Protein AF-0000000084599282 (afdb_homodimer)

Secondary structure (DSSP, 8-state):
-------HHHHHHHHHHHHHHHHHHHHHSGGGBPTT----HHHHHHHHHHHHTT----SS-HHHHB-HHHHHHHHHHHHIIIIIHHHHHHHHHHHTT---HHHHHHHHHH-SS----HHHHHHHHHHHHHHHHHHHHHHHHHHHHHHHTTT-SSHHHHHHHHHHHHHHHHHT----SSSSTTGGGTT-HHHHHHHHHHHHHHHS-HHHHHHHHHHHHH--TT----HHHHHHHHHHHHHHHHHHHHHHHHHTTTTTTTS-HHHHHHHHHHHHHHTTTT---SS-GGGS-HHHHHHHHHHHHB---TTSS--SB-HHHHHHHHHHHHHHHTT-SS-EETTEEEPHHHHHHHHHHHHHHHHHHHHHHHHHHHHTTTS---HHHHHHHHHHHHTT-----S-GGGS-HHHHHHHHHHHHHHHH-HHHHHHHS--S---------EE-----/-------HHHHHHHHHHHHHHHHHHHHHSGGGBPTT----HHHHHHHHHHHHTT----SS-HHHHB-HHHHHHHHHHHHIIIIIHHHHHHHHHHHTT---HHHHHHHHHH-SS----HHHHHHHHHHHHHHHHHHHHHHHHHHHHHHHTTT-SSHHHHHHHHHHHHHHHHHT----SSSSTTGGGTT-HHHHHHHHHHHHHHHS-HHHHHHHHHHHHH--TT----HHHHHHHHHHHHHHHHHHHHHHHHHTTTTTTTS-HHHHHHHHHHHHHHTTTT---SS-GGGS-HHHHHHHHHHHHB---TTSS--SB-HHHHHHHHHHHHHHHTT-SS-EETTEEEPHHHHHHHHHHHHHHHHHHHHHHHHHHHHTTTS---HHHHHHHHHHHHTT-----S-GGGS-HHHHHHHHHHHHHHHH-HHHHHHHS--S---------EEPP---

Sequence (896 aa):
MNRKKSNPFRVILFAYLLSMFVFSVLFYLPMFHEPGVSLTYRDALFTSVSAVSVTGLVTINVVETFNWGGILILSLAIQLGGIGIMTLATFAWMMLGRRINLSQRLLIIVDQNRVQNQFSGLVRLMSSLIVIALCIEGAGALILGTYYLRFFDEPFEAYLQGAFASLSAFTNAGFDVTGQSLAPFVDDYFVQCITILLVFAGSIGFPVILECIEYIKSRKRTFKFSLFTKLTTTTYFLVFVIGAFGIWFLERDLAFATLSWHEQLAQAVFFSATTRSAGLSTVDLAAFHIPVLLFMSLLMMIGASPSSVGGGIRTTTLAVMALTLRSFAMGKKHVHVFGRRIHEEDQQKSFVVLSIFTGLLFLAILLIMTFEQDTPVTLLQVLVETASAFGTCGLSLGITSDLSLPSQVVLMVLMVIGRVGIIAVLFSFKGDRKGEQYQYSTERILIGMNRKKSNPFRVILFAYLLSMFVFSVLFYLPMFHEPGVSLTYRDALFTSVSAVSVTGLVTINVVETFNWGGILILSLAIQLGGIGIMTLATFAWMMLGRRINLSQRLLIIVDQNRVQNQFSGLVRLMSSLIVIALCIEGAGALILGTYYLRFFDEPFEAYLQGAFASLSAFTNAGFDVTGQSLAPFVDDYFVQCITILLVFAGSIGFPVILECIEYIKSRKRTFKFSLFTKLTTTTYFLVFVIGAFGIWFLERDLAFATLSWHEQLAQAVFFSATTRSAGLSTVDLAAFHIPVLLFMSLLMMIGASPSSVGGGIRTTTLAVMALTLRSFAMGKKHVHVFGRRIHEEDQQKSFVVLSIFTGLLFLAILLIMTFEQDTPVTLLQVLVETASAFGTCGLSLGITSDLSLPSQVVLMVLMVIGRVGIIAVLFSFKGDRKGEQYQYSTERILIG

Foldseek 3Di:
DPPPPADLLLVLLVVLVVQLVVQLVVLQDCVFWDPPDHDDSLQSSLLSLLLLLLQAAHLDQQQRTGDPNNVVSSLVSNLCNQQNSLLVSQLSVVVVVPPPVLLVVLLCLQVPPPPPDSNVSSVSSSVVLSVVLVVQLVVQLVVQLVVQVVVDVDSVVSSVQSSSLSSLLLLLSQHHNVSQFQQVCLVPLVSLVSSLVSNCNQFLASSLVSLVVSCVVVVDPPDDDDPQNVQSVVLLVVQLVVQLVVLLVQPVVPLCVPPDPVSSSSQSNSLSSLLQQNQGHNDQPVSDDLVNLVVSLVSNQAHGAPSGSWFHQHSNLVSLQVQVVVCVVVVHPFRDDPHDTDDPVSSVVSVVQVVVSVVLLVVLLVVQCVQCVVPPDDSSQSSSLLSSLLRSSNHHNSCQNVGDSVNSVSSSVSSSCGSSDVVSVVVSPVDPDDPDPDDDDDDDDDDD/DPPPPADLLLVLLVVLVVQLVVQLVVLQDCVFWDPPAHDDSLQSSLLSLLLLLLQAAHLDQQQNTGDPNNVVSSLVSNLCNQQNSLLVSQLSVVVVVPPPVLLVVLLCLQVVPPPPDSNVSSVSSSVVLSVVLVVQLVVQLVVQLVVCVVVDVDSVVSSVQRSSLSSLLLLLSQHHNVSQFQQVCLVPLVSLVSSLVSNCNQFLASSLVSLVVSCVVVVDPPDDDDPQNVQSVVLLVVQLVVQLVVLLVQPVVPLCVPPDPVSSSSQSNSLSSLLQQNQGHNDQPVSDDLVNLVVSLVSNQAHGAPSGSWFHQHSNLVSLQVQVVVCVVVVHPFRDDPRDTDDPVSSVVSVVQVVVLVVLLVVLLVVQCVQCVVPPDDSSQSSSLLSSLLRSSNHHNSCQNVGDSVNSVSSSVSSSCGSSDVVSVVVSPVDPDDPDPDDDDDDDDDDD

Structure (mmCIF, N/CA/C/O backbone):
data_AF-0000000084599282-model_v1
#
loop_
_entity.id
_entity.type
_entity.pdbx_description
1 polymer 'Cation transporter'
#
loop_
_atom_site.group_PDB
_atom_site.id
_atom_site.type_symbol
_atom_site.label_atom_id
_atom_site.label_alt_id
_atom_site.label_comp_id
_atom_site.label_asym_id
_atom_site.label_entity_id
_atom_site.label_seq_id
_atom_site.pdbx_PDB_ins_code
_atom_site.Cartn_x
_atom_site.Cartn_y
_atom_site.Cartn_z
_atom_site.occupancy
_atom_site.B_iso_or_equiv
_atom_site.auth_seq_id
_atom_site.auth_comp_id
_atom_site.auth_asym_id
_atom_site.auth_atom_id
_atom_site.pdbx_PDB_model_num
ATOM 1 N N . MET A 1 1 ? -21.203 -36.969 22.75 1 26.83 1 MET A N 1
ATOM 2 C CA . MET A 1 1 ? -20.016 -36.219 22.453 1 26.83 1 MET A CA 1
ATOM 3 C C . MET A 1 1 ? -20.281 -35.188 21.344 1 26.83 1 MET A C 1
ATOM 5 O O . MET A 1 1 ? -20.484 -35.562 20.188 1 26.83 1 MET A O 1
ATOM 9 N N . ASN A 1 2 ? -21.062 -34.219 21.531 1 34.16 2 ASN A N 1
ATOM 10 C CA . ASN A 1 2 ? -21.547 -33.094 20.719 1 34.16 2 ASN A CA 1
ATOM 11 C C . ASN A 1 2 ? -20.438 -32.469 19.891 1 34.16 2 ASN A C 1
ATOM 13 O O . ASN A 1 2 ? -19.5 -31.891 20.438 1 34.16 2 ASN A O 1
ATOM 17 N N . ARG A 1 3 ? -19.953 -33.125 18.891 1 35.28 3 ARG A N 1
ATOM 18 C CA . ARG A 1 3 ? -18.891 -32.781 17.953 1 35.28 3 ARG A CA 1
ATOM 19 C C . ARG A 1 3 ? -19 -31.328 17.516 1 35.28 3 ARG A C 1
ATOM 21 O O . ARG A 1 3 ? -20 -30.938 16.891 1 35.28 3 ARG A O 1
ATOM 28 N N . LYS A 1 4 ? -18.625 -30.406 18.266 1 43.97 4 LYS A N 1
ATOM 29 C CA . LYS A 1 4 ? -18.438 -28.984 18 1 43.97 4 LYS A CA 1
ATOM 30 C C . LYS A 1 4 ? -18.047 -28.734 16.547 1 43.97 4 LYS A C 1
ATOM 32 O O . LYS A 1 4 ? -17.031 -29.25 16.078 1 43.97 4 LYS A O 1
ATOM 37 N N . LYS A 1 5 ? -19.016 -28.578 15.719 1 51.88 5 LYS A N 1
ATOM 38 C CA . LYS A 1 5 ? -18.906 -28.297 14.289 1 51.88 5 LYS A CA 1
ATOM 39 C C . LYS A 1 5 ? -17.734 -27.375 14 1 51.88 5 LYS A C 1
ATOM 41 O O . LYS A 1 5 ? -17.703 -26.234 14.477 1 51.88 5 LYS A O 1
ATOM 46 N N . SER A 1 6 ? -16.5 -27.969 13.875 1 61.62 6 SER A N 1
ATOM 47 C CA . SER A 1 6 ? -15.266 -27.234 13.625 1 61.62 6 SER A CA 1
ATOM 48 C C . SER A 1 6 ? -15.43 -26.266 12.461 1 61.62 6 SER A C 1
ATOM 50 O O . SER A 1 6 ? -16.188 -26.531 11.531 1 61.62 6 SER A O 1
ATOM 52 N N . ASN A 1 7 ? -15.172 -25 12.609 1 70.81 7 ASN A N 1
ATOM 53 C CA . ASN A 1 7 ? -15.164 -23.953 11.594 1 70.81 7 ASN A CA 1
ATOM 54 C C . ASN A 1 7 ? -14.406 -24.391 10.344 1 70.81 7 ASN A C 1
ATOM 56 O O . ASN A 1 7 ? -13.25 -24.812 10.422 1 70.81 7 ASN A O 1
ATOM 60 N N . PRO A 1 8 ? -15.078 -24.656 9.234 1 72.94 8 PRO A N 1
ATOM 61 C CA . PRO A 1 8 ? -14.461 -25.125 7.996 1 72.94 8 PRO A CA 1
ATOM 62 C C . PRO A 1 8 ? -13.18 -24.375 7.648 1 72.94 8 PRO A C 1
ATOM 64 O O . PRO A 1 8 ? -12.227 -24.969 7.141 1 72.94 8 PRO A O 1
ATOM 67 N N . PHE A 1 9 ? -13.125 -23.172 7.961 1 76 9 PHE A N 1
ATOM 68 C CA . PHE A 1 9 ? -11.945 -22.375 7.652 1 76 9 PHE A CA 1
ATOM 69 C C . PHE A 1 9 ? -10.766 -22.797 8.523 1 76 9 PHE A C 1
ATOM 71 O O . PHE A 1 9 ? -9.617 -22.766 8.07 1 76 9 PHE A O 1
ATOM 78 N N . ARG A 1 10 ? -11.039 -23.219 9.641 1 82.56 10 ARG A N 1
ATOM 79 C CA . ARG A 1 10 ? -9.984 -23.672 10.539 1 82.56 10 ARG A CA 1
ATOM 80 C C . ARG A 1 10 ? -9.414 -25.016 10.078 1 82.56 10 ARG A C 1
ATOM 82 O O . ARG A 1 10 ? -8.211 -25.266 10.219 1 82.56 10 ARG A O 1
ATOM 89 N N . VAL A 1 11 ? -10.234 -25.766 9.531 1 79.81 11 VAL A N 1
ATOM 90 C CA . VAL A 1 11 ? -9.812 -27.078 9.047 1 79.81 11 VAL A CA 1
ATOM 91 C C . VAL A 1 11 ? -8.883 -26.922 7.848 1 79.81 11 VAL A C 1
ATOM 93 O O . VAL A 1 11 ? -7.875 -27.625 7.738 1 79.81 11 VAL A O 1
ATOM 96 N N . ILE A 1 12 ? -9.219 -25.953 7.008 1 81.25 12 ILE A N 1
ATOM 97 C CA . ILE A 1 12 ? -8.398 -25.703 5.82 1 81.25 12 ILE A CA 1
ATOM 98 C C . ILE A 1 12 ? -7.027 -25.188 6.238 1 81.25 12 ILE A C 1
ATOM 100 O O . ILE A 1 12 ? -6 -25.672 5.746 1 81.25 12 ILE A O 1
ATOM 104 N N . LEU A 1 13 ? -7.027 -24.234 7.125 1 86.06 13 LEU A N 1
ATOM 105 C CA . LEU A 1 13 ? -5.77 -23.672 7.605 1 86.06 13 LEU A CA 1
ATOM 106 C C . LEU A 1 13 ? -4.926 -24.75 8.289 1 86.06 13 LEU A C 1
ATOM 108 O O . LEU A 1 13 ? -3.719 -24.828 8.055 1 86.06 13 LEU A O 1
ATOM 112 N N . PHE A 1 14 ? -5.543 -25.594 9.023 1 87.38 14 PHE A N 1
ATOM 113 C CA . PHE A 1 14 ? -4.828 -26.656 9.734 1 87.38 14 PHE A CA 1
ATOM 114 C C . PHE A 1 14 ? -4.316 -27.703 8.758 1 87.38 14 PHE A C 1
ATOM 116 O O . PHE A 1 14 ? -3.236 -28.266 8.961 1 87.38 14 PHE A O 1
ATOM 123 N N . ALA A 1 15 ? -5.121 -27.969 7.773 1 85.88 15 ALA A N 1
ATOM 124 C CA . ALA A 1 15 ? -4.695 -28.922 6.762 1 85.88 15 ALA A CA 1
ATOM 125 C C . ALA A 1 15 ? -3.432 -28.438 6.051 1 85.88 15 ALA A C 1
ATOM 127 O O . ALA A 1 15 ? -2.514 -29.234 5.809 1 85.88 15 ALA A O 1
ATOM 128 N N . TYR A 1 16 ? -3.385 -27.172 5.777 1 89.75 16 TYR A N 1
ATOM 129 C CA . TYR A 1 16 ? -2.195 -26.609 5.148 1 89.75 16 TYR A CA 1
ATOM 130 C C . TYR A 1 16 ? -0.997 -26.672 6.086 1 89.75 16 TYR A C 1
ATOM 132 O O . TYR A 1 16 ? 0.087 -27.109 5.691 1 89.75 16 TYR A O 1
ATOM 140 N N . LEU A 1 17 ? -1.222 -26.312 7.297 1 93.31 17 LEU A N 1
ATOM 141 C CA . LEU A 1 17 ? -0.125 -26.281 8.258 1 93.31 17 LEU A CA 1
ATOM 142 C C . LEU A 1 17 ? 0.38 -27.703 8.539 1 93.31 17 LEU A C 1
ATOM 144 O O . LEU A 1 17 ? 1.588 -27.922 8.656 1 93.31 17 LEU A O 1
ATOM 148 N N . LEU A 1 18 ? -0.517 -28.594 8.602 1 92.19 18 LEU A N 1
ATOM 149 C CA . LEU A 1 18 ? -0.139 -29.984 8.828 1 92.19 18 LEU A CA 1
ATOM 150 C C . LEU A 1 18 ? 0.64 -30.531 7.641 1 92.19 18 LEU A C 1
ATOM 152 O O . LEU A 1 18 ? 1.646 -31.234 7.82 1 92.19 18 LEU A O 1
ATOM 156 N N . SER A 1 19 ? 0.107 -30.297 6.48 1 92.88 19 SER A N 1
ATOM 157 C CA . SER A 1 19 ? 0.812 -30.75 5.285 1 92.88 19 SER A CA 1
ATOM 158 C C . SER A 1 19 ? 2.217 -30.156 5.215 1 92.88 19 SER A C 1
ATOM 160 O O . SER A 1 19 ? 3.174 -30.859 4.875 1 92.88 19 SER A O 1
ATOM 162 N N . MET A 1 20 ? 2.344 -28.875 5.57 1 95.69 20 MET A N 1
ATOM 163 C CA . MET A 1 20 ? 3.646 -28.219 5.562 1 95.69 20 MET A CA 1
ATOM 164 C C . MET A 1 20 ? 4.586 -28.859 6.578 1 95.69 20 MET A C 1
ATOM 166 O O . MET A 1 20 ? 5.773 -29.047 6.301 1 95.69 20 MET A O 1
ATOM 170 N N . PHE A 1 21 ? 4.027 -29.234 7.613 1 96.19 21 PHE A N 1
ATOM 171 C CA . PHE A 1 21 ? 4.832 -29.859 8.648 1 96.19 21 PHE A CA 1
ATOM 172 C C . PHE A 1 21 ? 5.266 -31.266 8.219 1 96.19 21 PHE A C 1
ATOM 174 O O . PHE A 1 21 ? 6.441 -31.609 8.344 1 96.19 21 PHE A O 1
ATOM 181 N N . VAL A 1 22 ? 4.367 -32.062 7.695 1 95.44 22 VAL A N 1
ATOM 182 C CA . VAL A 1 22 ? 4.648 -33.438 7.289 1 95.44 22 VAL A CA 1
ATOM 183 C C . VAL A 1 22 ? 5.703 -33.438 6.188 1 95.44 22 VAL A C 1
ATOM 185 O O . VAL A 1 22 ? 6.688 -34.188 6.27 1 95.44 22 VAL A O 1
ATOM 188 N N . PHE A 1 23 ? 5.543 -32.594 5.223 1 96 23 PHE A N 1
ATOM 189 C CA . PHE A 1 23 ? 6.496 -32.594 4.117 1 96 23 PHE A CA 1
ATOM 190 C C . PHE A 1 23 ? 7.836 -32 4.566 1 96 23 PHE A C 1
ATOM 192 O O . PHE A 1 23 ? 8.883 -32.375 4.023 1 96 23 PHE A O 1
ATOM 199 N N . SER A 1 24 ? 7.801 -31.078 5.578 1 96.75 24 SER A N 1
ATOM 200 C CA . SER A 1 24 ? 9.062 -30.562 6.102 1 96.75 24 SER A CA 1
ATOM 201 C C . SER A 1 24 ? 9.891 -31.672 6.742 1 96.75 24 SER A C 1
ATOM 203 O O . SER A 1 24 ? 11.109 -31.719 6.586 1 96.75 24 SER A O 1
ATOM 205 N N . VAL A 1 25 ? 9.25 -32.594 7.395 1 96.44 25 VAL A N 1
ATOM 206 C CA . VAL A 1 25 ? 9.945 -33.688 8.023 1 96.44 25 VAL A CA 1
ATOM 207 C C . VAL A 1 25 ? 10.453 -34.656 6.949 1 96.44 25 VAL A C 1
ATOM 209 O O . VAL A 1 25 ? 11.57 -35.156 7.039 1 96.44 25 VAL A O 1
ATOM 212 N N . LEU A 1 26 ? 9.672 -34.875 5.938 1 95.62 26 LEU A N 1
ATOM 213 C CA . LEU A 1 26 ? 10.078 -35.75 4.852 1 95.62 26 LEU A CA 1
ATOM 214 C C . LEU A 1 26 ? 11.289 -35.188 4.113 1 95.62 26 LEU A C 1
ATOM 216 O O . LEU A 1 26 ? 12.219 -35.938 3.779 1 95.62 26 LEU A O 1
ATOM 220 N N . PHE A 1 27 ? 11.281 -33.906 3.908 1 94.81 27 PHE A N 1
ATOM 221 C CA . PHE A 1 27 ? 12.391 -33.25 3.219 1 94.81 27 PHE A CA 1
ATOM 222 C C . PHE A 1 27 ? 13.664 -33.312 4.062 1 94.81 27 PHE A C 1
ATOM 224 O O . PHE A 1 27 ? 14.766 -33.344 3.527 1 94.81 27 PHE A O 1
ATOM 231 N N . TYR A 1 28 ? 13.492 -33.312 5.379 1 94.94 28 TYR A N 1
ATOM 232 C CA . TYR A 1 28 ? 14.633 -33.281 6.289 1 94.94 28 TYR A CA 1
ATOM 233 C C . TYR A 1 28 ? 15.312 -34.625 6.379 1 94.94 28 TYR A C 1
ATOM 235 O O . TYR A 1 28 ? 16.484 -34.719 6.742 1 94.94 28 TYR A O 1
ATOM 243 N N . LEU A 1 29 ? 14.695 -35.688 5.988 1 94.06 29 LEU A N 1
ATOM 244 C CA . LEU A 1 29 ? 15.258 -37.031 6.066 1 94.06 29 LEU A CA 1
ATOM 245 C C . LEU A 1 29 ? 16.406 -37.219 5.07 1 94.06 29 LEU A C 1
ATOM 247 O O . LEU A 1 29 ? 16.25 -36.906 3.885 1 94.06 29 LEU A O 1
ATOM 251 N N . PRO A 1 30 ? 17.547 -37.719 5.484 1 92.19 30 PRO A N 1
ATOM 252 C CA . PRO A 1 30 ? 18.734 -37.875 4.637 1 92.19 30 PRO A CA 1
ATOM 253 C C . PRO A 1 30 ? 18.516 -38.844 3.486 1 92.19 30 PRO A C 1
ATOM 255 O O . PRO A 1 30 ? 19.234 -38.812 2.486 1 92.19 30 PRO A O 1
ATOM 258 N N . MET A 1 31 ? 17.5 -39.688 3.562 1 91.38 31 MET A N 1
ATOM 259 C CA . MET A 1 31 ? 17.25 -40.688 2.514 1 91.38 31 MET A CA 1
ATOM 260 C C . MET A 1 31 ? 16.875 -40 1.207 1 91.38 31 MET A C 1
ATOM 262 O O . MET A 1 31 ? 17.062 -40.562 0.127 1 91.38 31 MET A O 1
ATOM 266 N N . PHE A 1 32 ? 16.438 -38.781 1.275 1 93.06 32 PHE A N 1
ATOM 267 C CA . PHE A 1 32 ? 15.953 -38.094 0.088 1 93.06 32 PHE A CA 1
ATOM 268 C C . PHE A 1 32 ? 16.953 -37.062 -0.378 1 93.06 32 PHE A C 1
ATOM 270 O O . PHE A 1 32 ? 16.641 -36.219 -1.238 1 93.06 32 PHE A O 1
ATOM 277 N N . HIS A 1 33 ? 18.094 -37.031 0.212 1 93.19 33 HIS A N 1
ATOM 278 C CA . HIS A 1 33 ? 19.125 -36.094 -0.156 1 93.19 33 HIS A CA 1
ATOM 279 C C . HIS A 1 33 ? 20.188 -36.719 -1.058 1 93.19 33 HIS A C 1
ATOM 281 O O . HIS A 1 33 ? 20.359 -37.938 -1.039 1 93.19 33 HIS A O 1
ATOM 287 N N . GLU A 1 34 ? 20.75 -35.875 -1.896 1 91.38 34 GLU A N 1
ATOM 288 C CA . GLU A 1 34 ? 21.938 -36.344 -2.615 1 91.38 34 GLU A CA 1
ATOM 289 C C . GLU A 1 34 ? 23.078 -36.656 -1.654 1 91.38 34 GLU A C 1
ATOM 291 O O . GLU A 1 34 ? 23.172 -36.062 -0.573 1 91.38 34 GLU A O 1
ATOM 296 N N . PRO A 1 35 ? 23.922 -37.531 -2.102 1 88.56 35 PRO A N 1
ATOM 297 C CA . PRO A 1 35 ? 25.031 -37.875 -1.218 1 88.56 35 PRO A CA 1
ATOM 298 C C . PRO A 1 35 ? 25.938 -36.688 -0.882 1 88.56 35 PRO A C 1
ATOM 300 O O . PRO A 1 35 ? 26.281 -35.906 -1.767 1 88.56 35 PRO A O 1
ATOM 303 N N . GLY A 1 36 ? 26.156 -36.406 0.36 1 86.5 36 GLY A N 1
ATOM 304 C CA . GLY A 1 36 ? 27.094 -35.375 0.789 1 86.5 36 GLY A CA 1
ATOM 305 C C . GLY A 1 36 ? 26.422 -34.031 1.102 1 86.5 36 GLY A C 1
ATOM 306 O O . GLY A 1 36 ? 27.062 -33.094 1.536 1 86.5 36 GLY A O 1
ATOM 307 N N . VAL A 1 37 ? 25.172 -33.969 0.832 1 87.56 37 VAL A N 1
ATOM 308 C CA . VAL A 1 37 ? 24.469 -32.688 1.061 1 87.56 37 VAL A CA 1
ATOM 309 C C . VAL A 1 37 ? 23.859 -32.688 2.459 1 87.56 37 VAL A C 1
ATOM 311 O O . VAL A 1 37 ? 23.266 -33.688 2.893 1 87.56 37 VAL A O 1
ATOM 314 N N . SER A 1 38 ? 24.156 -31.609 3.283 1 86.75 38 SER A N 1
ATOM 315 C CA . SER A 1 38 ? 23.531 -31.438 4.59 1 86.75 38 SER A CA 1
ATOM 316 C C . SER A 1 38 ? 22.484 -30.328 4.57 1 86.75 38 SER A C 1
ATOM 318 O O . SER A 1 38 ? 22.828 -29.156 4.309 1 86.75 38 SER A O 1
ATOM 320 N N . LEU A 1 39 ? 21.281 -30.766 4.723 1 90.75 39 LEU A N 1
ATOM 321 C CA . LEU A 1 39 ? 20.156 -29.828 4.727 1 90.75 39 LEU A CA 1
ATOM 322 C C . LEU A 1 39 ? 19.75 -29.469 6.152 1 90.75 39 LEU A C 1
ATOM 324 O O . LEU A 1 39 ? 19.594 -30.359 6.996 1 90.75 39 LEU A O 1
ATOM 328 N N . THR A 1 40 ? 19.703 -28.188 6.488 1 93.12 40 THR A N 1
ATOM 329 C CA . THR A 1 40 ? 19.219 -27.734 7.785 1 93.12 40 THR A CA 1
ATOM 330 C C . THR A 1 40 ? 17.688 -27.828 7.844 1 93.12 40 THR A C 1
ATOM 332 O O . THR A 1 40 ? 17.016 -27.734 6.812 1 93.12 40 THR A O 1
ATOM 335 N N . TYR A 1 41 ? 17.172 -27.984 8.969 1 94.69 41 TYR A N 1
ATOM 336 C CA . TYR A 1 41 ? 15.719 -28.078 9.102 1 94.69 41 TYR A CA 1
ATOM 337 C C . TYR A 1 41 ? 15.039 -26.781 8.672 1 94.69 41 TYR A C 1
ATOM 339 O O . TYR A 1 41 ? 13.922 -26.797 8.148 1 94.69 41 TYR A O 1
ATOM 347 N N . ARG A 1 42 ? 15.734 -25.672 8.875 1 93.88 42 ARG A N 1
ATOM 348 C CA . ARG A 1 42 ? 15.188 -24.391 8.438 1 93.88 42 ARG A CA 1
ATOM 349 C C . ARG A 1 42 ? 14.93 -24.391 6.938 1 93.88 42 ARG A C 1
ATOM 351 O O . ARG A 1 42 ? 13.883 -23.938 6.48 1 93.88 42 ARG A O 1
ATOM 358 N N . ASP A 1 43 ? 15.844 -24.969 6.254 1 95.12 43 ASP A N 1
ATOM 359 C CA . ASP A 1 43 ? 15.719 -25.016 4.797 1 95.12 43 ASP A CA 1
ATOM 360 C C . ASP A 1 43 ? 14.641 -26 4.371 1 95.12 43 ASP A C 1
ATOM 362 O O . ASP A 1 43 ? 13.914 -25.75 3.406 1 95.12 43 ASP A O 1
ATOM 366 N N . ALA A 1 44 ? 14.555 -27.062 5.094 1 95.62 44 ALA A N 1
ATOM 367 C CA . ALA A 1 44 ? 13.523 -28.047 4.801 1 95.62 44 ALA A CA 1
ATOM 368 C C . ALA A 1 44 ? 12.133 -27.484 5.047 1 95.62 44 ALA A C 1
ATOM 370 O O . ALA A 1 44 ? 11.219 -27.672 4.238 1 95.62 44 ALA A O 1
ATOM 371 N N . LEU A 1 45 ? 12.008 -26.766 6.133 1 96.5 45 LEU A N 1
ATOM 372 C CA . LEU A 1 45 ? 10.727 -26.156 6.477 1 96.5 45 LEU A CA 1
ATOM 373 C C . LEU A 1 45 ? 10.344 -25.094 5.453 1 96.5 45 LEU A C 1
ATOM 375 O O . LEU A 1 45 ? 9.195 -25.047 5 1 96.5 45 LEU A O 1
ATOM 379 N N . PHE A 1 46 ? 11.289 -24.266 5.105 1 97.12 46 PHE A N 1
ATOM 380 C CA . PHE A 1 46 ? 11.023 -23.219 4.125 1 97.12 46 PHE A CA 1
ATOM 381 C C . PHE A 1 46 ? 10.609 -23.812 2.787 1 97.12 46 PHE A C 1
ATOM 383 O O . PHE A 1 46 ? 9.656 -23.359 2.156 1 97.12 46 PHE A O 1
ATOM 390 N N . THR A 1 47 ? 11.32 -24.859 2.402 1 95.12 47 THR A N 1
ATOM 391 C CA . THR A 1 47 ? 11.023 -25.516 1.136 1 95.12 47 THR A CA 1
ATOM 392 C C . THR A 1 47 ? 9.633 -26.141 1.171 1 95.12 47 THR A C 1
ATOM 394 O O . THR A 1 47 ? 8.898 -26.094 0.187 1 95.12 47 THR A O 1
ATOM 397 N N . SER A 1 48 ? 9.32 -26.719 2.252 1 96.5 48 SER A N 1
ATOM 398 C CA . SER A 1 48 ? 8.008 -27.344 2.396 1 96.5 48 SER A CA 1
ATOM 399 C C . SER A 1 48 ? 6.895 -26.297 2.32 1 96.5 48 SER A C 1
ATOM 401 O O . SER A 1 48 ? 5.898 -26.5 1.617 1 96.5 48 SER A O 1
ATOM 403 N N . VAL A 1 49 ? 7.062 -25.188 3.053 1 96.56 49 VAL A N 1
ATOM 404 C CA . VAL A 1 49 ? 6.062 -24.125 3.041 1 96.56 49 VAL A CA 1
ATOM 405 C C . VAL A 1 49 ? 5.914 -23.578 1.627 1 96.56 49 VAL A C 1
ATOM 407 O O . VAL A 1 49 ? 4.797 -23.344 1.155 1 96.56 49 VAL A O 1
ATOM 410 N N . SER A 1 50 ? 6.988 -23.375 0.964 1 95.62 50 SER A N 1
ATOM 411 C CA . SER A 1 50 ? 6.977 -22.859 -0.397 1 95.62 50 SER A CA 1
ATOM 412 C C . SER A 1 50 ? 6.328 -23.844 -1.364 1 95.62 50 SER A C 1
ATOM 414 O O . SER A 1 50 ? 5.566 -23.438 -2.246 1 95.62 50 SER A O 1
ATOM 416 N N . ALA A 1 51 ? 6.598 -25.109 -1.199 1 94.38 51 ALA A N 1
ATOM 417 C CA . ALA A 1 51 ? 6.062 -26.141 -2.09 1 94.38 51 ALA A CA 1
ATOM 418 C C . ALA A 1 51 ? 4.562 -26.328 -1.883 1 94.38 51 ALA A C 1
ATOM 420 O O . ALA A 1 51 ? 3.795 -26.344 -2.848 1 94.38 51 ALA A O 1
ATOM 421 N N . VAL A 1 52 ? 4.184 -26.406 -0.649 1 93.38 52 VAL A N 1
ATOM 422 C CA . VAL A 1 52 ? 2.777 -26.641 -0.349 1 93.38 52 VAL A CA 1
ATOM 423 C C . VAL A 1 52 ? 1.96 -25.391 -0.673 1 93.38 52 VAL A C 1
ATOM 425 O O . VAL A 1 52 ? 0.805 -25.484 -1.093 1 93.38 52 VAL A O 1
ATOM 428 N N . SER A 1 53 ? 2.549 -24.25 -0.491 1 92 53 SER A N 1
ATOM 429 C CA . SER A 1 53 ? 1.857 -23.031 -0.855 1 92 53 SER A CA 1
ATOM 430 C C . SER A 1 53 ? 1.98 -22.734 -2.348 1 92 53 SER A C 1
ATOM 432 O O . SER A 1 53 ? 1.412 -21.766 -2.852 1 92 53 SER A O 1
ATOM 434 N N . VAL A 1 54 ? 2.699 -23.547 -3.043 1 90.69 54 VAL A N 1
ATOM 435 C CA . VAL A 1 54 ? 2.922 -23.438 -4.48 1 90.69 54 VAL A CA 1
ATOM 436 C C . VAL A 1 54 ? 3.469 -22.047 -4.809 1 90.69 54 VAL A C 1
ATOM 438 O O . VAL A 1 54 ? 2.947 -21.359 -5.688 1 90.69 54 VAL A O 1
ATOM 441 N N . THR A 1 55 ? 4.434 -21.516 -4.082 1 91.38 55 THR A N 1
ATOM 442 C CA . THR A 1 55 ? 5.027 -20.203 -4.289 1 91.38 55 THR A CA 1
ATOM 443 C C . THR A 1 55 ? 6.293 -20.297 -5.133 1 91.38 55 THR A C 1
ATOM 445 O O . THR A 1 55 ? 6.473 -19.547 -6.09 1 91.38 55 THR A O 1
ATOM 448 N N . GLY A 1 56 ? 7.215 -21.203 -4.742 1 90.06 56 GLY A N 1
ATOM 449 C CA . GLY A 1 56 ? 8.398 -21.406 -5.555 1 90.06 56 GLY A CA 1
ATOM 450 C C . GLY A 1 56 ? 9.617 -20.656 -5.043 1 90.06 56 GLY A C 1
ATOM 451 O O . GLY A 1 56 ? 10.68 -20.688 -5.664 1 90.06 56 GLY A O 1
ATOM 452 N N . LEU A 1 57 ? 9.477 -19.953 -3.916 1 91.12 57 LEU A N 1
ATOM 453 C CA . LEU A 1 57 ? 10.664 -19.375 -3.285 1 91.12 57 LEU A CA 1
ATOM 454 C C . LEU A 1 57 ? 11.508 -20.453 -2.623 1 91.12 57 LEU A C 1
ATOM 456 O O . LEU A 1 57 ? 10.977 -21.344 -1.947 1 91.12 57 LEU A O 1
ATOM 460 N N . VAL A 1 58 ? 12.812 -20.391 -2.842 1 88.56 58 VAL A N 1
ATOM 461 C CA . VAL A 1 58 ? 13.656 -21.469 -2.336 1 88.56 58 VAL A CA 1
ATOM 462 C C . VAL A 1 58 ? 14.867 -20.875 -1.621 1 88.56 58 VAL A C 1
ATOM 464 O O . VAL A 1 58 ? 15.336 -19.781 -1.974 1 88.56 58 VAL A O 1
ATOM 467 N N . THR A 1 59 ? 15.266 -21.547 -0.668 1 91.38 59 THR A N 1
ATOM 468 C CA . THR A 1 59 ? 16.5 -21.188 0.032 1 91.38 59 THR A CA 1
ATOM 469 C C . THR A 1 59 ? 17.641 -22.094 -0.393 1 91.38 59 THR A C 1
ATOM 471 O O . THR A 1 59 ? 18.797 -21.859 -0.03 1 91.38 59 THR A O 1
ATOM 474 N N . ILE A 1 60 ? 17.312 -23.156 -1.145 1 87.75 60 ILE A N 1
ATOM 475 C CA . ILE A 1 60 ? 18.297 -24.125 -1.599 1 87.75 60 ILE A CA 1
ATOM 476 C C . ILE A 1 60 ? 18.109 -24.406 -3.088 1 87.75 60 ILE A C 1
ATOM 478 O O . ILE A 1 60 ? 17.078 -24.062 -3.66 1 87.75 60 ILE A O 1
ATOM 482 N N . ASN A 1 61 ? 19.125 -24.953 -3.65 1 86.44 61 ASN A N 1
ATOM 483 C CA . ASN A 1 61 ? 18.984 -25.453 -5.012 1 86.44 61 ASN A CA 1
ATOM 484 C C . ASN A 1 61 ? 18.375 -26.859 -5.023 1 86.44 61 ASN A C 1
ATOM 486 O O . ASN A 1 61 ? 19 -27.812 -4.582 1 86.44 61 ASN A O 1
ATOM 490 N N . VAL A 1 62 ? 17.25 -26.969 -5.543 1 86.62 62 VAL A N 1
ATOM 491 C CA . VAL A 1 62 ? 16.438 -28.172 -5.465 1 86.62 62 VAL A CA 1
ATOM 492 C C . VAL A 1 62 ? 17.156 -29.328 -6.156 1 86.62 62 VAL A C 1
ATOM 494 O O . VAL A 1 62 ? 17.219 -30.438 -5.621 1 86.62 62 VAL A O 1
ATOM 497 N N . VAL A 1 63 ? 17.797 -29.125 -7.266 1 83.75 63 VAL A N 1
ATOM 498 C CA . VAL A 1 63 ? 18.406 -30.172 -8.07 1 83.75 63 VAL A CA 1
ATOM 499 C C . VAL A 1 63 ? 19.688 -30.672 -7.406 1 83.75 63 VAL A C 1
ATOM 501 O O . VAL A 1 63 ? 20.016 -31.844 -7.48 1 83.75 63 VAL A O 1
ATOM 504 N N . GLU A 1 64 ? 20.328 -29.781 -6.738 1 86.62 64 GLU A N 1
ATOM 505 C CA . GLU A 1 64 ? 21.594 -30.141 -6.102 1 86.62 64 GLU A CA 1
ATOM 506 C C . GLU A 1 64 ? 21.359 -30.734 -4.715 1 86.62 64 GLU A C 1
ATOM 508 O O . GLU A 1 64 ? 22.234 -31.406 -4.168 1 86.62 64 GLU A O 1
ATOM 513 N N . THR A 1 65 ? 20.234 -30.578 -4.223 1 90.5 65 THR A N 1
ATOM 514 C CA . THR A 1 65 ? 19.984 -30.984 -2.842 1 90.5 65 THR A CA 1
ATOM 515 C C . THR A 1 65 ? 19.188 -32.281 -2.793 1 90.5 65 THR A C 1
ATOM 517 O O . THR A 1 65 ? 19.516 -33.188 -2.02 1 90.5 65 THR A O 1
ATOM 520 N N . PHE A 1 66 ? 18.266 -32.5 -3.666 1 91.88 66 PHE A N 1
ATOM 521 C CA . PHE A 1 66 ? 17.344 -33.625 -3.572 1 91.88 66 PHE A CA 1
ATOM 522 C C . PHE A 1 66 ? 17.656 -34.656 -4.652 1 91.88 66 PHE A C 1
ATOM 524 O O . PHE A 1 66 ? 18 -34.281 -5.781 1 91.88 66 PHE A O 1
ATOM 531 N N . ASN A 1 67 ? 17.547 -35.906 -4.258 1 91.75 67 ASN A N 1
ATOM 532 C CA . ASN A 1 67 ? 17.625 -37 -5.227 1 91.75 67 ASN A CA 1
ATOM 533 C C . ASN A 1 67 ? 16.266 -37.281 -5.867 1 91.75 67 ASN A C 1
ATOM 535 O O . ASN A 1 67 ? 15.328 -36.5 -5.695 1 91.75 67 ASN A O 1
ATOM 539 N N . TRP A 1 68 ? 16.156 -38.344 -6.637 1 87.88 68 TRP A N 1
ATOM 540 C CA . TRP A 1 68 ? 14.93 -38.625 -7.352 1 87.88 68 TRP A CA 1
ATOM 541 C C . TRP A 1 68 ? 13.766 -38.844 -6.379 1 87.88 68 TRP A C 1
ATOM 543 O O . TRP A 1 68 ? 12.641 -38.406 -6.648 1 87.88 68 TRP A O 1
ATOM 553 N N . GLY A 1 69 ? 14.047 -39.438 -5.289 1 90.25 69 GLY A N 1
ATOM 554 C CA . GLY A 1 69 ? 13.023 -39.594 -4.266 1 90.25 69 GLY A CA 1
ATOM 555 C C . GLY A 1 69 ? 12.562 -38.25 -3.695 1 90.25 69 GLY A C 1
ATOM 556 O O . GLY A 1 69 ? 11.375 -38.062 -3.447 1 90.25 69 GLY A O 1
ATOM 557 N N . GLY A 1 70 ? 13.539 -37.438 -3.496 1 91.81 70 GLY A N 1
ATOM 558 C CA . GLY A 1 70 ? 13.219 -36.094 -3.008 1 91.81 70 GLY A CA 1
ATOM 559 C C . GLY A 1 70 ? 12.383 -35.281 -3.984 1 91.81 70 GLY A C 1
ATOM 560 O O . GLY A 1 70 ? 11.477 -34.562 -3.578 1 91.81 70 GLY A O 1
ATOM 561 N N . ILE A 1 71 ? 12.688 -35.406 -5.262 1 91.56 71 ILE A N 1
ATOM 562 C CA . ILE A 1 71 ? 11.945 -34.688 -6.293 1 91.56 71 ILE A CA 1
ATOM 563 C C . ILE A 1 71 ? 10.516 -35.219 -6.363 1 91.56 71 ILE A C 1
ATOM 565 O O . ILE A 1 71 ? 9.578 -34.438 -6.598 1 91.56 71 ILE A O 1
ATOM 569 N N . LEU A 1 72 ? 10.359 -36.438 -6.148 1 91.62 72 LEU A N 1
ATOM 570 C CA . LEU A 1 72 ? 9.023 -37.031 -6.117 1 91.62 72 LEU A CA 1
ATOM 571 C C . LEU A 1 72 ? 8.211 -36.469 -4.949 1 91.62 72 LEU A C 1
ATOM 573 O O . LEU A 1 72 ? 7.031 -36.156 -5.102 1 91.62 72 LEU A O 1
ATOM 577 N N . ILE A 1 73 ? 8.883 -36.375 -3.822 1 93.75 73 ILE A N 1
ATOM 578 C CA . ILE A 1 73 ? 8.219 -35.844 -2.648 1 93.75 73 ILE A CA 1
ATOM 579 C C . ILE A 1 73 ? 7.855 -34.375 -2.902 1 93.75 73 ILE A C 1
ATOM 581 O O . ILE A 1 73 ? 6.773 -33.938 -2.52 1 93.75 73 ILE A O 1
ATOM 585 N N . LEU A 1 74 ? 8.766 -33.688 -3.516 1 93.88 74 LEU A N 1
ATOM 586 C CA . LEU A 1 74 ? 8.508 -32.281 -3.865 1 93.88 74 LEU A CA 1
ATOM 587 C C . LEU A 1 74 ? 7.316 -32.188 -4.805 1 93.88 74 LEU A C 1
ATOM 589 O O . LEU A 1 74 ? 6.457 -31.312 -4.621 1 93.88 74 LEU A O 1
ATOM 593 N N . SER A 1 75 ? 7.273 -33.062 -5.773 1 92.94 75 SER A N 1
ATOM 594 C CA . SER A 1 75 ? 6.156 -33.062 -6.715 1 92.94 75 SER A CA 1
ATOM 595 C C . SER A 1 75 ? 4.836 -33.344 -6.004 1 92.94 75 SER A C 1
ATOM 597 O O . SER A 1 75 ? 3.816 -32.719 -6.32 1 92.94 75 SER A O 1
ATOM 599 N N . LEU A 1 76 ? 4.891 -34.188 -5.062 1 92.19 76 LEU A N 1
ATOM 600 C CA . LEU A 1 76 ? 3.691 -34.531 -4.305 1 92.19 76 LEU A CA 1
ATOM 601 C C . LEU A 1 76 ? 3.25 -33.344 -3.438 1 92.19 76 LEU A C 1
ATOM 603 O O . LEU A 1 76 ? 2.051 -33.094 -3.285 1 92.19 76 LEU A O 1
ATOM 607 N N . ALA A 1 77 ? 4.203 -32.719 -2.85 1 93.5 77 ALA A N 1
ATOM 608 C CA . ALA A 1 77 ? 3.898 -31.562 -2.031 1 93.5 77 ALA A CA 1
ATOM 609 C C . ALA A 1 77 ? 3.227 -30.469 -2.863 1 93.5 77 ALA A C 1
ATOM 611 O O . ALA A 1 77 ? 2.227 -29.891 -2.439 1 93.5 77 ALA A O 1
ATOM 612 N N . ILE A 1 78 ? 3.74 -30.203 -4.027 1 92.06 78 ILE A N 1
ATOM 613 C CA . ILE A 1 78 ? 3.211 -29.188 -4.934 1 92.06 78 ILE A CA 1
ATOM 614 C C . ILE A 1 78 ? 1.801 -29.578 -5.375 1 92.06 78 ILE A C 1
ATOM 616 O O . ILE A 1 78 ? 0.897 -28.734 -5.391 1 92.06 78 ILE A O 1
ATOM 620 N N . GLN A 1 79 ? 1.633 -30.828 -5.664 1 89.94 79 GLN A N 1
ATOM 621 C CA . GLN A 1 79 ? 0.337 -31.328 -6.117 1 89.94 79 GLN A CA 1
ATOM 622 C C . GLN A 1 79 ? -0.714 -31.203 -5.02 1 89.94 79 GLN A C 1
ATOM 624 O O . GLN A 1 79 ? -1.842 -30.781 -5.273 1 89.94 79 GLN A O 1
ATOM 629 N N . LEU A 1 80 ? -0.317 -31.562 -3.896 1 87.38 80 LEU A N 1
ATOM 630 C CA . LEU A 1 80 ? -1.235 -31.484 -2.766 1 87.38 80 LEU A CA 1
ATOM 631 C C . LEU A 1 80 ? -1.6 -30.031 -2.457 1 87.38 80 LEU A C 1
ATOM 633 O O . LEU A 1 80 ? -2.76 -29.734 -2.168 1 87.38 80 LEU A O 1
ATOM 637 N N . GLY A 1 81 ? -0.672 -29.203 -2.465 1 85.69 81 GLY A N 1
ATOM 638 C CA . GLY A 1 81 ? -0.915 -27.797 -2.207 1 85.69 81 GLY A CA 1
ATOM 639 C C . GLY A 1 81 ? -1.731 -27.125 -3.295 1 85.69 81 GLY A C 1
ATOM 640 O O . GLY A 1 81 ? -2.559 -26.25 -3.008 1 85.69 81 GLY A O 1
ATOM 641 N N . GLY A 1 82 ? -1.41 -27.406 -4.488 1 80.94 82 GLY A N 1
ATOM 642 C CA . GLY A 1 82 ? -2.07 -26.766 -5.621 1 80.94 82 GLY A CA 1
ATOM 643 C C . GLY A 1 82 ? -3.498 -27.25 -5.816 1 80.94 82 GLY A C 1
ATOM 644 O O . GLY A 1 82 ? -4.43 -26.438 -5.805 1 80.94 82 GLY A O 1
ATOM 645 N N . ILE A 1 83 ? -3.742 -28.484 -5.922 1 75.38 83 ILE A N 1
ATOM 646 C CA . ILE A 1 83 ? -5.047 -29.031 -6.273 1 75.38 83 ILE A CA 1
ATOM 647 C C . ILE A 1 83 ? -5.742 -29.562 -5.02 1 75.38 83 ILE A C 1
ATOM 649 O O . ILE A 1 83 ? -6.945 -29.359 -4.84 1 75.38 83 ILE A O 1
ATOM 653 N N . GLY A 1 84 ? -5.055 -30.141 -4.168 1 62.69 84 GLY A N 1
ATOM 654 C CA . GLY A 1 84 ? -5.625 -30.938 -3.086 1 62.69 84 GLY A CA 1
ATOM 655 C C . GLY A 1 84 ? -6.387 -30.094 -2.08 1 62.69 84 GLY A C 1
ATOM 656 O O . GLY A 1 84 ? -7.586 -30.297 -1.877 1 62.69 84 GLY A O 1
ATOM 657 N N . ILE A 1 85 ? -5.723 -29.156 -1.613 1 61.69 85 ILE A N 1
ATOM 658 C CA . ILE A 1 85 ? -6.363 -28.438 -0.523 1 61.69 85 ILE A CA 1
ATOM 659 C C . ILE A 1 85 ? -7.391 -27.453 -1.088 1 61.69 85 ILE A C 1
ATOM 661 O O . ILE A 1 85 ? -8.438 -27.219 -0.48 1 61.69 85 ILE A O 1
ATOM 665 N N . MET A 1 86 ? -7.117 -27.062 -2.299 1 62.12 86 MET A N 1
ATOM 666 C CA . MET A 1 86 ? -8.094 -26.203 -2.951 1 62.12 86 MET A CA 1
ATOM 667 C C . MET A 1 86 ? -9.422 -26.938 -3.156 1 62.12 86 MET A C 1
ATOM 669 O O . MET A 1 86 ? -10.492 -26.344 -2.973 1 62.12 86 MET A O 1
ATOM 673 N N . THR A 1 87 ? -9.242 -28.172 -3.582 1 60.88 87 THR A N 1
ATOM 674 C CA . THR A 1 87 ? -10.438 -28.984 -3.76 1 60.88 87 THR A CA 1
ATOM 675 C C . THR A 1 87 ? -11.125 -29.234 -2.422 1 60.88 87 THR A C 1
ATOM 677 O O . THR A 1 87 ? -12.359 -29.219 -2.342 1 60.88 87 THR A O 1
ATOM 680 N N . LEU A 1 88 ? -10.25 -29.297 -1.458 1 58.69 88 LEU A N 1
ATOM 681 C CA . LEU A 1 88 ? -10.805 -29.453 -0.118 1 58.69 88 LEU A CA 1
ATOM 682 C C . LEU A 1 88 ? -11.508 -28.172 0.33 1 58.69 88 LEU A C 1
ATOM 684 O O . LEU A 1 88 ? -12.555 -28.219 0.967 1 58.69 88 LEU A O 1
ATOM 688 N N . ALA A 1 89 ? -10.852 -27.094 0.011 1 57.75 89 ALA A N 1
ATOM 689 C CA . ALA A 1 89 ? -11.445 -25.812 0.37 1 57.75 89 ALA A CA 1
ATOM 690 C C . ALA A 1 89 ? -12.781 -25.609 -0.335 1 57.75 89 ALA A C 1
ATOM 692 O O . ALA A 1 89 ? -13.742 -25.125 0.274 1 57.75 89 ALA A O 1
ATOM 693 N N . THR A 1 90 ? -12.766 -25.953 -1.587 1 57.47 90 THR A N 1
ATOM 694 C CA . THR A 1 90 ? -14.016 -25.828 -2.332 1 57.47 90 THR A CA 1
ATOM 695 C C . THR A 1 90 ? -15.086 -26.734 -1.747 1 57.47 90 THR A C 1
ATOM 697 O O . THR A 1 90 ? -16.25 -26.359 -1.642 1 57.47 90 THR A O 1
ATOM 700 N N . PHE A 1 91 ? -14.57 -27.875 -1.311 1 56.94 91 PHE A N 1
ATOM 701 C CA . PHE A 1 91 ? -15.477 -28.828 -0.68 1 56.94 91 PHE A CA 1
ATOM 702 C C . PHE A 1 91 ? -16.031 -28.266 0.623 1 56.94 91 PHE A C 1
ATOM 704 O O . PHE A 1 91 ? -17.234 -28.359 0.887 1 56.94 91 PHE A O 1
ATOM 711 N N . ALA A 1 92 ? -15.164 -27.703 1.367 1 53.81 92 ALA A N 1
ATOM 712 C CA . ALA A 1 92 ? -15.578 -27.156 2.652 1 53.81 92 ALA A CA 1
ATOM 713 C C . ALA A 1 92 ? -16.562 -26 2.461 1 53.81 92 ALA A C 1
ATOM 715 O O . ALA A 1 92 ? -17.531 -25.875 3.197 1 53.81 92 ALA A O 1
ATOM 716 N N . TRP A 1 93 ? -16.25 -25.188 1.539 1 54.84 93 TRP A N 1
ATOM 717 C CA . TRP A 1 93 ? -17.141 -24.062 1.239 1 54.84 93 TRP A CA 1
ATOM 718 C C . TRP A 1 93 ? -18.516 -24.547 0.812 1 54.84 93 TRP A C 1
ATOM 720 O O . TRP A 1 93 ? -19.531 -23.984 1.227 1 54.84 93 TRP A O 1
ATOM 730 N N . MET A 1 94 ? -18.578 -25.516 0.096 1 49.94 94 MET A N 1
ATOM 731 C CA . MET A 1 94 ? -19.844 -26.062 -0.403 1 49.94 94 MET A CA 1
ATOM 732 C C . MET A 1 94 ? -20.625 -26.734 0.716 1 49.94 94 MET A C 1
ATOM 734 O O . MET A 1 94 ? -21.844 -26.656 0.753 1 49.94 94 MET A O 1
ATOM 738 N N . MET A 1 95 ? -19.922 -27.375 1.597 1 48.69 95 MET A N 1
ATOM 739 C CA . MET A 1 95 ? -20.547 -28.047 2.729 1 48.69 95 MET A CA 1
ATOM 740 C C . MET A 1 95 ? -21.188 -27.031 3.678 1 48.69 95 MET A C 1
ATOM 742 O O . MET A 1 95 ? -22.141 -27.359 4.379 1 48.69 95 MET A O 1
ATOM 746 N N . LEU A 1 96 ? -20.438 -26.016 3.863 1 45.22 96 LEU A N 1
ATOM 747 C CA . LEU A 1 96 ? -20.984 -25.016 4.781 1 45.22 96 LEU A CA 1
ATOM 748 C C . LEU A 1 96 ? -22.266 -24.406 4.223 1 45.22 96 LEU A C 1
ATOM 750 O O . LEU A 1 96 ? -22.938 -23.656 4.914 1 45.22 96 LEU A O 1
ATOM 754 N N . GLY A 1 97 ? -22.922 -25.109 3.297 1 42.34 97 GLY A N 1
ATOM 755 C CA . GLY A 1 97 ? -24.266 -24.828 2.846 1 42.34 97 GLY A CA 1
ATOM 756 C C . GLY A 1 97 ? -24.422 -23.453 2.219 1 42.34 97 GLY A C 1
ATOM 757 O O . GLY A 1 97 ? -25.547 -22.953 2.072 1 42.34 97 GLY A O 1
ATOM 758 N N . ARG A 1 98 ? -23.391 -22.594 2.336 1 41.69 98 ARG A N 1
ATOM 759 C CA . ARG A 1 98 ? -23.781 -21.281 1.815 1 41.69 98 ARG A CA 1
ATOM 760 C C . ARG A 1 98 ? -23.969 -21.328 0.302 1 41.69 98 ARG A C 1
ATOM 762 O O . ARG A 1 98 ? -23.125 -21.875 -0.416 1 41.69 98 ARG A O 1
ATOM 769 N N . ARG A 1 99 ? -25.172 -21.375 -0.162 1 39.06 99 ARG A N 1
ATOM 770 C CA . ARG A 1 99 ? -25.812 -21.5 -1.47 1 39.06 99 ARG A CA 1
ATOM 771 C C . ARG A 1 99 ? -25.078 -20.656 -2.512 1 39.06 99 ARG A C 1
ATOM 773 O O . ARG A 1 99 ? -25.328 -19.453 -2.623 1 39.06 99 ARG A O 1
ATOM 780 N N . ILE A 1 100 ? -23.781 -20.812 -2.6 1 44.31 100 ILE A N 1
ATOM 781 C CA . ILE A 1 100 ? -23.328 -20.016 -3.732 1 44.31 100 ILE A CA 1
ATOM 782 C C . ILE A 1 100 ? -23.891 -20.594 -5.027 1 44.31 100 ILE A C 1
ATOM 784 O O . ILE A 1 100 ? -23.812 -21.797 -5.27 1 44.31 100 ILE A O 1
ATOM 788 N N . ASN A 1 101 ? -24.797 -19.938 -5.633 1 45.47 101 ASN A N 1
ATOM 789 C CA . ASN A 1 101 ? -25.406 -20.25 -6.926 1 45.47 101 ASN A CA 1
ATOM 790 C C . ASN A 1 101 ? -24.406 -20.875 -7.879 1 45.47 101 ASN A C 1
ATOM 792 O O . ASN A 1 101 ? -24.75 -21.766 -8.656 1 45.47 101 ASN A O 1
ATOM 796 N N . LEU A 1 102 ? -23.234 -20.531 -7.691 1 44.53 102 LEU A N 1
ATOM 797 C CA . LEU A 1 102 ? -22.266 -21.109 -8.617 1 44.53 102 LEU A CA 1
ATOM 798 C C . LEU A 1 102 ? -22.078 -22.594 -8.352 1 44.53 102 LEU A C 1
ATOM 800 O O . LEU A 1 102 ? -21.953 -23.391 -9.281 1 44.53 102 LEU A O 1
ATOM 804 N N . SER A 1 103 ? -22.156 -22.953 -7 1 48.16 103 SER A N 1
ATOM 805 C CA . SER A 1 103 ? -22.016 -24.359 -6.648 1 48.16 103 SER A CA 1
ATOM 806 C C . SER A 1 103 ? -23.156 -25.188 -7.223 1 48.16 103 SER A C 1
ATOM 808 O O . SER A 1 103 ? -22.953 -26.312 -7.684 1 48.16 103 SER A O 1
ATOM 810 N N . GLN A 1 104 ? -24.266 -24.516 -7.113 1 47.09 104 GLN A N 1
ATOM 811 C CA . GLN A 1 104 ? -25.422 -25.219 -7.668 1 47.09 104 GLN A CA 1
ATOM 812 C C . GLN A 1 104 ? -25.266 -25.422 -9.18 1 47.09 104 GLN A C 1
ATOM 814 O O . GLN A 1 104 ? -25.578 -26.484 -9.703 1 47.09 104 GLN A O 1
ATOM 819 N N . ARG A 1 105 ? -24.781 -24.359 -9.773 1 47.25 105 ARG A N 1
ATOM 820 C CA . ARG A 1 105 ? -24.625 -24.484 -11.219 1 47.25 105 ARG A CA 1
ATOM 821 C C . ARG A 1 105 ? -23.5 -25.453 -11.57 1 47.25 105 ARG A C 1
ATOM 823 O O . ARG A 1 105 ? -23.625 -26.219 -12.531 1 47.25 105 ARG A O 1
ATOM 830 N N . LEU A 1 106 ? -22.469 -25.344 -10.82 1 50.69 106 LEU A N 1
ATOM 831 C CA . LEU A 1 106 ? -21.375 -26.281 -11.094 1 50.69 106 LEU A CA 1
ATOM 832 C C . LEU A 1 106 ? -21.812 -27.719 -10.828 1 50.69 106 LEU A C 1
ATOM 834 O O . LEU A 1 106 ? -21.406 -28.641 -11.539 1 50.69 106 LEU A O 1
ATOM 838 N N . LEU A 1 107 ? -22.719 -27.734 -9.773 1 47.06 107 LEU A N 1
ATOM 839 C CA . LEU A 1 107 ? -23.297 -29.047 -9.477 1 47.06 107 LEU A CA 1
ATOM 840 C C . LEU A 1 107 ? -24.188 -29.516 -10.609 1 47.06 107 LEU A C 1
ATOM 842 O O . LEU A 1 107 ? -24.234 -30.719 -10.922 1 47.06 107 LEU A O 1
ATOM 846 N N . ILE A 1 108 ? -24.891 -28.531 -11.133 1 47.97 108 ILE A N 1
ATOM 847 C CA . ILE A 1 108 ? -25.781 -28.859 -12.234 1 47.97 108 ILE A CA 1
ATOM 848 C C . ILE A 1 108 ? -24.969 -29.297 -13.453 1 47.97 108 ILE A C 1
ATOM 850 O O . ILE A 1 108 ? -25.375 -30.203 -14.188 1 47.97 108 ILE A O 1
ATOM 854 N N . ILE A 1 109 ? -23.938 -28.578 -13.672 1 47.59 109 ILE A N 1
ATOM 855 C CA . ILE A 1 109 ? -23.141 -28.891 -14.844 1 47.59 109 ILE A CA 1
ATOM 856 C C . ILE A 1 109 ? -22.547 -30.297 -14.703 1 47.59 109 ILE A C 1
ATOM 858 O O . ILE A 1 109 ? -22.469 -31.047 -15.68 1 47.59 109 ILE A O 1
ATOM 862 N N . VAL A 1 110 ? -22.156 -30.516 -13.492 1 47.5 110 VAL A N 1
ATOM 863 C CA . VAL A 1 110 ? -21.562 -31.828 -13.281 1 47.5 110 VAL A CA 1
ATOM 864 C C . VAL A 1 110 ? -22.656 -32.875 -13.211 1 47.5 110 VAL A C 1
ATOM 866 O O . VAL A 1 110 ? -22.484 -34 -13.672 1 47.5 110 VAL A O 1
ATOM 869 N N . ASP A 1 111 ? -23.797 -32.531 -12.461 1 47.81 111 ASP A N 1
ATOM 870 C CA . ASP A 1 111 ? -24.828 -33.562 -12.305 1 47.81 111 ASP A CA 1
ATOM 871 C C . ASP A 1 111 ? -25.984 -33.344 -13.266 1 47.81 111 ASP A C 1
ATOM 873 O O . ASP A 1 111 ? -26.812 -32.438 -13.047 1 47.81 111 ASP A O 1
ATOM 877 N N . GLN A 1 112 ? -25.875 -33.406 -14.461 1 42.06 112 GLN A N 1
ATOM 878 C CA . GLN A 1 112 ? -27.062 -33.375 -15.305 1 42.06 112 GLN A CA 1
ATOM 879 C C . GLN A 1 112 ? -28.312 -33.719 -14.5 1 42.06 112 GLN A C 1
ATOM 881 O O . GLN A 1 112 ? -29.25 -32.906 -14.398 1 42.06 112 GLN A O 1
ATOM 886 N N . ASN A 1 113 ? -28.875 -35.062 -14.742 1 39.19 113 ASN A N 1
ATOM 887 C CA . ASN A 1 113 ? -30.156 -35.719 -14.469 1 39.19 113 ASN A CA 1
ATOM 888 C C . ASN A 1 113 ? -30.406 -35.875 -12.969 1 39.19 113 ASN A C 1
ATOM 890 O O . ASN A 1 113 ? -31.531 -36.156 -12.547 1 39.19 113 ASN A O 1
ATOM 894 N N . ARG A 1 114 ? -29.547 -36.625 -12.094 1 40.41 114 ARG A N 1
ATOM 895 C CA . ARG A 1 114 ? -29.953 -37.375 -10.914 1 40.41 114 ARG A CA 1
ATOM 896 C C . ARG A 1 114 ? -29.5 -36.688 -9.633 1 40.41 114 ARG A C 1
ATOM 898 O O . ARG A 1 114 ? -28.641 -37.188 -8.906 1 40.41 114 ARG A O 1
ATOM 905 N N . VAL A 1 115 ? -29.422 -35.5 -9.477 1 44.75 115 VAL A N 1
ATOM 906 C CA . VAL A 1 115 ? -28.891 -34.938 -8.242 1 44.75 115 VAL A CA 1
ATOM 907 C C . VAL A 1 115 ? -29.812 -35.281 -7.078 1 44.75 115 VAL A C 1
ATOM 909 O O . VAL A 1 115 ? -30.797 -34.562 -6.84 1 44.75 115 VAL A O 1
ATOM 912 N N . GLN A 1 116 ? -30.062 -36.219 -6.832 1 42.88 116 GLN A N 1
ATOM 913 C CA . GLN A 1 116 ? -30.922 -36.5 -5.688 1 42.88 116 GLN A CA 1
ATOM 914 C C . GLN A 1 116 ? -30.281 -36.062 -4.383 1 42.88 116 GLN A C 1
ATOM 916 O O . GLN A 1 116 ? -30.969 -35.594 -3.469 1 42.88 116 GLN A O 1
ATOM 921 N N . ASN A 1 117 ? -28.766 -36.312 -4.094 1 47.41 117 ASN A N 1
ATOM 922 C CA . ASN A 1 117 ? -28.141 -36 -2.814 1 47.41 117 ASN A CA 1
ATOM 923 C C . ASN A 1 117 ? -27.016 -34.969 -2.975 1 47.41 117 ASN A C 1
ATOM 925 O O . ASN A 1 117 ? -26.094 -35.156 -3.77 1 47.41 117 ASN A O 1
ATOM 929 N N . GLN A 1 118 ? -27.047 -33.688 -2.514 1 52.81 118 GLN A N 1
ATOM 930 C CA . GLN A 1 118 ? -26.156 -32.5 -2.502 1 52.81 118 GLN A CA 1
ATOM 931 C C . GLN A 1 118 ? -24.719 -32.938 -2.242 1 52.81 118 GLN A C 1
ATOM 933 O O . GLN A 1 118 ? -23.797 -32.406 -2.861 1 52.81 118 GLN A O 1
ATOM 938 N N . PHE A 1 119 ? -24.625 -33.969 -1.44 1 54.56 119 PHE A N 1
ATOM 939 C CA . PHE A 1 119 ? -23.297 -34.438 -1.068 1 54.56 119 PHE A CA 1
ATOM 940 C C . PHE A 1 119 ? -22.625 -35.156 -2.227 1 54.56 119 PHE A C 1
ATOM 942 O O . PHE A 1 119 ? -21.422 -35 -2.469 1 54.56 119 PHE A O 1
ATOM 949 N N . SER A 1 120 ? -23.406 -36 -2.85 1 56.97 120 SER A N 1
ATOM 950 C CA . SER A 1 120 ? -22.859 -36.75 -3.971 1 56.97 120 SER A CA 1
ATOM 951 C C . SER A 1 120 ? -22.438 -35.812 -5.113 1 56.97 120 SER A C 1
ATOM 953 O O . SER A 1 120 ? -21.438 -36.062 -5.781 1 56.97 120 SER A O 1
ATOM 955 N N . GLY A 1 121 ? -23.062 -34.75 -5.234 1 57.88 121 GLY A N 1
ATOM 956 C CA . GLY A 1 121 ? -22.75 -33.781 -6.27 1 57.88 121 GLY A CA 1
ATOM 957 C C . GLY A 1 121 ? -21.453 -33.031 -6.012 1 57.88 121 GLY A C 1
ATOM 958 O O . GLY A 1 121 ? -20.672 -32.781 -6.941 1 57.88 121 GLY A O 1
ATOM 959 N N . LEU A 1 122 ? -21.219 -32.87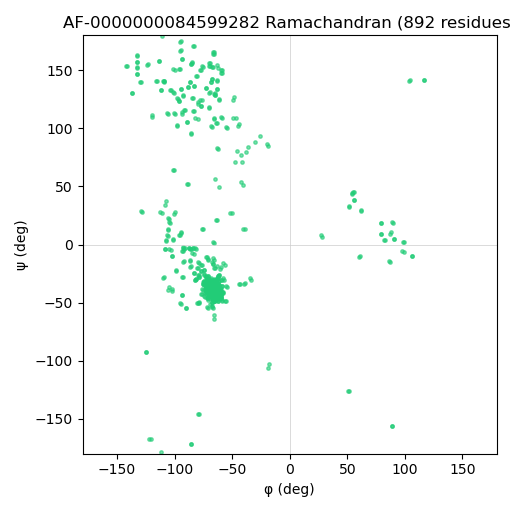5 -4.781 1 61.97 122 LEU A N 1
ATOM 960 C CA . LEU A 1 122 ? -20.016 -32.156 -4.391 1 61.97 122 LEU A CA 1
ATOM 961 C C . LEU A 1 122 ? -18.781 -33 -4.609 1 61.97 122 LEU A C 1
ATOM 963 O O . LEU A 1 122 ? -17.75 -32.5 -5.066 1 61.97 122 LEU A O 1
ATOM 967 N N . VAL A 1 123 ? -18.953 -34.281 -4.293 1 64.69 123 VAL A N 1
ATOM 968 C CA . VAL A 1 123 ? -17.828 -35.188 -4.449 1 64.69 123 VAL A CA 1
ATOM 969 C C . VAL A 1 123 ? -17.516 -35.375 -5.93 1 64.69 123 VAL A C 1
ATOM 971 O O . VAL A 1 123 ? -16.344 -35.438 -6.312 1 64.69 123 VAL A O 1
ATOM 974 N N . ARG A 1 124 ? -18.438 -35.344 -6.668 1 65.88 124 ARG A N 1
ATOM 975 C CA . ARG A 1 124 ? -18.234 -35.531 -8.102 1 65.88 124 ARG A CA 1
ATOM 976 C C . ARG A 1 124 ? -17.562 -34.281 -8.703 1 65.88 124 ARG A C 1
ATOM 978 O O . ARG A 1 124 ? -16.703 -34.406 -9.594 1 65.88 124 ARG A O 1
ATOM 985 N N . LEU A 1 125 ? -17.953 -33.156 -8.188 1 66.75 125 LEU A N 1
ATOM 986 C CA . LEU A 1 125 ? -17.312 -31.938 -8.656 1 66.75 125 LEU A CA 1
ATOM 987 C C . LEU A 1 125 ? -15.82 -31.938 -8.32 1 66.75 125 LEU A C 1
ATOM 989 O O . LEU A 1 125 ? -14.984 -31.594 -9.156 1 66.75 125 LEU A O 1
ATOM 993 N N . MET A 1 126 ? -15.547 -32.406 -7.18 1 70.62 126 MET A N 1
ATOM 994 C CA . MET A 1 126 ? -14.148 -32.438 -6.742 1 70.62 126 MET A CA 1
ATOM 995 C C . MET A 1 126 ? -13.352 -33.438 -7.578 1 70.62 126 MET A C 1
ATOM 997 O O . MET A 1 126 ? -12.227 -33.156 -7.988 1 70.62 126 MET A O 1
ATOM 1001 N N . SER A 1 127 ? -13.977 -34.531 -7.719 1 73.62 127 SER A N 1
ATOM 1002 C CA . SER A 1 127 ? -13.289 -35.562 -8.492 1 73.62 127 SER A CA 1
ATOM 1003 C C . SER A 1 127 ? -13.055 -35.094 -9.93 1 73.62 127 SER A C 1
ATOM 1005 O O . SER A 1 127 ? -12.008 -35.375 -10.516 1 73.62 127 SER A O 1
ATOM 1007 N N . SER A 1 128 ? -14 -34.406 -10.414 1 74.06 128 SER A N 1
ATOM 1008 C CA . SER A 1 128 ? -13.867 -33.906 -11.781 1 74.06 128 SER A CA 1
ATOM 1009 C C . SER A 1 128 ? -12.727 -32.906 -11.891 1 74.06 128 SER A C 1
ATOM 1011 O O . SER A 1 128 ? -12.008 -32.875 -12.883 1 74.06 128 SER A O 1
ATOM 1013 N N . LEU A 1 129 ? -12.586 -32.125 -10.859 1 76.5 129 LEU A N 1
ATOM 1014 C CA . LEU A 1 129 ? -11.523 -31.109 -10.859 1 76.5 129 LEU A CA 1
ATOM 1015 C C . LEU A 1 129 ? -10.156 -31.766 -10.836 1 76.5 129 LEU A C 1
ATOM 1017 O O . LEU A 1 129 ? -9.242 -31.344 -11.547 1 76.5 129 LEU A O 1
ATOM 1021 N N . ILE A 1 130 ? -10.07 -32.781 -10.078 1 80.19 130 ILE A N 1
ATOM 1022 C CA . ILE A 1 130 ? -8.797 -33.469 -9.961 1 80.19 130 ILE A CA 1
ATOM 1023 C C . ILE A 1 130 ? -8.461 -34.156 -11.289 1 80.19 130 ILE A C 1
ATOM 1025 O O . ILE A 1 130 ? -7.316 -34.094 -11.75 1 80.19 130 ILE A O 1
ATOM 1029 N N . VAL A 1 131 ? -9.453 -34.719 -11.883 1 82.94 131 VAL A N 1
ATOM 1030 C CA . VAL A 1 131 ? -9.234 -35.438 -13.141 1 82.94 131 VAL A CA 1
ATOM 1031 C C . VAL A 1 131 ? -8.844 -34.438 -14.234 1 82.94 131 VAL A C 1
ATOM 1033 O O . VAL A 1 131 ? -7.926 -34.719 -15.016 1 82.94 131 VAL A O 1
ATOM 1036 N N . ILE A 1 132 ? -9.492 -33.344 -14.25 1 83.25 132 ILE A N 1
ATOM 1037 C CA . ILE A 1 132 ? -9.188 -32.344 -15.266 1 83.25 132 ILE A CA 1
ATOM 1038 C C . ILE A 1 132 ? -7.766 -31.828 -15.055 1 83.25 132 ILE A C 1
ATOM 1040 O O . ILE A 1 132 ? -7.012 -31.656 -16.016 1 83.25 132 ILE A O 1
ATOM 1044 N N . ALA A 1 133 ? -7.418 -31.547 -13.82 1 86 133 ALA A N 1
ATOM 1045 C CA . ALA A 1 133 ? -6.078 -31.062 -13.508 1 86 133 ALA A CA 1
ATOM 1046 C C . ALA A 1 133 ? -5.016 -32.062 -13.938 1 86 133 ALA A C 1
ATOM 1048 O O . ALA A 1 133 ? -4.02 -31.703 -14.562 1 86 133 ALA A O 1
ATOM 1049 N N . LEU A 1 134 ? -5.297 -33.344 -13.688 1 87.94 134 LEU A N 1
ATOM 1050 C CA . LEU A 1 134 ? -4.34 -34.375 -14.023 1 87.94 134 LEU A CA 1
ATOM 1051 C C . LEU A 1 134 ? -4.254 -34.562 -15.539 1 87.94 134 LEU A C 1
ATOM 1053 O O . LEU A 1 134 ? -3.184 -34.875 -16.062 1 87.94 134 LEU A O 1
ATOM 1057 N N . CYS A 1 135 ? -5.324 -34.375 -16.203 1 91 135 CYS A N 1
ATOM 1058 C CA . CYS A 1 135 ? -5.328 -34.5 -17.656 1 91 135 CYS A CA 1
ATOM 1059 C C . CYS A 1 135 ? -4.52 -33.375 -18.297 1 91 135 CYS A C 1
ATOM 1061 O O . CYS A 1 135 ? -3.748 -33.625 -19.219 1 91 135 CYS A O 1
ATOM 1063 N N . ILE A 1 136 ? -4.703 -32.25 -17.797 1 91.06 136 ILE A N 1
ATOM 1064 C CA . ILE A 1 136 ? -3.969 -31.109 -18.344 1 91.06 136 ILE A CA 1
ATOM 1065 C C . ILE A 1 136 ? -2.479 -31.266 -18.047 1 91.06 136 ILE A C 1
ATOM 1067 O O . ILE A 1 136 ? -1.641 -31.047 -18.922 1 91.06 136 ILE A O 1
ATOM 1071 N N . GLU A 1 137 ? -2.18 -31.656 -16.812 1 92.5 137 GLU A N 1
ATOM 1072 C CA . GLU A 1 137 ? -0.788 -31.891 -16.438 1 92.5 137 GLU A CA 1
ATOM 1073 C C . GLU A 1 137 ? -0.179 -33.031 -17.281 1 92.5 137 GLU A C 1
ATOM 1075 O O . GLU A 1 137 ? 0.977 -32.938 -17.688 1 92.5 137 GLU A O 1
ATOM 1080 N N . GLY A 1 138 ? -1.003 -34.031 -17.484 1 94.25 138 GLY A N 1
ATOM 1081 C CA . GLY A 1 138 ? -0.536 -35.125 -18.297 1 94.25 138 GLY A CA 1
ATOM 1082 C C . GLY A 1 138 ? -0.278 -34.75 -19.75 1 94.25 138 GLY A C 1
ATOM 1083 O O . GLY A 1 138 ? 0.732 -35.125 -20.328 1 94.25 138 GLY A O 1
ATOM 1084 N N . ALA A 1 139 ? -1.188 -34 -20.297 1 94.69 139 ALA A N 1
ATOM 1085 C CA . ALA A 1 139 ? -1.011 -33.5 -21.656 1 94.69 139 ALA A CA 1
ATOM 1086 C C . ALA A 1 139 ? 0.231 -32.625 -21.766 1 94.69 139 ALA A C 1
ATOM 1088 O O . ALA A 1 139 ? 1.003 -32.75 -22.719 1 94.69 139 ALA A O 1
ATOM 1089 N N . GLY A 1 140 ? 0.41 -31.766 -20.812 1 94.69 140 GLY A N 1
ATOM 1090 C CA . GLY A 1 140 ? 1.596 -30.922 -20.812 1 94.69 140 GLY A CA 1
ATOM 1091 C C . GLY A 1 140 ? 2.885 -31.703 -20.656 1 94.69 140 GLY A C 1
ATOM 1092 O O . GLY A 1 140 ? 3.889 -31.406 -21.297 1 94.69 140 GLY A O 1
ATOM 1093 N N . ALA A 1 141 ? 2.816 -32.688 -19.812 1 94.5 141 ALA A N 1
ATOM 1094 C CA . ALA A 1 141 ? 3.982 -33.531 -19.594 1 94.5 141 ALA A CA 1
ATOM 1095 C C . ALA A 1 141 ? 4.383 -34.281 -20.875 1 94.5 141 ALA A C 1
ATOM 1097 O O . ALA A 1 141 ? 5.57 -34.375 -21.188 1 94.5 141 ALA A O 1
ATOM 1098 N N . LEU A 1 142 ? 3.395 -34.688 -21.594 1 94.38 142 LEU A N 1
ATOM 1099 C CA . LEU A 1 142 ? 3.664 -35.406 -22.828 1 94.38 142 LEU A CA 1
ATOM 1100 C C . LEU A 1 142 ? 4.227 -34.469 -23.891 1 94.38 142 LEU A C 1
ATOM 1102 O O . LEU A 1 142 ? 5.168 -34.812 -24.609 1 94.38 142 LEU A O 1
ATOM 1106 N N . ILE A 1 143 ? 3.699 -33.344 -23.984 1 94.75 143 ILE A N 1
ATOM 1107 C CA . ILE A 1 143 ? 4.137 -32.375 -24.984 1 94.75 143 ILE A CA 1
ATOM 1108 C C . ILE A 1 143 ? 5.551 -31.906 -24.672 1 94.75 143 ILE A C 1
ATOM 1110 O O . ILE A 1 143 ? 6.438 -31.953 -25.516 1 94.75 143 ILE A O 1
ATOM 1114 N N . LEU A 1 144 ? 5.785 -31.453 -23.469 1 92.25 144 LEU A N 1
ATOM 1115 C CA . LEU A 1 144 ? 7.102 -30.953 -23.094 1 92.25 144 LEU A CA 1
ATOM 1116 C C . LEU A 1 144 ? 8.117 -32.094 -23.031 1 92.25 144 LEU A C 1
ATOM 1118 O O . LEU A 1 144 ? 9.273 -31.922 -23.422 1 92.25 144 LEU A O 1
ATOM 1122 N N . GLY A 1 145 ? 7.688 -33.219 -22.531 1 91.25 145 GLY A N 1
ATOM 1123 C CA . GLY A 1 145 ? 8.578 -34.375 -22.484 1 91.25 145 GLY A CA 1
ATOM 1124 C C . GLY A 1 145 ? 9.078 -34.812 -23.844 1 91.25 145 GLY A C 1
ATOM 1125 O O . GLY A 1 145 ? 10.266 -35.094 -24.016 1 91.25 145 GLY A O 1
ATOM 1126 N N . THR A 1 146 ? 8.203 -34.812 -24.797 1 91.88 146 THR A N 1
ATOM 1127 C CA . THR A 1 146 ? 8.586 -35.188 -26.156 1 91.88 146 THR A CA 1
ATOM 1128 C C . THR A 1 146 ? 9.5 -34.125 -26.766 1 91.88 146 THR A C 1
ATOM 1130 O O . THR A 1 146 ? 10.453 -34.469 -27.469 1 91.88 146 THR A O 1
ATOM 1133 N N . TYR A 1 147 ? 9.18 -32.938 -26.438 1 90.31 147 TYR A N 1
ATOM 1134 C CA . TYR A 1 147 ? 10.008 -31.875 -26.969 1 90.31 147 TYR A CA 1
ATOM 1135 C C . TYR A 1 147 ? 11.398 -31.906 -26.344 1 90.31 147 TYR A C 1
ATOM 1137 O O . TYR A 1 147 ? 12.391 -31.609 -27.016 1 90.31 147 TYR A O 1
ATOM 1145 N N . TYR A 1 148 ? 11.477 -32.25 -25.094 1 89.62 148 TYR A N 1
ATOM 1146 C CA . TYR A 1 148 ? 12.742 -32.281 -24.359 1 89.62 148 TYR A CA 1
ATOM 1147 C C . TYR A 1 148 ? 13.617 -33.438 -24.797 1 89.62 148 TYR A C 1
ATOM 1149 O O . TYR A 1 148 ? 14.805 -33.5 -24.469 1 89.62 148 TYR A O 1
ATOM 1157 N N . LEU A 1 149 ? 13.086 -34.344 -25.562 1 88.19 149 LEU A N 1
ATOM 1158 C CA . LEU A 1 149 ? 13.875 -35.469 -26.109 1 88.19 149 LEU A CA 1
ATOM 1159 C C . LEU A 1 149 ? 15 -34.938 -26.984 1 88.19 149 LEU A C 1
ATOM 1161 O O . LEU A 1 149 ? 16.016 -35.594 -27.156 1 88.19 149 LEU A O 1
ATOM 1165 N N . ARG A 1 150 ? 14.828 -33.75 -27.422 1 84.44 150 ARG A N 1
ATOM 1166 C CA . ARG A 1 150 ? 15.828 -33.125 -28.281 1 84.44 150 ARG A CA 1
ATOM 1167 C C . ARG A 1 150 ? 17 -32.594 -27.469 1 84.44 150 ARG A C 1
ATOM 1169 O O . ARG A 1 150 ? 18.094 -32.406 -28 1 84.44 150 ARG A O 1
ATOM 1176 N N . PHE A 1 151 ? 16.812 -32.375 -26.203 1 80.75 151 PHE A N 1
ATOM 1177 C CA . PHE A 1 151 ? 17.812 -31.703 -25.391 1 80.75 151 PHE A CA 1
ATOM 1178 C C . PHE A 1 151 ? 18.469 -32.656 -24.422 1 80.75 151 PHE A C 1
ATOM 1180 O O . PHE A 1 151 ? 19.594 -32.438 -23.969 1 80.75 151 PHE A O 1
ATOM 1187 N N . PHE A 1 152 ? 17.75 -33.688 -24.031 1 80.19 152 PHE A N 1
ATOM 1188 C CA . PHE A 1 152 ? 18.25 -34.656 -23.047 1 80.19 152 PHE A CA 1
ATOM 1189 C C . PHE A 1 152 ? 18.562 -36 -23.703 1 80.19 152 PHE A C 1
ATOM 1191 O O . PHE A 1 152 ? 17.859 -36.406 -24.625 1 80.19 152 PHE A O 1
ATOM 1198 N N . ASP A 1 153 ? 19.625 -36.656 -23.328 1 81.31 153 ASP A N 1
ATOM 1199 C CA . ASP A 1 153 ? 20.094 -37.875 -23.938 1 81.31 153 ASP A CA 1
ATOM 1200 C C . ASP A 1 153 ? 19.234 -39.062 -23.516 1 81.31 153 ASP A C 1
ATOM 1202 O O . ASP A 1 153 ? 18.953 -39.969 -24.328 1 81.31 153 ASP A O 1
ATOM 1206 N N . GLU A 1 154 ? 18.828 -39.094 -22.25 1 88.12 154 GLU A N 1
ATOM 1207 C CA . GLU A 1 154 ? 18.016 -40.188 -21.75 1 88.12 154 GLU A CA 1
ATOM 1208 C C . GLU A 1 154 ? 16.531 -39.844 -21.781 1 88.12 154 GLU A C 1
ATOM 1210 O O . GLU A 1 154 ? 16.109 -38.844 -21.219 1 88.12 154 GLU A O 1
ATOM 1215 N N . PRO A 1 155 ? 15.789 -40.719 -22.484 1 88.56 155 PRO A N 1
ATOM 1216 C CA . PRO A 1 155 ? 14.359 -40.469 -22.594 1 88.56 155 PRO A CA 1
ATOM 1217 C C . PRO A 1 155 ? 13.656 -40.406 -21.25 1 88.56 155 PRO A C 1
ATOM 1219 O O . PRO A 1 155 ? 12.742 -39.594 -21.062 1 88.56 155 PRO A O 1
ATOM 1222 N N . PHE A 1 156 ? 14.07 -41.188 -20.328 1 87.25 156 PHE A N 1
ATOM 1223 C CA . PHE A 1 156 ? 13.445 -41.188 -19.016 1 87.25 156 PHE A CA 1
ATOM 1224 C C . PHE A 1 156 ? 13.648 -39.844 -18.312 1 87.25 156 PHE A C 1
ATOM 1226 O O . PHE A 1 156 ? 12.727 -39.312 -17.703 1 87.25 156 PHE A O 1
ATOM 1233 N N . GLU A 1 157 ? 14.805 -39.375 -18.484 1 85.56 157 GLU A N 1
ATOM 1234 C CA . GLU A 1 157 ? 15.117 -38.062 -17.891 1 85.56 157 GLU A CA 1
ATOM 1235 C C . GLU A 1 157 ? 14.328 -36.938 -18.562 1 85.56 157 GLU A C 1
ATOM 1237 O O . GLU A 1 157 ? 13.867 -36.031 -17.891 1 85.56 157 GLU A O 1
ATOM 1242 N N . ALA A 1 158 ? 14.133 -37.031 -19.812 1 88.81 158 ALA A N 1
ATOM 1243 C CA . ALA A 1 158 ? 13.398 -36.031 -20.562 1 88.81 158 ALA A CA 1
ATOM 1244 C C . ALA A 1 158 ? 11.938 -35.969 -20.125 1 88.81 158 ALA A C 1
ATOM 1246 O O . ALA A 1 158 ? 11.383 -34.906 -19.891 1 88.81 158 ALA A O 1
ATOM 1247 N N . TYR A 1 159 ? 11.359 -37.125 -19.969 1 90.38 159 TYR A N 1
ATOM 1248 C CA . TYR A 1 159 ? 9.945 -37.156 -19.594 1 90.38 159 TYR A CA 1
ATOM 1249 C C . TYR A 1 159 ? 9.75 -36.781 -18.141 1 90.38 159 TYR A C 1
ATOM 1251 O O . TYR A 1 159 ? 8.734 -36.188 -17.781 1 90.38 159 TYR A O 1
ATOM 1259 N N . LEU A 1 160 ? 10.695 -37.094 -17.328 1 87.69 160 LEU A N 1
ATOM 1260 C CA . LEU A 1 160 ? 10.617 -36.656 -15.938 1 87.69 160 LEU A CA 1
ATOM 1261 C C . LEU A 1 160 ? 10.719 -35.125 -15.82 1 87.69 160 LEU A C 1
ATOM 1263 O O . LEU A 1 160 ? 9.992 -34.531 -15.039 1 87.69 160 LEU A O 1
ATOM 1267 N N . GLN A 1 161 ? 11.586 -34.594 -16.594 1 87.69 161 GLN A N 1
ATOM 1268 C CA . GLN A 1 161 ? 11.742 -33.156 -16.609 1 87.69 161 GLN A CA 1
ATOM 1269 C C . GLN A 1 161 ? 10.5 -32.469 -17.203 1 87.69 161 GLN A C 1
ATOM 1271 O O . GLN A 1 161 ? 10.086 -31.406 -16.719 1 87.69 161 GLN A O 1
ATOM 1276 N N . GLY A 1 162 ? 10.023 -33.094 -18.188 1 89.88 162 GLY A N 1
ATOM 1277 C CA . GLY A 1 162 ? 8.805 -32.562 -18.781 1 89.88 162 GLY A CA 1
ATOM 1278 C C . GLY A 1 162 ? 7.602 -32.625 -17.844 1 89.88 162 GLY A C 1
ATOM 1279 O O . GLY A 1 162 ? 6.793 -31.719 -17.781 1 89.88 162 GLY A O 1
ATOM 1280 N N . ALA A 1 163 ? 7.5 -33.75 -17.125 1 91.81 163 ALA A N 1
ATOM 1281 C CA . ALA A 1 163 ? 6.406 -33.938 -16.172 1 91.81 163 ALA A CA 1
ATOM 1282 C C . ALA A 1 163 ? 6.492 -32.906 -15.039 1 91.81 163 ALA A C 1
ATOM 1284 O O . ALA A 1 163 ? 5.477 -32.344 -14.633 1 91.81 163 ALA A O 1
ATOM 1285 N N . PHE A 1 164 ? 7.668 -32.688 -14.594 1 91.5 164 PHE A N 1
ATOM 1286 C CA . PHE A 1 164 ? 7.844 -31.734 -13.516 1 91.5 164 PHE A CA 1
ATOM 1287 C C . PHE A 1 164 ? 7.57 -30.312 -14 1 91.5 164 PHE A C 1
ATOM 1289 O O . PHE A 1 164 ? 6.957 -29.516 -13.289 1 91.5 164 PHE A O 1
ATOM 1296 N N . ALA A 1 165 ? 8.023 -30.047 -15.172 1 90.56 165 ALA A N 1
ATOM 1297 C CA . ALA A 1 165 ? 7.793 -28.734 -15.742 1 90.56 165 ALA A CA 1
ATOM 1298 C C . ALA A 1 165 ? 6.301 -28.469 -15.922 1 90.56 165 ALA A C 1
ATOM 1300 O O . ALA A 1 165 ? 5.824 -27.359 -15.641 1 90.56 165 ALA A O 1
ATOM 1301 N N . SER A 1 166 ? 5.645 -29.438 -16.391 1 93.5 166 SER A N 1
ATOM 1302 C CA . SER A 1 166 ? 4.203 -29.312 -16.562 1 93.5 166 SER A CA 1
ATOM 1303 C C . SER A 1 166 ? 3.49 -29.141 -15.227 1 93.5 166 SER A C 1
ATOM 1305 O O . SER A 1 166 ? 2.609 -28.281 -15.094 1 93.5 166 SER A O 1
ATOM 1307 N N . LEU A 1 167 ? 3.885 -29.938 -14.305 1 91.69 167 LEU A N 1
ATOM 1308 C CA . LEU A 1 167 ? 3.314 -29.844 -12.961 1 91.69 167 LEU A CA 1
ATOM 1309 C C . LEU A 1 167 ? 3.547 -28.469 -12.367 1 91.69 167 LEU A C 1
ATOM 1311 O O . LEU A 1 167 ? 2.611 -27.828 -11.867 1 91.69 167 LEU A O 1
ATOM 1315 N N . SER A 1 168 ? 4.746 -28.016 -12.461 1 90.81 168 SER A N 1
ATOM 1316 C CA . SER A 1 168 ? 5.121 -26.719 -11.883 1 90.81 168 SER A CA 1
ATOM 1317 C C . SER A 1 168 ? 4.395 -25.578 -12.586 1 90.81 168 SER A C 1
ATOM 1319 O O . SER A 1 168 ? 3.943 -24.625 -11.93 1 90.81 168 SER A O 1
ATOM 1321 N N . ALA A 1 169 ? 4.285 -25.656 -13.867 1 91.25 169 ALA A N 1
ATOM 1322 C CA . ALA A 1 169 ? 3.635 -24.609 -14.633 1 91.25 169 ALA A CA 1
ATOM 1323 C C . ALA A 1 169 ? 2.131 -24.594 -14.383 1 91.25 169 ALA A C 1
ATOM 1325 O O . ALA A 1 169 ? 1.541 -23.531 -14.164 1 91.25 169 ALA A O 1
ATOM 1326 N N . PHE A 1 170 ? 1.548 -25.734 -14.383 1 90.94 170 PHE A N 1
ATOM 1327 C CA . PHE A 1 170 ? 0.103 -25.812 -14.203 1 90.94 170 PHE A CA 1
ATOM 1328 C C . PHE A 1 170 ? -0.289 -25.438 -12.781 1 90.94 170 PHE A C 1
ATOM 1330 O O . PHE A 1 170 ? -1.258 -24.703 -12.57 1 90.94 170 PHE A O 1
ATOM 1337 N N . THR A 1 171 ? 0.47 -25.891 -11.82 1 88.5 171 THR A N 1
ATOM 1338 C CA . THR A 1 171 ? 0.156 -25.594 -10.43 1 88.5 171 THR A CA 1
ATOM 1339 C C . THR A 1 171 ? 0.714 -24.219 -10.031 1 88.5 171 THR A C 1
ATOM 1341 O O . THR A 1 171 ? 0.482 -23.75 -8.914 1 88.5 171 THR A O 1
ATOM 1344 N N . ASN A 1 172 ? 1.398 -23.594 -10.922 1 88.44 172 ASN A N 1
ATOM 1345 C CA . ASN A 1 172 ? 1.994 -22.297 -10.664 1 88.44 172 ASN A CA 1
ATOM 1346 C C . ASN A 1 172 ? 2.912 -22.328 -9.445 1 88.44 172 ASN A C 1
ATOM 1348 O O . ASN A 1 172 ? 2.916 -21.391 -8.648 1 88.44 172 ASN A O 1
ATOM 1352 N N . ALA A 1 173 ? 3.621 -23.391 -9.289 1 88.06 173 ALA A N 1
ATOM 1353 C CA . ALA A 1 173 ? 4.488 -23.547 -8.125 1 88.06 173 ALA A CA 1
ATOM 1354 C C . ALA A 1 173 ? 5.816 -22.828 -8.328 1 88.06 173 ALA A C 1
ATOM 1356 O O . ALA A 1 173 ? 6.453 -22.406 -7.359 1 88.06 173 ALA A O 1
ATOM 1357 N N . GLY A 1 174 ? 6.277 -22.719 -9.508 1 84.75 174 GLY A N 1
ATOM 1358 C CA . GLY A 1 174 ? 7.484 -21.969 -9.789 1 84.75 174 GLY A CA 1
ATOM 1359 C C . GLY A 1 174 ? 8.758 -22.75 -9.539 1 84.75 174 GLY A C 1
ATOM 1360 O O . GLY A 1 174 ? 9.859 -22.219 -9.656 1 84.75 174 GLY A O 1
ATOM 1361 N N . PHE A 1 175 ? 8.672 -23.984 -9.188 1 85 175 PHE A N 1
ATOM 1362 C CA . PHE A 1 175 ? 9.836 -24.844 -8.984 1 85 175 PHE A CA 1
ATOM 1363 C C . PHE A 1 175 ? 10.359 -25.375 -10.312 1 85 175 PHE A C 1
ATOM 1365 O O . PHE A 1 175 ? 9.594 -25.531 -11.266 1 85 175 PHE A O 1
ATOM 1372 N N . ASP A 1 176 ? 11.617 -25.484 -10.344 1 79.06 176 ASP A N 1
ATOM 1373 C CA . ASP A 1 176 ? 12.234 -26.078 -11.523 1 79.06 176 ASP A CA 1
ATOM 1374 C C . ASP A 1 176 ? 13.273 -27.125 -11.133 1 79.06 176 ASP A C 1
ATOM 1376 O O . ASP A 1 176 ? 13.797 -27.109 -10.016 1 79.06 176 ASP A O 1
ATOM 1380 N N . VAL A 1 177 ? 13.453 -28.062 -12.039 1 73.38 177 VAL A N 1
ATOM 1381 C CA . VAL A 1 177 ? 14.406 -29.141 -11.773 1 73.38 177 VAL A CA 1
ATOM 1382 C C . VAL A 1 177 ? 15.648 -28.953 -12.633 1 73.38 177 VAL A C 1
ATOM 1384 O O . VAL A 1 177 ? 16.578 -29.766 -12.578 1 73.38 177 VAL A O 1
ATOM 1387 N N . THR A 1 178 ? 15.711 -27.906 -13.375 1 75.12 178 THR A N 1
ATOM 1388 C CA . THR A 1 178 ? 16.906 -27.625 -14.164 1 75.12 178 THR A CA 1
ATOM 1389 C C . THR A 1 178 ? 17.938 -26.859 -13.328 1 75.12 178 THR A C 1
ATOM 1391 O O . THR A 1 178 ? 19.125 -26.875 -13.641 1 75.12 178 THR A O 1
ATOM 1394 N N . GLY A 1 179 ? 17.469 -26.25 -12.227 1 73.69 179 GLY A N 1
ATOM 1395 C CA . GLY A 1 179 ? 18.312 -25.406 -11.398 1 73.69 179 GLY A CA 1
ATOM 1396 C C . GLY A 1 179 ? 18.359 -23.969 -11.875 1 73.69 179 GLY A C 1
ATOM 1397 O O . GLY A 1 179 ? 18.812 -23.078 -11.148 1 73.69 179 GLY A O 1
ATOM 1398 N N . GLN A 1 180 ? 17.906 -23.75 -13.125 1 74.62 180 GLN A N 1
ATOM 1399 C CA . GLN A 1 180 ? 17.938 -22.406 -13.68 1 74.62 180 GLN A CA 1
ATOM 1400 C C . GLN A 1 180 ? 16.562 -22.016 -14.242 1 74.62 180 GLN A C 1
ATOM 1402 O O . GLN A 1 180 ? 16.484 -21.281 -15.227 1 74.62 180 GLN A O 1
ATOM 1407 N N . SER A 1 181 ? 15.609 -22.578 -13.695 1 77.31 181 SER A N 1
ATOM 1408 C CA . SER A 1 181 ? 14.258 -22.312 -14.18 1 77.31 181 SER A CA 1
ATOM 1409 C C . SER A 1 181 ? 14.164 -22.516 -15.688 1 77.31 181 SER A C 1
ATOM 1411 O O . SER A 1 181 ? 14.5 -23.578 -16.203 1 77.31 181 SER A O 1
ATOM 1413 N N . LEU A 1 182 ? 13.703 -21.547 -16.406 1 81.75 182 LEU A N 1
ATOM 1414 C CA . LEU A 1 182 ? 13.531 -21.688 -17.859 1 81.75 182 LEU A CA 1
ATOM 1415 C C . LEU A 1 182 ? 14.609 -20.922 -18.609 1 81.75 182 LEU A C 1
ATOM 1417 O O . LEU A 1 182 ? 14.453 -20.641 -19.797 1 81.75 182 LEU A O 1
ATOM 1421 N N . ALA A 1 183 ? 15.742 -20.672 -17.953 1 82.62 183 ALA A N 1
ATOM 1422 C CA . ALA A 1 183 ? 16.828 -19.906 -18.562 1 82.62 183 ALA A CA 1
ATOM 1423 C C . ALA A 1 183 ? 17.391 -20.625 -19.797 1 82.62 183 ALA A C 1
ATOM 1425 O O . ALA A 1 183 ? 17.688 -20 -20.812 1 82.62 183 ALA A O 1
ATOM 1426 N N . PRO A 1 184 ? 17.484 -21.969 -19.734 1 78.69 184 PRO A N 1
ATOM 1427 C CA . PRO A 1 184 ? 18 -22.672 -20.922 1 78.69 184 PRO A CA 1
ATOM 1428 C C . PRO A 1 184 ? 17.047 -22.578 -22.109 1 78.69 184 PRO A C 1
ATOM 1430 O O . PRO A 1 184 ? 17.469 -22.812 -23.25 1 78.69 184 PRO A O 1
ATOM 1433 N N . PHE A 1 185 ? 15.852 -22.203 -21.891 1 82.19 185 PHE A N 1
ATOM 1434 C CA . PHE A 1 185 ? 14.844 -22.172 -22.953 1 82.19 185 PHE A CA 1
ATOM 1435 C C . PHE A 1 185 ? 14.445 -20.734 -23.266 1 82.19 185 PHE A C 1
ATOM 1437 O O . PHE A 1 185 ? 13.32 -20.469 -23.703 1 82.19 185 PHE A O 1
ATOM 1444 N N . VAL A 1 186 ? 15.336 -19.781 -23.047 1 83.5 186 VAL A N 1
ATOM 1445 C CA . VAL A 1 186 ? 15.07 -18.359 -23.219 1 83.5 186 VAL A CA 1
ATOM 1446 C C . VAL A 1 186 ? 14.727 -18.078 -24.672 1 83.5 186 VAL A C 1
ATOM 1448 O O . VAL A 1 186 ? 13.867 -17.234 -24.953 1 83.5 186 VAL A O 1
ATOM 1451 N N . ASP A 1 187 ? 15.328 -18.797 -25.578 1 82.81 187 ASP A N 1
ATOM 1452 C CA . ASP A 1 187 ? 15.117 -18.531 -27 1 82.81 187 ASP A CA 1
ATOM 1453 C C . ASP A 1 187 ? 14.133 -19.531 -27.594 1 82.81 187 ASP A C 1
ATOM 1455 O O . ASP A 1 187 ? 13.906 -19.531 -28.812 1 82.81 187 ASP A O 1
ATOM 1459 N N . ASP A 1 188 ? 13.555 -20.391 -26.828 1 89.25 188 ASP A N 1
ATOM 1460 C CA . ASP A 1 188 ? 12.625 -21.391 -27.312 1 89.25 188 ASP A CA 1
ATOM 1461 C C . ASP A 1 188 ? 11.172 -20.953 -27.109 1 89.25 188 ASP A C 1
ATOM 1463 O O . ASP A 1 188 ? 10.617 -21.109 -26.031 1 89.25 188 ASP A O 1
ATOM 1467 N N . TYR A 1 189 ? 10.586 -20.531 -28.188 1 90.75 189 TYR A N 1
ATOM 1468 C CA . TYR A 1 189 ? 9.234 -19.984 -28.125 1 90.75 189 TYR A CA 1
ATOM 1469 C C . TYR A 1 189 ? 8.211 -21.078 -27.859 1 90.75 189 TYR A C 1
ATOM 1471 O O . TYR A 1 189 ? 7.156 -20.828 -27.266 1 90.75 189 TYR A O 1
ATOM 1479 N N . PHE A 1 190 ? 8.562 -22.266 -28.266 1 91.25 190 PHE A N 1
ATOM 1480 C CA . PHE A 1 190 ? 7.625 -23.375 -28.094 1 91.25 190 PHE A CA 1
ATOM 1481 C C . PHE A 1 190 ? 7.445 -23.703 -26.609 1 91.25 190 PHE A C 1
ATOM 1483 O O . PHE A 1 190 ? 6.316 -23.766 -26.125 1 91.25 190 PHE A O 1
ATOM 1490 N N . VAL A 1 191 ? 8.562 -23.859 -25.938 1 90.19 191 VAL A N 1
ATOM 1491 C CA . VAL A 1 191 ? 8.516 -24.188 -24.516 1 90.19 191 VAL A CA 1
ATOM 1492 C C . VAL A 1 191 ? 7.844 -23.047 -23.7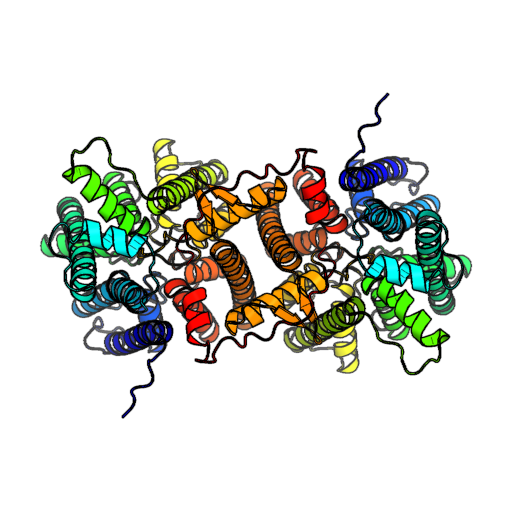5 1 90.19 191 VAL A C 1
ATOM 1494 O O . VAL A 1 191 ? 7.031 -23.297 -22.859 1 90.19 191 VAL A O 1
ATOM 1497 N N . GLN A 1 192 ? 8.117 -21.844 -24.109 1 92.25 192 GLN A N 1
ATOM 1498 C CA . GLN A 1 192 ? 7.555 -20.688 -23.422 1 92.25 192 GLN A CA 1
ATOM 1499 C C . GLN A 1 192 ? 6.043 -20.609 -23.625 1 92.25 192 GLN A C 1
ATOM 1501 O O . GLN A 1 192 ? 5.297 -20.344 -22.688 1 92.25 192 GLN A O 1
ATOM 1506 N N . CYS A 1 193 ? 5.648 -20.859 -24.797 1 93.44 193 CYS A N 1
ATOM 1507 C CA . CYS A 1 193 ? 4.227 -20.781 -25.109 1 93.44 193 CYS A CA 1
ATOM 1508 C C . CYS A 1 193 ? 3.441 -21.859 -24.375 1 93.44 193 CYS A C 1
ATOM 1510 O O . CYS A 1 193 ? 2.369 -21.578 -23.828 1 93.44 193 CYS A O 1
ATOM 1512 N N . ILE A 1 194 ? 3.953 -23.031 -24.375 1 93.12 194 ILE A N 1
ATOM 1513 C CA . ILE A 1 194 ? 3.275 -24.125 -23.688 1 93.12 194 ILE A CA 1
ATOM 1514 C C . ILE A 1 194 ? 3.217 -23.844 -22.188 1 93.12 194 ILE A C 1
ATOM 1516 O O . ILE A 1 194 ? 2.195 -24.078 -21.531 1 93.12 194 ILE A O 1
ATOM 1520 N N . THR A 1 195 ? 4.297 -23.328 -21.672 1 92.31 195 THR A N 1
ATOM 1521 C CA . THR A 1 195 ? 4.344 -22.984 -20.25 1 92.31 195 THR A CA 1
ATOM 1522 C C . THR A 1 195 ? 3.318 -21.906 -19.922 1 92.31 195 THR A C 1
ATOM 1524 O O . THR A 1 195 ? 2.625 -22 -18.906 1 92.31 195 THR A O 1
ATOM 1527 N N . ILE A 1 196 ? 3.203 -20.922 -20.781 1 93.94 196 ILE A N 1
ATOM 1528 C CA . ILE A 1 196 ? 2.244 -19.844 -20.578 1 93.94 196 ILE A CA 1
ATOM 1529 C C . ILE A 1 196 ? 0.824 -20.406 -20.578 1 93.94 196 ILE A C 1
ATOM 1531 O O . ILE A 1 196 ? -0.002 -20.031 -19.734 1 93.94 196 ILE A O 1
ATOM 1535 N N . LEU A 1 197 ? 0.566 -21.281 -21.453 1 93.69 197 LEU A N 1
ATOM 1536 C CA . LEU A 1 197 ? -0.762 -21.875 -21.547 1 93.69 197 LEU A CA 1
ATOM 1537 C C . LEU A 1 197 ? -1.088 -22.688 -20.297 1 93.69 197 LEU A C 1
ATOM 1539 O O . LEU A 1 197 ? -2.223 -22.656 -19.812 1 93.69 197 LEU A O 1
ATOM 1543 N N . LEU A 1 198 ? -0.132 -23.406 -19.844 1 93 198 LEU A N 1
ATOM 1544 C CA . LEU A 1 198 ? -0.329 -24.188 -18.625 1 93 198 LEU A CA 1
ATOM 1545 C C . LEU A 1 198 ? -0.554 -23.266 -17.422 1 93 198 LEU A C 1
ATOM 1547 O O . LEU A 1 198 ? -1.395 -23.547 -16.562 1 93 198 LEU A O 1
ATOM 1551 N N . VAL A 1 199 ? 0.171 -22.172 -17.375 1 91.31 199 VAL A N 1
ATOM 1552 C CA . VAL A 1 199 ? 0.003 -21.188 -16.297 1 91.31 199 VAL A CA 1
ATOM 1553 C C . VAL A 1 199 ? -1.405 -20.609 -16.359 1 91.31 199 VAL A C 1
ATOM 1555 O O . VAL A 1 199 ? -2.066 -20.469 -15.328 1 91.31 199 VAL A O 1
ATOM 1558 N N . PHE A 1 200 ? -1.85 -20.328 -17.578 1 91.5 200 PHE A N 1
ATOM 1559 C CA . PHE A 1 200 ? -3.197 -19.797 -17.766 1 91.5 200 PHE A CA 1
ATOM 1560 C C . PHE A 1 200 ? -4.242 -20.797 -17.297 1 91.5 200 PHE A C 1
ATOM 1562 O O . PHE A 1 200 ? -5.195 -20.438 -16.609 1 91.5 200 PHE A O 1
ATOM 1569 N N . ALA A 1 201 ? -4.004 -21.969 -17.609 1 89.88 201 ALA A N 1
ATOM 1570 C CA . ALA A 1 201 ? -4.965 -23.016 -17.281 1 89.88 201 ALA A CA 1
ATOM 1571 C C . ALA A 1 201 ? -5.062 -23.203 -15.766 1 89.88 201 ALA A C 1
ATOM 1573 O O . ALA A 1 201 ? -6.141 -23.484 -15.234 1 89.88 201 ALA A O 1
ATOM 1574 N N . GLY A 1 202 ? -4.012 -23.031 -15.125 1 87.56 202 GLY A N 1
ATOM 1575 C CA . GLY A 1 202 ? -4.004 -23.219 -13.68 1 87.56 202 GLY A CA 1
ATOM 1576 C C . GLY A 1 202 ? -4.488 -21.984 -12.93 1 87.56 202 GLY A C 1
ATOM 1577 O O . GLY A 1 202 ? -4.984 -22.094 -11.805 1 87.56 202 GLY A O 1
ATOM 1578 N N . SER A 1 203 ? -4.371 -20.828 -13.531 1 87.88 203 SER A N 1
ATOM 1579 C CA . SER A 1 203 ? -4.625 -19.578 -12.805 1 87.88 203 SER A CA 1
ATOM 1580 C C . SER A 1 203 ? -6.027 -19.047 -13.086 1 87.88 203 SER A C 1
ATOM 1582 O O . SER A 1 203 ? -6.539 -18.219 -12.344 1 87.88 203 SER A O 1
ATOM 1584 N N . ILE A 1 204 ? -6.648 -19.375 -14.109 1 82.44 204 ILE A N 1
ATOM 1585 C CA . ILE A 1 204 ? -7.93 -18.812 -14.508 1 82.44 204 ILE A CA 1
ATOM 1586 C C . ILE A 1 204 ? -9.031 -19.312 -13.586 1 82.44 204 ILE A C 1
ATOM 1588 O O . ILE A 1 204 ? -10.008 -18.609 -13.328 1 82.44 204 ILE A O 1
ATOM 1592 N N . GLY A 1 205 ? -8.922 -20.453 -13.086 1 77.25 205 GLY A N 1
ATOM 1593 C CA . GLY A 1 205 ? -9.945 -21.016 -12.211 1 77.25 205 GLY A CA 1
ATOM 1594 C C . GLY A 1 205 ? -10.602 -22.25 -12.781 1 77.25 205 GLY A C 1
ATOM 1595 O O . GLY A 1 205 ? -10.945 -22.297 -13.961 1 77.25 205 GLY A O 1
ATOM 1596 N N . PHE A 1 206 ? -10.844 -23.094 -11.961 1 76 206 PHE A N 1
ATOM 1597 C CA . PHE A 1 206 ? -11.352 -24.391 -12.383 1 76 206 PHE A CA 1
ATOM 1598 C C . PHE A 1 206 ? -12.797 -24.281 -12.836 1 76 206 PHE A C 1
ATOM 1600 O O . PHE A 1 206 ? -13.188 -24.906 -13.828 1 76 206 PHE A O 1
ATOM 1607 N N . PRO A 1 207 ? -13.57 -23.438 -12.141 1 74.56 207 PRO A N 1
ATOM 1608 C CA . PRO A 1 207 ? -14.945 -23.297 -12.617 1 74.56 207 PRO A CA 1
ATOM 1609 C C . PRO A 1 207 ? -15.023 -22.75 -14.039 1 74.56 207 PRO A C 1
ATOM 1611 O O . PRO A 1 207 ? -15.922 -23.109 -14.797 1 74.56 207 PRO A O 1
ATOM 1614 N N . VAL A 1 208 ? -14.164 -21.938 -14.32 1 80.25 208 VAL A N 1
ATOM 1615 C CA . VAL A 1 208 ? -14.125 -21.359 -15.664 1 80.25 208 VAL A CA 1
ATOM 1616 C C . VAL A 1 208 ? -13.781 -22.453 -16.688 1 80.25 208 VAL A C 1
ATOM 1618 O O . VAL A 1 208 ? -14.391 -22.516 -17.75 1 80.25 208 VAL A O 1
ATOM 1621 N N . ILE A 1 209 ? -12.828 -23.312 -16.312 1 81.5 209 ILE A N 1
ATOM 1622 C CA . ILE A 1 209 ? -12.43 -24.406 -17.188 1 81.5 209 ILE A CA 1
ATOM 1623 C C . ILE A 1 209 ? -13.609 -25.359 -17.391 1 81.5 209 ILE A C 1
ATOM 1625 O O . ILE A 1 209 ? -13.867 -25.812 -18.5 1 81.5 209 ILE A O 1
ATOM 1629 N N . LEU A 1 210 ? -14.32 -25.578 -16.359 1 77.5 210 LEU A N 1
ATOM 1630 C CA . LEU A 1 210 ? -15.469 -26.469 -16.422 1 77.5 210 LEU A CA 1
ATOM 1631 C C . LEU A 1 210 ? -16.562 -25.875 -17.312 1 77.5 210 LEU A C 1
ATOM 1633 O O . LEU A 1 210 ? -17.188 -26.594 -18.094 1 77.5 210 LEU A O 1
ATOM 1637 N N . GLU A 1 211 ? -16.797 -24.625 -17.125 1 79.31 211 GLU A N 1
ATOM 1638 C CA . GLU A 1 211 ? -17.797 -23.969 -17.953 1 79.31 211 GLU A CA 1
ATOM 1639 C C . GLU A 1 211 ? -17.391 -23.938 -19.422 1 79.31 211 GLU A C 1
ATOM 1641 O O . GLU A 1 211 ? -18.234 -24.047 -20.312 1 79.31 211 GLU A O 1
ATOM 1646 N N . CYS A 1 212 ? -16.156 -23.797 -19.656 1 82.5 212 CYS A N 1
ATOM 1647 C CA . CYS A 1 212 ? -15.656 -23.812 -21.031 1 82.5 212 CYS A CA 1
ATOM 1648 C C . CYS A 1 212 ? -15.812 -25.188 -21.641 1 82.5 212 CYS A C 1
ATOM 1650 O O . CYS A 1 212 ? -16.172 -25.312 -22.812 1 82.5 212 CYS A O 1
ATOM 1652 N N . ILE A 1 213 ? -15.547 -26.219 -20.859 1 80.12 213 ILE A N 1
ATOM 1653 C CA . ILE A 1 213 ? -15.703 -27.578 -21.344 1 80.12 213 ILE A CA 1
ATOM 1654 C C . ILE A 1 213 ? -17.172 -27.875 -21.625 1 80.12 213 ILE A C 1
ATOM 1656 O O . ILE A 1 213 ? -17.5 -28.5 -22.641 1 80.12 213 ILE A O 1
ATOM 1660 N N . GLU A 1 214 ? -18.016 -27.312 -20.734 1 77.56 214 GLU A N 1
ATOM 1661 C CA . GLU A 1 214 ? -19.453 -27.5 -20.938 1 77.56 214 GLU A CA 1
ATOM 1662 C C . GLU A 1 214 ? -19.938 -26.781 -22.188 1 77.56 214 GLU A C 1
ATOM 1664 O O . GLU A 1 214 ? -20.812 -27.266 -22.891 1 77.56 214 GLU A O 1
ATOM 1669 N N . TYR A 1 215 ? -19.438 -25.672 -22.359 1 80.12 215 TYR A N 1
ATOM 1670 C CA . TYR A 1 215 ? -19.797 -24.906 -23.547 1 80.12 215 TYR A CA 1
ATOM 1671 C C . TYR A 1 215 ? -19.406 -25.656 -24.812 1 80.12 215 TYR A C 1
ATOM 1673 O O . TYR A 1 215 ? -20.172 -25.688 -25.781 1 80.12 215 TYR A O 1
ATOM 1681 N N . ILE A 1 216 ? -18.25 -26.234 -24.812 1 79.25 216 ILE A N 1
ATOM 1682 C CA . ILE A 1 216 ? -17.75 -26.953 -25.984 1 79.25 216 ILE A CA 1
ATOM 1683 C C . ILE A 1 216 ? -18.531 -28.234 -26.188 1 79.25 216 ILE A C 1
ATOM 1685 O O . ILE A 1 216 ? -18.844 -28.609 -27.328 1 79.25 216 ILE A O 1
ATOM 1689 N N . LYS A 1 217 ? -18.984 -28.828 -25.109 1 78.31 217 LYS A N 1
ATOM 1690 C CA . LYS A 1 217 ? -19.719 -30.078 -25.188 1 78.31 217 LYS A CA 1
ATOM 1691 C C . LYS A 1 217 ? -21.188 -29.844 -25.578 1 78.31 217 LYS A C 1
ATOM 1693 O O . LYS A 1 217 ? -21.781 -30.641 -26.312 1 78.31 217 LYS A O 1
ATOM 1698 N N . SER A 1 218 ? -21.891 -28.891 -24.844 1 72.75 218 SER A N 1
ATOM 1699 C CA . SER A 1 218 ? -23.328 -28.688 -25.031 1 72.75 218 SER A CA 1
ATOM 1700 C C . SER A 1 218 ? -23.641 -28.125 -26.406 1 72.75 218 SER A C 1
ATOM 1702 O O . SER A 1 218 ? -24.734 -28.344 -26.938 1 72.75 218 SER A O 1
ATOM 1704 N N . ARG A 1 219 ? -22.781 -27.875 -27.359 1 65.38 219 ARG A N 1
ATOM 1705 C CA . ARG A 1 219 ? -22.984 -27.344 -28.703 1 65.38 219 ARG A CA 1
ATOM 1706 C C . ARG A 1 219 ? -24.219 -26.453 -28.75 1 65.38 219 ARG A C 1
ATOM 1708 O O . ARG A 1 219 ? -24.75 -26.172 -29.828 1 65.38 219 ARG A O 1
ATOM 1715 N N . LYS A 1 220 ? -24.844 -26.188 -27.547 1 64.94 220 LYS A N 1
ATOM 1716 C CA . LYS A 1 220 ? -26.094 -25.422 -27.609 1 64.94 220 LYS A CA 1
ATOM 1717 C C . LYS A 1 220 ? -25.797 -23.922 -27.656 1 64.94 220 LYS A C 1
ATOM 1719 O O . LYS A 1 220 ? -24.859 -23.438 -27.016 1 64.94 220 LYS A O 1
ATOM 1724 N N . ARG A 1 221 ? -26.312 -23.234 -28.609 1 61.09 221 ARG A N 1
ATOM 1725 C CA . ARG A 1 221 ? -26.188 -21.812 -28.953 1 61.09 221 ARG A CA 1
ATOM 1726 C C . ARG A 1 221 ? -26.609 -20.938 -27.766 1 61.09 221 ARG A C 1
ATOM 1728 O O . ARG A 1 221 ? -26.203 -19.781 -27.688 1 61.09 221 ARG A O 1
ATOM 1735 N N . THR A 1 222 ? -27.344 -21.406 -26.734 1 63.53 222 THR A N 1
ATOM 1736 C CA . THR A 1 222 ? -27.922 -20.531 -25.734 1 63.53 222 THR A CA 1
ATOM 1737 C C . THR A 1 222 ? -27.125 -20.594 -24.438 1 63.53 222 THR A C 1
ATOM 1739 O O . THR A 1 222 ? -27.641 -20.281 -23.359 1 63.53 222 THR A O 1
ATOM 1742 N N . PHE A 1 223 ? -25.953 -21.062 -24.5 1 72.38 223 PHE A N 1
ATOM 1743 C CA . PHE A 1 223 ? -25.203 -21.172 -23.25 1 72.38 223 PHE A CA 1
ATOM 1744 C C . PHE A 1 223 ? -24.812 -19.797 -22.734 1 72.38 223 PHE A C 1
ATOM 1746 O O . PHE A 1 223 ? -24.312 -18.953 -23.484 1 72.38 223 PHE A O 1
ATOM 1753 N N . LYS A 1 224 ? -25.328 -19.453 -21.516 1 74.75 224 LYS A N 1
ATOM 1754 C CA . LYS A 1 224 ? -24.953 -18.188 -20.875 1 74.75 224 LYS A CA 1
ATOM 1755 C C . LYS A 1 224 ? -23.875 -18.422 -19.812 1 74.75 224 LYS A C 1
ATOM 1757 O O . LYS A 1 224 ? -24.062 -19.203 -18.891 1 74.75 224 LYS A O 1
ATOM 1762 N N . PHE A 1 225 ? -22.734 -17.906 -20.125 1 78.25 225 PHE A N 1
ATOM 1763 C CA . PHE A 1 225 ? -21.672 -17.984 -19.141 1 78.25 225 PHE A CA 1
ATOM 1764 C C . PHE A 1 225 ? -22.062 -17.297 -17.844 1 78.25 225 PHE A C 1
ATOM 1766 O O . PHE A 1 225 ? -22.844 -16.344 -17.844 1 78.25 225 PHE A O 1
ATOM 1773 N N . SER A 1 226 ? -21.594 -17.766 -16.75 1 74.94 226 SER A N 1
ATOM 1774 C CA . SER A 1 226 ? -21.844 -17.188 -15.438 1 74.94 226 SER A CA 1
ATOM 1775 C C . SER A 1 226 ? -21.141 -15.844 -15.273 1 74.94 226 SER A C 1
ATOM 1777 O O . SER A 1 226 ? -20.172 -15.555 -15.992 1 74.94 226 SER A O 1
ATOM 1779 N N . LEU A 1 227 ? -21.656 -15.039 -14.469 1 74.5 227 LEU A N 1
ATOM 1780 C CA . LEU A 1 227 ? -21.031 -13.75 -14.156 1 74.5 227 LEU A CA 1
ATOM 1781 C C . LEU A 1 227 ? -19.609 -13.945 -13.625 1 74.5 227 LEU A C 1
ATOM 1783 O O . LEU A 1 227 ? -18.719 -13.156 -13.93 1 74.5 227 LEU A O 1
ATOM 1787 N N . PHE A 1 228 ? -19.469 -15.039 -13 1 75.31 228 PHE A N 1
ATOM 1788 C CA . PHE A 1 228 ? -18.156 -15.375 -12.445 1 75.31 228 PHE A CA 1
ATOM 1789 C C . PHE A 1 228 ? -17.141 -15.594 -13.562 1 75.31 228 PHE A C 1
ATOM 1791 O O . PHE A 1 228 ? -16.047 -15.039 -13.523 1 75.31 228 PHE A O 1
ATOM 1798 N N . THR A 1 229 ? -17.531 -16.328 -14.516 1 80.44 229 THR A N 1
ATOM 1799 C CA . THR A 1 229 ? -16.641 -16.672 -15.617 1 80.44 229 THR A CA 1
ATOM 1800 C C . THR A 1 229 ? -16.312 -15.43 -16.453 1 80.44 229 THR A C 1
ATOM 1802 O O . THR A 1 229 ? -15.164 -15.203 -16.828 1 80.44 229 THR A O 1
ATOM 1805 N N . LYS A 1 230 ? -17.312 -14.648 -16.609 1 85.06 230 LYS A N 1
ATOM 1806 C CA . LYS A 1 230 ? -17.109 -13.453 -17.422 1 85.06 230 LYS A CA 1
ATOM 1807 C C . LYS A 1 230 ? -16.203 -12.453 -16.719 1 85.06 230 LYS A C 1
ATOM 1809 O O . LYS A 1 230 ? -15.273 -11.922 -17.328 1 85.06 230 LYS A O 1
ATOM 1814 N N . LEU A 1 231 ? -16.422 -12.32 -15.453 1 82.12 231 LEU A N 1
ATOM 1815 C CA . LEU A 1 231 ? -15.664 -11.344 -14.672 1 82.12 231 LEU A CA 1
ATOM 1816 C C . LEU A 1 231 ? -14.234 -11.82 -14.461 1 82.12 231 LEU A C 1
ATOM 1818 O O . LEU A 1 231 ? -13.289 -11.047 -14.625 1 82.12 231 LEU A O 1
ATOM 1822 N N . THR A 1 232 ? -14.109 -13.039 -14.195 1 83.31 232 THR A N 1
ATOM 1823 C CA . THR A 1 232 ? -12.797 -13.594 -13.891 1 83.31 232 THR A CA 1
ATOM 1824 C C . THR A 1 232 ? -11.914 -13.617 -15.141 1 83.31 232 THR A C 1
ATOM 1826 O O . THR A 1 232 ? -10.75 -13.219 -15.094 1 83.31 232 THR A O 1
ATOM 1829 N N . THR A 1 233 ? -12.5 -14.039 -16.219 1 88 233 THR A N 1
ATOM 1830 C CA . THR A 1 233 ? -11.727 -14.156 -17.453 1 88 233 THR A CA 1
ATOM 1831 C C . THR A 1 233 ? -11.359 -12.781 -17.984 1 88 233 THR A C 1
ATOM 1833 O O . THR A 1 233 ? -10.219 -12.555 -18.406 1 88 233 THR A O 1
ATOM 1836 N N . THR A 1 234 ? -12.273 -11.922 -17.906 1 90 234 THR A N 1
ATOM 1837 C CA . THR A 1 234 ? -12.008 -10.586 -18.422 1 90 234 THR A CA 1
ATOM 1838 C C . THR A 1 234 ? -10.945 -9.875 -17.578 1 90 234 THR A C 1
ATOM 1840 O O . THR A 1 234 ? -10.023 -9.266 -18.109 1 90 234 THR A O 1
ATOM 1843 N N . THR A 1 235 ? -11.086 -9.984 -16.312 1 88.94 235 THR A N 1
ATOM 1844 C CA . THR A 1 235 ? -10.133 -9.328 -15.422 1 88.94 235 THR A CA 1
ATOM 1845 C C . THR A 1 235 ? -8.742 -9.953 -15.547 1 88.94 235 THR A C 1
ATOM 1847 O O . THR A 1 235 ? -7.738 -9.242 -15.594 1 88.94 235 THR A O 1
ATOM 1850 N N . TYR A 1 236 ? -8.695 -11.281 -15.648 1 89.81 236 TYR A N 1
ATOM 1851 C CA . TYR A 1 236 ? -7.422 -11.984 -15.773 1 89.81 236 TYR A CA 1
ATOM 1852 C C . TYR A 1 236 ? -6.676 -11.547 -17.031 1 89.81 236 TYR A C 1
ATOM 1854 O O . TYR A 1 236 ? -5.496 -11.195 -16.969 1 89.81 236 TYR A O 1
ATOM 1862 N N . PHE A 1 237 ? -7.355 -11.484 -18.094 1 92.31 237 PHE A N 1
ATOM 1863 C CA . PHE A 1 237 ? -6.695 -11.172 -19.344 1 92.31 237 PHE A CA 1
ATOM 1864 C C . PHE A 1 237 ? -6.422 -9.672 -19.453 1 92.31 237 PHE A C 1
ATOM 1866 O O . PHE A 1 237 ? -5.449 -9.258 -20.094 1 92.31 237 PHE A O 1
ATOM 1873 N N . LEU A 1 238 ? -7.23 -8.922 -18.812 1 93 238 LEU A N 1
ATOM 1874 C CA . LEU A 1 238 ? -6.953 -7.488 -18.797 1 93 238 LEU A CA 1
ATOM 1875 C C . LEU A 1 238 ? -5.66 -7.195 -18.047 1 93 238 LEU A C 1
ATOM 1877 O O . LEU A 1 238 ? -4.816 -6.434 -18.516 1 93 238 LEU A O 1
ATOM 1881 N N . VAL A 1 239 ? -5.574 -7.781 -16.906 1 92.31 239 VAL A N 1
ATOM 1882 C CA . VAL A 1 239 ? -4.363 -7.582 -16.125 1 92.31 239 VAL A CA 1
ATOM 1883 C C . VAL A 1 239 ? -3.156 -8.148 -16.875 1 92.31 239 VAL A C 1
ATOM 1885 O O . VAL A 1 239 ? -2.068 -7.566 -16.828 1 92.31 239 VAL A O 1
ATOM 1888 N N . PHE A 1 240 ? -3.35 -9.25 -17.594 1 94.06 240 PHE A N 1
ATOM 1889 C CA . PHE A 1 240 ? -2.281 -9.867 -18.375 1 94.06 240 PHE A CA 1
ATOM 1890 C C . PHE A 1 240 ? -1.81 -8.93 -19.484 1 94.06 240 PHE A C 1
ATOM 1892 O O . PHE A 1 240 ? -0.607 -8.719 -19.656 1 94.06 240 PHE A O 1
ATOM 1899 N N . VAL A 1 241 ? -2.742 -8.336 -20.125 1 95.44 241 VAL A N 1
ATOM 1900 C CA . VAL A 1 241 ? -2.414 -7.461 -21.234 1 95.44 241 VAL A CA 1
ATOM 1901 C C . VAL A 1 241 ? -1.752 -6.188 -20.719 1 95.44 241 VAL A C 1
ATOM 1903 O O . VAL A 1 241 ? -0.75 -5.73 -21.266 1 95.44 241 VAL A O 1
ATOM 1906 N N . ILE A 1 242 ? -2.24 -5.68 -19.641 1 94.44 242 ILE A N 1
ATOM 1907 C CA . ILE A 1 242 ? -1.653 -4.496 -19.016 1 94.44 242 ILE A CA 1
ATOM 1908 C C . ILE A 1 242 ? -0.246 -4.812 -18.531 1 94.44 242 ILE A C 1
ATOM 1910 O O . ILE A 1 242 ? 0.663 -3.986 -18.641 1 94.44 242 ILE A O 1
ATOM 1914 N N . GLY A 1 243 ? -0.106 -5.988 -18.016 1 95.06 243 GLY A N 1
ATOM 1915 C CA . GLY A 1 243 ? 1.212 -6.41 -17.562 1 95.06 243 GLY A CA 1
ATOM 1916 C C . GLY A 1 243 ? 2.215 -6.531 -18.703 1 95.06 243 GLY A C 1
ATOM 1917 O O . GLY A 1 243 ? 3.336 -6.031 -18.594 1 95.06 243 GLY A O 1
ATOM 1918 N N . ALA A 1 244 ? 1.774 -7.168 -19.75 1 95.5 244 ALA A N 1
ATOM 1919 C CA . ALA A 1 244 ? 2.662 -7.352 -20.906 1 95.5 244 ALA A CA 1
ATOM 1920 C C . ALA A 1 244 ? 3.051 -6.008 -21.516 1 95.5 244 ALA A C 1
ATOM 1922 O O . ALA A 1 244 ? 4.227 -5.762 -21.781 1 95.5 244 ALA A O 1
ATOM 1923 N N . PHE A 1 245 ? 2.104 -5.215 -21.625 1 95.25 245 PHE A N 1
ATOM 1924 C CA . PHE A 1 245 ? 2.363 -3.904 -22.203 1 95.25 245 PHE A CA 1
ATOM 1925 C C . PHE A 1 245 ? 3.211 -3.053 -21.266 1 95.25 245 PHE A C 1
ATOM 1927 O O . PHE A 1 245 ? 4.109 -2.338 -21.719 1 95.25 245 PHE A O 1
ATOM 1934 N N . GLY A 1 246 ? 2.918 -3.08 -20.047 1 94.62 246 GLY A N 1
ATOM 1935 C CA . GLY A 1 246 ? 3.68 -2.312 -19.078 1 94.62 246 GLY A CA 1
ATOM 1936 C C . GLY A 1 246 ? 5.141 -2.721 -19.016 1 94.62 246 GLY A C 1
ATOM 1937 O O . GLY A 1 246 ? 6.027 -1.864 -18.984 1 94.62 246 GLY A O 1
ATOM 1938 N N . ILE A 1 247 ? 5.363 -4.004 -19 1 93.75 247 ILE A N 1
ATOM 1939 C CA . ILE A 1 247 ? 6.73 -4.508 -18.938 1 93.75 247 ILE A CA 1
ATOM 1940 C C . ILE A 1 247 ? 7.488 -4.109 -20.203 1 93.75 247 ILE A C 1
ATOM 1942 O O . ILE A 1 247 ? 8.633 -3.664 -20.125 1 93.75 247 ILE A O 1
ATOM 1946 N N . TRP A 1 248 ? 6.828 -4.258 -21.328 1 93.75 248 TRP A N 1
ATOM 1947 C CA . TRP A 1 248 ? 7.457 -3.906 -22.594 1 93.75 248 TRP A CA 1
ATOM 1948 C C . TRP A 1 248 ? 7.754 -2.412 -22.656 1 93.75 248 TRP A C 1
ATOM 1950 O O . TRP A 1 248 ? 8.844 -2.008 -23.062 1 93.75 248 TRP A O 1
ATOM 1960 N N . PHE A 1 249 ? 6.82 -1.573 -22.219 1 91.62 249 PHE A N 1
ATOM 1961 C CA . PHE A 1 249 ? 6.949 -0.123 -22.297 1 91.62 249 PHE A CA 1
ATOM 1962 C C . PHE A 1 249 ? 8.062 0.373 -21.375 1 91.62 249 PHE A C 1
ATOM 1964 O O . PHE A 1 249 ? 8.828 1.266 -21.75 1 91.62 249 PHE A O 1
ATOM 1971 N N . LEU A 1 250 ? 8.242 -0.156 -20.266 1 90.56 250 LEU A N 1
ATOM 1972 C CA . LEU A 1 250 ? 9.203 0.317 -19.281 1 90.56 250 LEU A CA 1
ATOM 1973 C C . LEU A 1 250 ? 10.609 -0.187 -19.594 1 90.56 250 LEU A C 1
ATOM 1975 O O . LEU A 1 250 ? 11.594 0.455 -19.234 1 90.56 250 LEU A O 1
ATOM 1979 N N . GLU A 1 251 ? 10.695 -1.36 -20.234 1 90.06 251 GLU A N 1
ATOM 1980 C CA . GLU A 1 251 ? 12.008 -1.958 -20.453 1 90.06 251 GLU A CA 1
ATOM 1981 C C . GLU A 1 251 ? 12.414 -1.884 -21.922 1 90.06 251 GLU A C 1
ATOM 1983 O O . GLU A 1 251 ? 13.531 -2.262 -22.281 1 90.06 251 GLU A O 1
ATOM 1988 N N . ARG A 1 252 ? 11.688 -1.447 -22.781 1 85.88 252 ARG A N 1
ATOM 1989 C CA . ARG A 1 252 ? 11.922 -1.474 -24.234 1 85.88 252 ARG A CA 1
ATOM 1990 C C . ARG A 1 252 ? 13.258 -0.83 -24.578 1 85.88 252 ARG A C 1
ATOM 1992 O O . ARG A 1 252 ? 14.008 -1.349 -25.406 1 85.88 252 ARG A O 1
ATOM 1999 N N . ASP A 1 253 ? 13.594 0.2 -23.828 1 83.19 253 ASP A N 1
ATOM 2000 C CA . ASP A 1 253 ? 14.805 0.939 -24.172 1 83.19 253 ASP A CA 1
ATOM 2001 C C . ASP A 1 253 ? 15.938 0.63 -23.188 1 83.19 253 ASP A C 1
ATOM 2003 O O . ASP A 1 253 ? 16.984 1.266 -23.234 1 83.19 253 ASP A O 1
ATOM 2007 N N . LEU A 1 254 ? 15.766 -0.388 -22.406 1 86 254 LEU A N 1
ATOM 2008 C CA . LEU A 1 254 ? 16.766 -0.646 -21.375 1 86 254 LEU A CA 1
ATOM 2009 C C . LEU A 1 254 ? 17.312 -2.066 -21.484 1 86 254 LEU A C 1
ATOM 2011 O O . LEU A 1 254 ? 18.062 -2.377 -22.422 1 86 254 LEU A O 1
ATOM 2015 N N . ALA A 1 255 ? 16.672 -3.002 -20.734 1 76.88 255 ALA A N 1
ATOM 2016 C CA . ALA A 1 255 ? 17.156 -4.379 -20.75 1 76.88 255 ALA A CA 1
ATOM 2017 C C . ALA A 1 255 ? 16.828 -5.059 -22.078 1 76.88 255 ALA A C 1
ATOM 2019 O O . ALA A 1 255 ? 17.547 -5.953 -22.516 1 76.88 255 ALA A O 1
ATOM 2020 N N . PHE A 1 256 ? 15.734 -4.602 -22.734 1 81.06 256 PHE A N 1
ATOM 2021 C CA . PHE A 1 256 ? 15.25 -5.23 -23.953 1 81.06 256 PHE A CA 1
ATOM 2022 C C . PHE A 1 256 ? 15.875 -4.574 -25.188 1 81.06 256 PHE A C 1
ATOM 2024 O O . PHE A 1 256 ? 15.648 -5.012 -26.312 1 81.06 256 PHE A O 1
ATOM 2031 N N . ALA A 1 257 ? 16.656 -3.551 -24.938 1 81.25 257 ALA A N 1
ATOM 2032 C CA . ALA A 1 257 ? 17.141 -2.727 -26.047 1 81.25 257 ALA A CA 1
ATOM 2033 C C . ALA A 1 257 ? 17.938 -3.559 -27.047 1 81.25 257 ALA A C 1
ATOM 2035 O O . ALA A 1 257 ? 17.906 -3.305 -28.25 1 81.25 257 ALA A O 1
ATOM 2036 N N . THR A 1 258 ? 18.594 -4.59 -26.578 1 83.5 258 THR A N 1
ATOM 2037 C CA . THR A 1 258 ? 19.484 -5.363 -27.438 1 83.5 258 THR A CA 1
ATOM 2038 C C . THR A 1 258 ? 18.734 -6.539 -28.062 1 83.5 258 THR A C 1
ATOM 2040 O O . THR A 1 258 ? 19.266 -7.219 -28.953 1 83.5 258 THR A O 1
ATOM 2043 N N . LEU A 1 259 ? 17.531 -6.727 -27.734 1 86.12 259 LEU A N 1
ATOM 2044 C CA . LEU A 1 259 ? 16.766 -7.863 -28.219 1 86.12 259 LEU A CA 1
ATOM 2045 C C . LEU A 1 259 ? 15.938 -7.484 -29.438 1 86.12 259 LEU A C 1
ATOM 2047 O O . LEU A 1 259 ? 15.633 -6.309 -29.656 1 86.12 259 LEU A O 1
ATOM 2051 N N . SER A 1 260 ? 15.688 -8.414 -30.297 1 88.81 260 SER A N 1
ATOM 2052 C CA . SER A 1 260 ? 14.797 -8.211 -31.438 1 88.81 260 SER A CA 1
ATOM 2053 C C . SER A 1 260 ? 13.359 -7.984 -30.969 1 88.81 260 SER A C 1
ATOM 2055 O O . SER A 1 260 ? 13.023 -8.242 -29.812 1 88.81 260 SER A O 1
ATOM 2057 N N . TRP A 1 261 ? 12.562 -7.469 -31.875 1 87.69 261 TRP A N 1
ATOM 2058 C CA . TRP A 1 261 ? 11.195 -7.113 -31.531 1 87.69 261 TRP A CA 1
ATOM 2059 C C . TRP A 1 261 ? 10.414 -8.344 -31.062 1 87.69 261 TRP A C 1
ATOM 2061 O O . TRP A 1 261 ? 9.617 -8.258 -30.125 1 87.69 261 TRP A O 1
ATOM 2071 N N . HIS A 1 262 ? 10.617 -9.492 -31.719 1 88.88 262 HIS A N 1
ATOM 2072 C CA . HIS A 1 262 ? 9.898 -10.695 -31.328 1 88.88 262 HIS A CA 1
ATOM 2073 C C . HIS A 1 262 ? 10.367 -11.227 -29.984 1 88.88 262 HIS A C 1
ATOM 2075 O O . HIS A 1 262 ? 9.578 -11.781 -29.219 1 88.88 262 HIS A O 1
ATOM 2081 N N . GLU A 1 263 ? 11.641 -11.031 -29.688 1 89.06 263 GLU A N 1
ATOM 2082 C CA . GLU A 1 263 ? 12.188 -11.445 -28.406 1 89.06 263 GLU A CA 1
ATOM 2083 C C . GLU A 1 263 ? 11.672 -10.562 -27.266 1 89.06 263 GLU A C 1
ATOM 2085 O O . GLU A 1 263 ? 11.398 -11.039 -26.172 1 89.06 263 GLU A O 1
ATOM 2090 N N . GLN A 1 264 ? 11.562 -9.281 -27.625 1 91.38 264 GLN A N 1
ATOM 2091 C CA . GLN A 1 264 ? 11.039 -8.352 -26.641 1 91.38 264 GLN A CA 1
ATOM 2092 C C . GLN A 1 264 ? 9.609 -8.703 -26.25 1 91.38 264 GLN A C 1
ATOM 2094 O O . GLN A 1 264 ? 9.266 -8.719 -25.062 1 91.38 264 GLN A O 1
ATOM 2099 N N . LEU A 1 265 ? 8.867 -8.961 -27.219 1 90.62 265 LEU A N 1
ATOM 2100 C CA . LEU A 1 265 ? 7.469 -9.297 -26.984 1 90.62 265 LEU A CA 1
ATOM 2101 C C . LEU A 1 265 ? 7.348 -10.617 -26.234 1 90.62 265 LEU A C 1
ATOM 2103 O O . LEU A 1 265 ? 6.52 -10.742 -25.328 1 90.62 265 LEU A O 1
ATOM 2107 N N . ALA A 1 266 ? 8.156 -11.562 -26.625 1 90.81 266 ALA A N 1
ATOM 2108 C CA . ALA A 1 266 ? 8.117 -12.867 -25.969 1 90.81 266 ALA A CA 1
ATOM 2109 C C . ALA A 1 266 ? 8.477 -12.75 -24.484 1 90.81 266 ALA A C 1
ATOM 2111 O O . ALA A 1 266 ? 7.812 -13.344 -23.625 1 90.81 266 ALA A O 1
ATOM 2112 N N . GLN A 1 267 ? 9.461 -11.938 -24.234 1 90.25 267 GLN A N 1
ATOM 2113 C CA . GLN A 1 267 ? 9.883 -11.766 -22.844 1 90.25 267 GLN A CA 1
ATOM 2114 C C . GLN A 1 267 ? 8.828 -11.016 -22.031 1 90.25 267 GLN A C 1
ATOM 2116 O O . GLN A 1 267 ? 8.531 -11.383 -20.891 1 90.25 267 GLN A O 1
ATOM 2121 N N . ALA A 1 268 ? 8.281 -10 -22.625 1 93.31 268 ALA A N 1
ATOM 2122 C CA . ALA A 1 268 ? 7.25 -9.219 -21.938 1 93.31 268 ALA A CA 1
ATOM 2123 C C . ALA A 1 268 ? 6.023 -10.078 -21.625 1 93.31 268 ALA A C 1
ATOM 2125 O O . ALA A 1 268 ? 5.488 -10.039 -20.516 1 93.31 268 ALA A O 1
ATOM 2126 N N . VAL A 1 269 ? 5.645 -10.836 -22.594 1 93.69 269 VAL A N 1
ATOM 2127 C CA . VAL A 1 269 ? 4.477 -11.695 -22.453 1 93.69 269 VAL A CA 1
ATOM 2128 C C . VAL A 1 269 ? 4.766 -12.789 -21.422 1 93.69 269 VAL A C 1
ATOM 2130 O O . VAL A 1 269 ? 3.914 -13.102 -20.578 1 93.69 269 VAL A O 1
ATOM 2133 N N . PHE A 1 270 ? 5.914 -13.336 -21.469 1 93.19 270 PHE A N 1
ATOM 2134 C CA . PHE A 1 270 ? 6.273 -14.406 -20.547 1 93.19 270 PHE A CA 1
ATOM 2135 C C . PHE A 1 270 ? 6.301 -13.898 -19.109 1 93.19 270 PHE A C 1
ATOM 2137 O O . PHE A 1 270 ? 5.734 -14.523 -18.219 1 93.19 270 PHE A O 1
ATOM 2144 N N . PHE A 1 271 ? 6.902 -12.766 -18.891 1 92.56 271 PHE A N 1
ATOM 2145 C CA . PHE A 1 271 ? 7.023 -12.242 -17.531 1 92.56 271 PHE A CA 1
ATOM 2146 C C . PHE A 1 271 ? 5.68 -11.75 -17.016 1 92.56 271 PHE A C 1
ATOM 2148 O O . PHE A 1 271 ? 5.41 -11.812 -15.82 1 92.56 271 PHE A O 1
ATOM 2155 N N . SER A 1 272 ? 4.867 -11.273 -17.922 1 94.25 272 SER A N 1
ATOM 2156 C CA . SER A 1 272 ? 3.512 -10.938 -17.484 1 94.25 272 SER A CA 1
ATOM 2157 C C . SER A 1 272 ? 2.754 -12.18 -17.031 1 94.25 272 SER A C 1
ATOM 2159 O O . SER A 1 272 ? 2.039 -12.141 -16.031 1 94.25 272 SER A O 1
ATOM 2161 N N . ALA A 1 273 ? 2.938 -13.234 -17.734 1 92 273 ALA A N 1
ATOM 2162 C CA . ALA A 1 273 ? 2.256 -14.484 -17.391 1 92 273 ALA A CA 1
ATOM 2163 C C . ALA A 1 273 ? 2.805 -15.07 -16.094 1 92 273 ALA A C 1
ATOM 2165 O O . ALA A 1 273 ? 2.039 -15.531 -15.242 1 92 273 ALA A O 1
ATOM 2166 N N . THR A 1 274 ? 4.082 -15.023 -15.938 1 91.06 274 THR A N 1
ATOM 2167 C CA . THR A 1 274 ? 4.707 -15.68 -14.797 1 91.06 274 THR A CA 1
ATOM 2168 C C . THR A 1 274 ? 4.461 -14.883 -13.516 1 91.06 274 THR A C 1
ATOM 2170 O O . THR A 1 274 ? 4.48 -15.438 -12.414 1 91.06 274 THR A O 1
ATOM 2173 N N . THR A 1 275 ? 4.25 -13.57 -13.633 1 90.56 275 THR A N 1
ATOM 2174 C CA . THR A 1 275 ? 4.004 -12.742 -12.461 1 90.56 275 THR A CA 1
ATOM 2175 C C . THR A 1 275 ? 2.623 -13.031 -11.875 1 90.56 275 THR A C 1
ATOM 2177 O O . THR A 1 275 ? 2.326 -12.633 -10.742 1 90.56 275 THR A O 1
ATOM 2180 N N . ARG A 1 276 ? 1.872 -13.711 -12.648 1 86.19 276 ARG A N 1
ATOM 2181 C CA . ARG A 1 276 ? 0.563 -14.125 -12.148 1 86.19 276 ARG A CA 1
ATOM 2182 C C . ARG A 1 276 ? 0.65 -15.461 -11.414 1 86.19 276 ARG A C 1
ATOM 2184 O O . ARG A 1 276 ? -0.034 -16.422 -11.773 1 86.19 276 ARG A O 1
ATOM 2191 N N . SER A 1 277 ? 1.522 -15.57 -10.484 1 77.56 277 SER A N 1
ATOM 2192 C CA . SER A 1 277 ? 1.642 -16.625 -9.492 1 77.56 277 SER A CA 1
ATOM 2193 C C . SER A 1 277 ? 2.484 -17.797 -10.008 1 77.56 277 SER A C 1
ATOM 2195 O O . SER A 1 277 ? 2.568 -18.844 -9.367 1 77.56 277 SER A O 1
ATOM 2197 N N . ALA A 1 278 ? 3.168 -17.75 -11.133 1 82.94 278 ALA A N 1
ATOM 2198 C CA . ALA A 1 278 ? 3.867 -18.906 -11.672 1 82.94 278 ALA A CA 1
ATOM 2199 C C . ALA A 1 278 ? 5.324 -18.938 -11.219 1 82.94 278 ALA A C 1
ATOM 2201 O O . ALA A 1 278 ? 5.875 -20 -10.938 1 82.94 278 ALA A O 1
ATOM 2202 N N . GLY A 1 279 ? 6.004 -17.844 -11.234 1 84.06 279 GLY A N 1
ATOM 2203 C CA . GLY A 1 279 ? 7.324 -17.734 -10.641 1 84.06 279 GLY A CA 1
ATOM 2204 C C . GLY A 1 279 ? 8.43 -18.297 -11.516 1 84.06 279 GLY A C 1
ATOM 2205 O O . GLY A 1 279 ? 9.555 -18.484 -11.055 1 84.06 279 GLY A O 1
ATOM 2206 N N . LEU A 1 280 ? 8.172 -18.641 -12.703 1 87.12 280 LEU A N 1
ATOM 2207 C CA . LEU A 1 280 ? 9.195 -19.109 -13.633 1 87.12 280 LEU A CA 1
ATOM 2208 C C . LEU A 1 280 ? 9.859 -17.953 -14.352 1 87.12 280 LEU A C 1
ATOM 2210 O O . LEU A 1 280 ? 9.211 -16.938 -14.617 1 87.12 280 LEU A O 1
ATOM 2214 N N . SER A 1 281 ? 11.125 -18.094 -14.492 1 87.88 281 SER A N 1
ATOM 2215 C CA . SER A 1 281 ? 11.852 -16.984 -15.109 1 87.88 281 SER A CA 1
ATOM 2216 C C . SER A 1 281 ? 12.742 -17.469 -16.25 1 87.88 281 SER A C 1
ATOM 2218 O O . SER A 1 281 ? 13.359 -18.531 -16.156 1 87.88 281 SER A O 1
ATOM 2220 N N . THR A 1 282 ? 12.766 -16.719 -17.266 1 85.19 282 THR A N 1
ATOM 2221 C CA . THR A 1 282 ? 13.633 -17.016 -18.391 1 85.19 282 THR A CA 1
ATOM 2222 C C . THR A 1 282 ? 14.961 -16.281 -18.266 1 85.19 282 THR A C 1
ATOM 2224 O O . THR A 1 282 ? 15.969 -16.688 -18.844 1 85.19 282 THR A O 1
ATOM 2227 N N . VAL A 1 283 ? 14.883 -15.18 -17.594 1 83.81 283 VAL A N 1
ATOM 2228 C CA . VAL A 1 283 ? 16.062 -14.359 -17.359 1 83.81 283 VAL A CA 1
ATOM 2229 C C . VAL A 1 283 ? 16.141 -13.961 -15.898 1 83.81 283 VAL A C 1
ATOM 2231 O O . VAL A 1 283 ? 15.141 -13.992 -15.18 1 83.81 283 VAL A O 1
ATOM 2234 N N . ASP A 1 284 ? 17.375 -13.664 -15.57 1 85.94 284 ASP A N 1
ATOM 2235 C CA . ASP A 1 284 ? 17.562 -13.203 -14.203 1 85.94 284 ASP A CA 1
ATOM 2236 C C . ASP A 1 284 ? 16.844 -11.875 -13.961 1 85.94 284 ASP A C 1
ATOM 2238 O O . ASP A 1 284 ? 17.016 -10.922 -14.727 1 85.94 284 ASP A O 1
ATOM 2242 N N . LEU A 1 285 ? 16.078 -11.859 -12.938 1 87.88 285 LEU A N 1
ATOM 2243 C CA . LEU A 1 285 ? 15.289 -10.672 -12.609 1 87.88 285 LEU A CA 1
ATOM 2244 C C . LEU A 1 285 ? 16.188 -9.477 -12.328 1 87.88 285 LEU A C 1
ATOM 2246 O O . LEU A 1 285 ? 15.773 -8.328 -12.469 1 87.88 285 LEU A O 1
ATOM 2250 N N . ALA A 1 286 ? 17.391 -9.734 -11.898 1 86.75 286 ALA A N 1
ATOM 2251 C CA . ALA A 1 286 ? 18.344 -8.68 -11.555 1 86.75 286 ALA A CA 1
ATOM 2252 C C . ALA A 1 286 ? 18.734 -7.875 -12.797 1 86.75 286 ALA A C 1
ATOM 2254 O O . ALA A 1 286 ? 19.297 -6.789 -12.68 1 86.75 286 ALA A O 1
ATOM 2255 N N . ALA A 1 287 ? 18.391 -8.43 -13.93 1 86 287 ALA A N 1
ATOM 2256 C CA . ALA A 1 287 ? 18.719 -7.75 -15.18 1 86 287 ALA A CA 1
ATOM 2257 C C . ALA A 1 287 ? 17.734 -6.613 -15.453 1 86 287 ALA A C 1
ATOM 2259 O O . ALA A 1 287 ? 18.016 -5.723 -16.266 1 86 287 ALA A O 1
ATOM 2260 N N . PHE A 1 288 ? 16.641 -6.621 -14.773 1 90.12 288 PHE A N 1
ATOM 2261 C CA . PHE A 1 288 ? 15.617 -5.609 -14.992 1 90.12 288 PHE A CA 1
ATOM 2262 C C . PHE A 1 288 ? 15.898 -4.363 -14.156 1 90.12 288 PHE A C 1
ATOM 2264 O O . PHE A 1 288 ? 16.625 -4.426 -13.164 1 90.12 288 PHE A O 1
ATOM 2271 N N . HIS A 1 289 ? 15.391 -3.307 -14.633 1 91.88 289 HIS A N 1
ATOM 2272 C CA . HIS A 1 289 ? 15.555 -2.033 -13.938 1 91.88 289 HIS A CA 1
ATOM 2273 C C . HIS A 1 289 ? 14.516 -1.867 -12.836 1 91.88 289 HIS A C 1
ATOM 2275 O O . HIS A 1 289 ? 13.539 -2.613 -12.781 1 91.88 289 HIS A O 1
ATOM 2281 N N . ILE A 1 290 ? 14.688 -0.847 -12.016 1 92.94 290 ILE A N 1
ATOM 2282 C CA . ILE A 1 290 ? 13.938 -0.689 -10.781 1 92.94 290 ILE A CA 1
ATOM 2283 C C . ILE A 1 290 ? 12.461 -0.459 -11.094 1 92.94 290 ILE A C 1
ATOM 2285 O O . ILE A 1 290 ? 11.586 -1.086 -10.5 1 92.94 290 ILE A O 1
ATOM 2289 N N . PRO A 1 291 ? 12.117 0.351 -12.102 1 93.19 291 PRO A N 1
ATOM 2290 C CA . PRO A 1 291 ? 10.703 0.594 -12.359 1 93.19 291 PRO A CA 1
ATOM 2291 C C . PRO A 1 291 ? 9.953 -0.673 -12.766 1 93.19 291 PRO A C 1
ATOM 2293 O O . PRO A 1 291 ? 8.812 -0.886 -12.344 1 93.19 291 PRO A O 1
ATOM 2296 N N . VAL A 1 292 ? 10.555 -1.505 -13.562 1 93.94 292 VAL A N 1
ATOM 2297 C CA . VAL A 1 292 ? 9.891 -2.727 -14.008 1 93.94 292 VAL A CA 1
ATOM 2298 C C . VAL A 1 292 ? 9.758 -3.701 -12.844 1 93.94 292 VAL A C 1
ATOM 2300 O O . VAL A 1 292 ? 8.758 -4.406 -12.727 1 93.94 292 VAL A O 1
ATOM 2303 N N . LEU A 1 293 ? 10.797 -3.764 -12 1 94.75 293 LEU A N 1
ATOM 2304 C CA . LEU A 1 293 ? 10.734 -4.641 -10.836 1 94.75 293 LEU A CA 1
ATOM 2305 C C . LEU A 1 293 ? 9.609 -4.215 -9.898 1 94.75 293 LEU A C 1
ATOM 2307 O O . LEU A 1 293 ? 8.945 -5.059 -9.297 1 94.75 293 LEU A O 1
ATOM 2311 N N . LEU A 1 294 ? 9.43 -2.91 -9.773 1 95.12 294 LEU A N 1
ATOM 2312 C CA . LEU A 1 294 ? 8.312 -2.398 -8.977 1 95.12 294 LEU A CA 1
ATOM 2313 C C . LEU A 1 294 ? 6.98 -2.764 -9.617 1 95.12 294 LEU A C 1
ATOM 2315 O O . LEU A 1 294 ? 6.055 -3.195 -8.922 1 95.12 294 LEU A O 1
ATOM 2319 N N . PHE A 1 295 ? 6.906 -2.598 -10.875 1 94.94 295 PHE A N 1
ATOM 2320 C CA . PHE A 1 295 ? 5.688 -2.924 -11.602 1 94.94 295 PHE A CA 1
ATOM 2321 C C . PHE A 1 295 ? 5.383 -4.414 -11.508 1 94.94 295 PHE A C 1
ATOM 2323 O O . PHE A 1 295 ? 4.234 -4.805 -11.281 1 94.94 295 PHE A O 1
ATOM 2330 N N . MET A 1 296 ? 6.402 -5.203 -11.695 1 94.5 296 MET A N 1
ATOM 2331 C CA . MET A 1 296 ? 6.23 -6.648 -11.57 1 94.5 296 MET A CA 1
ATOM 2332 C C . MET A 1 296 ? 5.805 -7.031 -10.156 1 94.5 296 MET A C 1
ATOM 2334 O O . MET A 1 296 ? 5.035 -7.977 -9.977 1 94.5 296 MET A O 1
ATOM 2338 N N . SER A 1 297 ? 6.348 -6.316 -9.156 1 95.44 297 SER A N 1
ATOM 2339 C CA . SER A 1 297 ? 5.945 -6.582 -7.777 1 95.44 297 SER A CA 1
ATOM 2340 C C . SER A 1 297 ? 4.453 -6.328 -7.582 1 95.44 297 SER A C 1
ATOM 2342 O O . SER A 1 297 ? 3.779 -7.082 -6.875 1 95.44 297 SER A O 1
ATOM 2344 N N . LEU A 1 298 ? 3.979 -5.316 -8.188 1 93.75 298 LEU A N 1
ATOM 2345 C CA . LEU A 1 298 ? 2.549 -5.027 -8.133 1 93.75 298 LEU A CA 1
ATOM 2346 C C . LEU A 1 298 ? 1.745 -6.141 -8.797 1 93.75 298 LEU A C 1
ATOM 2348 O O . LEU A 1 298 ? 0.712 -6.562 -8.273 1 93.75 298 LEU A O 1
ATOM 2352 N N . LEU A 1 299 ? 2.234 -6.566 -9.922 1 93.44 299 LEU A N 1
ATOM 2353 C CA . LEU A 1 299 ? 1.55 -7.637 -10.641 1 93.44 299 LEU A CA 1
ATOM 2354 C C . LEU A 1 299 ? 1.551 -8.93 -9.828 1 93.44 299 LEU A C 1
ATOM 2356 O O . LEU A 1 299 ? 0.572 -9.68 -9.844 1 93.44 299 LEU A O 1
ATOM 2360 N N . MET A 1 300 ? 2.652 -9.148 -9.141 1 94 300 MET A N 1
ATOM 2361 C CA . MET A 1 300 ? 2.76 -10.367 -8.344 1 94 300 MET A CA 1
ATOM 2362 C C . MET A 1 300 ? 1.755 -10.359 -7.195 1 94 300 MET A C 1
ATOM 2364 O O . MET A 1 300 ? 1.307 -11.414 -6.75 1 94 300 MET A O 1
ATOM 2368 N N . MET A 1 301 ? 1.463 -9.195 -6.754 1 92.88 301 MET A N 1
ATOM 2369 C CA . MET A 1 301 ? 0.514 -9.086 -5.648 1 92.88 301 MET A CA 1
ATOM 2370 C C . MET A 1 301 ? -0.892 -9.469 -6.102 1 92.88 301 MET A C 1
ATOM 2372 O O . MET A 1 301 ? -1.696 -9.953 -5.301 1 92.88 301 MET A O 1
ATOM 2376 N N . ILE A 1 302 ? -1.089 -9.18 -7.418 1 88.56 302 ILE A N 1
ATOM 2377 C CA . ILE A 1 302 ? -2.375 -9.547 -8 1 88.56 302 ILE A CA 1
ATOM 2378 C C . ILE A 1 302 ? -2.328 -10.992 -8.477 1 88.56 302 ILE A C 1
ATOM 2380 O O . ILE A 1 302 ? -1.66 -11.305 -9.469 1 88.56 302 ILE A O 1
ATOM 2384 N N . GLY A 1 303 ? -2.732 -11.789 -7.758 1 77.56 303 GLY A N 1
ATOM 2385 C CA . GLY A 1 303 ? -2.588 -13.211 -8.016 1 77.56 303 GLY A CA 1
ATOM 2386 C C . GLY A 1 303 ? -3.604 -13.742 -9.016 1 77.56 303 GLY A C 1
ATOM 2387 O O . GLY A 1 303 ? -3.961 -13.055 -9.969 1 77.56 303 GLY A O 1
ATOM 2388 N N . ALA A 1 304 ? -4.012 -14.961 -8.797 1 78.44 304 ALA A N 1
ATOM 2389 C CA . ALA A 1 304 ? -4.84 -15.734 -9.727 1 78.44 304 ALA A CA 1
ATOM 2390 C C . ALA A 1 304 ? -6.316 -15.617 -9.359 1 78.44 304 ALA A C 1
ATOM 2392 O O . ALA A 1 304 ? -6.688 -14.844 -8.477 1 78.44 304 ALA A O 1
ATOM 2393 N N . SER A 1 305 ? -7.098 -16.156 -10.156 1 77.19 305 SER A N 1
ATOM 2394 C CA . SER A 1 305 ? -8.539 -16.141 -9.961 1 77.19 305 SER A CA 1
ATOM 2395 C C . SER A 1 305 ? -8.938 -17.031 -8.781 1 77.19 305 SER A C 1
ATOM 2397 O O . SER A 1 305 ? -8.164 -17.891 -8.359 1 77.19 305 SER A O 1
ATOM 2399 N N . PRO A 1 306 ? -10.055 -16.703 -8.258 1 74.5 306 PRO A N 1
ATOM 2400 C CA . PRO A 1 306 ? -10.5 -17.562 -7.152 1 74.5 306 PRO A CA 1
ATOM 2401 C C . PRO A 1 306 ? -10.664 -19.031 -7.566 1 74.5 306 PRO A C 1
ATOM 2403 O O . PRO A 1 306 ? -11.023 -19.312 -8.711 1 74.5 306 PRO A O 1
ATOM 2406 N N . SER A 1 307 ? -10.469 -19.891 -6.68 1 72.25 307 SER A N 1
ATOM 2407 C CA . SER A 1 307 ? -10.586 -21.328 -6.922 1 72.25 307 SER A CA 1
ATOM 2408 C C . SER A 1 307 ? -9.57 -21.797 -7.965 1 72.25 307 SER A C 1
ATOM 2410 O O . SER A 1 307 ? -9.906 -22.578 -8.852 1 72.25 307 SER A O 1
ATOM 2412 N N . SER A 1 308 ? -8.594 -21.125 -7.953 1 75.44 308 SER A N 1
ATOM 2413 C CA . SER A 1 308 ? -7.457 -21.516 -8.781 1 75.44 308 SER A CA 1
ATOM 2414 C C . SER A 1 308 ? -6.277 -21.969 -7.922 1 75.44 308 SER A C 1
ATOM 2416 O O . SER A 1 308 ? -6.41 -22.109 -6.707 1 75.44 308 SER A O 1
ATOM 2418 N N . VAL A 1 309 ? -5.281 -22.281 -8.602 1 72.38 309 VAL A N 1
ATOM 2419 C CA . VAL A 1 309 ? -4.109 -22.812 -7.898 1 72.38 309 VAL A CA 1
ATOM 2420 C C . VAL A 1 309 ? -3.256 -21.641 -7.395 1 72.38 309 VAL A C 1
ATOM 2422 O O . VAL A 1 309 ? -2.318 -21.859 -6.617 1 72.38 309 VAL A O 1
ATOM 2425 N N . GLY A 1 310 ? -3.574 -20.5 -7.754 1 73.56 310 GLY A N 1
ATOM 2426 C CA . GLY A 1 310 ? -2.736 -19.359 -7.383 1 73.56 310 GLY A CA 1
ATOM 2427 C C . GLY A 1 310 ? -3.205 -18.672 -6.121 1 73.56 310 GLY A C 1
ATOM 2428 O O . GLY A 1 310 ? -4.234 -19.031 -5.547 1 73.56 310 GLY A O 1
ATOM 2429 N N . GLY A 1 311 ? -2.355 -17.812 -5.609 1 78.81 311 GLY A N 1
ATOM 2430 C CA . GLY A 1 311 ? -2.65 -17.078 -4.391 1 78.81 311 GLY A CA 1
ATOM 2431 C C . GLY A 1 311 ? -2.607 -15.578 -4.582 1 78.81 311 GLY A C 1
ATOM 2432 O O . GLY A 1 311 ? -2.855 -15.078 -5.68 1 78.81 311 GLY A O 1
ATOM 2433 N N . GLY A 1 312 ? -2.605 -14.82 -3.436 1 83.5 312 GLY A N 1
ATOM 2434 C CA . GLY A 1 312 ? -2.58 -13.367 -3.461 1 83.5 312 GLY A CA 1
ATOM 2435 C C . GLY A 1 312 ? -3.965 -12.742 -3.512 1 83.5 312 GLY A C 1
ATOM 2436 O O . GLY A 1 312 ? -4.941 -13.359 -3.08 1 83.5 312 GLY A O 1
ATOM 2437 N N . ILE A 1 313 ? -3.969 -11.523 -4.023 1 87.88 313 ILE A N 1
ATOM 2438 C CA . ILE A 1 313 ? -5.262 -10.875 -4.219 1 87.88 313 ILE A CA 1
ATOM 2439 C C . ILE A 1 313 ? -5.941 -11.445 -5.461 1 87.88 313 ILE A C 1
ATOM 2441 O O . ILE A 1 313 ? -5.426 -11.32 -6.57 1 87.88 313 ILE A O 1
ATOM 2445 N N . ARG A 1 314 ? -7 -11.984 -5.266 1 86.38 314 ARG A N 1
ATOM 2446 C CA . ARG A 1 314 ? -7.691 -12.648 -6.367 1 86.38 314 ARG A CA 1
ATOM 2447 C C . ARG A 1 314 ? -8.172 -11.641 -7.402 1 86.38 314 ARG A C 1
ATOM 2449 O O . ARG A 1 314 ? -8.477 -10.492 -7.066 1 86.38 314 ARG A O 1
ATOM 2456 N N . THR A 1 315 ? -8.289 -12.078 -8.586 1 85.5 315 THR A N 1
ATOM 2457 C CA . THR A 1 315 ? -8.672 -11.203 -9.688 1 85.5 315 THR A CA 1
ATOM 2458 C C . THR A 1 315 ? -10.094 -10.688 -9.5 1 85.5 315 THR A C 1
ATOM 2460 O O . THR A 1 315 ? -10.391 -9.531 -9.828 1 85.5 315 THR A O 1
ATOM 2463 N N . THR A 1 316 ? -10.953 -11.484 -8.961 1 82.88 316 THR A N 1
ATOM 2464 C CA . THR A 1 316 ? -12.328 -11.047 -8.742 1 82.88 316 THR A CA 1
ATOM 2465 C C . THR A 1 316 ? -12.391 -9.953 -7.688 1 82.88 316 THR A C 1
ATOM 2467 O O . THR A 1 316 ? -13.195 -9.023 -7.801 1 82.88 316 THR A O 1
ATOM 2470 N N . THR A 1 317 ? -11.531 -10.156 -6.73 1 85.56 317 THR A N 1
ATOM 2471 C CA . THR A 1 317 ? -11.469 -9.141 -5.688 1 85.56 317 THR A CA 1
ATOM 2472 C C . THR A 1 317 ? -11.031 -7.797 -6.273 1 85.56 317 THR A C 1
ATOM 2474 O O . THR A 1 317 ? -11.617 -6.758 -5.965 1 85.56 317 THR A O 1
ATOM 2477 N N . LEU A 1 318 ? -10.086 -7.859 -7.078 1 87.94 318 LEU A N 1
ATOM 2478 C CA . LEU A 1 318 ? -9.602 -6.648 -7.734 1 87.94 318 LEU A CA 1
ATOM 2479 C C . LEU A 1 318 ? -10.695 -6.043 -8.617 1 87.94 318 LEU A C 1
ATOM 2481 O O . LEU A 1 318 ? -10.859 -4.82 -8.656 1 87.94 318 LEU A O 1
ATOM 2485 N N . ALA A 1 319 ? -11.383 -6.855 -9.32 1 87.62 319 ALA A N 1
ATOM 2486 C CA . ALA A 1 319 ? -12.445 -6.391 -10.203 1 87.62 319 ALA A CA 1
ATOM 2487 C C . ALA A 1 319 ? -13.555 -5.707 -9.414 1 87.62 319 ALA A C 1
ATOM 2489 O O . ALA A 1 319 ? -14.016 -4.621 -9.789 1 87.62 319 ALA A O 1
ATOM 2490 N N . VAL A 1 320 ? -13.945 -6.359 -8.359 1 86.25 320 VAL A N 1
ATOM 2491 C CA . VAL A 1 320 ? -15.016 -5.805 -7.539 1 86.25 320 VAL A CA 1
ATOM 2492 C C . VAL A 1 320 ? -14.57 -4.477 -6.938 1 86.25 320 VAL A C 1
ATOM 2494 O O . VAL A 1 320 ? -15.344 -3.518 -6.891 1 86.25 320 VAL A O 1
ATOM 2497 N N . MET A 1 321 ? -13.367 -4.457 -6.52 1 87.56 321 MET A N 1
ATOM 2498 C CA . MET A 1 321 ? -12.828 -3.223 -5.957 1 87.56 321 MET A CA 1
ATOM 2499 C C . MET A 1 321 ? -12.812 -2.111 -7 1 87.56 321 MET A C 1
ATOM 2501 O O . MET A 1 321 ? -13.25 -0.991 -6.727 1 87.56 321 MET A O 1
ATOM 2505 N N . ALA A 1 322 ? -12.32 -2.389 -8.148 1 88.25 322 ALA A N 1
ATOM 2506 C CA . ALA A 1 322 ? -12.227 -1.399 -9.219 1 88.25 322 ALA A CA 1
ATOM 2507 C C . ALA A 1 322 ? -13.609 -0.917 -9.648 1 88.25 322 ALA A C 1
ATOM 2509 O O . ALA A 1 322 ? -13.812 0.277 -9.875 1 88.25 322 ALA A O 1
ATOM 2510 N N . LEU A 1 323 ? -14.516 -1.824 -9.734 1 87.81 323 LEU A N 1
ATOM 2511 C CA . LEU A 1 323 ? -15.883 -1.477 -10.125 1 87.81 323 LEU A CA 1
ATOM 2512 C C . LEU A 1 323 ? -16.562 -0.65 -9.047 1 87.81 323 LEU A C 1
ATOM 2514 O O . LEU A 1 323 ? -17.328 0.273 -9.352 1 87.81 323 LEU A O 1
ATOM 2518 N N . THR A 1 324 ? -16.297 -1.058 -7.824 1 86.31 324 THR A N 1
ATOM 2519 C CA . THR A 1 324 ? -16.859 -0.299 -6.719 1 86.31 324 THR A CA 1
ATOM 2520 C C . THR A 1 324 ? -16.312 1.121 -6.691 1 86.31 324 THR A C 1
ATOM 2522 O O . THR A 1 324 ? -17.047 2.08 -6.473 1 86.31 324 THR A O 1
ATOM 2525 N N . LEU A 1 325 ? -15.062 1.272 -6.887 1 86.62 325 LEU A N 1
ATOM 2526 C CA . LEU A 1 325 ? -14.43 2.584 -6.922 1 86.62 325 LEU A CA 1
ATOM 2527 C C . LEU A 1 325 ? -14.984 3.424 -8.07 1 86.62 325 LEU A C 1
ATOM 2529 O O . LEU A 1 325 ? -15.242 4.617 -7.898 1 86.62 325 LEU A O 1
ATOM 2533 N N . ARG A 1 326 ? -15.117 2.828 -9.164 1 86 326 ARG A N 1
ATOM 2534 C CA . ARG A 1 326 ? -15.664 3.533 -10.312 1 86 326 ARG A CA 1
ATOM 2535 C C . ARG A 1 326 ? -17.109 3.977 -10.055 1 86 326 ARG A C 1
ATOM 2537 O O . ARG A 1 326 ? -17.484 5.102 -10.391 1 86 326 ARG A O 1
ATOM 2544 N N . SER A 1 327 ? -17.875 3.049 -9.5 1 84.19 327 SER A N 1
ATOM 2545 C CA . SER A 1 327 ? -19.266 3.379 -9.18 1 84.19 327 SER A CA 1
ATOM 2546 C C . SER A 1 327 ? -19.328 4.504 -8.148 1 84.19 327 SER A C 1
ATOM 2548 O O . SER A 1 327 ? -20.172 5.402 -8.266 1 84.19 327 SER A O 1
ATOM 2550 N N . PHE A 1 328 ? -18.484 4.426 -7.238 1 80.31 328 PHE A N 1
ATOM 2551 C CA . PHE A 1 328 ? -18.438 5.453 -6.207 1 80.31 328 PHE A CA 1
ATOM 2552 C C . PHE A 1 328 ? -18.047 6.801 -6.797 1 80.31 328 PHE A C 1
ATOM 2554 O O . PHE A 1 328 ? -18.641 7.832 -6.461 1 80.31 328 PHE A O 1
ATOM 2561 N N . ALA A 1 329 ? -17.109 6.797 -7.648 1 77 329 ALA A N 1
ATOM 2562 C CA . ALA A 1 329 ? -16.641 8.016 -8.305 1 77 329 ALA A CA 1
ATOM 2563 C C . ALA A 1 329 ? -17.734 8.625 -9.18 1 77 329 ALA A C 1
ATOM 2565 O O . ALA A 1 329 ? -17.797 9.844 -9.352 1 77 329 ALA A O 1
ATOM 2566 N N . MET A 1 330 ? -18.547 7.738 -9.695 1 79.5 330 MET A N 1
ATOM 2567 C CA . MET A 1 330 ? -19.625 8.195 -10.562 1 79.5 330 MET A CA 1
ATOM 2568 C C . MET A 1 330 ? -20.859 8.547 -9.742 1 79.5 330 MET A C 1
ATOM 2570 O O . MET A 1 330 ? -21.875 9 -10.297 1 79.5 330 MET A O 1
ATOM 2574 N N . GLY A 1 331 ? -20.812 8.336 -8.422 1 73.38 331 GLY A N 1
ATOM 2575 C CA . GLY A 1 331 ? -21.906 8.688 -7.535 1 73.38 331 GLY A CA 1
ATOM 2576 C C . GLY A 1 331 ? -23.031 7.672 -7.547 1 73.38 331 GLY A C 1
ATOM 2577 O O . GLY A 1 331 ? -24.188 8.008 -7.238 1 73.38 331 GLY A O 1
ATOM 2578 N N . LYS A 1 332 ? -22.734 6.473 -8.023 1 73.69 332 LYS A N 1
ATOM 2579 C CA . LYS A 1 332 ? -23.766 5.434 -8.07 1 73.69 332 LYS A CA 1
ATOM 2580 C C . LYS A 1 332 ? -23.812 4.645 -6.766 1 73.69 332 LYS A C 1
ATOM 2582 O O . LYS A 1 332 ? -22.766 4.375 -6.164 1 73.69 332 LYS A O 1
ATOM 2587 N N . LYS A 1 333 ? -24.938 4.402 -6.277 1 69.19 333 LYS A N 1
ATOM 2588 C CA . LYS A 1 333 ? -25.109 3.697 -5.012 1 69.19 333 LYS A CA 1
ATOM 2589 C C . LYS A 1 333 ? -24.828 2.205 -5.172 1 69.19 333 LYS A C 1
ATOM 2591 O O . LYS A 1 333 ? -24.312 1.562 -4.258 1 69.19 333 LYS A O 1
ATOM 2596 N N . HIS A 1 334 ? -25.234 1.738 -6.414 1 72.88 334 HIS A N 1
ATOM 2597 C CA . HIS A 1 334 ? -25.094 0.302 -6.621 1 72.88 334 HIS A CA 1
ATOM 2598 C C . HIS A 1 334 ? -24.078 -0.001 -7.727 1 72.88 334 HIS A C 1
ATOM 2600 O O . HIS A 1 334 ? -23.953 0.766 -8.68 1 72.88 334 HIS A O 1
ATOM 2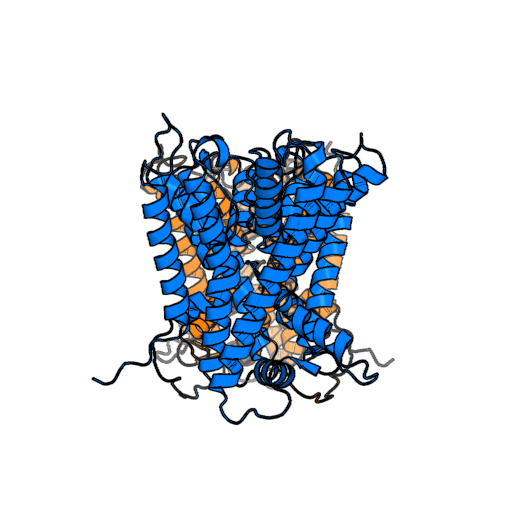606 N N . VAL A 1 335 ? -23.328 -1.019 -7.484 1 75.69 335 VAL A N 1
ATOM 2607 C CA . VAL A 1 335 ? -22.328 -1.441 -8.445 1 75.69 335 VAL A CA 1
ATOM 2608 C C . VAL A 1 335 ? -22.906 -2.48 -9.398 1 75.69 335 VAL A C 1
ATOM 2610 O O . VAL A 1 335 ? -23.406 -3.518 -8.953 1 75.69 335 VAL A O 1
ATOM 2613 N N . HIS A 1 336 ? -22.984 -2.133 -10.641 1 75.5 336 HIS A N 1
ATOM 2614 C CA . HIS A 1 336 ? -23.516 -3.041 -11.648 1 75.5 336 HIS A CA 1
ATOM 2615 C C . HIS A 1 336 ? -22.438 -3.5 -12.609 1 75.5 336 HIS A C 1
ATOM 2617 O O . HIS A 1 336 ? -21.547 -2.721 -12.977 1 75.5 336 HIS A O 1
ATOM 2623 N N . VAL A 1 337 ? -22.422 -4.852 -12.844 1 71.44 337 VAL A N 1
ATOM 2624 C CA . VAL A 1 337 ? -21.5 -5.387 -13.844 1 71.44 337 VAL A CA 1
ATOM 2625 C C . VAL A 1 337 ? -22.203 -6.434 -14.695 1 71.44 337 VAL A C 1
ATOM 2627 O O . VAL A 1 337 ? -22.828 -7.359 -14.164 1 71.44 337 VAL A O 1
ATOM 2630 N N . PHE A 1 338 ? -22.094 -6.316 -16.016 1 69.56 338 PHE A N 1
ATOM 2631 C CA . PHE A 1 338 ? -22.688 -7.23 -16.984 1 69.56 338 PHE A CA 1
ATOM 2632 C C . PHE A 1 338 ? -24.172 -7.426 -16.688 1 69.56 338 PHE A C 1
ATOM 2634 O O . PHE A 1 338 ? -24.672 -8.555 -16.719 1 69.56 338 PHE A O 1
ATOM 2641 N N . GLY A 1 339 ? -24.781 -6.41 -16.203 1 66.75 339 GLY A N 1
ATOM 2642 C CA . GLY A 1 339 ? -26.219 -6.406 -16.016 1 66.75 339 GLY A CA 1
ATOM 2643 C C . GLY A 1 339 ? -26.641 -6.914 -14.656 1 66.75 339 GLY A C 1
ATOM 2644 O O . GLY A 1 339 ? -27.828 -7.133 -14.414 1 66.75 339 GLY A O 1
ATOM 2645 N N . ARG A 1 340 ? -25.672 -7.188 -13.797 1 72.12 340 ARG A N 1
ATOM 2646 C CA . ARG A 1 340 ? -26.016 -7.688 -12.469 1 72.12 340 ARG A CA 1
ATOM 2647 C C . ARG A 1 340 ? -25.422 -6.801 -11.383 1 72.12 340 ARG A C 1
ATOM 2649 O O . ARG A 1 340 ? -24.438 -6.094 -11.609 1 72.12 340 ARG A O 1
ATOM 2656 N N . ARG A 1 341 ? -26.109 -6.848 -10.188 1 76.88 341 ARG A N 1
ATOM 2657 C CA . ARG A 1 341 ? -25.672 -6.039 -9.055 1 76.88 341 ARG A CA 1
ATOM 2658 C C . ARG A 1 341 ? -24.75 -6.832 -8.133 1 76.88 341 ARG A C 1
ATOM 2660 O O . ARG A 1 341 ? -24.984 -8.016 -7.871 1 76.88 341 ARG A O 1
ATOM 2667 N N . ILE A 1 342 ? -23.719 -6.254 -7.77 1 77.25 342 ILE A N 1
ATOM 2668 C CA . ILE A 1 342 ? -22.797 -6.887 -6.844 1 77.25 342 ILE A CA 1
ATOM 2669 C C . ILE A 1 342 ? -23.266 -6.676 -5.406 1 77.25 342 ILE A C 1
ATOM 2671 O O . ILE A 1 342 ? -23.641 -5.566 -5.031 1 77.25 342 ILE A O 1
ATOM 2675 N N . HIS A 1 343 ? -23.203 -7.707 -4.66 1 77.62 343 HIS A N 1
ATOM 2676 C CA . HIS A 1 343 ? -23.641 -7.652 -3.273 1 77.62 343 HIS A CA 1
ATOM 2677 C C . HIS A 1 343 ? -22.734 -6.762 -2.436 1 77.62 343 HIS A C 1
ATOM 2679 O O . HIS A 1 343 ? -21.516 -6.781 -2.607 1 77.62 343 HIS A O 1
ATOM 2685 N N . GLU A 1 344 ? -23.312 -6.031 -1.511 1 77 344 GLU A N 1
ATOM 2686 C CA . GLU A 1 344 ? -22.594 -5.113 -0.638 1 77 344 GLU A CA 1
ATOM 2687 C C . GLU A 1 344 ? -21.594 -5.863 0.233 1 77 344 GLU A C 1
ATOM 2689 O O . GLU A 1 344 ? -20.516 -5.336 0.547 1 77 344 GLU A O 1
ATOM 2694 N N . GLU A 1 345 ? -21.953 -7.051 0.465 1 76.12 345 GLU A N 1
ATOM 2695 C CA . GLU A 1 345 ? -21.047 -7.859 1.29 1 76.12 345 GLU A CA 1
ATOM 2696 C C . GLU A 1 345 ? -19.75 -8.172 0.555 1 76.12 345 GLU A C 1
ATOM 2698 O O . GLU A 1 345 ? -18.688 -8.195 1.162 1 76.12 345 GLU A O 1
ATOM 2703 N N . ASP A 1 346 ? -19.906 -8.445 -0.712 1 78.56 346 ASP A N 1
ATOM 2704 C CA . ASP A 1 346 ? -18.719 -8.742 -1.515 1 78.56 346 ASP A CA 1
ATOM 2705 C C . ASP A 1 346 ? -17.844 -7.504 -1.689 1 78.56 346 ASP A C 1
ATOM 2707 O O . ASP A 1 346 ? -16.625 -7.609 -1.743 1 78.56 346 ASP A O 1
ATOM 2711 N N . GLN A 1 347 ? -18.516 -6.441 -1.718 1 83.56 347 GLN A N 1
ATOM 2712 C CA . GLN A 1 347 ? -17.781 -5.188 -1.797 1 83.56 347 GLN A CA 1
ATOM 2713 C C . GLN A 1 347 ? -16.969 -4.945 -0.524 1 83.56 347 GLN A C 1
ATOM 2715 O O . GLN A 1 347 ? -15.789 -4.609 -0.589 1 83.56 347 GLN A O 1
ATOM 2720 N N . GLN A 1 348 ? -17.594 -5.164 0.556 1 82.75 348 GLN A N 1
ATOM 2721 C CA . GLN A 1 348 ? -16.938 -4.953 1.841 1 82.75 348 GLN A CA 1
ATOM 2722 C C . GLN A 1 348 ? -15.773 -5.922 2.025 1 82.75 348 GLN A C 1
ATOM 2724 O O . GLN A 1 348 ? -14.703 -5.527 2.5 1 82.75 348 GLN A O 1
ATOM 2729 N N . LYS A 1 349 ? -16 -7.121 1.603 1 83.5 349 LYS A N 1
ATOM 2730 C CA . LYS A 1 349 ? -14.961 -8.133 1.717 1 83.5 349 LYS A CA 1
ATOM 2731 C C . LYS A 1 349 ? -13.734 -7.758 0.882 1 83.5 349 LYS A C 1
ATOM 2733 O O . LYS A 1 349 ? -12.602 -7.949 1.315 1 83.5 349 LYS A O 1
ATOM 2738 N N . SER A 1 350 ? -14.023 -7.297 -0.28 1 86.81 350 SER A N 1
ATOM 2739 C CA . SER A 1 350 ? -12.922 -6.926 -1.164 1 86.81 350 SER A CA 1
ATOM 2740 C C . SER A 1 350 ? -12.078 -5.812 -0.555 1 86.81 350 SER A C 1
ATOM 2742 O O . SER A 1 350 ? -10.852 -5.836 -0.648 1 86.81 350 SER A O 1
ATOM 2744 N N . PHE A 1 351 ? -12.68 -4.895 0.126 1 87.94 351 PHE A N 1
ATOM 2745 C CA . PHE A 1 351 ? -11.961 -3.777 0.729 1 87.94 351 PHE A CA 1
ATOM 2746 C C . PHE A 1 351 ? -11.203 -4.23 1.971 1 87.94 351 PHE A C 1
ATOM 2748 O O . PHE A 1 351 ? -10.117 -3.723 2.26 1 87.94 351 PHE A O 1
ATOM 2755 N N . VAL A 1 352 ? -11.805 -5.133 2.605 1 86.25 352 VAL A N 1
ATOM 2756 C CA . VAL A 1 352 ? -11.148 -5.691 3.781 1 86.25 352 VAL A CA 1
ATOM 2757 C C . VAL A 1 352 ? -9.867 -6.414 3.359 1 86.25 352 VAL A C 1
ATOM 2759 O O . VAL A 1 352 ? -8.82 -6.258 3.992 1 86.25 352 VAL A O 1
ATOM 2762 N N . VAL A 1 353 ? -9.977 -7.129 2.299 1 88.62 353 VAL A N 1
ATOM 2763 C CA . VAL A 1 353 ? -8.836 -7.887 1.803 1 88.62 353 VAL A CA 1
ATOM 2764 C C . VAL A 1 353 ? -7.711 -6.93 1.407 1 88.62 353 VAL A C 1
ATOM 2766 O O . VAL A 1 353 ? -6.551 -7.137 1.778 1 88.62 353 VAL A O 1
ATOM 2769 N N . LEU A 1 354 ? -8.023 -5.914 0.771 1 90.38 354 LEU A N 1
ATOM 2770 C CA . LEU A 1 354 ? -7.016 -4.957 0.333 1 90.38 354 LEU A CA 1
ATOM 2771 C C . LEU A 1 354 ? -6.363 -4.27 1.527 1 90.38 354 LEU A C 1
ATOM 2773 O O . LEU A 1 354 ? -5.148 -4.066 1.547 1 90.38 354 LEU A O 1
ATOM 2777 N N . SER A 1 355 ? -7.156 -3.883 2.471 1 91.25 355 SER A N 1
ATOM 2778 C CA . SER A 1 355 ? -6.645 -3.176 3.641 1 91.25 355 SER A CA 1
ATOM 2779 C C . SER A 1 355 ? -5.684 -4.051 4.438 1 91.25 355 SER A C 1
ATOM 2781 O O . SER A 1 355 ? -4.586 -3.617 4.793 1 91.25 355 SER A O 1
ATOM 2783 N N . ILE A 1 356 ? -6.102 -5.254 4.617 1 91.06 356 ILE A N 1
ATOM 2784 C CA . ILE A 1 356 ? -5.262 -6.164 5.383 1 91.06 356 ILE A CA 1
ATOM 2785 C C . ILE A 1 356 ? -4.012 -6.516 4.574 1 91.06 356 ILE A C 1
ATOM 2787 O O . ILE A 1 356 ? -2.912 -6.598 5.129 1 91.06 356 ILE A O 1
ATOM 2791 N N . PHE A 1 357 ? -4.242 -6.746 3.307 1 93.31 357 PHE A N 1
ATOM 2792 C CA . PHE A 1 357 ? -3.115 -7.066 2.438 1 93.31 357 PHE A CA 1
ATOM 2793 C C . PHE A 1 357 ? -2.059 -5.969 2.496 1 93.31 357 PHE A C 1
ATOM 2795 O O . PHE A 1 357 ? -0.874 -6.25 2.691 1 93.31 357 PHE A O 1
ATOM 2802 N N . THR A 1 358 ? -2.445 -4.723 2.359 1 92.88 358 THR A N 1
ATOM 2803 C CA . THR A 1 358 ? -1.519 -3.596 2.359 1 92.88 358 THR A CA 1
ATOM 2804 C C . THR A 1 358 ? -0.86 -3.438 3.727 1 92.88 358 THR A C 1
ATOM 2806 O O . THR A 1 358 ? 0.34 -3.168 3.816 1 92.88 358 THR A O 1
ATOM 2809 N N . GLY A 1 359 ? -1.604 -3.598 4.758 1 92.88 359 GLY A N 1
ATOM 2810 C CA . GLY A 1 359 ? -1.054 -3.51 6.102 1 92.88 359 GLY A CA 1
ATOM 2811 C C . GLY A 1 359 ? -0.021 -4.582 6.395 1 92.88 359 GLY A C 1
ATOM 2812 O O . GLY A 1 359 ? 1.046 -4.289 6.938 1 92.88 359 GLY A O 1
ATOM 2813 N N . LEU A 1 360 ? -0.334 -5.785 5.988 1 94.81 360 LEU A N 1
ATOM 2814 C CA . LEU A 1 360 ? 0.576 -6.895 6.238 1 94.81 360 LEU A CA 1
ATOM 2815 C C . LEU A 1 360 ? 1.837 -6.766 5.391 1 94.81 360 LEU A C 1
ATOM 2817 O O . LEU A 1 360 ? 2.93 -7.125 5.836 1 94.81 360 LEU A O 1
ATOM 2821 N N . LEU A 1 361 ? 1.613 -6.328 4.184 1 95.69 361 LEU A N 1
ATOM 2822 C CA . LEU A 1 361 ? 2.766 -6.121 3.314 1 95.69 361 LEU A CA 1
ATOM 2823 C C . LEU A 1 361 ? 3.73 -5.105 3.92 1 95.69 361 LEU A C 1
ATOM 2825 O O . LEU A 1 361 ? 4.938 -5.344 3.973 1 95.69 361 LEU A O 1
ATOM 2829 N N . PHE A 1 362 ? 3.213 -3.99 4.414 1 94.56 362 PHE A N 1
ATOM 2830 C CA . PHE A 1 362 ? 4.043 -2.955 5.023 1 94.56 362 PHE A CA 1
ATOM 2831 C C . PHE A 1 362 ? 4.73 -3.479 6.277 1 94.56 362 PHE A C 1
ATOM 2833 O O . PHE A 1 362 ? 5.918 -3.229 6.492 1 94.56 362 PHE A O 1
ATOM 2840 N N . LEU A 1 363 ? 3.986 -4.156 7.02 1 95.06 363 LEU A N 1
ATOM 2841 C CA . LEU A 1 363 ? 4.543 -4.703 8.25 1 95.06 363 LEU A CA 1
ATOM 2842 C C . LEU A 1 363 ? 5.66 -5.695 7.949 1 95.06 363 LEU A C 1
ATOM 2844 O O . LEU A 1 363 ? 6.691 -5.699 8.625 1 95.06 363 LEU A O 1
ATOM 2848 N N . ALA A 1 364 ? 5.43 -6.512 6.977 1 97.62 364 ALA A N 1
ATOM 2849 C CA . ALA A 1 364 ? 6.438 -7.5 6.598 1 97.62 364 ALA A CA 1
ATOM 2850 C C . ALA A 1 364 ? 7.719 -6.82 6.125 1 97.62 364 ALA A C 1
ATOM 2852 O O . ALA A 1 364 ? 8.82 -7.215 6.52 1 97.62 364 ALA A O 1
ATOM 2853 N N . ILE A 1 365 ? 7.559 -5.809 5.305 1 97 365 ILE A N 1
ATOM 2854 C CA . ILE A 1 365 ? 8.711 -5.078 4.801 1 97 365 ILE A CA 1
ATOM 2855 C C . ILE A 1 365 ? 9.461 -4.434 5.965 1 97 365 ILE A C 1
ATOM 2857 O O . ILE A 1 365 ? 10.695 -4.508 6.035 1 97 365 ILE A O 1
ATOM 2861 N N . LEU A 1 366 ? 8.711 -3.838 6.871 1 95.62 366 LEU A N 1
ATOM 2862 C CA . LEU A 1 366 ? 9.305 -3.18 8.031 1 95.62 366 LEU A CA 1
ATOM 2863 C C . LEU A 1 366 ? 10.07 -4.18 8.891 1 95.62 366 LEU A C 1
ATOM 2865 O O . LEU A 1 366 ? 11.203 -3.916 9.297 1 95.62 366 LEU A O 1
ATOM 2869 N N . LEU A 1 367 ? 9.508 -5.301 9.141 1 96.44 367 LEU A N 1
ATOM 2870 C CA . LEU A 1 367 ? 10.133 -6.312 9.984 1 96.44 367 LEU A CA 1
ATOM 2871 C C . LEU A 1 367 ? 11.406 -6.848 9.336 1 96.44 367 LEU A C 1
ATOM 2873 O O . LEU A 1 367 ? 12.453 -6.938 9.984 1 96.44 367 LEU A O 1
ATOM 2877 N N . ILE A 1 368 ? 11.312 -7.203 8.094 1 97.12 368 ILE A N 1
ATOM 2878 C CA . ILE A 1 368 ? 12.461 -7.777 7.406 1 97.12 368 ILE A CA 1
ATOM 2879 C C . ILE A 1 368 ? 13.594 -6.754 7.348 1 97.12 368 ILE A C 1
ATOM 2881 O O . ILE A 1 368 ? 14.758 -7.098 7.566 1 97.12 368 ILE A O 1
ATOM 2885 N N . MET A 1 369 ? 13.258 -5.469 7.082 1 95.25 369 MET A N 1
ATOM 2886 C CA . MET A 1 369 ? 14.289 -4.434 7.035 1 95.25 369 MET A CA 1
ATOM 2887 C C . MET A 1 369 ? 14.914 -4.23 8.406 1 95.25 369 MET A C 1
ATOM 2889 O O . MET A 1 369 ? 16.094 -3.875 8.508 1 95.25 369 MET A O 1
ATOM 2893 N N . THR A 1 370 ? 14.148 -4.426 9.477 1 93.88 370 THR A N 1
ATOM 2894 C CA . THR A 1 370 ? 14.672 -4.301 10.828 1 93.88 370 THR A CA 1
ATOM 2895 C C . THR A 1 370 ? 15.594 -5.469 11.164 1 93.88 370 THR A C 1
ATOM 2897 O O . THR A 1 370 ? 16.672 -5.273 11.75 1 93.88 370 THR A O 1
ATOM 2900 N N . PHE A 1 371 ? 15.195 -6.68 10.734 1 95.31 371 PHE A N 1
ATOM 2901 C CA . PHE A 1 371 ? 15.992 -7.867 11.008 1 95.31 371 PHE A CA 1
ATOM 2902 C C . PHE A 1 371 ? 17.281 -7.852 10.195 1 95.31 371 PHE A C 1
ATOM 2904 O O . PHE A 1 371 ? 18.328 -8.328 10.656 1 95.31 371 PHE A O 1
ATOM 2911 N N . GLU A 1 372 ? 17.203 -7.32 8.977 1 94.44 372 GLU A N 1
ATOM 2912 C CA . GLU A 1 372 ? 18.328 -7.359 8.055 1 94.44 372 GLU A CA 1
ATOM 2913 C C . GLU A 1 372 ? 19.078 -6.023 8.039 1 94.44 372 GLU A C 1
ATOM 2915 O O . GLU A 1 372 ? 19.672 -5.656 7.023 1 94.44 372 GLU A O 1
ATOM 2920 N N . GLN A 1 373 ? 19.062 -5.277 9.016 1 87.94 373 GLN A N 1
ATOM 2921 C CA . GLN A 1 373 ? 19.672 -3.947 9.078 1 87.94 373 GLN A CA 1
ATOM 2922 C C . GLN A 1 373 ? 21.172 -4.012 8.875 1 87.94 373 GLN A C 1
ATOM 2924 O O . GLN A 1 373 ? 21.766 -3.107 8.281 1 87.94 373 GLN A O 1
ATOM 2929 N N . ASP A 1 374 ? 21.812 -5.035 9.266 1 86.19 374 ASP A N 1
ATOM 2930 C CA . ASP A 1 374 ? 23.266 -5.168 9.203 1 86.19 374 ASP A CA 1
ATOM 2931 C C . ASP A 1 374 ? 23.703 -5.898 7.93 1 86.19 374 ASP A C 1
ATOM 2933 O O . ASP A 1 374 ? 24.875 -6.258 7.781 1 86.19 374 ASP A O 1
ATOM 2937 N N . THR A 1 375 ? 22.75 -6.133 7.035 1 90.19 375 THR A N 1
ATOM 2938 C CA . THR A 1 375 ? 23.062 -6.848 5.805 1 90.19 375 THR A CA 1
ATOM 2939 C C . THR A 1 375 ? 22.906 -5.938 4.594 1 90.19 375 THR A C 1
ATOM 2941 O O . THR A 1 375 ? 22.281 -4.871 4.688 1 90.19 375 THR A O 1
ATOM 2944 N N . PRO A 1 376 ? 23.516 -6.215 3.516 1 91.06 376 PRO A N 1
ATOM 2945 C CA . PRO A 1 376 ? 23.438 -5.375 2.318 1 91.06 376 PRO A CA 1
ATOM 2946 C C . PRO A 1 376 ? 22.125 -5.52 1.57 1 91.06 376 PRO A C 1
ATOM 2948 O O . PRO A 1 376 ? 22 -5.051 0.436 1 91.06 376 PRO A O 1
ATOM 2951 N N . VAL A 1 377 ? 21.172 -6.113 2.172 1 93.12 377 VAL A N 1
ATOM 2952 C CA . VAL A 1 377 ? 19.875 -6.301 1.533 1 93.12 377 VAL A CA 1
ATOM 2953 C C . VAL A 1 377 ? 19.203 -4.945 1.307 1 93.12 377 VAL A C 1
ATOM 2955 O O . VAL A 1 377 ? 19.172 -4.105 2.207 1 93.12 377 VAL A O 1
ATOM 2958 N N . THR A 1 378 ? 18.75 -4.723 0.103 1 93.62 378 THR A N 1
ATOM 2959 C CA . THR A 1 378 ? 18.156 -3.447 -0.272 1 93.62 378 THR A CA 1
ATOM 2960 C C . THR A 1 378 ? 16.641 -3.494 -0.096 1 93.62 378 THR A C 1
ATOM 2962 O O . THR A 1 378 ? 16.047 -4.574 -0.022 1 93.62 378 THR A O 1
ATOM 2965 N N . LEU A 1 379 ? 16.031 -2.309 0.003 1 94.5 379 LEU A N 1
ATOM 2966 C CA . LEU A 1 379 ? 14.578 -2.188 0.15 1 94.5 379 LEU A CA 1
ATOM 2967 C C . LEU A 1 379 ? 13.859 -2.793 -1.05 1 94.5 379 LEU A C 1
ATOM 2969 O O . LEU A 1 379 ? 12.812 -3.434 -0.895 1 94.5 379 LEU A O 1
ATOM 2973 N N . LEU A 1 380 ? 14.391 -2.609 -2.223 1 94.69 380 LEU A N 1
ATOM 2974 C CA . LEU A 1 380 ? 13.789 -3.148 -3.438 1 94.69 380 LEU A CA 1
ATOM 2975 C C . LEU A 1 380 ? 13.742 -4.672 -3.391 1 94.69 380 LEU A C 1
ATOM 2977 O O . LEU A 1 380 ? 12.727 -5.273 -3.736 1 94.69 380 LEU A O 1
ATOM 2981 N N . GLN A 1 381 ? 14.812 -5.246 -2.971 1 95.62 381 GLN A N 1
ATOM 2982 C CA . GLN A 1 381 ? 14.883 -6.703 -2.885 1 95.62 381 GLN A CA 1
ATOM 2983 C C . GLN A 1 381 ? 13.852 -7.242 -1.9 1 95.62 381 GLN A C 1
ATOM 2985 O O . GLN A 1 381 ? 13.188 -8.25 -2.172 1 95.62 381 GLN A O 1
ATOM 2990 N N . VAL A 1 382 ? 13.742 -6.539 -0.808 1 95.94 382 VAL A N 1
ATOM 2991 C CA . VAL A 1 382 ? 12.789 -6.961 0.214 1 95.94 382 VAL A CA 1
ATOM 2992 C C . VAL A 1 382 ? 11.367 -6.793 -0.307 1 95.94 382 VAL A C 1
ATOM 2994 O O . VAL A 1 382 ? 10.508 -7.652 -0.078 1 95.94 382 VAL A O 1
ATOM 2997 N N . LEU A 1 383 ? 11.133 -5.746 -1 1 95.94 383 LEU A N 1
ATOM 2998 C CA . LEU A 1 383 ? 9.812 -5.492 -1.562 1 95.94 383 LEU A CA 1
ATOM 2999 C C . LEU A 1 383 ? 9.438 -6.57 -2.572 1 95.94 383 LEU A C 1
ATOM 3001 O O . LEU A 1 383 ? 8.312 -7.078 -2.557 1 95.94 383 LEU A O 1
ATOM 3005 N N . VAL A 1 384 ? 10.336 -6.949 -3.426 1 95.69 384 VAL A N 1
ATOM 3006 C CA . VAL A 1 384 ? 10.078 -7.961 -4.445 1 95.69 384 VAL A CA 1
ATOM 3007 C C . VAL A 1 384 ? 9.844 -9.32 -3.783 1 95.69 384 VAL A C 1
ATOM 3009 O O . VAL A 1 384 ? 8.891 -10.023 -4.125 1 95.69 384 VAL A O 1
ATOM 3012 N N . GLU A 1 385 ? 10.664 -9.633 -2.809 1 96.31 385 GLU A N 1
ATOM 3013 C CA . GLU A 1 385 ? 10.555 -10.922 -2.131 1 96.31 385 GLU A CA 1
ATOM 3014 C C . GLU A 1 385 ? 9.242 -11.023 -1.353 1 96.31 385 GLU A C 1
ATOM 3016 O O . GLU A 1 385 ? 8.594 -12.07 -1.346 1 96.31 385 GLU A O 1
ATOM 3021 N N . THR A 1 386 ? 8.898 -9.93 -0.675 1 96.69 386 THR A N 1
ATOM 3022 C CA . THR A 1 386 ? 7.668 -9.938 0.108 1 96.69 386 THR A CA 1
ATOM 3023 C C . THR A 1 386 ? 6.445 -9.977 -0.805 1 96.69 386 THR A C 1
ATOM 3025 O O . THR A 1 386 ? 5.469 -10.672 -0.514 1 96.69 386 THR A O 1
ATOM 3028 N N . ALA A 1 387 ? 6.473 -9.227 -1.884 1 95.5 387 ALA A N 1
ATOM 3029 C CA . ALA A 1 387 ? 5.383 -9.266 -2.857 1 95.5 387 ALA A CA 1
ATOM 3030 C C . ALA A 1 387 ? 5.238 -10.656 -3.465 1 95.5 387 ALA A C 1
ATOM 3032 O O . ALA A 1 387 ? 4.121 -11.148 -3.65 1 95.5 387 ALA A O 1
ATOM 3033 N N . SER A 1 388 ? 6.359 -11.258 -3.768 1 95.25 388 SER A N 1
ATOM 3034 C CA . SER A 1 388 ? 6.367 -12.602 -4.34 1 95.25 388 SER A CA 1
ATOM 3035 C C . SER A 1 388 ? 5.836 -13.633 -3.35 1 95.25 388 SER A C 1
ATOM 3037 O O . SER A 1 388 ? 5.047 -14.508 -3.717 1 95.25 388 SER A O 1
ATOM 3039 N N . ALA A 1 389 ? 6.27 -13.5 -2.084 1 95.81 389 ALA A N 1
ATOM 3040 C CA . ALA A 1 389 ? 5.816 -14.422 -1.051 1 95.81 389 ALA A CA 1
ATOM 3041 C C . ALA A 1 389 ? 4.324 -14.258 -0.774 1 95.81 389 ALA A C 1
ATOM 3043 O O . ALA A 1 389 ? 3.586 -15.242 -0.698 1 95.81 389 ALA A O 1
ATOM 3044 N N . PHE A 1 390 ? 3.904 -13.031 -0.68 1 94.81 390 PHE A N 1
ATOM 3045 C CA . PHE A 1 390 ? 2.51 -12.758 -0.358 1 94.81 390 PHE A CA 1
ATOM 3046 C C . PHE A 1 390 ? 1.603 -13.102 -1.533 1 94.81 390 PHE A C 1
ATOM 3048 O O . PHE A 1 390 ? 0.466 -13.539 -1.339 1 94.81 390 PHE A O 1
ATOM 3055 N N . GLY A 1 391 ? 2.055 -12.906 -2.711 1 92.25 391 GLY A N 1
ATOM 3056 C CA . GLY A 1 391 ? 1.305 -13.258 -3.906 1 92.25 391 GLY A CA 1
ATOM 3057 C C . GLY A 1 391 ? 1.505 -14.695 -4.336 1 92.25 391 GLY A C 1
ATOM 3058 O O . GLY A 1 391 ? 0.902 -15.148 -5.312 1 92.25 391 GLY A O 1
ATOM 3059 N N . THR A 1 392 ? 2.322 -15.414 -3.701 1 91.75 392 THR A N 1
ATOM 3060 C CA . THR A 1 392 ? 2.674 -16.797 -4.02 1 91.75 392 THR A CA 1
ATOM 3061 C C . THR A 1 392 ? 3.131 -16.922 -5.469 1 91.75 392 THR A C 1
ATOM 3063 O O . THR A 1 392 ? 2.666 -17.797 -6.199 1 91.75 392 THR A O 1
ATOM 3066 N N . CYS A 1 393 ? 3.924 -16.016 -5.887 1 90.88 393 CYS A N 1
ATOM 3067 C CA . CYS A 1 393 ? 4.414 -15.992 -7.262 1 90.88 393 CYS A CA 1
ATOM 3068 C C . CYS A 1 393 ? 5.715 -16.781 -7.391 1 90.88 393 CYS A C 1
ATOM 3070 O O . CYS A 1 393 ? 5.848 -17.625 -8.273 1 90.88 393 CYS A O 1
ATOM 3072 N N . GLY A 1 394 ? 6.754 -16.484 -6.59 1 90.12 394 GLY A N 1
ATOM 3073 C CA . GLY A 1 394 ? 7.969 -17.281 -6.578 1 90.12 394 GLY A CA 1
ATOM 3074 C C . GLY A 1 394 ? 9.141 -16.609 -7.254 1 90.12 394 GLY A C 1
ATOM 3075 O O . GLY A 1 394 ? 10.281 -17.062 -7.164 1 90.12 394 GLY A O 1
ATOM 3076 N N . LEU A 1 395 ? 8.852 -15.508 -7.922 1 91.06 395 LEU A N 1
ATOM 3077 C CA . LEU A 1 395 ? 9.969 -14.766 -8.492 1 91.06 395 LEU A CA 1
ATOM 3078 C C . LEU A 1 395 ? 10.82 -14.133 -7.391 1 91.06 395 LEU A C 1
ATOM 3080 O O . LEU A 1 395 ? 10.281 -13.641 -6.395 1 91.06 395 LEU A O 1
ATOM 3084 N N . SER A 1 396 ? 12.102 -14.164 -7.559 1 90.81 396 SER A N 1
ATOM 3085 C CA . SER A 1 396 ? 13.023 -13.688 -6.531 1 90.81 396 SER A CA 1
ATOM 3086 C C . SER A 1 396 ? 14.211 -12.961 -7.148 1 90.81 396 SER A C 1
ATOM 3088 O O . SER A 1 396 ? 14.562 -13.203 -8.305 1 90.81 396 SER A O 1
ATOM 3090 N N . LEU A 1 397 ? 14.758 -12.094 -6.395 1 91.56 397 LEU A N 1
ATOM 3091 C CA . LEU A 1 397 ? 16.016 -11.453 -6.773 1 91.56 397 LEU A CA 1
ATOM 3092 C C . LEU A 1 397 ? 17.203 -12.18 -6.172 1 91.56 397 LEU A C 1
ATOM 3094 O O . LEU A 1 397 ? 18.312 -11.641 -6.125 1 91.56 397 LEU A O 1
ATOM 3098 N N . GLY A 1 398 ? 16.938 -13.336 -5.625 1 87.06 398 GLY A N 1
ATOM 3099 C CA . GLY A 1 398 ? 18.016 -14.219 -5.184 1 87.06 398 GLY A CA 1
ATOM 3100 C C . GLY A 1 398 ? 18.453 -13.953 -3.758 1 87.06 398 GLY A C 1
ATOM 3101 O O . GLY A 1 398 ? 19.562 -14.344 -3.363 1 87.06 398 GLY A O 1
ATOM 3102 N N . ILE A 1 399 ? 17.609 -13.281 -2.924 1 90.81 399 ILE A N 1
ATOM 3103 C CA . ILE A 1 399 ? 18.062 -12.914 -1.584 1 90.81 399 ILE A CA 1
ATOM 3104 C C . ILE A 1 399 ? 17.406 -13.836 -0.555 1 90.81 399 ILE A C 1
ATOM 3106 O O . ILE A 1 399 ? 17.734 -13.781 0.633 1 90.81 399 ILE A O 1
ATOM 3110 N N . THR A 1 400 ? 16.547 -14.695 -0.956 1 91.62 400 THR A N 1
ATOM 3111 C CA . THR A 1 400 ? 15.766 -15.508 -0.031 1 91.62 400 THR A CA 1
ATOM 3112 C C . THR A 1 400 ? 16.672 -16.359 0.843 1 91.62 400 THR A C 1
ATOM 3114 O O . THR A 1 400 ? 16.469 -16.484 2.053 1 91.62 400 THR A O 1
ATOM 3117 N N . SER A 1 401 ? 17.734 -16.922 0.253 1 91.25 401 SER A N 1
ATOM 3118 C CA . SER A 1 401 ? 18.641 -17.812 0.974 1 91.25 401 SER A CA 1
ATOM 3119 C C . SER A 1 401 ? 19.547 -17.031 1.924 1 91.25 401 SER A C 1
ATOM 3121 O O . SER A 1 401 ? 20.016 -17.578 2.918 1 91.25 401 SER A O 1
ATOM 3123 N N . ASP A 1 402 ? 19.719 -15.766 1.666 1 92.19 402 ASP A N 1
ATOM 3124 C CA . ASP A 1 402 ? 20.641 -14.953 2.436 1 92.19 402 ASP A CA 1
ATOM 3125 C C . ASP A 1 402 ? 19.938 -14.258 3.598 1 92.19 402 ASP A C 1
ATOM 3127 O O . ASP A 1 402 ? 20.594 -13.633 4.441 1 92.19 402 ASP A O 1
ATOM 3131 N N . LEU A 1 403 ? 18.688 -14.398 3.641 1 94.31 403 LEU A N 1
ATOM 3132 C CA . LEU A 1 403 ? 17.938 -13.727 4.688 1 94.31 403 LEU A CA 1
ATOM 3133 C C . LEU A 1 403 ? 18.062 -14.469 6.016 1 94.31 403 LEU A C 1
ATOM 3135 O O . LEU A 1 403 ? 18.312 -15.68 6.035 1 94.31 403 LEU A O 1
ATOM 3139 N N . SER A 1 404 ? 17.984 -13.734 7.09 1 96 404 SER A N 1
ATOM 3140 C CA . SER A 1 404 ? 18.016 -14.312 8.43 1 96 404 SER A CA 1
ATOM 3141 C C . SER A 1 404 ? 16.797 -15.172 8.703 1 96 404 SER A C 1
ATOM 3143 O O . SER A 1 404 ? 15.82 -15.133 7.938 1 96 404 SER A O 1
ATOM 3145 N N . LEU A 1 405 ? 16.812 -15.984 9.742 1 95.44 405 LEU A N 1
ATOM 3146 C CA . LEU A 1 405 ? 15.727 -16.906 10.078 1 95.44 405 LEU A CA 1
ATOM 3147 C C . LEU A 1 405 ? 14.438 -16.141 10.375 1 95.44 405 LEU A C 1
ATOM 3149 O O . LEU A 1 405 ? 13.375 -16.484 9.844 1 95.44 405 LEU A O 1
ATOM 3153 N N . PRO A 1 406 ? 14.523 -15.07 11.148 1 96.5 406 PRO A N 1
ATOM 3154 C CA . PRO A 1 406 ? 13.281 -14.336 11.391 1 96.5 406 PRO A CA 1
ATOM 3155 C C . PRO A 1 406 ? 12.664 -13.781 10.109 1 96.5 406 PRO A C 1
ATOM 3157 O O . PRO A 1 406 ? 11.438 -13.75 9.977 1 96.5 406 PRO A O 1
ATOM 3160 N N . SER A 1 407 ? 13.516 -13.32 9.234 1 97.19 407 SER A N 1
ATOM 3161 C CA . SER A 1 407 ? 13.016 -12.812 7.961 1 97.19 407 SER A CA 1
ATOM 3162 C C . SER A 1 407 ? 12.375 -13.922 7.137 1 97.19 407 SER A C 1
ATOM 3164 O O . SER A 1 407 ? 11.336 -13.711 6.5 1 97.19 407 SER A O 1
ATOM 3166 N N . GLN A 1 408 ? 12.984 -15.117 7.145 1 97.56 408 GLN A N 1
ATOM 3167 C CA . GLN A 1 408 ? 12.422 -16.25 6.418 1 97.56 408 GLN A CA 1
ATOM 3168 C C . GLN A 1 408 ? 11.086 -16.672 7.02 1 97.56 408 GLN A C 1
ATOM 3170 O O . GLN A 1 408 ? 10.188 -17.109 6.301 1 97.56 408 GLN A O 1
ATOM 3175 N N . VAL A 1 409 ? 10.953 -16.5 8.289 1 97.56 409 VAL A N 1
ATOM 3176 C CA . VAL A 1 409 ? 9.703 -16.844 8.953 1 97.56 409 VAL A CA 1
ATOM 3177 C C . VAL A 1 409 ? 8.602 -15.875 8.508 1 97.56 409 VAL A C 1
ATOM 3179 O O . VAL A 1 409 ? 7.461 -16.281 8.289 1 97.56 409 VAL A O 1
ATOM 3182 N N . VAL A 1 410 ? 8.969 -14.625 8.383 1 97.69 410 VAL A N 1
ATOM 3183 C CA . VAL A 1 410 ? 8.008 -13.633 7.906 1 97.69 410 VAL A CA 1
ATOM 3184 C C . VAL A 1 410 ? 7.527 -14.016 6.504 1 97.69 410 VAL A C 1
ATOM 3186 O O . VAL A 1 410 ? 6.328 -13.969 6.219 1 97.69 410 VAL A O 1
ATOM 3189 N N . LEU A 1 411 ? 8.461 -14.414 5.691 1 97.62 411 LEU A N 1
ATOM 3190 C CA . LEU A 1 411 ? 8.102 -14.82 4.332 1 97.62 411 LEU A CA 1
ATOM 3191 C C . LEU A 1 411 ? 7.219 -16.062 4.352 1 97.62 411 LEU A C 1
ATOM 3193 O O . LEU A 1 411 ? 6.27 -16.172 3.568 1 97.62 411 LEU A O 1
ATOM 3197 N N . MET A 1 412 ? 7.496 -17 5.25 1 97.69 412 MET A N 1
ATOM 3198 C CA . MET A 1 412 ? 6.695 -18.219 5.363 1 97.69 412 MET A CA 1
ATOM 3199 C C . MET A 1 412 ? 5.258 -17.891 5.754 1 97.69 412 MET A C 1
ATOM 3201 O O . MET A 1 412 ? 4.316 -18.438 5.18 1 97.69 412 MET A O 1
ATOM 3205 N N . VAL A 1 413 ? 5.152 -16.969 6.672 1 97.19 413 VAL A N 1
ATOM 3206 C CA . VAL A 1 413 ? 3.824 -16.578 7.133 1 97.19 413 VAL A CA 1
ATOM 3207 C C . VAL A 1 413 ? 3.057 -15.914 5.992 1 97.19 413 VAL A C 1
ATOM 3209 O O . VAL A 1 413 ? 1.869 -16.188 5.793 1 97.19 413 VAL A O 1
ATOM 3212 N N . LEU A 1 414 ? 3.744 -15.117 5.25 1 96.75 414 LEU A N 1
ATOM 3213 C CA . LEU A 1 414 ? 3.109 -14.445 4.125 1 96.75 414 LEU A CA 1
ATOM 3214 C C . LEU A 1 414 ? 2.662 -15.453 3.068 1 96.75 414 LEU A C 1
ATOM 3216 O O . LEU A 1 414 ? 1.586 -15.305 2.484 1 96.75 414 LEU A O 1
ATOM 3220 N N . MET A 1 415 ? 3.506 -16.438 2.836 1 95.94 415 MET A N 1
ATOM 3221 C CA . MET A 1 415 ? 3.152 -17.453 1.844 1 95.94 415 MET A CA 1
ATOM 3222 C C . MET A 1 415 ? 1.901 -18.219 2.268 1 95.94 415 MET A C 1
ATOM 3224 O O . MET A 1 415 ? 1.021 -18.484 1.446 1 95.94 415 MET A O 1
ATOM 3228 N N . VAL A 1 416 ? 1.803 -18.5 3.551 1 94.19 416 VAL A N 1
ATOM 3229 C CA . VAL A 1 416 ? 0.658 -19.25 4.066 1 94.19 416 VAL A CA 1
ATOM 3230 C C . VAL A 1 416 ? -0.608 -18.406 3.936 1 94.19 416 VAL A C 1
ATOM 3232 O O . VAL A 1 416 ? -1.634 -18.891 3.447 1 94.19 416 VAL A O 1
ATOM 3235 N N . ILE A 1 417 ? -0.509 -17.172 4.309 1 93.06 417 ILE A N 1
ATOM 3236 C CA . ILE A 1 417 ? -1.668 -16.281 4.254 1 93.06 417 ILE A CA 1
ATOM 3237 C C . ILE A 1 417 ? -2.064 -16.047 2.797 1 93.06 417 ILE A C 1
ATOM 3239 O O . ILE A 1 417 ? -3.254 -16 2.473 1 93.06 417 ILE A O 1
ATOM 3243 N N . GLY A 1 418 ? -1.067 -15.867 2.006 1 90.88 418 GLY A N 1
ATOM 3244 C CA . GLY A 1 418 ? -1.338 -15.648 0.594 1 90.88 418 GLY A CA 1
ATOM 3245 C C . GLY A 1 418 ? -2.049 -16.812 -0.066 1 90.88 418 GLY A C 1
ATOM 3246 O O . GLY A 1 418 ? -2.918 -16.609 -0.918 1 90.88 418 GLY A O 1
ATOM 3247 N N . ARG A 1 419 ? -1.729 -17.953 0.297 1 89.19 419 ARG A N 1
ATOM 3248 C CA . ARG A 1 419 ? -2.299 -19.156 -0.306 1 89.19 419 ARG A CA 1
ATOM 3249 C C . ARG A 1 419 ? -3.689 -19.438 0.252 1 89.19 419 ARG A C 1
ATOM 3251 O O . ARG A 1 419 ? -4.633 -19.672 -0.507 1 89.19 419 ARG A O 1
ATOM 3258 N N . VAL A 1 420 ? -3.793 -19.438 1.536 1 85.38 420 VAL A N 1
ATOM 3259 C CA . VAL A 1 420 ? -5.062 -19.766 2.182 1 85.38 420 VAL A CA 1
ATOM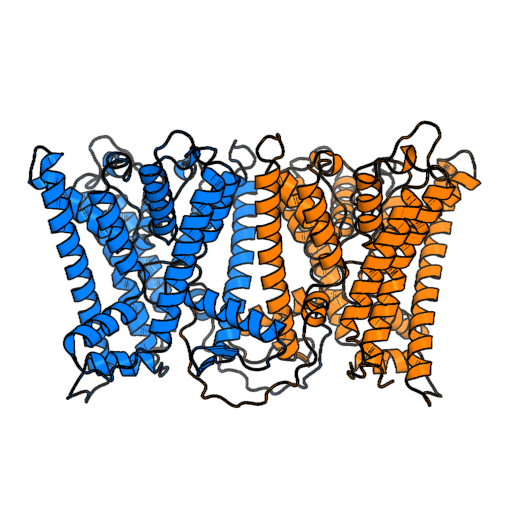 3260 C C . VAL A 1 420 ? -6.078 -18.656 1.913 1 85.38 420 VAL A C 1
ATOM 3262 O O . VAL A 1 420 ? -7.27 -18.922 1.736 1 85.38 420 VAL A O 1
ATOM 3265 N N . GLY A 1 421 ? -5.594 -17.516 1.849 1 85.81 421 GLY A N 1
ATOM 3266 C CA . GLY A 1 421 ? -6.484 -16.375 1.671 1 85.81 421 GLY A CA 1
ATOM 3267 C C . GLY A 1 421 ? -6.695 -15.578 2.943 1 85.81 421 GLY A C 1
ATOM 3268 O O . GLY A 1 421 ? -6.832 -16.156 4.027 1 85.81 421 GLY A O 1
ATOM 3269 N N . ILE A 1 422 ? -6.742 -14.344 2.803 1 87.12 422 ILE A N 1
ATOM 3270 C CA . ILE A 1 422 ? -6.844 -13.438 3.941 1 87.12 422 ILE A CA 1
ATOM 3271 C C . ILE A 1 422 ? -8.18 -13.648 4.648 1 87.12 422 ILE A C 1
ATOM 3273 O O . ILE A 1 422 ? -8.234 -13.734 5.879 1 87.12 422 ILE A O 1
ATOM 3277 N N . ILE A 1 423 ? -9.234 -13.781 3.902 1 81.5 423 ILE A N 1
ATOM 3278 C CA . ILE A 1 423 ? -10.57 -13.938 4.473 1 81.5 423 ILE A CA 1
ATOM 3279 C C . ILE A 1 423 ? -10.648 -15.266 5.234 1 81.5 423 ILE A C 1
ATOM 3281 O O . ILE A 1 423 ? -11.203 -15.32 6.336 1 81.5 423 ILE A O 1
ATOM 3285 N N . ALA A 1 424 ? -10.117 -16.297 4.625 1 79.56 424 ALA A N 1
ATOM 3286 C CA . ALA A 1 424 ? -10.148 -17.609 5.262 1 79.56 424 ALA A CA 1
ATOM 3287 C C . ALA A 1 424 ? -9.375 -17.594 6.582 1 79.56 424 ALA A C 1
ATOM 3289 O O . ALA A 1 424 ? -9.82 -18.172 7.57 1 79.56 424 ALA A O 1
ATOM 3290 N N . VAL A 1 425 ? -8.312 -16.953 6.609 1 85.56 425 VAL A N 1
ATOM 3291 C CA . VAL A 1 425 ? -7.5 -16.875 7.816 1 85.56 425 VAL A CA 1
ATOM 3292 C C . VAL A 1 425 ? -8.234 -16.062 8.883 1 85.56 425 VAL A C 1
ATOM 3294 O O . VAL A 1 425 ? -8.25 -16.438 10.055 1 85.56 425 VAL A O 1
ATOM 3297 N N . LEU A 1 426 ? -8.82 -14.992 8.445 1 81.5 426 LEU A N 1
ATOM 3298 C CA . LEU A 1 426 ? -9.539 -14.133 9.383 1 81.5 426 LEU A CA 1
ATOM 3299 C C . LEU A 1 426 ? -10.711 -14.883 10.008 1 81.5 426 LEU A C 1
ATOM 3301 O O . LEU A 1 426 ? -10.938 -14.781 11.219 1 81.5 426 LEU A O 1
ATOM 3305 N N . PHE A 1 427 ? -11.445 -15.609 9.25 1 76.88 427 PHE A N 1
ATOM 3306 C CA . PHE A 1 427 ? -12.633 -16.312 9.719 1 76.88 427 PHE A CA 1
ATOM 3307 C C . PHE A 1 427 ? -12.25 -17.562 10.5 1 76.88 427 PHE A C 1
ATOM 3309 O O . PHE A 1 427 ? -13.078 -18.125 11.227 1 76.88 427 PHE A O 1
ATOM 3316 N N . SER A 1 428 ? -11.102 -18.016 10.242 1 78.31 428 SER A N 1
ATOM 3317 C CA . SER A 1 428 ? -10.633 -19.156 11.016 1 78.31 428 SER A CA 1
ATOM 3318 C C . SER A 1 428 ? -10.516 -18.797 12.5 1 78.31 428 SER A C 1
ATOM 3320 O O . SER A 1 428 ? -10.633 -19.672 13.359 1 78.31 428 SER A O 1
ATOM 3322 N N . PHE A 1 429 ? -10.297 -17.531 12.773 1 75.19 429 PHE A N 1
ATOM 3323 C CA . PHE A 1 429 ? -10.141 -17.109 14.156 1 75.19 429 PHE A CA 1
ATOM 3324 C C . PHE A 1 429 ? -11.484 -16.672 14.734 1 75.19 429 PHE A C 1
ATOM 3326 O O . PHE A 1 429 ? -11.578 -16.375 15.93 1 75.19 429 PHE A O 1
ATOM 3333 N N . LYS A 1 430 ? -12.477 -16.438 13.812 1 69.88 430 LYS A N 1
ATOM 3334 C CA . LYS A 1 430 ? -13.805 -16.047 14.273 1 69.88 430 LYS A CA 1
ATOM 3335 C C . LYS A 1 430 ? -14.406 -17.094 15.195 1 69.88 430 LYS A C 1
ATOM 3337 O O . LYS A 1 430 ? -14.383 -18.297 14.883 1 69.88 430 LYS A O 1
ATOM 3342 N N . GLY A 1 431 ? -14.492 -16.734 16.5 1 57.03 431 GLY A N 1
ATOM 3343 C CA . GLY A 1 431 ? -15.164 -17.641 17.438 1 57.03 431 GLY A CA 1
ATOM 3344 C C . GLY A 1 431 ? -16.625 -17.844 17.109 1 57.03 431 GLY A C 1
ATOM 3345 O O . GLY A 1 431 ? -17.203 -17.094 16.297 1 57.03 431 GLY A O 1
ATOM 3346 N N . ASP A 1 432 ? -17.25 -19 17.219 1 49.81 432 ASP A N 1
ATOM 3347 C CA . ASP A 1 432 ? -18.641 -19.406 17.078 1 49.81 432 ASP A CA 1
ATOM 3348 C C . ASP A 1 432 ? -19.594 -18.359 17.656 1 49.81 432 ASP A C 1
ATOM 3350 O O . ASP A 1 432 ? -20.734 -18.672 17.984 1 49.81 432 ASP A O 1
ATOM 3354 N N . ARG A 1 433 ? -19.141 -17.109 17.969 1 46.94 433 ARG A N 1
ATOM 3355 C CA . ARG A 1 433 ? -20.188 -16.406 18.688 1 46.94 433 ARG A CA 1
ATOM 3356 C C . ARG A 1 433 ? -21.266 -15.898 17.734 1 46.94 433 ARG A C 1
ATOM 3358 O O . ARG A 1 433 ? -20.953 -15.398 16.656 1 46.94 433 ARG A O 1
ATOM 3365 N N . LYS A 1 434 ? -22.391 -16.219 17.922 1 44.69 434 LYS A N 1
ATOM 3366 C CA . LYS A 1 434 ? -23.688 -15.844 17.375 1 44.69 434 LYS A CA 1
ATOM 3367 C C . LYS A 1 434 ? -23.812 -14.336 17.219 1 44.69 434 LYS A C 1
ATOM 3369 O O . LYS A 1 434 ? -23.375 -13.578 18.078 1 44.69 434 LYS A O 1
ATOM 3374 N N . GLY A 1 435 ? -23.719 -13.688 16.016 1 47.97 435 GLY A N 1
ATOM 3375 C CA . GLY A 1 435 ? -24.016 -12.32 15.625 1 47.97 435 GLY A CA 1
ATOM 3376 C C . GLY A 1 435 ? -24.938 -11.609 16.609 1 47.97 435 GLY A C 1
ATOM 3377 O O . GLY A 1 435 ? -26.047 -12.078 16.875 1 47.97 435 GLY A O 1
ATOM 3378 N N . GLU A 1 436 ? -24.406 -11.062 17.562 1 45.19 436 GLU A N 1
ATOM 3379 C CA . GLU A 1 436 ? -25.266 -10.289 18.453 1 45.19 436 GLU A CA 1
ATOM 3380 C C . GLU A 1 436 ? -26.047 -9.234 17.672 1 45.19 436 GLU A C 1
ATOM 3382 O O . GLU A 1 436 ? -25.469 -8.453 16.922 1 45.19 436 GLU A O 1
ATOM 3387 N N . GLN A 1 437 ? -27.297 -9.406 17.344 1 41.75 437 GLN A N 1
ATOM 3388 C CA . GLN A 1 437 ? -28.344 -8.539 16.812 1 41.75 437 GLN A CA 1
ATOM 3389 C C . GLN A 1 437 ? -28.484 -7.27 17.641 1 41.75 437 GLN A C 1
ATOM 3391 O O . GLN A 1 437 ? -29.5 -7.07 18.312 1 41.75 437 GLN A O 1
ATOM 3396 N N . TYR A 1 438 ? -27.531 -6.695 18.359 1 41.38 438 TYR A N 1
ATOM 3397 C CA . TYR A 1 438 ? -27.984 -5.508 19.078 1 41.38 438 TYR A CA 1
ATOM 3398 C C . TYR A 1 438 ? -27.984 -4.293 18.156 1 41.38 438 TYR A C 1
ATOM 3400 O O . TYR A 1 438 ? -27 -4.016 17.469 1 41.38 438 TYR A O 1
ATOM 3408 N N . GLN A 1 439 ? -29.109 -3.787 17.766 1 46.16 439 GLN A N 1
ATOM 3409 C CA . GLN A 1 439 ? -29.438 -2.605 16.969 1 46.16 439 GLN A CA 1
ATOM 3410 C C . GLN A 1 439 ? -28.984 -1.329 17.672 1 46.16 439 GLN A C 1
ATOM 3412 O O . GLN A 1 439 ? -29.516 -0.974 18.734 1 46.16 439 GLN A O 1
ATOM 3417 N N . TYR A 1 440 ? -27.859 -0.846 17.641 1 48.06 440 TYR A N 1
ATOM 3418 C CA . TYR A 1 440 ? -27.484 0.433 18.234 1 48.06 440 TYR A CA 1
ATOM 3419 C C . TYR A 1 440 ? -27.781 1.583 17.281 1 48.06 440 TYR A C 1
ATOM 3421 O O . TYR A 1 440 ? -27.922 1.374 16.062 1 48.06 440 TYR A O 1
ATOM 3429 N N . SER A 1 441 ? -27.969 2.953 17.828 1 49.16 441 SER A N 1
ATOM 3430 C CA . SER A 1 441 ? -28.25 4.184 17.094 1 49.16 441 SER A CA 1
ATOM 3431 C C . SER A 1 441 ? -27.109 4.551 16.156 1 49.16 441 SER A C 1
ATOM 3433 O O . SER A 1 441 ? -25.938 4.305 16.469 1 49.16 441 SER A O 1
ATOM 3435 N N . THR A 1 442 ? -27.406 4.91 14.938 1 46.25 442 THR A N 1
ATOM 3436 C CA . THR A 1 442 ? -26.484 5.137 13.844 1 46.25 442 THR A CA 1
ATOM 3437 C C . THR A 1 442 ? -26.016 6.594 13.812 1 46.25 442 THR A C 1
ATOM 3439 O O . THR A 1 442 ? -26.828 7.508 13.961 1 46.25 442 THR A O 1
ATOM 3442 N N . GLU A 1 443 ? -24.844 7.008 14.188 1 42.69 443 GLU A N 1
ATOM 3443 C CA . GLU A 1 443 ? -24.328 8.359 14.016 1 42.69 443 GLU A CA 1
ATOM 3444 C C . GLU A 1 443 ? -23.312 8.422 12.875 1 42.69 443 GLU A C 1
ATOM 3446 O O . GLU A 1 443 ? -22.5 7.508 12.703 1 42.69 443 GLU A O 1
ATOM 3451 N N . ARG A 1 444 ? -23.453 9.445 11.961 1 36.91 444 ARG A N 1
ATOM 3452 C CA . ARG A 1 444 ? -22.578 9.648 10.812 1 36.91 444 ARG A CA 1
ATOM 3453 C C . ARG A 1 444 ? -21.281 10.328 11.227 1 36.91 444 ARG A C 1
ATOM 3455 O O . ARG A 1 444 ? -21.297 11.25 12.047 1 36.91 444 ARG A O 1
ATOM 3462 N N . ILE A 1 445 ? -20.172 9.719 10.961 1 37.12 445 ILE A N 1
ATOM 3463 C CA . ILE A 1 445 ? -18.859 10.258 11.297 1 37.12 445 ILE A CA 1
ATOM 3464 C C . ILE A 1 445 ? -18.219 10.852 10.055 1 37.12 445 ILE A C 1
ATOM 3466 O O . ILE A 1 445 ? -18.375 10.328 8.945 1 37.12 445 ILE A O 1
ATOM 3470 N N . LEU A 1 446 ? -17.688 12.062 10.078 1 33.03 446 LEU A N 1
ATOM 3471 C CA . LEU A 1 446 ? -17.031 12.727 8.961 1 33.03 446 LEU A CA 1
ATOM 3472 C C . LEU A 1 446 ? -15.766 11.969 8.555 1 33.03 446 LEU A C 1
ATOM 3474 O O . LEU A 1 446 ? -14.906 11.695 9.383 1 33.03 446 LEU A O 1
ATOM 3478 N N . ILE A 1 447 ? -15.922 11.219 7.352 1 35.97 447 ILE A N 1
ATOM 3479 C CA . ILE A 1 447 ? -14.805 10.469 6.785 1 35.97 447 ILE A CA 1
ATOM 3480 C C . ILE A 1 447 ? -14.078 11.328 5.75 1 35.97 447 ILE A C 1
ATOM 3482 O O . ILE A 1 447 ? -14.703 12.117 5.043 1 35.97 447 ILE A O 1
ATOM 3486 N N . GLY A 1 448 ? -12.82 11.828 5.797 1 39.88 448 GLY A N 1
ATOM 3487 C CA . GLY A 1 448 ? -12.062 12.617 4.84 1 39.88 448 GLY A CA 1
ATOM 3488 C C . GLY A 1 448 ? -10.969 11.828 4.156 1 39.88 448 GLY A C 1
ATOM 3489 O O . GLY A 1 448 ? -10.523 10.797 4.664 1 39.88 448 GLY A O 1
ATOM 3490 N N . MET B 1 1 ? -30.578 33.781 -16.047 1 26.75 1 MET B N 1
ATOM 3491 C CA . MET B 1 1 ? -29.297 33.062 -16.094 1 26.75 1 MET B CA 1
ATOM 3492 C C . MET B 1 1 ? -29.219 32.031 -14.992 1 26.75 1 MET B C 1
ATOM 3494 O O . MET B 1 1 ? -29.156 32.375 -13.805 1 26.75 1 MET B O 1
ATOM 3498 N N . ASN B 1 2 ? -29.875 30.938 -15 1 32.88 2 ASN B N 1
ATOM 3499 C CA . ASN B 1 2 ? -30.016 29.797 -14.117 1 32.88 2 ASN B CA 1
ATOM 3500 C C . ASN B 1 2 ? -28.672 29.281 -13.633 1 32.88 2 ASN B C 1
ATOM 3502 O O . ASN B 1 2 ? -27.859 28.781 -14.422 1 32.88 2 ASN B O 1
ATOM 3506 N N . ARG B 1 3 ? -28 29.969 -12.805 1 35.78 3 ARG B N 1
ATOM 3507 C CA . ARG B 1 3 ? -26.672 29.719 -12.258 1 35.78 3 ARG B CA 1
ATOM 3508 C C . ARG B 1 3 ? -26.531 28.266 -11.805 1 35.78 3 ARG B C 1
ATOM 3510 O O . ARG B 1 3 ? -27.281 27.812 -10.945 1 35.78 3 ARG B O 1
ATOM 3517 N N . LYS B 1 4 ? -26.297 27.375 -12.664 1 46.69 4 LYS B N 1
ATOM 3518 C CA . LYS B 1 4 ? -25.906 25.984 -12.477 1 46.69 4 LYS B CA 1
ATOM 3519 C C . LYS B 1 4 ? -25.188 25.781 -11.133 1 46.69 4 LYS B C 1
ATOM 3521 O O . LYS B 1 4 ? -24.203 26.469 -10.852 1 46.69 4 LYS B O 1
ATOM 3526 N N . LYS B 1 5 ? -25.797 25.453 -10.156 1 52.69 5 LYS B N 1
ATOM 3527 C CA . LYS B 1 5 ? -25.328 25.156 -8.805 1 52.69 5 LYS B CA 1
ATOM 3528 C C . LYS B 1 5 ? -24 24.406 -8.836 1 52.69 5 LYS B C 1
ATOM 3530 O O . LYS B 1 5 ? -23.938 23.266 -9.297 1 52.69 5 LYS B O 1
ATOM 3535 N N . SER B 1 6 ? -22.875 25.203 -9.047 1 60.56 6 SER B N 1
ATOM 3536 C CA . SER B 1 6 ? -21.531 24.625 -9.125 1 60.56 6 SER B CA 1
ATOM 3537 C C . SER B 1 6 ? -21.281 23.672 -7.961 1 60.56 6 SER B C 1
ATOM 3539 O O . SER B 1 6 ? -21.797 23.859 -6.859 1 60.56 6 SER B O 1
ATOM 3541 N N . ASN B 1 7 ? -20.875 22.469 -8.133 1 70.81 7 ASN B N 1
ATOM 3542 C CA . ASN B 1 7 ? -20.484 21.453 -7.16 1 70.81 7 ASN B CA 1
ATOM 3543 C C . ASN B 1 7 ? -19.484 22 -6.137 1 70.81 7 ASN B C 1
ATOM 3545 O O . ASN B 1 7 ? -18.453 22.547 -6.504 1 70.81 7 ASN B O 1
ATOM 3549 N N . PRO B 1 8 ? -19.891 22.188 -4.91 1 72.69 8 PRO B N 1
ATOM 3550 C CA . PRO B 1 8 ? -19.047 22.75 -3.855 1 72.69 8 PRO B CA 1
ATOM 3551 C C . PRO B 1 8 ? -17.641 22.172 -3.848 1 72.69 8 PRO B C 1
ATOM 3553 O O . PRO B 1 8 ? -16.672 22.891 -3.582 1 72.69 8 PRO B O 1
ATOM 3556 N N . PHE B 1 9 ? -17.516 21 -4.176 1 75.75 9 PHE B N 1
ATOM 3557 C CA . PHE B 1 9 ? -16.203 20.359 -4.18 1 75.75 9 PHE B CA 1
ATOM 3558 C C . PHE B 1 9 ? -15.336 20.906 -5.309 1 75.75 9 PHE B C 1
ATOM 3560 O O . PHE B 1 9 ? -14.117 21.031 -5.164 1 75.75 9 PHE B O 1
ATOM 3567 N N . ARG B 1 10 ? -15.93 21.281 -6.316 1 82.25 10 ARG B N 1
ATOM 3568 C CA . ARG B 1 10 ? -15.203 21.859 -7.441 1 82.25 10 ARG B CA 1
ATOM 3569 C C . ARG B 1 10 ? -14.703 23.266 -7.113 1 82.25 10 ARG B C 1
ATOM 3571 O O . ARG B 1 10 ? -13.617 23.656 -7.547 1 82.25 10 ARG B O 1
ATOM 3578 N N . VAL B 1 11 ? -15.453 23.922 -6.367 1 79.56 11 VAL B N 1
ATOM 3579 C CA . VAL B 1 11 ? -15.102 25.281 -5.988 1 79.56 11 VAL B CA 1
ATOM 3580 C C . VAL B 1 11 ? -13.891 25.266 -5.055 1 79.56 11 VAL B C 1
ATOM 3582 O O . VAL B 1 11 ? -12.977 26.078 -5.188 1 79.56 11 VAL B O 1
ATOM 3585 N N . ILE B 1 12 ? -13.875 24.25 -4.184 1 81.06 12 ILE B N 1
ATOM 3586 C CA . ILE B 1 12 ? -12.766 24.141 -3.24 1 81.06 12 ILE B CA 1
ATOM 3587 C C . ILE B 1 12 ? -11.477 23.797 -3.994 1 81.06 12 ILE B C 1
ATOM 3589 O O . ILE B 1 12 ? -10.438 24.406 -3.764 1 81.06 12 ILE B O 1
ATOM 3593 N N . LEU B 1 13 ? -11.578 22.844 -4.867 1 85.81 13 LEU B N 1
ATOM 3594 C CA . LEU B 1 13 ? -10.422 22.438 -5.652 1 85.81 13 LEU B CA 1
ATOM 3595 C C . LEU B 1 13 ? -9.914 23.609 -6.504 1 85.81 13 LEU B C 1
ATOM 3597 O O . LEU B 1 13 ? -8.711 23.844 -6.574 1 85.81 13 LEU B O 1
ATOM 3601 N N . PHE B 1 14 ? -10.797 24.359 -7.055 1 87.12 14 PHE B N 1
ATOM 3602 C CA . PHE B 1 14 ? -10.422 25.484 -7.902 1 87.12 14 PHE B CA 1
ATOM 3603 C C . PHE B 1 14 ? -9.82 26.609 -7.066 1 87.12 14 PHE B C 1
ATOM 3605 O O . PHE B 1 14 ? -8.898 27.297 -7.512 1 87.12 14 PHE B O 1
ATOM 3612 N N . ALA B 1 15 ? -10.383 26.766 -5.895 1 85.69 15 ALA B N 1
ATOM 3613 C CA . ALA B 1 15 ? -9.844 27.797 -5.004 1 85.69 15 ALA B CA 1
ATOM 3614 C C . ALA B 1 15 ? -8.391 27.484 -4.633 1 85.69 15 ALA B C 1
ATOM 3616 O O . ALA B 1 15 ? -7.551 28.391 -4.613 1 85.69 15 ALA B O 1
ATOM 3617 N N . TYR B 1 16 ? -8.125 26.234 -4.41 1 89.62 16 TYR B N 1
ATOM 3618 C CA . TYR B 1 16 ? -6.754 25.844 -4.098 1 89.62 16 TYR B CA 1
ATOM 3619 C C . TYR B 1 16 ? -5.84 26.047 -5.301 1 89.62 16 TYR B C 1
ATOM 3621 O O . TYR B 1 16 ? -4.758 26.609 -5.18 1 89.62 16 TYR B O 1
ATOM 3629 N N . LEU B 1 17 ? -6.309 25.641 -6.426 1 93.19 17 LEU B N 1
ATOM 3630 C CA . LEU B 1 17 ? -5.492 25.734 -7.629 1 93.19 17 LEU B CA 1
ATOM 3631 C C . LEU B 1 17 ? -5.254 27.203 -8 1 93.19 17 LEU B C 1
ATOM 3633 O O . LEU B 1 17 ? -4.148 27.562 -8.406 1 93.19 17 LEU B O 1
ATOM 3637 N N . LEU B 1 18 ? -6.238 27.969 -7.82 1 92.12 18 LEU B N 1
ATOM 3638 C CA . LEU B 1 18 ? -6.105 29.391 -8.109 1 92.12 18 LEU B CA 1
ATOM 3639 C C . LEU B 1 18 ? -5.133 30.062 -7.145 1 92.12 18 LEU B C 1
ATOM 3641 O O . LEU B 1 18 ? -4.301 30.875 -7.559 1 92.12 18 LEU B O 1
ATOM 3645 N N . SER B 1 19 ? -5.324 29.766 -5.895 1 92.81 19 SER B N 1
ATOM 3646 C CA . SER B 1 19 ? -4.406 30.312 -4.902 1 92.81 19 SER B CA 1
ATOM 3647 C C . SER B 1 19 ? -2.965 29.906 -5.195 1 92.81 19 SER B C 1
ATOM 3649 O O . SER B 1 19 ? -2.049 30.734 -5.086 1 92.81 19 SER B O 1
ATOM 3651 N N . MET B 1 20 ? -2.775 28.656 -5.586 1 95.62 20 MET B N 1
ATOM 3652 C CA . MET B 1 20 ? -1.438 28.172 -5.914 1 95.62 20 MET B CA 1
ATOM 3653 C C . MET B 1 20 ? -0.871 28.906 -7.117 1 95.62 20 MET B C 1
ATOM 3655 O O . MET B 1 20 ? 0.316 29.234 -7.145 1 95.62 20 MET B O 1
ATOM 3659 N N . PHE B 1 21 ? -1.703 29.188 -7.973 1 96.12 21 PHE B N 1
ATOM 3660 C CA . PHE B 1 21 ? -1.27 29.906 -9.172 1 96.12 21 PHE B CA 1
ATOM 3661 C C . PHE B 1 21 ? -0.918 31.344 -8.836 1 96.12 21 PHE B C 1
ATOM 3663 O O . PHE B 1 21 ? 0.137 31.844 -9.234 1 96.12 21 PHE B O 1
ATOM 3670 N N . VAL B 1 22 ? -1.756 32.031 -8.102 1 95.31 22 VAL B N 1
ATOM 3671 C CA . VAL B 1 22 ? -1.561 33.438 -7.758 1 95.31 22 VAL B CA 1
ATOM 3672 C C . VAL B 1 22 ? -0.273 33.594 -6.949 1 95.31 22 VAL B C 1
ATOM 3674 O O . VAL B 1 22 ? 0.557 34.469 -7.258 1 95.31 22 VAL B O 1
ATOM 3677 N N . PHE B 1 23 ? -0.09 32.75 -5.988 1 95.94 23 PHE B N 1
ATOM 3678 C CA . PHE B 1 23 ? 1.101 32.875 -5.156 1 95.94 23 PHE B CA 1
ATOM 3679 C C . PHE B 1 23 ? 2.348 32.469 -5.93 1 95.94 23 PHE B C 1
ATOM 3681 O O . PHE B 1 23 ? 3.443 32.969 -5.66 1 95.94 23 PHE B O 1
ATOM 3688 N N . SER B 1 24 ? 2.18 31.547 -6.918 1 96.69 24 SER B N 1
ATOM 3689 C CA . SER B 1 24 ? 3.326 31.172 -7.746 1 96.69 24 SER B CA 1
ATOM 3690 C C . SER B 1 24 ? 3.822 32.375 -8.555 1 96.69 24 SER B C 1
ATOM 3692 O O . SER B 1 24 ? 5.031 32.562 -8.703 1 96.69 24 SER B O 1
ATOM 3694 N N . VAL B 1 25 ? 2.934 33.188 -9 1 96.38 25 VAL B N 1
ATOM 3695 C CA . VAL B 1 25 ? 3.297 34.375 -9.758 1 96.38 25 VAL B CA 1
ATOM 3696 C C . VAL B 1 25 ? 3.934 35.406 -8.836 1 96.38 25 VAL B C 1
ATOM 3698 O O . VAL B 1 25 ? 4.926 36.031 -9.195 1 96.38 25 VAL B O 1
ATOM 3701 N N . LEU B 1 26 ? 3.406 35.531 -7.66 1 95.56 26 LEU B N 1
ATOM 3702 C CA . LEU B 1 26 ? 3.959 36.469 -6.695 1 95.56 26 LEU B CA 1
ATOM 3703 C C . LEU B 1 26 ? 5.375 36.062 -6.293 1 95.56 26 LEU B C 1
ATOM 3705 O O . LEU B 1 26 ? 6.262 36.938 -6.191 1 95.56 26 LEU B O 1
ATOM 3709 N N . PHE B 1 27 ? 5.582 34.781 -6.113 1 94.75 27 PHE B N 1
ATOM 3710 C CA . PHE B 1 27 ? 6.906 34.312 -5.734 1 94.75 27 PHE B CA 1
ATOM 3711 C C . PHE B 1 27 ? 7.902 34.5 -6.871 1 94.75 27 PHE B C 1
ATOM 3713 O O . PHE B 1 27 ? 9.094 34.688 -6.629 1 94.75 27 PHE B O 1
ATOM 3720 N N . TYR B 1 28 ? 7.41 34.469 -8.094 1 94.88 28 TYR B N 1
ATOM 3721 C CA . TYR B 1 28 ? 8.281 34.562 -9.258 1 94.88 28 TYR B CA 1
ATOM 3722 C C . TYR B 1 28 ? 8.734 36 -9.492 1 94.88 28 TYR B C 1
ATOM 3724 O O . TYR B 1 28 ? 9.758 36.219 -10.141 1 94.88 28 TYR B O 1
ATOM 3732 N N . LEU B 1 29 ? 8.109 36.969 -8.953 1 94 29 LEU B N 1
ATOM 3733 C CA . LEU B 1 29 ? 8.461 38.375 -9.141 1 94 29 LEU B CA 1
ATOM 3734 C C . LEU B 1 29 ? 9.781 38.719 -8.461 1 94 29 LEU B C 1
ATOM 3736 O O . LEU B 1 29 ? 9.969 38.406 -7.281 1 94 29 LEU B O 1
ATOM 3740 N N . PRO B 1 30 ? 10.695 39.375 -9.141 1 92.19 30 PRO B N 1
ATOM 3741 C CA . PRO B 1 30 ? 12.031 39.656 -8.609 1 92.19 30 PRO B CA 1
ATOM 3742 C C . PRO B 1 30 ? 12 40.625 -7.43 1 92.19 30 PRO B C 1
ATOM 3744 O O . PRO B 1 30 ? 12.945 40.688 -6.641 1 92.19 30 PRO B O 1
ATOM 3747 N N . MET B 1 31 ? 10.906 41.344 -7.23 1 91.44 31 MET B N 1
ATOM 3748 C CA . MET B 1 31 ? 10.805 42.281 -6.137 1 91.44 31 MET B CA 1
ATOM 3749 C C . MET B 1 31 ? 10.844 41.594 -4.785 1 91.44 31 MET B C 1
ATOM 3751 O O . MET B 1 31 ? 11.227 42.188 -3.775 1 91.44 31 MET B O 1
ATOM 3755 N N . PHE B 1 32 ? 10.562 40.344 -4.758 1 93 32 PHE B N 1
ATOM 3756 C CA . PHE B 1 32 ? 10.477 39.625 -3.498 1 93 32 PHE B CA 1
ATOM 3757 C C . PHE B 1 32 ? 11.688 38.719 -3.312 1 93 32 PHE B C 1
ATOM 3759 O O . PHE B 1 32 ? 11.703 37.875 -2.414 1 93 32 PHE B O 1
ATOM 3766 N N . HIS B 1 33 ? 12.641 38.844 -4.176 1 93.19 33 HIS B N 1
ATOM 3767 C CA . HIS B 1 33 ? 13.844 38 -4.09 1 93.19 33 HIS B CA 1
ATOM 3768 C C . HIS B 1 33 ? 14.992 38.812 -3.467 1 93.19 33 HIS B C 1
ATOM 3770 O O . HIS B 1 33 ? 15.008 40.031 -3.514 1 93.19 33 HIS B O 1
ATOM 3776 N N . GLU B 1 34 ? 15.859 38.062 -2.809 1 91.31 34 GLU B N 1
ATOM 3777 C CA . GLU B 1 34 ? 17.125 38.656 -2.398 1 91.31 34 GLU B CA 1
ATOM 3778 C C . GLU B 1 34 ? 17.938 39.094 -3.605 1 91.31 34 GLU B C 1
ATOM 3780 O O . GLU B 1 34 ? 17.828 38.531 -4.684 1 91.31 34 GLU B O 1
ATOM 3785 N N . PRO B 1 35 ? 18.75 40.094 -3.367 1 88.56 35 PRO B N 1
ATOM 3786 C CA . PRO B 1 35 ? 19.547 40.562 -4.492 1 88.56 35 PRO B CA 1
ATOM 3787 C C . PRO B 1 35 ? 20.484 39.5 -5.051 1 88.56 35 PRO B C 1
ATOM 3789 O O . PRO B 1 35 ? 21.125 38.781 -4.289 1 88.56 35 PRO B O 1
ATOM 3792 N N . GLY B 1 36 ? 20.422 39.188 -6.309 1 86.38 36 GLY B N 1
ATOM 3793 C CA . GLY B 1 36 ? 21.344 38.281 -6.965 1 86.38 36 GLY B CA 1
ATOM 3794 C C . GLY B 1 36 ? 20.781 36.875 -7.121 1 86.38 36 GLY B C 1
ATOM 3795 O O . GLY B 1 36 ? 21.422 36.031 -7.723 1 86.38 36 GLY B O 1
ATOM 3796 N N . VAL B 1 37 ? 19.656 36.656 -6.562 1 87.56 37 VAL B N 1
ATOM 3797 C CA . VAL B 1 37 ? 19.094 35.312 -6.629 1 87.56 37 VAL B CA 1
ATOM 3798 C C . VAL B 1 37 ? 18.172 35.219 -7.836 1 87.56 37 VAL B C 1
ATOM 3800 O O . VAL B 1 37 ? 17.375 36.125 -8.109 1 87.56 37 VAL B O 1
ATOM 3803 N N . SER B 1 38 ? 18.406 34.125 -8.727 1 86.75 38 SER B N 1
ATOM 3804 C CA . SER B 1 38 ? 17.5 33.875 -9.844 1 86.75 38 SER B CA 1
ATOM 3805 C C . SER B 1 38 ? 16.641 32.656 -9.578 1 86.75 38 SER B C 1
ATOM 3807 O O . SER B 1 38 ? 17.156 31.531 -9.422 1 86.75 38 SER B O 1
ATOM 3809 N N . LEU B 1 39 ? 15.375 32.938 -9.43 1 90.81 39 LEU B N 1
ATOM 3810 C CA . LEU B 1 39 ? 14.422 31.859 -9.172 1 90.81 39 LEU B CA 1
ATOM 3811 C C . LEU B 1 39 ? 13.719 31.438 -10.461 1 90.81 39 LEU B C 1
ATOM 3813 O O . LEU B 1 39 ? 13.234 32.281 -11.219 1 90.81 39 LEU B O 1
ATOM 3817 N N . THR B 1 40 ? 13.75 30.156 -10.797 1 93.12 40 THR B N 1
ATOM 3818 C CA . THR B 1 40 ? 13.008 29.641 -11.938 1 93.12 40 THR B CA 1
ATOM 3819 C C . THR B 1 40 ? 11.523 29.531 -11.609 1 93.12 40 THR B C 1
ATOM 3821 O O . THR B 1 40 ? 11.148 29.375 -10.445 1 93.12 40 THR B O 1
ATOM 3824 N N . TYR B 1 41 ? 10.727 29.594 -12.562 1 94.75 41 TYR B N 1
ATOM 3825 C CA . TYR B 1 41 ? 9.289 29.5 -12.336 1 94.75 41 TYR B CA 1
ATOM 3826 C C . TYR B 1 41 ? 8.914 28.141 -11.773 1 94.75 41 TYR B C 1
ATOM 3828 O O . TYR B 1 41 ? 7.969 28.016 -10.984 1 94.75 41 TYR B O 1
ATOM 3836 N N . ARG B 1 42 ? 9.672 27.125 -12.164 1 93.94 42 ARG B N 1
ATOM 3837 C CA . ARG B 1 42 ? 9.422 25.797 -11.625 1 93.94 42 ARG B CA 1
ATOM 3838 C C . ARG B 1 42 ? 9.547 25.781 -10.102 1 93.94 42 ARG B C 1
ATOM 3840 O O . ARG B 1 42 ? 8.711 25.203 -9.406 1 93.94 42 ARG B O 1
ATOM 3847 N N . ASP B 1 43 ? 10.516 26.469 -9.672 1 95.12 43 ASP B N 1
ATOM 3848 C CA . ASP B 1 43 ? 10.75 26.531 -8.227 1 95.12 43 ASP B CA 1
ATOM 3849 C C . ASP B 1 43 ? 9.695 27.375 -7.531 1 95.12 43 ASP B C 1
ATOM 3851 O O . ASP B 1 43 ? 9.266 27.047 -6.418 1 95.12 43 ASP B O 1
ATOM 3855 N N . ALA B 1 44 ? 9.305 28.422 -8.195 1 95.56 44 ALA B N 1
ATOM 3856 C CA . ALA B 1 44 ? 8.258 29.266 -7.637 1 95.56 44 ALA B CA 1
ATOM 3857 C C . ALA B 1 44 ? 6.93 28.531 -7.539 1 95.56 44 ALA B C 1
ATOM 3859 O O . ALA B 1 44 ? 6.234 28.609 -6.523 1 95.56 44 ALA B O 1
ATOM 3860 N N . LEU B 1 45 ? 6.633 27.781 -8.562 1 96.5 45 LEU B N 1
ATOM 3861 C CA . LEU B 1 45 ? 5.398 27 -8.586 1 96.5 45 LEU B CA 1
ATOM 3862 C C . LEU B 1 45 ? 5.418 25.922 -7.512 1 96.5 45 LEU B C 1
ATOM 3864 O O . LEU B 1 45 ? 4.438 25.734 -6.789 1 96.5 45 LEU B O 1
ATOM 3868 N N . PHE B 1 46 ? 6.508 25.219 -7.438 1 97.12 46 PHE B N 1
ATOM 3869 C CA . PHE B 1 46 ? 6.629 24.172 -6.438 1 97.12 46 PHE B CA 1
ATOM 3870 C C . PHE B 1 46 ? 6.488 24.734 -5.027 1 97.12 46 PHE B C 1
ATOM 3872 O O . PHE B 1 46 ? 5.789 24.172 -4.191 1 97.12 46 PHE B O 1
ATOM 3879 N N . THR B 1 47 ? 7.145 25.844 -4.812 1 95.12 47 THR B N 1
ATOM 3880 C CA . THR B 1 47 ? 7.086 26.484 -3.504 1 95.12 47 THR B CA 1
ATOM 3881 C C . THR B 1 47 ? 5.668 26.938 -3.184 1 95.12 47 THR B C 1
ATOM 3883 O O . THR B 1 47 ? 5.207 26.812 -2.047 1 95.12 47 THR B O 1
ATOM 3886 N N . SER B 1 48 ? 5.023 27.453 -4.141 1 96.44 48 SER B N 1
ATOM 3887 C CA . SER B 1 48 ? 3.646 27.906 -3.947 1 96.44 48 SER B CA 1
ATOM 3888 C C . SER B 1 48 ? 2.727 26.734 -3.613 1 96.44 48 SER B C 1
ATOM 3890 O O . SER B 1 48 ? 1.924 26.812 -2.682 1 96.44 48 SER B O 1
ATOM 3892 N N . VAL B 1 49 ? 2.844 25.641 -4.375 1 96.56 49 VAL B N 1
ATOM 3893 C CA . VAL B 1 49 ? 2.02 24.453 -4.133 1 96.56 49 VAL B CA 1
ATOM 3894 C C . VAL B 1 49 ? 2.301 23.906 -2.734 1 96.56 49 VAL B C 1
ATOM 3896 O O . VAL B 1 49 ? 1.373 23.562 -2.002 1 96.56 49 VAL B O 1
ATOM 3899 N N . SER B 1 50 ? 3.525 23.875 -2.373 1 95.62 50 SER B N 1
ATOM 3900 C CA . SER B 1 50 ? 3.922 23.375 -1.06 1 95.62 50 SER B CA 1
ATOM 3901 C C . SER B 1 50 ? 3.412 24.281 0.054 1 95.62 50 SER B C 1
ATOM 3903 O O . SER B 1 50 ? 2.951 23.797 1.092 1 95.62 50 SER B O 1
ATOM 3905 N N . ALA B 1 51 ? 3.467 25.578 -0.146 1 94.31 51 ALA B N 1
ATOM 3906 C CA . ALA B 1 51 ? 3.045 26.547 0.865 1 94.31 51 ALA B CA 1
ATOM 3907 C C . ALA B 1 51 ? 1.529 26.531 1.037 1 94.31 51 ALA B C 1
ATOM 3909 O O . ALA B 1 51 ? 1.026 26.469 2.162 1 94.31 51 ALA B O 1
ATOM 3910 N N . VAL B 1 52 ? 0.849 26.531 -0.062 1 93.31 52 VAL B N 1
ATOM 3911 C CA . VAL B 1 52 ? -0.608 26.594 -0.002 1 93.31 52 VAL B CA 1
ATOM 3912 C C . VAL B 1 52 ? -1.156 25.25 0.496 1 93.31 52 VAL B C 1
ATOM 3914 O O . VAL B 1 52 ? -2.174 25.219 1.192 1 93.31 52 VAL B O 1
ATOM 3917 N N . SER B 1 53 ? -0.492 24.203 0.157 1 91.94 53 SER B N 1
ATOM 3918 C CA . SER B 1 53 ? -0.914 22.891 0.662 1 91.94 53 SER B CA 1
ATOM 3919 C C . SER B 1 53 ? -0.392 22.656 2.074 1 91.94 53 SER B C 1
ATOM 3921 O O . SER B 1 53 ? -0.696 21.625 2.688 1 91.94 53 SER B O 1
ATOM 3923 N N . VAL B 1 54 ? 0.374 23.547 2.578 1 90.69 54 VAL B N 1
ATOM 3924 C CA . VAL B 1 54 ? 0.958 23.484 3.912 1 90.69 54 VAL B CA 1
ATOM 3925 C C . VAL B 1 54 ? 1.739 22.188 4.074 1 90.69 54 VAL B C 1
ATOM 3927 O O . VAL B 1 54 ? 1.541 21.453 5.043 1 90.69 54 VAL B O 1
ATOM 3930 N N . THR B 1 55 ? 2.549 21.766 3.123 1 91.44 55 THR B N 1
ATOM 3931 C CA . THR B 1 55 ? 3.338 20.547 3.158 1 91.44 55 THR B CA 1
ATOM 3932 C C . THR B 1 55 ? 4.75 20.828 3.666 1 91.44 55 THR B C 1
ATOM 3934 O O . THR B 1 55 ? 5.25 20.109 4.543 1 91.44 55 THR B O 1
ATOM 3937 N N . GLY B 1 56 ? 5.422 21.828 3.066 1 90 56 GLY B N 1
ATOM 3938 C CA . GLY B 1 56 ? 6.738 22.188 3.568 1 90 56 GLY B CA 1
ATOM 3939 C C . GLY B 1 56 ? 7.871 21.594 2.758 1 90 56 GLY B C 1
ATOM 3940 O O . GLY B 1 56 ? 9.047 21.766 3.096 1 90 56 GLY B O 1
ATOM 3941 N N . LEU B 1 57 ? 7.547 20.859 1.684 1 91.06 57 LEU B N 1
ATOM 3942 C CA . LEU B 1 57 ? 8.602 20.422 0.772 1 91.06 57 LEU B CA 1
ATOM 3943 C C . LEU B 1 57 ? 9.117 21.594 -0.056 1 91.06 57 LEU B C 1
ATOM 3945 O O . LEU B 1 57 ? 8.328 22.406 -0.562 1 91.06 57 LEU B O 1
ATOM 3949 N N . VAL B 1 58 ? 10.445 21.688 -0.165 1 88.5 58 VAL B N 1
ATOM 3950 C CA . VAL B 1 58 ? 11 22.844 -0.844 1 88.5 58 VAL B CA 1
ATOM 3951 C C . VAL B 1 58 ? 12.055 22.406 -1.853 1 88.5 58 VAL B C 1
ATOM 3953 O O . VAL B 1 58 ? 12.727 21.391 -1.649 1 88.5 58 VAL B O 1
ATOM 3956 N N . THR B 1 59 ? 12.109 23.109 -2.863 1 91.25 59 THR B N 1
ATOM 3957 C CA . THR B 1 59 ? 13.156 22.906 -3.855 1 91.25 59 THR B CA 1
ATOM 3958 C C . THR B 1 59 ? 14.25 23.953 -3.717 1 91.25 59 THR B C 1
ATOM 3960 O O . THR B 1 59 ? 15.297 23.859 -4.363 1 91.25 59 THR B O 1
ATOM 3963 N N . ILE B 1 60 ? 13.992 24.984 -2.887 1 87.62 60 ILE B N 1
ATOM 3964 C CA . ILE B 1 60 ? 14.93 26.078 -2.68 1 87.62 60 ILE B CA 1
ATOM 3965 C C . ILE B 1 60 ? 15.086 26.359 -1.185 1 87.62 60 ILE B C 1
ATOM 3967 O O . ILE B 1 60 ? 14.281 25.891 -0.376 1 87.62 60 ILE B O 1
ATOM 3971 N N . ASN B 1 61 ? 16.125 27.047 -0.891 1 86.38 61 ASN B N 1
ATOM 3972 C CA . ASN B 1 61 ? 16.266 27.547 0.471 1 86.38 61 ASN B CA 1
ATOM 3973 C C . ASN B 1 61 ? 15.5 28.859 0.659 1 86.38 61 ASN B C 1
ATOM 3975 O O . ASN B 1 61 ? 15.867 29.891 0.086 1 86.38 61 ASN B O 1
ATOM 3979 N N . VAL B 1 62 ? 14.539 28.828 1.452 1 86.5 62 VAL B N 1
ATOM 3980 C CA . VAL B 1 62 ? 13.578 29.922 1.601 1 86.5 62 VAL B CA 1
ATOM 3981 C C . VAL B 1 62 ? 14.289 31.172 2.113 1 86.5 62 VAL B C 1
ATOM 3983 O O . VAL B 1 62 ? 14.07 32.281 1.601 1 86.5 62 VAL B O 1
ATOM 3986 N N . VAL B 1 63 ? 15.219 31.062 3.02 1 83.62 63 VAL B N 1
ATOM 3987 C CA . VAL B 1 63 ? 15.859 32.188 3.67 1 83.62 63 VAL B CA 1
ATOM 3988 C C . VAL B 1 63 ? 16.859 32.844 2.717 1 83.62 63 VAL B C 1
ATOM 3990 O O . VAL B 1 63 ? 17.047 34.062 2.727 1 83.62 63 VAL B O 1
ATOM 3993 N N . GLU B 1 64 ? 17.422 32.031 1.897 1 86.38 64 GLU B N 1
ATOM 3994 C CA . GLU B 1 64 ? 18.438 32.531 0.976 1 86.38 64 GLU B CA 1
ATOM 3995 C C . GLU B 1 64 ? 17.797 33.062 -0.3 1 86.38 64 GLU B C 1
ATOM 3997 O O . GLU B 1 64 ? 18.422 33.844 -1.04 1 86.38 64 GLU B O 1
ATOM 4002 N N . THR B 1 65 ? 16.594 32.781 -0.499 1 90.38 65 THR B N 1
ATOM 4003 C CA . THR B 1 65 ? 15.969 33.094 -1.769 1 90.38 65 THR B CA 1
ATOM 4004 C C . THR B 1 65 ? 15.039 34.312 -1.603 1 90.38 65 THR B C 1
ATOM 4006 O O . THR B 1 65 ? 15.047 35.219 -2.424 1 90.38 65 THR B O 1
ATOM 4009 N N . PHE B 1 66 ? 14.344 34.406 -0.528 1 91.81 66 PHE B N 1
ATOM 4010 C CA . PHE B 1 66 ? 13.297 35.406 -0.376 1 91.81 66 PHE B CA 1
ATOM 4011 C C . PHE B 1 66 ? 13.727 36.469 0.612 1 91.81 66 PHE B C 1
ATOM 4013 O O . PHE B 1 66 ? 14.383 36.188 1.613 1 91.81 66 PHE B O 1
ATOM 4020 N N . ASN B 1 67 ? 13.367 37.719 0.272 1 91.75 67 ASN B N 1
ATOM 4021 C CA . ASN B 1 67 ? 13.547 38.812 1.208 1 91.75 67 ASN B CA 1
ATOM 4022 C C . ASN B 1 67 ? 12.367 38.938 2.172 1 91.75 67 ASN B C 1
ATOM 4024 O O . ASN B 1 67 ? 11.516 38.031 2.223 1 91.75 67 ASN B O 1
ATOM 4028 N N . TRP B 1 68 ? 12.32 39.969 2.955 1 87.88 68 TRP B N 1
ATOM 4029 C CA . TRP B 1 68 ? 11.273 40.125 3.961 1 87.88 68 TRP B CA 1
ATOM 4030 C C . TRP B 1 68 ? 9.898 40.156 3.311 1 87.88 68 TRP B C 1
ATOM 4032 O O . TRP B 1 68 ? 8.938 39.594 3.848 1 87.88 68 TRP B O 1
ATOM 4042 N N . GLY B 1 69 ? 9.805 40.781 2.195 1 90.25 69 GLY B N 1
ATOM 4043 C CA . GLY B 1 69 ? 8.555 40.781 1.46 1 90.25 69 GLY B CA 1
ATOM 4044 C C . GLY B 1 69 ? 8.141 39.406 0.998 1 90.25 69 GLY B C 1
ATOM 4045 O O . GLY B 1 69 ? 6.957 39.031 1.051 1 90.25 69 GLY B O 1
ATOM 4046 N N . GLY B 1 70 ? 9.141 38.688 0.555 1 91.69 70 GLY B N 1
ATOM 4047 C CA . GLY B 1 70 ? 8.875 37.312 0.139 1 91.69 70 GLY B CA 1
ATOM 4048 C C . GLY B 1 70 ? 8.422 36.438 1.276 1 91.69 70 GLY B C 1
ATOM 4049 O O . GLY B 1 70 ? 7.535 35.594 1.096 1 91.69 70 GLY B O 1
ATOM 4050 N N . ILE B 1 71 ? 9.023 36.594 2.432 1 91.44 71 ILE B N 1
ATOM 4051 C CA . ILE B 1 71 ? 8.656 35.812 3.604 1 91.44 71 ILE B CA 1
ATOM 4052 C C . ILE B 1 71 ? 7.23 36.156 4.035 1 91.44 71 ILE B C 1
ATOM 4054 O O . ILE B 1 71 ? 6.484 35.281 4.48 1 91.44 71 ILE B O 1
ATOM 4058 N N . LEU B 1 72 ? 6.867 37.344 3.889 1 91.5 72 LEU B N 1
ATOM 4059 C CA . LEU B 1 72 ? 5.5 37.781 4.199 1 91.5 72 LEU B CA 1
ATOM 4060 C C . LEU B 1 72 ? 4.504 37.094 3.258 1 91.5 72 LEU B C 1
ATOM 4062 O O . LEU B 1 72 ? 3.449 36.625 3.693 1 91.5 72 LEU B O 1
ATOM 4066 N N . ILE B 1 73 ? 4.883 37.094 2.004 1 93.69 73 ILE B N 1
ATOM 4067 C CA . ILE B 1 73 ? 4.02 36.438 1.023 1 93.69 73 ILE B CA 1
ATOM 4068 C C . ILE B 1 73 ? 3.918 34.938 1.336 1 93.69 73 ILE B C 1
ATOM 4070 O O . ILE B 1 73 ? 2.84 34.344 1.227 1 93.69 73 ILE B O 1
ATOM 4074 N N . LEU B 1 74 ? 5.027 34.375 1.69 1 93.81 74 LEU B N 1
ATOM 4075 C CA . LEU B 1 74 ? 5.047 32.969 2.068 1 93.81 74 LEU B CA 1
ATOM 4076 C C . LEU B 1 74 ? 4.145 32.719 3.271 1 93.81 74 LEU B C 1
ATOM 4078 O O . LEU B 1 74 ? 3.385 31.75 3.291 1 93.81 74 LEU B O 1
ATOM 4082 N N . SER B 1 75 ? 4.23 33.594 4.234 1 92.81 75 SER B N 1
ATOM 4083 C CA .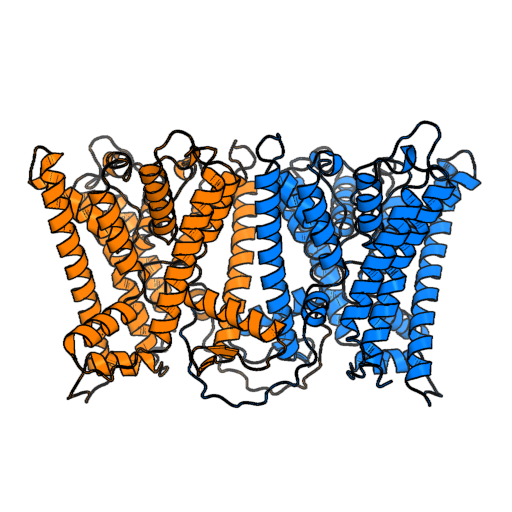 SER B 1 75 ? 3.391 33.469 5.422 1 92.81 75 SER B CA 1
ATOM 4084 C C . SER B 1 75 ? 1.911 33.562 5.07 1 92.81 75 SER B C 1
ATOM 4086 O O . SER B 1 75 ? 1.087 32.844 5.613 1 92.81 75 SER B O 1
ATOM 4088 N N . LEU B 1 76 ? 1.627 34.406 4.156 1 92 76 LEU B N 1
ATOM 4089 C CA . LEU B 1 76 ? 0.243 34.594 3.725 1 92 76 LEU B CA 1
ATOM 4090 C C . LEU B 1 76 ? -0.248 33.344 2.975 1 92 76 LEU B C 1
ATOM 4092 O O . LEU B 1 76 ? -1.404 32.938 3.121 1 92 76 LEU B O 1
ATOM 4096 N N . ALA B 1 77 ? 0.601 32.844 2.162 1 93.38 77 ALA B N 1
ATOM 4097 C CA . ALA B 1 77 ? 0.251 31.625 1.427 1 93.38 77 ALA B CA 1
ATOM 4098 C C . ALA B 1 77 ? -0.05 30.484 2.381 1 93.38 77 ALA B C 1
ATOM 4100 O O . ALA B 1 77 ? -1.042 29.766 2.211 1 93.38 77 ALA B O 1
ATOM 4101 N N . ILE B 1 78 ? 0.768 30.297 3.379 1 92 78 ILE B N 1
ATOM 4102 C CA . ILE B 1 78 ? 0.61 29.234 4.367 1 92 78 ILE B CA 1
ATOM 4103 C C . ILE B 1 78 ? -0.683 29.453 5.152 1 92 78 ILE B C 1
ATOM 4105 O O . ILE B 1 78 ? -1.44 28.5 5.383 1 92 78 ILE B O 1
ATOM 4109 N N . GLN B 1 79 ? -0.922 30.688 5.496 1 89.69 79 GLN B N 1
ATOM 4110 C CA . GLN B 1 79 ? -2.117 31.016 6.266 1 89.69 79 GLN B CA 1
ATOM 4111 C C . GLN B 1 79 ? -3.383 30.75 5.457 1 89.69 79 GLN B C 1
ATOM 4113 O O . GLN B 1 79 ? -4.348 30.188 5.977 1 89.69 79 GLN B O 1
ATOM 4118 N N . LEU B 1 80 ? -3.32 31.125 4.281 1 87.25 80 LEU B N 1
ATOM 4119 C CA . LEU B 1 80 ? -4.473 30.906 3.41 1 87.25 80 LEU B CA 1
ATOM 4120 C C . LEU B 1 80 ? -4.719 29.422 3.184 1 87.25 80 LEU B C 1
ATOM 4122 O O . LEU B 1 80 ? -5.863 28.969 3.193 1 87.25 80 LEU B O 1
ATOM 4126 N N . GLY B 1 81 ? -3.725 28.719 2.961 1 85.5 81 GLY B N 1
ATOM 4127 C CA . GLY B 1 81 ? -3.846 27.281 2.752 1 85.5 81 GLY B CA 1
ATOM 4128 C C . GLY B 1 81 ? -4.273 26.531 3.996 1 85.5 81 GLY B C 1
ATOM 4129 O O . GLY B 1 81 ? -5.031 25.562 3.914 1 85.5 81 GLY B O 1
ATOM 4130 N N . GLY B 1 82 ? -3.705 26.875 5.07 1 80.81 82 GLY B N 1
ATOM 4131 C CA . GLY B 1 82 ? -3.979 26.188 6.324 1 80.81 82 GLY B CA 1
ATOM 4132 C C . GLY B 1 82 ? -5.363 26.469 6.871 1 80.81 82 GLY B C 1
ATOM 4133 O O . GLY B 1 82 ? -6.156 25.547 7.086 1 80.81 82 GLY B O 1
ATOM 4134 N N . ILE B 1 83 ? -5.734 27.672 7.047 1 75 83 ILE B N 1
ATOM 4135 C CA . ILE B 1 83 ? -6.973 28.062 7.719 1 75 83 ILE B CA 1
ATOM 4136 C C . ILE B 1 83 ? -8.016 28.469 6.684 1 75 83 ILE B C 1
ATOM 4138 O O . ILE B 1 83 ? -9.188 28.125 6.801 1 75 83 ILE B O 1
ATOM 4142 N N . GLY B 1 84 ? -7.629 29.125 5.707 1 62.47 84 GLY B N 1
ATOM 4143 C CA . GLY B 1 84 ? -8.539 29.812 4.812 1 62.47 84 GLY B CA 1
ATOM 4144 C C . GLY B 1 84 ? -9.422 28.875 4.008 1 62.47 84 GLY B C 1
ATOM 4145 O O . GLY B 1 84 ? -10.648 28.922 4.113 1 62.47 84 GLY B O 1
ATOM 4146 N N . ILE B 1 85 ? -8.773 28.031 3.373 1 61.34 85 ILE B N 1
ATOM 4147 C CA . ILE B 1 85 ? -9.562 27.219 2.457 1 61.34 85 ILE B CA 1
ATOM 4148 C C . ILE B 1 85 ? -10.297 26.125 3.238 1 61.34 85 ILE B C 1
ATOM 4150 O O . ILE B 1 85 ? -11.43 25.766 2.9 1 61.34 85 ILE B O 1
ATOM 4154 N N . MET B 1 86 ? -9.688 25.797 4.344 1 61.94 86 MET B N 1
ATOM 4155 C CA . MET B 1 86 ? -10.367 24.828 5.203 1 61.94 86 MET B CA 1
ATOM 4156 C C . MET B 1 86 ? -11.68 25.391 5.734 1 61.94 86 MET B C 1
ATOM 4158 O O . MET B 1 86 ? -12.68 24.688 5.805 1 61.94 86 MET B O 1
ATOM 4162 N N . THR B 1 87 ? -11.555 26.641 6.125 1 60.5 87 THR B N 1
ATOM 4163 C CA . THR B 1 87 ? -12.758 27.312 6.605 1 60.5 87 THR B CA 1
ATOM 4164 C C . THR B 1 87 ? -13.781 27.469 5.484 1 60.5 87 THR B C 1
ATOM 4166 O O . THR B 1 87 ? -14.984 27.297 5.707 1 60.5 87 THR B O 1
ATOM 4169 N N . LEU B 1 88 ? -13.18 27.609 4.34 1 58.41 88 LEU B N 1
ATOM 4170 C CA . LEU B 1 88 ? -14.062 27.672 3.182 1 58.41 88 LEU B CA 1
ATOM 4171 C C . LEU B 1 88 ? -14.688 26.312 2.893 1 58.41 88 LEU B C 1
ATOM 4173 O O . LEU B 1 88 ? -15.867 26.234 2.533 1 58.41 88 LEU B O 1
ATOM 4177 N N . ALA B 1 89 ? -13.859 25.328 3.021 1 57.41 89 ALA B N 1
ATOM 4178 C CA . ALA B 1 89 ? -14.359 23.984 2.789 1 57.41 89 ALA B CA 1
ATOM 4179 C C . ALA B 1 89 ? -15.453 23.625 3.799 1 57.41 89 ALA B C 1
ATOM 4181 O O . ALA B 1 89 ? -16.469 23.031 3.436 1 57.41 89 ALA B O 1
ATOM 4182 N N . THR B 1 90 ? -15.164 23.969 5.016 1 57.25 90 THR B N 1
ATOM 4183 C CA . THR B 1 90 ? -16.172 23.703 6.039 1 57.25 90 THR B CA 1
ATOM 4184 C C . THR B 1 90 ? -17.453 24.484 5.754 1 57.25 90 THR B C 1
ATOM 4186 O O . THR B 1 90 ? -18.547 23.953 5.93 1 57.25 90 THR B O 1
ATOM 4189 N N . PHE B 1 91 ? -17.188 25.672 5.23 1 56.19 91 PHE B N 1
ATOM 4190 C CA . PHE B 1 91 ? -18.328 26.5 4.859 1 56.19 91 PHE B CA 1
ATOM 4191 C C . PHE B 1 91 ? -19.125 25.859 3.723 1 56.19 91 PHE B C 1
ATOM 4193 O O . PHE B 1 91 ? -20.359 25.812 3.768 1 56.19 91 PHE B O 1
ATOM 4200 N N . ALA B 1 92 ? -18.406 25.406 2.779 1 53.19 92 ALA B N 1
ATOM 4201 C CA . ALA B 1 92 ? -19.062 24.797 1.623 1 53.19 92 ALA B CA 1
ATOM 4202 C C . ALA B 1 92 ? -19.812 23.531 2.023 1 53.19 92 ALA B C 1
ATOM 4204 O O . ALA B 1 92 ? -20.922 23.297 1.551 1 53.19 92 ALA B O 1
ATOM 4205 N N . TRP B 1 93 ? -19.219 22.75 2.812 1 54.06 93 TRP B N 1
ATOM 4206 C CA . TRP B 1 93 ? -19.859 21.531 3.291 1 54.06 93 TRP B CA 1
ATOM 4207 C C . TRP B 1 93 ? -21.141 21.859 4.059 1 54.06 93 TRP B C 1
ATOM 4209 O O . TRP B 1 93 ? -22.156 21.172 3.891 1 54.06 93 TRP B O 1
ATOM 4219 N N . MET B 1 94 ? -21.141 22.828 4.789 1 49.56 94 MET B N 1
ATOM 4220 C CA . MET B 1 94 ? -22.297 23.203 5.594 1 49.56 94 MET B CA 1
ATOM 4221 C C . MET B 1 94 ? -23.406 23.781 4.719 1 49.56 94 MET B C 1
ATOM 4223 O O . MET B 1 94 ? -24.594 23.547 4.98 1 49.56 94 MET B O 1
ATOM 4227 N N . MET B 1 95 ? -23.031 24.5 3.721 1 48.06 95 MET B N 1
ATOM 4228 C CA . MET B 1 95 ? -23.984 25.094 2.797 1 48.06 95 MET B CA 1
ATOM 4229 C C . MET B 1 95 ? -24.719 24 2.002 1 48.06 95 MET B C 1
ATOM 4231 O O . MET B 1 95 ? -25.844 24.203 1.548 1 48.06 95 MET B O 1
ATOM 4235 N N . LEU B 1 96 ? -23.922 23.094 1.622 1 44.78 96 LEU B N 1
ATOM 4236 C CA . LEU B 1 96 ? -24.547 22.031 0.839 1 44.78 96 LEU B CA 1
ATOM 4237 C C . LEU B 1 96 ? -25.562 21.266 1.677 1 44.78 96 LEU B C 1
ATOM 4239 O O . LEU B 1 96 ? -26.297 20.422 1.156 1 44.78 96 LEU B O 1
ATOM 4243 N N . GLY B 1 97 ? -26.047 21.875 2.754 1 42.22 97 GLY B N 1
ATOM 4244 C CA . GLY B 1 97 ? -27.188 21.422 3.523 1 42.22 97 GLY B CA 1
ATOM 4245 C C . GLY B 1 97 ? -27.016 20.047 4.125 1 42.22 97 GLY B C 1
ATOM 4246 O O . GLY B 1 97 ? -27.984 19.406 4.535 1 42.22 97 GLY B O 1
ATOM 4247 N N . ARG B 1 98 ? -25.938 19.312 3.703 1 41.56 98 ARG B N 1
ATOM 4248 C CA . ARG B 1 98 ? -26 17.969 4.262 1 41.56 98 ARG B CA 1
ATOM 4249 C C . ARG B 1 98 ? -25.797 17.984 5.77 1 41.56 98 ARG B C 1
ATOM 4251 O O . ARG B 1 98 ? -24.859 18.625 6.262 1 41.56 98 ARG B O 1
ATOM 4258 N N . ARG B 1 99 ? -26.812 17.891 6.547 1 38.88 99 ARG B N 1
ATOM 4259 C CA . ARG B 1 99 ? -27.094 17.953 7.98 1 38.88 99 ARG B CA 1
ATOM 4260 C C . ARG B 1 99 ? -26.016 17.188 8.766 1 38.88 99 ARG B C 1
ATOM 4262 O O . ARG B 1 99 ? -26.078 15.969 8.891 1 38.88 99 ARG B O 1
ATOM 4269 N N . ILE B 1 100 ? -24.75 17.531 8.531 1 44.47 100 ILE B N 1
ATOM 4270 C CA . ILE B 1 100 ? -23.922 16.797 9.492 1 44.47 100 ILE B CA 1
ATOM 4271 C C . ILE B 1 100 ? -24.234 17.281 10.906 1 44.47 100 ILE B C 1
ATOM 4273 O O . ILE B 1 100 ? -24.25 18.484 11.172 1 44.47 100 ILE B O 1
ATOM 4277 N N . ASN B 1 101 ? -24.875 16.531 11.688 1 45.44 101 ASN B N 1
ATOM 4278 C CA . ASN B 1 101 ? -25.188 16.75 13.094 1 45.44 101 ASN B CA 1
ATOM 4279 C C . ASN B 1 101 ? -24.078 17.516 13.805 1 45.44 101 ASN B C 1
ATOM 4281 O O . ASN B 1 101 ? -24.344 18.344 14.672 1 45.44 101 ASN B O 1
ATOM 4285 N N . LEU B 1 102 ? -22.953 17.312 13.344 1 44.72 102 LEU B N 1
ATOM 4286 C CA . LEU B 1 102 ? -21.875 18.016 14.039 1 44.72 102 LEU B CA 1
ATOM 4287 C C . LEU B 1 102 ? -21.953 19.516 13.766 1 44.72 102 LEU B C 1
ATOM 4289 O O . LEU B 1 102 ? -21.703 20.328 14.664 1 44.72 102 LEU B O 1
ATOM 4293 N N . SER B 1 103 ? -22.391 19.859 12.484 1 48.25 103 SER B N 1
ATOM 4294 C CA . SER B 1 103 ? -22.516 21.281 12.148 1 48.25 103 SER B CA 1
ATOM 4295 C C . SER B 1 103 ? -23.594 21.953 12.992 1 48.25 103 SER B C 1
ATOM 4297 O O . SER B 1 103 ? -23.438 23.094 13.422 1 48.25 103 SER B O 1
ATOM 4299 N N . GLN B 1 104 ? -24.594 21.141 13.125 1 47.19 104 GLN B N 1
ATOM 4300 C CA . GLN B 1 104 ? -25.672 21.688 13.953 1 47.19 104 GLN B CA 1
ATOM 4301 C C . GLN B 1 104 ? -25.203 21.922 15.383 1 47.19 104 GLN B C 1
ATOM 4303 O O . GLN B 1 104 ? -25.516 22.938 15.992 1 47.19 104 GLN B O 1
ATOM 4308 N N . ARG B 1 105 ? -24.453 20.938 15.812 1 47.22 105 ARG B N 1
ATOM 4309 C CA . ARG B 1 105 ? -23.984 21.078 17.188 1 47.22 105 ARG B CA 1
ATOM 4310 C C . ARG B 1 105 ? -22.938 22.188 17.297 1 47.22 105 ARG B C 1
ATOM 4312 O O . ARG B 1 105 ? -22.922 22.938 18.266 1 47.22 105 ARG B O 1
ATOM 4319 N N . LEU B 1 106 ? -22.109 22.234 16.312 1 50.62 106 LEU B N 1
ATOM 4320 C CA . LEU B 1 106 ? -21.109 23.297 16.344 1 50.62 106 LEU B CA 1
ATOM 4321 C C . LEU B 1 106 ? -21.781 24.672 16.219 1 50.62 106 LEU B C 1
ATOM 4323 O O . LEU B 1 106 ? -21.328 25.641 16.844 1 50.62 106 LEU B O 1
ATOM 4327 N N . LEU B 1 107 ? -22.906 24.562 15.414 1 46.91 107 LEU B N 1
ATOM 4328 C CA . LEU B 1 107 ? -23.688 25.781 15.289 1 46.91 107 LEU B CA 1
ATOM 4329 C C . LEU B 1 107 ? -24.344 26.156 16.609 1 46.91 107 LEU B C 1
ATOM 4331 O O . LEU B 1 107 ? -24.469 27.328 16.953 1 46.91 107 LEU B O 1
ATOM 4335 N N . ILE B 1 108 ? -24.766 25.078 17.266 1 47.78 108 ILE B N 1
ATOM 4336 C CA . ILE B 1 108 ? -25.406 25.297 18.562 1 47.78 108 ILE B CA 1
ATOM 4337 C C . ILE B 1 108 ? -24.391 25.844 19.547 1 47.78 108 ILE B C 1
ATOM 4339 O O . ILE B 1 108 ? -24.719 26.703 20.375 1 47.78 108 ILE B O 1
ATOM 4343 N N . ILE B 1 109 ? -23.266 25.297 19.484 1 47.75 109 ILE B N 1
ATOM 4344 C CA . ILE B 1 109 ? -22.234 25.719 20.438 1 47.75 109 ILE B CA 1
ATOM 4345 C C . ILE B 1 109 ? -21.891 27.188 20.203 1 47.75 109 ILE B C 1
ATOM 4347 O O . ILE B 1 109 ? -21.688 27.953 21.141 1 47.75 109 ILE B O 1
ATOM 4351 N N . VAL B 1 110 ? -21.828 27.438 18.938 1 47.44 110 VAL B N 1
ATOM 4352 C CA . VAL B 1 110 ? -21.484 28.828 18.625 1 47.44 110 VAL B CA 1
ATOM 4353 C C . VAL B 1 110 ? -22.688 29.734 18.844 1 47.44 110 VAL B C 1
ATOM 4355 O O . VAL B 1 110 ? -22.547 30.875 19.281 1 47.44 110 VAL B O 1
ATOM 4358 N N . ASP B 1 111 ? -23.922 29.234 18.375 1 47.84 111 ASP B N 1
ATOM 4359 C CA . ASP B 1 111 ? -25.078 30.125 18.5 1 47.84 111 ASP B CA 1
ATOM 4360 C C . ASP B 1 111 ? -25.953 29.734 19.703 1 47.84 111 ASP B C 1
ATOM 4362 O O . ASP B 1 111 ? -26.703 28.75 19.625 1 47.84 111 ASP B O 1
ATOM 4366 N N . GLN B 1 112 ? -25.562 29.797 20.844 1 41.81 112 GLN B N 1
ATOM 4367 C CA . GLN B 1 112 ? -26.5 29.609 21.938 1 41.81 112 GLN B CA 1
ATOM 4368 C C . GLN B 1 112 ? -27.938 29.797 21.469 1 41.81 112 GLN B C 1
ATOM 4370 O O . GLN B 1 112 ? -28.781 28.922 21.656 1 41.81 112 GLN B O 1
ATOM 4375 N N . ASN B 1 113 ? -28.578 31.078 21.828 1 39.03 113 ASN B N 1
ATOM 4376 C CA . ASN B 1 113 ? -29.938 31.578 21.891 1 39.03 113 ASN B CA 1
ATOM 4377 C C . ASN B 1 113 ? -30.578 31.641 20.5 1 39.03 113 ASN B C 1
ATOM 4379 O O . ASN B 1 113 ? -31.797 31.766 20.375 1 39.03 113 ASN B O 1
ATOM 4383 N N . ARG B 1 114 ? -30.109 32.5 19.438 1 39.72 114 ARG B N 1
ATOM 4384 C CA . ARG B 1 114 ? -30.891 33.156 18.391 1 39.72 114 ARG B CA 1
ATOM 4385 C C . ARG B 1 114 ? -30.641 32.469 17.031 1 39.72 114 ARG B C 1
ATOM 4387 O O . ARG B 1 114 ? -29.906 33 16.203 1 39.72 114 ARG B O 1
ATOM 4394 N N . VAL B 1 115 ? -30.5 31.328 16.859 1 44.22 115 VAL B N 1
ATOM 4395 C CA . VAL B 1 115 ? -30.25 30.734 15.547 1 44.22 115 VAL B CA 1
ATOM 4396 C C . VAL B 1 115 ? -31.422 31.016 14.617 1 44.22 115 VAL B C 1
ATOM 4398 O O . VAL B 1 115 ? -32.406 30.25 14.57 1 44.22 115 VAL B O 1
ATOM 4401 N N . GLN B 1 116 ? -31.828 31.969 14.492 1 42.94 116 GLN B N 1
ATOM 4402 C CA . GLN B 1 116 ? -32.938 32.188 13.594 1 42.94 116 GLN B CA 1
ATOM 4403 C C . GLN B 1 116 ? -32.562 31.812 12.156 1 42.94 116 GLN B C 1
ATOM 4405 O O . GLN B 1 116 ? -33.406 31.281 11.406 1 42.94 116 GLN B O 1
ATOM 4410 N N . ASN B 1 117 ? -31.219 32.25 11.531 1 47.31 117 ASN B N 1
ATOM 4411 C CA . ASN B 1 117 ? -30.875 32 10.133 1 47.31 117 ASN B CA 1
ATOM 4412 C C . ASN B 1 117 ? -29.625 31.141 10 1 47.31 117 ASN B C 1
ATOM 4414 O O . ASN B 1 117 ? -28.578 31.469 10.555 1 47.31 117 ASN B O 1
ATOM 4418 N N . GLN B 1 118 ? -29.609 29.844 9.555 1 52.72 118 GLN B N 1
ATOM 4419 C CA . GLN B 1 118 ? -28.609 28.797 9.312 1 52.72 118 GLN B CA 1
ATOM 4420 C C . GLN B 1 118 ? -27.328 29.391 8.719 1 52.72 118 GLN B C 1
ATOM 4422 O O . GLN B 1 118 ? -26.219 28.984 9.086 1 52.72 118 GLN B O 1
ATOM 4427 N N . PHE B 1 119 ? -27.562 30.422 7.938 1 54.44 119 PHE B N 1
ATOM 4428 C CA . PHE B 1 119 ? -26.438 31.031 7.262 1 54.44 119 PHE B CA 1
ATOM 4429 C C . PHE B 1 119 ? -25.609 31.859 8.242 1 54.44 119 PHE B C 1
ATOM 4431 O O . PHE B 1 119 ? -24.375 31.844 8.188 1 54.44 119 PHE B O 1
ATOM 4438 N N . SER B 1 120 ? -26.297 32.594 9.039 1 56.91 120 SER B N 1
ATOM 4439 C CA . SER B 1 120 ? -25.609 33.438 10.008 1 56.91 120 SER B CA 1
ATOM 4440 C C . SER B 1 120 ? -24.812 32.594 11 1 56.91 120 SER B C 1
ATOM 4442 O O . SER B 1 120 ? -23.719 32.969 11.406 1 56.91 120 SER B O 1
ATOM 4444 N N . GLY B 1 121 ? -25.234 31.438 11.258 1 57.78 121 GLY B N 1
ATOM 4445 C CA . GLY B 1 121 ? -24.547 30.531 12.172 1 57.78 121 GLY B CA 1
ATOM 4446 C C . GLY B 1 121 ? -23.266 29.953 11.594 1 57.78 121 GLY B C 1
ATOM 4447 O O . GLY B 1 121 ? -22.266 29.828 12.297 1 57.78 121 GLY B O 1
ATOM 4448 N N . LEU B 1 122 ? -23.359 29.797 10.344 1 61.69 122 LEU B N 1
ATOM 4449 C CA . LEU B 1 122 ? -22.203 29.234 9.656 1 61.69 122 LEU B CA 1
ATOM 4450 C C . LEU B 1 122 ? -21.062 30.25 9.578 1 61.69 122 LEU B C 1
ATOM 4452 O O . LEU B 1 122 ? -19.891 29.906 9.766 1 61.69 122 LEU B O 1
ATOM 4456 N N . VAL B 1 123 ? -21.469 31.469 9.32 1 64.56 123 VAL B N 1
ATOM 4457 C CA . VAL B 1 123 ? -20.469 32.531 9.211 1 64.56 123 VAL B CA 1
ATOM 4458 C C . VAL B 1 123 ? -19.812 32.781 10.57 1 64.56 123 VAL B C 1
ATOM 4460 O O . VAL B 1 123 ? -18.609 32.969 10.648 1 64.56 123 VAL B O 1
ATOM 4463 N N . ARG B 1 124 ? -20.531 32.656 11.508 1 65.75 124 ARG B N 1
ATOM 4464 C CA . ARG B 1 124 ? -20 32.844 12.852 1 65.75 124 ARG B CA 1
ATOM 4465 C C . ARG B 1 124 ? -19.047 31.734 13.25 1 65.75 124 ARG B C 1
ATOM 4467 O O . ARG B 1 124 ? -18.031 31.984 13.898 1 65.75 124 ARG B O 1
A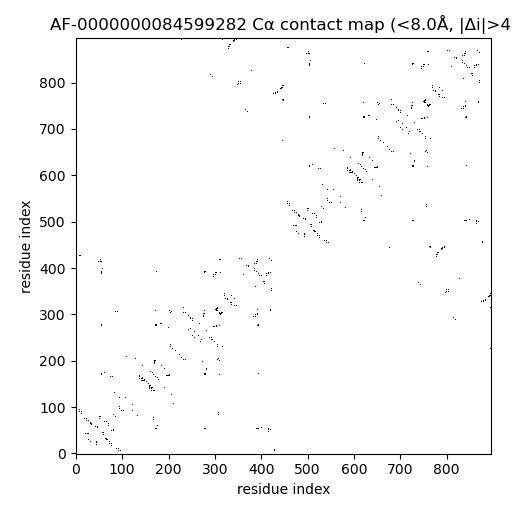TOM 4474 N N . LEU B 1 125 ? -19.406 30.562 12.828 1 66.44 125 LEU B N 1
ATOM 4475 C CA . LEU B 1 125 ? -18.516 29.438 13.109 1 66.44 125 LEU B CA 1
ATOM 4476 C C . LEU B 1 125 ? -17.172 29.609 12.414 1 66.44 125 LEU B C 1
ATOM 4478 O O . LEU B 1 125 ? -16.125 29.391 13.016 1 66.44 125 LEU B O 1
ATOM 4482 N N . MET B 1 126 ? -17.25 30.078 11.25 1 70.38 126 MET B N 1
ATOM 4483 C CA . MET B 1 126 ? -16.016 30.297 10.477 1 70.38 126 MET B CA 1
ATOM 4484 C C . MET B 1 126 ? -15.172 31.391 11.109 1 70.38 126 MET B C 1
ATOM 4486 O O . MET B 1 126 ? -13.945 31.25 11.219 1 70.38 126 MET B O 1
ATOM 4490 N N . SER B 1 127 ? -15.875 32.406 11.406 1 73.31 127 SER B N 1
ATOM 4491 C CA . SER B 1 127 ? -15.148 33.5 12 1 73.31 127 SER B CA 1
ATOM 4492 C C . SER B 1 127 ? -14.516 33.125 13.328 1 73.31 127 SER B C 1
ATOM 4494 O O . SER B 1 127 ? -13.398 33.531 13.648 1 73.31 127 SER B O 1
ATOM 4496 N N . SER B 1 128 ? -15.219 32.312 14.016 1 73.88 128 SER B N 1
ATOM 4497 C CA . SER B 1 128 ? -14.688 31.859 15.297 1 73.88 128 SER B CA 1
ATOM 4498 C C . SER B 1 128 ? -13.438 31 15.109 1 73.88 128 SER B C 1
ATOM 4500 O O . SER B 1 128 ? -12.492 31.094 15.898 1 73.88 128 SER B O 1
ATOM 4502 N N . LEU B 1 129 ? -13.453 30.234 14.062 1 76.31 129 LEU B N 1
ATOM 4503 C CA . LEU B 1 129 ? -12.305 29.375 13.789 1 76.31 129 LEU B CA 1
ATOM 4504 C C . LEU B 1 129 ? -11.078 30.203 13.438 1 76.31 129 LEU B C 1
ATOM 4506 O O . LEU B 1 129 ? -9.969 29.906 13.898 1 76.31 129 LEU B O 1
ATOM 4510 N N . ILE B 1 130 ? -11.312 31.188 12.688 1 79.94 130 ILE B N 1
ATOM 4511 C CA . ILE B 1 130 ? -10.219 32.062 12.273 1 79.94 130 ILE B CA 1
ATOM 4512 C C . ILE B 1 130 ? -9.648 32.781 13.492 1 79.94 130 ILE B C 1
ATOM 4514 O O . ILE B 1 130 ? -8.43 32.875 13.656 1 79.94 130 ILE B O 1
ATOM 4518 N N . VAL B 1 131 ? -10.523 33.25 14.328 1 82.75 131 VAL B N 1
ATOM 4519 C CA . VAL B 1 131 ? -10.094 34 15.5 1 82.75 131 VAL B CA 1
ATOM 4520 C C . VAL B 1 131 ? -9.32 33.062 16.453 1 82.75 131 VAL B C 1
ATOM 4522 O O . VAL B 1 131 ? -8.289 33.469 16.984 1 82.75 131 VAL B O 1
ATOM 4525 N N . ILE B 1 132 ? -9.797 31.906 16.594 1 83.06 132 ILE B N 1
ATOM 4526 C CA . ILE B 1 132 ? -9.133 30.969 17.484 1 83.06 132 ILE B CA 1
ATOM 4527 C C . ILE B 1 132 ? -7.754 30.625 16.938 1 83.06 132 ILE B C 1
ATOM 4529 O O . ILE B 1 132 ? -6.77 30.562 17.672 1 83.06 132 ILE B O 1
ATOM 4533 N N . ALA B 1 133 ? -7.691 30.375 15.641 1 85.81 133 ALA B N 1
ATOM 4534 C CA . ALA B 1 133 ? -6.418 30.047 15 1 85.81 133 ALA B CA 1
ATOM 4535 C C . ALA B 1 133 ? -5.418 31.188 15.172 1 85.81 133 ALA B C 1
ATOM 4537 O O . ALA B 1 133 ? -4.258 30.953 15.531 1 85.81 133 ALA B O 1
ATOM 4538 N N . LEU B 1 134 ? -5.91 32.406 15.016 1 87.69 134 LEU B N 1
ATOM 4539 C CA . LEU B 1 134 ? -5.035 33.562 15.125 1 87.69 134 LEU B CA 1
ATOM 4540 C C . LEU B 1 134 ? -4.605 33.781 16.578 1 87.69 134 LEU B C 1
ATOM 4542 O O . LEU B 1 134 ? -3.486 34.25 16.828 1 87.69 134 LEU B O 1
ATOM 4546 N N . CYS B 1 135 ? -5.441 33.469 17.469 1 90.88 135 CYS B N 1
ATOM 4547 C CA . CYS B 1 135 ? -5.102 33.625 18.891 1 90.88 135 CYS B CA 1
ATOM 4548 C C . CYS B 1 135 ? -4.027 32.625 19.281 1 90.88 135 CYS B C 1
ATOM 4550 O O . CYS B 1 135 ? -3.088 32.969 20 1 90.88 135 CYS B O 1
ATOM 4552 N N . ILE B 1 136 ? -4.184 31.469 18.844 1 90.94 136 ILE B N 1
ATOM 4553 C CA . ILE B 1 136 ? -3.201 30.438 19.172 1 90.94 136 ILE B CA 1
ATOM 4554 C C . ILE B 1 136 ? -1.862 30.781 18.516 1 90.94 136 ILE B C 1
ATOM 4556 O O . ILE B 1 136 ? -0.813 30.688 19.156 1 90.94 136 ILE B O 1
ATOM 4560 N N . GLU B 1 137 ? -1.933 31.188 17.25 1 92.38 137 GLU B N 1
ATOM 4561 C CA . GLU B 1 137 ? -0.719 31.594 16.547 1 92.38 137 GLU B CA 1
ATOM 4562 C C . GLU B 1 137 ? -0.07 32.781 17.219 1 92.38 137 GLU B C 1
ATOM 4564 O O . GLU B 1 137 ? 1.155 32.875 17.344 1 92.38 137 GLU B O 1
ATOM 4569 N N . GLY B 1 138 ? -0.933 33.688 17.641 1 94.12 138 GLY B N 1
ATOM 4570 C CA . GLY B 1 138 ? -0.422 34.875 18.344 1 94.12 138 GLY B CA 1
ATOM 4571 C C . GLY B 1 138 ? 0.232 34.531 19.672 1 94.12 138 GLY B C 1
ATOM 4572 O O . GLY B 1 138 ? 1.298 35.062 19.984 1 94.12 138 GLY B O 1
ATOM 4573 N N . ALA B 1 139 ? -0.409 33.688 20.406 1 94.62 139 ALA B N 1
ATOM 4574 C CA . ALA B 1 139 ? 0.161 33.25 21.688 1 94.62 139 ALA B CA 1
ATOM 4575 C C . ALA B 1 139 ? 1.493 32.531 21.469 1 94.62 139 ALA B C 1
ATOM 4577 O O . ALA B 1 139 ? 2.455 32.75 22.203 1 94.62 139 ALA B O 1
ATOM 4578 N N . GLY B 1 140 ? 1.539 31.688 20.484 1 94.69 140 GLY B N 1
ATOM 4579 C CA . GLY B 1 140 ? 2.783 31 20.172 1 94.69 140 GLY B CA 1
ATOM 4580 C C . GLY B 1 140 ? 3.883 31.938 19.719 1 94.69 140 GLY B C 1
ATOM 4581 O O . GLY B 1 140 ? 5.047 31.766 20.094 1 94.69 140 GLY B O 1
ATOM 4582 N N . ALA B 1 141 ? 3.484 32.906 18.938 1 94.31 141 ALA B N 1
ATOM 4583 C CA . ALA B 1 141 ? 4.441 33.875 18.453 1 94.31 141 ALA B CA 1
ATOM 4584 C C . ALA B 1 141 ? 5.055 34.688 19.609 1 94.31 141 ALA B C 1
ATOM 4586 O O . ALA B 1 141 ? 6.258 34.938 19.609 1 94.31 141 ALA B O 1
ATOM 4587 N N . LEU B 1 142 ? 4.23 34.969 20.547 1 94.19 142 LEU B N 1
ATOM 4588 C CA . LEU B 1 142 ? 4.707 35.75 21.703 1 94.19 142 LEU B CA 1
ATOM 4589 C C . LEU B 1 142 ? 5.629 34.906 22.578 1 94.19 142 LEU B C 1
ATOM 4591 O O . LEU B 1 142 ? 6.664 35.375 23.031 1 94.19 142 LEU B O 1
ATOM 4595 N N . ILE B 1 143 ? 5.285 33.719 22.766 1 94.56 143 ILE B N 1
ATOM 4596 C CA . ILE B 1 143 ? 6.074 32.844 23.625 1 94.56 143 ILE B CA 1
ATOM 4597 C C . ILE B 1 143 ? 7.414 32.531 22.953 1 94.56 143 ILE B C 1
ATOM 4599 O O . ILE B 1 143 ? 8.469 32.719 23.562 1 94.56 143 ILE B O 1
ATOM 4603 N N . LEU B 1 144 ? 7.398 32.094 21.734 1 92.19 144 LEU B N 1
ATOM 4604 C CA . LEU B 1 144 ? 8.625 31.766 21.031 1 92.19 144 LEU B CA 1
ATOM 4605 C C . LEU B 1 144 ? 9.445 33.031 20.734 1 92.19 144 LEU B C 1
ATOM 4607 O O . LEU B 1 144 ? 10.68 33 20.828 1 92.19 144 LEU B O 1
ATOM 4611 N N . GLY B 1 145 ? 8.766 34.094 20.375 1 91.06 145 GLY B N 1
ATOM 4612 C CA . GLY B 1 145 ? 9.469 35.344 20.125 1 91.06 145 GLY B CA 1
ATOM 4613 C C . GLY B 1 145 ? 10.234 35.844 21.328 1 91.06 145 GLY B C 1
ATOM 4614 O O . GLY B 1 145 ? 11.375 36.312 21.203 1 91.06 145 GLY B O 1
ATOM 4615 N N . THR B 1 146 ? 9.625 35.75 22.469 1 91.62 146 THR B N 1
ATOM 4616 C CA . THR B 1 146 ? 10.273 36.188 23.703 1 91.62 146 THR B CA 1
ATOM 4617 C C . THR B 1 146 ? 11.438 35.281 24.062 1 91.62 146 THR B C 1
ATOM 4619 O O . THR B 1 146 ? 12.492 35.75 24.5 1 91.62 146 THR B O 1
ATOM 4622 N N . TYR B 1 147 ? 11.203 34.062 23.797 1 90.12 147 TYR B N 1
ATOM 4623 C CA . TYR B 1 147 ? 12.266 33.094 24.078 1 90.12 147 TYR B CA 1
ATOM 4624 C C . TYR B 1 147 ? 13.445 33.312 23.141 1 90.12 147 TYR B C 1
ATOM 4626 O O . TYR B 1 147 ? 14.602 33.156 23.531 1 90.12 147 TYR B O 1
ATOM 4634 N N . TYR B 1 148 ? 13.156 33.656 21.906 1 89.38 148 TYR B N 1
ATOM 4635 C CA . TYR B 1 148 ? 14.188 33.812 20.891 1 89.38 148 TYR B CA 1
ATOM 4636 C C . TYR B 1 148 ? 14.992 35.062 21.125 1 89.38 148 TYR B C 1
ATOM 4638 O O . TYR B 1 148 ? 16.047 35.281 20.516 1 89.38 148 TYR B O 1
ATOM 4646 N N . LEU B 1 149 ? 14.555 35.938 22.016 1 88.06 149 LEU B N 1
ATOM 4647 C CA . LEU B 1 149 ? 15.305 37.125 22.359 1 88.06 149 LEU B CA 1
ATOM 4648 C C . LEU B 1 149 ? 16.672 36.781 22.922 1 88.06 149 LEU B C 1
ATOM 4650 O O . LEU B 1 149 ? 17.609 37.562 22.844 1 88.06 149 LEU B O 1
ATOM 4654 N N . ARG B 1 150 ? 16.766 35.562 23.359 1 84.25 150 ARG B N 1
ATOM 4655 C CA . ARG B 1 150 ? 18.016 35.094 23.953 1 84.25 150 ARG B CA 1
ATOM 4656 C C . ARG B 1 150 ? 19.016 34.719 22.859 1 84.25 150 ARG B C 1
ATOM 4658 O O . ARG B 1 150 ? 20.219 34.656 23.094 1 84.25 150 ARG B O 1
ATOM 4665 N N . PHE B 1 151 ? 18.531 34.469 21.672 1 80.5 151 PHE B N 1
ATOM 4666 C CA . PHE B 1 151 ? 19.375 33.875 20.625 1 80.5 151 PHE B CA 1
ATOM 4667 C C . PHE B 1 151 ? 19.656 34.906 19.547 1 80.5 151 PHE B C 1
ATOM 4669 O O . PHE B 1 151 ? 20.656 34.844 18.828 1 80.5 151 PHE B O 1
ATOM 4676 N N . PHE B 1 152 ? 18.734 35.844 19.375 1 79.75 152 PHE B N 1
ATOM 4677 C CA . PHE B 1 152 ? 18.859 36.844 18.312 1 79.75 152 PHE B CA 1
ATOM 4678 C C . PHE B 1 152 ? 19.141 38.219 18.891 1 79.75 152 PHE B C 1
ATOM 4680 O O . PHE B 1 152 ? 18.625 38.594 19.953 1 79.75 152 PHE B O 1
ATOM 4687 N N . ASP B 1 153 ? 19.984 39 18.266 1 80.69 153 ASP B N 1
ATOM 4688 C CA . ASP B 1 153 ? 20.422 40.312 18.766 1 80.69 153 ASP B CA 1
ATOM 4689 C C . ASP B 1 153 ? 19.344 41.375 18.578 1 80.69 153 ASP B C 1
ATOM 4691 O O . ASP B 1 153 ? 19.156 42.219 19.438 1 80.69 153 ASP B O 1
ATOM 4695 N N . GLU B 1 154 ? 18.641 41.312 17.453 1 87.94 154 GLU B N 1
ATOM 4696 C CA . GLU B 1 154 ? 17.609 42.281 17.188 1 87.94 154 GLU B CA 1
ATOM 4697 C C . GLU B 1 154 ? 16.219 41.781 17.578 1 87.94 154 GLU B C 1
ATOM 4699 O O . GLU B 1 154 ? 15.805 40.719 17.109 1 87.94 154 GLU B O 1
ATOM 4704 N N . PRO B 1 155 ? 15.578 42.562 18.438 1 88.25 155 PRO B N 1
ATOM 4705 C CA . PRO B 1 155 ? 14.258 42.125 18.906 1 88.25 155 PRO B CA 1
ATOM 4706 C C . PRO B 1 155 ? 13.258 41.938 17.766 1 88.25 155 PRO B C 1
ATOM 4708 O O . PRO B 1 155 ? 12.445 41 17.812 1 88.25 155 PRO B O 1
ATOM 4711 N N . PHE B 1 156 ? 13.328 42.75 16.781 1 87.06 156 PHE B N 1
ATOM 4712 C CA . PHE B 1 156 ? 12.406 42.625 15.664 1 87.06 156 PHE B CA 1
ATOM 4713 C C . PHE B 1 156 ? 12.602 41.312 14.922 1 87.06 156 PHE B C 1
ATOM 4715 O O . PHE B 1 156 ? 11.633 40.656 14.539 1 87.06 156 PHE B O 1
ATOM 4722 N N . GLU B 1 157 ? 13.82 41 14.805 1 85.25 157 GLU B N 1
ATOM 4723 C CA . GLU B 1 157 ? 14.133 39.75 14.125 1 85.25 157 GLU B CA 1
ATOM 4724 C C . GLU B 1 157 ? 13.695 38.562 14.945 1 85.25 157 GLU B C 1
ATOM 4726 O O . GLU B 1 157 ? 13.203 37.562 14.398 1 85.25 157 GLU B O 1
ATOM 4731 N N . ALA B 1 158 ? 13.797 38.656 16.203 1 88.69 158 ALA B N 1
ATOM 4732 C CA . ALA B 1 158 ? 13.406 37.562 17.094 1 88.69 158 ALA B CA 1
ATOM 4733 C C . ALA B 1 158 ? 11.898 37.312 17.047 1 88.69 158 ALA B C 1
ATOM 4735 O O . ALA B 1 158 ? 11.453 36.188 16.938 1 88.69 158 ALA B O 1
ATOM 4736 N N . TYR B 1 159 ? 11.164 38.375 17.047 1 90.25 159 TYR B N 1
ATOM 4737 C CA . TYR B 1 159 ? 9.711 38.219 17.047 1 90.25 159 TYR B CA 1
ATOM 4738 C C . TYR B 1 159 ? 9.211 37.781 15.672 1 90.25 159 TYR B C 1
ATOM 4740 O O . TYR B 1 159 ? 8.211 37.062 15.562 1 90.25 159 TYR B O 1
ATOM 4748 N N . LEU B 1 160 ? 9.875 38.188 14.656 1 87.5 160 LEU B N 1
ATOM 4749 C CA . LEU B 1 160 ? 9.5 37.75 13.32 1 87.5 160 LEU B CA 1
ATOM 4750 C C . LEU B 1 160 ? 9.766 36.25 13.156 1 87.5 160 LEU B C 1
ATOM 4752 O O . LEU B 1 160 ? 8.961 35.531 12.562 1 87.5 160 LEU B O 1
ATOM 4756 N N . GLN B 1 161 ? 10.852 35.844 13.695 1 87.56 161 GLN B N 1
ATOM 4757 C CA . GLN B 1 161 ? 11.188 34.406 13.648 1 87.56 161 GLN B CA 1
ATOM 4758 C C . GLN B 1 161 ? 10.234 33.594 14.508 1 87.56 161 GLN B C 1
ATOM 4760 O O . GLN B 1 161 ? 9.844 32.5 14.133 1 87.56 161 GLN B O 1
ATOM 4765 N N . GLY B 1 162 ? 9.945 34.188 15.594 1 89.75 162 GLY B N 1
ATOM 4766 C CA . GLY B 1 162 ? 8.984 33.5 16.453 1 89.75 162 GLY B CA 1
ATOM 4767 C C . GLY B 1 162 ? 7.594 33.438 15.859 1 89.75 162 GLY B C 1
ATOM 4768 O O . GLY B 1 162 ? 6.918 32.406 15.977 1 89.75 162 GLY B O 1
ATOM 4769 N N . ALA B 1 163 ? 7.176 34.5 15.195 1 91.62 163 ALA B N 1
ATOM 4770 C CA . ALA B 1 163 ? 5.863 34.531 14.555 1 91.62 163 ALA B CA 1
ATOM 4771 C C . ALA B 1 163 ? 5.793 33.5 13.414 1 91.62 163 ALA B C 1
ATOM 4773 O O . ALA B 1 163 ? 4.793 32.812 13.258 1 91.62 163 ALA B O 1
ATOM 4774 N N . PHE B 1 164 ? 6.84 33.438 12.688 1 91.44 164 PHE B N 1
ATOM 4775 C CA . PHE B 1 164 ? 6.867 32.5 11.578 1 91.44 164 PHE B CA 1
ATOM 4776 C C . PHE B 1 164 ? 6.902 31.062 12.102 1 91.44 164 PHE B C 1
ATOM 4778 O O . PHE B 1 164 ? 6.234 30.172 11.555 1 91.44 164 PHE B O 1
ATOM 4785 N N . ALA B 1 165 ? 7.656 30.875 13.109 1 90.38 165 ALA B N 1
ATOM 4786 C CA . ALA B 1 165 ? 7.742 29.531 13.703 1 90.38 165 ALA B CA 1
ATOM 4787 C C . ALA B 1 165 ? 6.387 29.078 14.242 1 90.38 165 ALA B C 1
ATOM 4789 O O . ALA B 1 165 ? 6 27.922 14.07 1 90.38 165 ALA B O 1
ATOM 4790 N N . SER B 1 166 ? 5.754 29.969 14.867 1 93.44 166 SER B N 1
ATOM 4791 C CA . SER B 1 166 ? 4.43 29.672 15.398 1 93.44 166 SER B CA 1
ATOM 4792 C C . SER B 1 166 ? 3.436 29.391 14.273 1 93.44 166 SER B C 1
ATOM 4794 O O . SER B 1 166 ? 2.664 28.438 14.352 1 93.44 166 SER B O 1
ATOM 4796 N N . LEU B 1 167 ? 3.49 30.219 13.297 1 91.5 167 LEU B N 1
ATOM 4797 C CA . LEU B 1 167 ? 2.623 30.031 12.133 1 91.5 167 LEU B CA 1
ATOM 4798 C C . LEU B 1 167 ? 2.873 28.688 11.484 1 91.5 167 LEU B C 1
ATOM 4800 O O . LEU B 1 167 ? 1.931 27.938 11.211 1 91.5 167 LEU B O 1
ATOM 4804 N N . SER B 1 168 ? 4.105 28.391 11.266 1 90.75 168 SER B N 1
ATOM 4805 C CA . SER B 1 168 ? 4.484 27.141 10.594 1 90.75 168 SER B CA 1
ATOM 4806 C C . SER B 1 168 ? 4.105 25.922 11.43 1 90.75 168 SER B C 1
ATOM 4808 O O . SER B 1 168 ? 3.631 24.922 10.898 1 90.75 168 SER B O 1
ATOM 4810 N N . ALA B 1 169 ? 4.305 26.031 12.688 1 91.12 169 ALA B N 1
ATOM 4811 C CA . ALA B 1 169 ? 4.004 24.906 13.578 1 91.12 169 ALA B CA 1
ATOM 4812 C C . ALA B 1 169 ? 2.496 24.703 13.703 1 91.12 169 ALA B C 1
ATOM 4814 O O . ALA B 1 169 ? 2.012 23.562 13.625 1 91.12 169 ALA B O 1
ATOM 4815 N N . PHE B 1 170 ? 1.792 25.75 13.867 1 90.75 170 PHE B N 1
ATOM 4816 C CA . PHE B 1 170 ? 0.35 25.641 14.055 1 90.75 170 PHE B CA 1
ATOM 4817 C C . PHE B 1 170 ? -0.331 25.203 12.773 1 90.75 170 PHE B C 1
ATOM 4819 O O . PHE B 1 170 ? -1.224 24.344 12.797 1 90.75 170 PHE B O 1
ATOM 4826 N N . THR B 1 171 ? 0.106 25.734 11.672 1 88.31 171 THR B N 1
ATOM 4827 C CA . THR B 1 171 ? -0.502 25.375 10.398 1 88.31 171 THR B CA 1
ATOM 4828 C C . THR B 1 171 ? 0.108 24.094 9.852 1 88.31 171 THR B C 1
ATOM 4830 O O . THR B 1 171 ? -0.33 23.578 8.82 1 88.31 171 THR B O 1
ATOM 4833 N N . ASN B 1 172 ? 1.072 23.562 10.531 1 88.38 172 ASN B N 1
ATOM 4834 C CA . ASN B 1 172 ? 1.745 22.344 10.117 1 88.38 172 ASN B CA 1
ATOM 4835 C C . ASN B 1 172 ? 2.322 22.469 8.711 1 88.38 172 ASN B C 1
ATOM 4837 O O . ASN B 1 172 ? 2.244 21.531 7.918 1 88.38 172 ASN B O 1
ATOM 4841 N N . ALA B 1 173 ? 2.83 23.609 8.406 1 87.88 173 ALA B N 1
ATOM 4842 C CA . ALA B 1 173 ? 3.355 23.859 7.066 1 87.88 173 ALA B CA 1
ATOM 4843 C C . ALA B 1 173 ? 4.773 23.312 6.926 1 87.88 173 ALA B C 1
ATOM 4845 O O . ALA B 1 173 ? 5.203 22.953 5.824 1 87.88 173 ALA B O 1
ATOM 4846 N N . GLY B 1 174 ? 5.512 23.281 7.949 1 84.56 174 GLY B N 1
ATOM 4847 C CA . GLY B 1 174 ? 6.84 22.703 7.918 1 84.56 174 GLY B CA 1
ATOM 4848 C C . GLY B 1 174 ? 7.902 23.641 7.375 1 84.56 174 GLY B C 1
ATOM 4849 O O . GLY B 1 174 ? 9.062 23.25 7.223 1 84.56 174 GLY B O 1
ATOM 4850 N N . PHE B 1 175 ? 7.574 24.844 7.066 1 84.5 175 PHE B N 1
ATOM 4851 C CA . PHE B 1 175 ? 8.539 25.828 6.594 1 84.5 175 PHE B CA 1
ATOM 4852 C C . PHE B 1 175 ? 9.297 26.453 7.762 1 84.5 175 PHE B C 1
ATOM 4854 O O . PHE B 1 175 ? 8.781 26.531 8.875 1 84.5 175 PHE B O 1
ATOM 4861 N N . ASP B 1 176 ? 10.5 26.719 7.48 1 79.19 176 ASP B N 1
ATOM 4862 C CA . ASP B 1 176 ? 11.32 27.391 8.484 1 79.19 176 ASP B CA 1
ATOM 4863 C C . ASP B 1 176 ? 12.086 28.562 7.867 1 79.19 176 ASP B C 1
ATOM 4865 O O . ASP B 1 176 ? 12.32 28.594 6.656 1 79.19 176 ASP B O 1
ATOM 4869 N N . VAL B 1 177 ? 12.359 29.531 8.711 1 73.12 177 VAL B N 1
ATOM 4870 C CA . VAL B 1 177 ? 13.062 30.703 8.242 1 73.12 177 VAL B CA 1
ATOM 4871 C C . VAL B 1 177 ? 14.5 30.703 8.766 1 73.12 177 VAL B C 1
ATOM 4873 O O . VAL B 1 177 ? 15.273 31.625 8.492 1 73.12 177 VAL B O 1
ATOM 4876 N N . THR B 1 178 ? 14.875 29.688 9.438 1 75.06 178 THR B N 1
ATOM 4877 C CA . THR B 1 178 ? 16.25 29.562 9.906 1 75.06 178 THR B CA 1
ATOM 4878 C C . THR B 1 178 ? 17.125 28.922 8.828 1 75.06 178 THR B C 1
ATOM 4880 O O . THR B 1 178 ? 18.344 29.094 8.836 1 75.06 178 THR B O 1
ATOM 4883 N N . GLY B 1 179 ? 16.5 28.25 7.871 1 73.31 179 GLY B N 1
ATOM 4884 C CA . GLY B 1 179 ? 17.203 27.516 6.848 1 73.31 179 GLY B CA 1
ATOM 4885 C C . GLY B 1 179 ? 17.562 26.094 7.277 1 73.31 179 GLY B C 1
ATOM 4886 O O . GLY B 1 179 ? 17.922 25.266 6.445 1 73.31 179 GLY B O 1
ATOM 4887 N N . GLN B 1 180 ? 17.453 25.844 8.586 1 74.5 180 GLN B N 1
ATOM 4888 C CA . GLN B 1 180 ? 17.781 24.516 9.094 1 74.5 180 GLN B CA 1
ATOM 4889 C C . GLN B 1 180 ? 16.656 23.969 9.969 1 74.5 180 GLN B C 1
ATOM 4891 O O . GLN B 1 180 ? 16.922 23.25 10.938 1 74.5 180 GLN B O 1
ATOM 4896 N N . SER B 1 181 ? 15.539 24.391 9.68 1 77.19 181 SER B N 1
ATOM 4897 C CA . SER B 1 181 ? 14.398 23.969 10.477 1 77.19 181 SER B CA 1
ATOM 4898 C C . SER B 1 181 ? 14.656 24.172 11.969 1 77.19 181 SER B C 1
ATOM 4900 O O . SER B 1 181 ? 14.969 25.281 12.398 1 77.19 181 SER B O 1
ATOM 4902 N N . LEU B 1 182 ? 14.5 23.172 12.766 1 81.5 182 LEU B N 1
ATOM 4903 C CA . LEU B 1 182 ? 14.672 23.312 14.211 1 81.5 182 LEU B CA 1
ATOM 4904 C C . LEU B 1 182 ? 15.992 22.703 14.664 1 81.5 182 LEU B C 1
ATOM 4906 O O . LEU B 1 182 ? 16.172 22.422 15.852 1 81.5 182 LEU B O 1
ATOM 4910 N N . ALA B 1 183 ? 16.953 22.562 13.758 1 82.31 183 ALA B N 1
ATOM 4911 C CA . ALA B 1 183 ? 18.25 21.953 14.062 1 82.31 183 ALA B CA 1
ATOM 4912 C C . ALA B 1 183 ? 19 22.766 15.125 1 82.31 183 ALA B C 1
ATOM 4914 O O . ALA B 1 183 ? 19.609 22.188 16.031 1 82.31 183 ALA B O 1
ATOM 4915 N N . PRO B 1 184 ? 18.906 24.109 15.07 1 78.25 184 PRO B N 1
ATOM 4916 C CA . PRO B 1 184 ? 19.609 24.891 16.094 1 78.25 184 PRO B CA 1
ATOM 4917 C C . PRO B 1 184 ? 19.016 24.688 17.484 1 78.25 184 PRO B C 1
ATOM 4919 O O . PRO B 1 184 ? 19.656 24.984 18.484 1 78.25 184 PRO B O 1
ATOM 4922 N N . PHE B 1 185 ? 17.844 24.172 17.562 1 81.88 185 PHE B N 1
ATOM 4923 C CA . PHE B 1 185 ? 17.141 24.016 18.844 1 81.88 185 PHE B CA 1
ATOM 4924 C C . PHE B 1 185 ? 17.031 22.547 19.219 1 81.88 185 PHE B C 1
ATOM 4926 O O . PHE B 1 185 ? 16.094 22.156 19.922 1 81.88 185 PHE B O 1
ATOM 4933 N N . VAL B 1 186 ? 17.938 21.719 18.766 1 83.25 186 VAL B N 1
ATOM 4934 C CA . VAL B 1 186 ? 17.906 20.281 18.969 1 83.25 186 VAL B CA 1
ATOM 4935 C C . VAL B 1 186 ? 17.984 19.969 20.469 1 83.25 186 VAL B C 1
ATOM 4937 O O . VAL B 1 186 ? 17.328 19.047 20.953 1 83.25 186 VAL B O 1
ATOM 4940 N N . ASP B 1 187 ? 18.672 20.766 21.203 1 82.44 187 ASP B N 1
ATOM 4941 C CA . ASP B 1 187 ? 18.859 20.516 22.625 1 82.44 187 ASP B CA 1
ATOM 4942 C C . ASP B 1 187 ? 17.938 21.391 23.469 1 82.44 187 ASP B C 1
ATOM 4944 O O . ASP B 1 187 ? 18.016 21.391 24.703 1 82.44 187 ASP B O 1
ATOM 4948 N N . ASP B 1 188 ? 17.094 22.141 22.875 1 89 188 ASP B N 1
ATOM 4949 C CA . ASP B 1 188 ? 16.188 23.047 23.594 1 89 188 ASP B CA 1
ATOM 4950 C C . ASP B 1 188 ? 14.805 22.422 23.766 1 89 188 ASP B C 1
ATOM 4952 O O . ASP B 1 188 ? 13.977 22.484 22.844 1 89 188 ASP B O 1
ATOM 4956 N N . TYR B 1 189 ? 14.562 21.938 24.953 1 90.56 189 TYR B N 1
ATOM 4957 C CA . TYR B 1 189 ? 13.32 21.219 25.219 1 90.56 189 TYR B CA 1
ATOM 4958 C C . TYR B 1 189 ? 12.133 22.188 25.219 1 90.56 189 TYR B C 1
ATOM 4960 O O . TYR B 1 189 ? 11.008 21.781 24.922 1 90.56 189 TYR B O 1
ATOM 4968 N N . PHE B 1 190 ? 12.414 23.422 25.547 1 91 190 PHE B N 1
ATOM 4969 C CA . PHE B 1 190 ? 11.336 24.391 25.625 1 91 190 PHE B CA 1
ATOM 4970 C C . PHE B 1 190 ? 10.75 24.672 24.234 1 91 190 PHE B C 1
ATOM 4972 O O . PHE B 1 190 ? 9.539 24.594 24.047 1 91 190 PHE B O 1
ATOM 4979 N N . VAL B 1 191 ? 11.641 24.953 23.312 1 90 191 VAL B N 1
ATOM 4980 C CA . VAL B 1 191 ? 11.203 25.25 21.953 1 90 191 VAL B CA 1
ATOM 4981 C C . VAL B 1 191 ? 10.508 24.031 21.359 1 90 191 VAL B C 1
ATOM 4983 O O . VAL B 1 191 ? 9.477 24.156 20.703 1 90 191 VAL B O 1
ATOM 4986 N N . GLN B 1 192 ? 11.016 22.859 21.625 1 92.12 192 GLN B N 1
ATOM 4987 C CA . GLN B 1 192 ? 10.445 21.641 21.078 1 92.12 192 GLN B CA 1
ATOM 4988 C C . GLN B 1 192 ? 9.055 21.375 21.656 1 92.12 192 GLN B C 1
ATOM 4990 O O . GLN B 1 192 ? 8.141 21 20.922 1 92.12 192 GLN B O 1
ATOM 4995 N N . CYS B 1 193 ? 8.93 21.594 22.891 1 93.31 193 CYS B N 1
ATOM 4996 C CA . CYS B 1 193 ? 7.652 21.344 23.547 1 93.31 193 CYS B CA 1
ATOM 4997 C C . CYS B 1 193 ? 6.582 22.297 23.031 1 93.31 193 CYS B C 1
ATOM 4999 O O . CYS B 1 193 ? 5.449 21.891 22.766 1 93.31 193 CYS B O 1
ATOM 5001 N N . ILE B 1 194 ? 6.922 23.531 22.922 1 92.94 194 ILE B N 1
ATOM 5002 C CA . ILE B 1 194 ? 5.961 24.516 22.438 1 92.94 194 ILE B CA 1
ATOM 5003 C C . ILE B 1 194 ? 5.574 24.203 21 1 92.94 194 ILE B C 1
ATOM 5005 O O . ILE B 1 194 ? 4.402 24.312 20.625 1 92.94 194 ILE B O 1
ATOM 5009 N N . THR B 1 195 ? 6.551 23.812 20.219 1 92.19 195 THR B N 1
ATOM 5010 C CA . THR B 1 195 ? 6.285 23.469 18.828 1 92.19 195 THR B CA 1
ATOM 5011 C C . THR B 1 195 ? 5.355 22.266 18.75 1 92.19 195 THR B C 1
ATOM 5013 O O . THR B 1 195 ? 4.422 22.25 17.938 1 92.19 195 THR B O 1
ATOM 5016 N N . ILE B 1 196 ? 5.582 21.281 19.594 1 93.81 196 ILE B N 1
ATOM 5017 C CA . ILE B 1 196 ? 4.746 20.078 19.609 1 93.81 196 ILE B CA 1
ATOM 5018 C C . ILE B 1 196 ? 3.312 20.469 19.984 1 93.81 196 ILE B C 1
ATOM 5020 O O . ILE B 1 196 ? 2.361 19.969 19.359 1 93.81 196 ILE B O 1
ATOM 5024 N N . LEU B 1 197 ? 3.17 21.328 20.906 1 93.56 197 LEU B N 1
ATOM 5025 C CA . LEU B 1 197 ? 1.845 21.75 21.344 1 93.56 197 LEU B CA 1
ATOM 5026 C C . LEU B 1 197 ? 1.118 22.484 20.219 1 93.56 197 LEU B C 1
ATOM 5028 O O . LEU B 1 197 ? -0.088 22.312 20.031 1 93.56 197 LEU B O 1
ATOM 5032 N N . LEU B 1 198 ? 1.832 23.312 19.547 1 92.94 198 LEU B N 1
ATOM 5033 C CA . LEU B 1 198 ? 1.241 24.031 18.422 1 92.94 198 LEU B CA 1
ATOM 5034 C C . LEU B 1 198 ? 0.846 23.078 17.312 1 92.94 198 LEU B C 1
ATOM 5036 O O . LEU B 1 198 ? -0.211 23.234 16.688 1 92.94 198 LEU B O 1
ATOM 5040 N N . VAL B 1 199 ? 1.669 22.078 17.062 1 91.19 199 VAL B N 1
ATOM 5041 C CA . VAL B 1 199 ? 1.366 21.062 16.062 1 91.19 199 VAL B CA 1
ATOM 5042 C C . VAL B 1 199 ? 0.101 20.312 16.453 1 91.19 199 VAL B C 1
ATOM 5044 O O . VAL B 1 199 ? -0.773 20.078 15.609 1 91.19 199 VAL B O 1
ATOM 5047 N N . PHE B 1 200 ? 0.015 20 17.75 1 91.44 200 PHE B N 1
ATOM 5048 C CA . PHE B 1 200 ? -1.165 19.312 18.25 1 91.44 200 PHE B CA 1
ATOM 5049 C C . PHE B 1 200 ? -2.414 20.156 18.062 1 91.44 200 PHE B C 1
ATOM 5051 O O . PHE B 1 200 ? -3.455 19.672 17.625 1 91.44 200 PHE B O 1
ATOM 5058 N N . ALA B 1 201 ? -2.26 21.375 18.328 1 89.75 201 ALA B N 1
ATOM 5059 C CA . ALA B 1 201 ? -3.398 22.281 18.25 1 89.75 201 ALA B CA 1
ATOM 5060 C C . ALA B 1 201 ? -3.887 22.422 16.812 1 89.75 201 ALA B C 1
ATOM 5062 O O . ALA B 1 201 ? -5.09 22.547 16.562 1 89.75 201 ALA B O 1
ATOM 5063 N N . GLY B 1 202 ? -3.02 22.375 15.93 1 87.56 202 GLY B N 1
ATOM 5064 C CA . GLY B 1 202 ? -3.391 22.531 14.531 1 87.56 202 GLY B CA 1
ATOM 5065 C C . GLY B 1 202 ? -3.885 21.234 13.906 1 87.56 202 GLY B C 1
ATOM 5066 O O . GLY B 1 202 ? -4.656 21.266 12.945 1 87.56 202 GLY B O 1
ATOM 5067 N N . SER B 1 203 ? -3.479 20.109 14.445 1 87.81 203 SER B N 1
ATOM 5068 C CA . SER B 1 203 ? -3.744 18.828 13.789 1 87.81 203 SER B CA 1
ATOM 5069 C C . SER B 1 203 ? -4.953 18.141 14.398 1 87.81 203 SER B C 1
ATOM 5071 O O . SER B 1 203 ? -5.523 17.219 13.797 1 87.81 203 SER B O 1
ATOM 5073 N N . ILE B 1 204 ? -5.336 18.391 15.539 1 82.5 204 ILE B N 1
ATOM 5074 C CA . ILE B 1 204 ? -6.395 17.672 16.25 1 82.5 204 ILE B CA 1
ATOM 5075 C C . ILE B 1 204 ? -7.746 18.031 15.633 1 82.5 204 ILE B C 1
ATOM 5077 O O . ILE B 1 204 ? -8.664 17.203 15.617 1 82.5 204 ILE B O 1
ATOM 5081 N N . GLY B 1 205 ? -7.914 19.156 15.133 1 77.25 205 GLY B N 1
ATOM 5082 C CA . GLY B 1 205 ? -9.18 19.562 14.547 1 77.25 205 GLY B CA 1
ATOM 5083 C C . GLY B 1 205 ? -9.828 20.719 15.281 1 77.25 205 GLY B C 1
ATOM 5084 O O . GLY B 1 205 ? -9.867 20.75 16.516 1 77.25 205 GLY B O 1
ATOM 5085 N N . PHE B 1 206 ? -10.367 21.516 14.57 1 75.94 206 PHE B N 1
ATOM 5086 C CA . PHE B 1 206 ? -10.922 22.75 15.117 1 75.94 206 PHE B CA 1
ATOM 5087 C C . PHE B 1 206 ? -12.18 22.469 15.922 1 75.94 206 PHE B C 1
ATOM 5089 O O . PHE B 1 206 ? -12.391 23.062 16.984 1 75.94 206 PHE B O 1
ATOM 5096 N N . PRO B 1 207 ? -12.992 21.531 15.422 1 74.5 207 PRO B N 1
ATOM 5097 C CA . PRO B 1 207 ? -14.18 21.219 16.219 1 74.5 207 PRO B CA 1
ATOM 5098 C C . PRO B 1 207 ? -13.828 20.688 17.609 1 74.5 207 PRO B C 1
ATOM 5100 O O . PRO B 1 207 ? -14.555 20.938 18.578 1 74.5 207 PRO B O 1
ATOM 5103 N N . VAL B 1 208 ? -12.828 19.984 17.656 1 80.25 208 VAL B N 1
ATOM 5104 C CA . VAL B 1 208 ? -12.391 19.453 18.938 1 80.25 208 VAL B CA 1
ATOM 5105 C C . VAL B 1 208 ? -11.945 20.594 19.859 1 80.25 208 VAL B C 1
ATOM 5107 O O . VAL B 1 208 ? -12.273 20.609 21.047 1 80.25 208 VAL B O 1
ATOM 5110 N N . ILE B 1 209 ? -11.227 21.562 19.266 1 81.19 209 ILE B N 1
ATOM 5111 C CA . ILE B 1 209 ? -10.766 22.719 20.031 1 81.19 209 ILE B CA 1
ATOM 5112 C C . ILE B 1 209 ? -11.969 23.516 20.531 1 81.19 209 ILE B C 1
ATOM 5114 O O . ILE B 1 209 ? -12 23.953 21.688 1 81.19 209 ILE B O 1
ATOM 5118 N N . LEU B 1 210 ? -12.938 23.609 19.719 1 77.38 210 LEU B N 1
ATOM 5119 C CA . LEU B 1 210 ? -14.141 24.359 20.078 1 77.38 210 LEU B CA 1
ATOM 5120 C C . LEU B 1 210 ? -14.898 23.656 21.203 1 77.38 210 LEU B C 1
ATOM 5122 O O . LEU B 1 210 ? -15.391 24.297 22.125 1 77.38 210 LEU B O 1
ATOM 5126 N N . GLU B 1 211 ? -14.992 22.375 21.062 1 79.19 211 GLU B N 1
ATOM 5127 C CA . GLU B 1 211 ? -15.68 21.609 22.109 1 79.19 211 GLU B CA 1
ATOM 5128 C C . GLU B 1 211 ? -14.914 21.656 23.422 1 79.19 211 GLU B C 1
ATOM 5130 O O . GLU B 1 211 ? -15.516 21.672 24.5 1 79.19 211 GLU B O 1
ATOM 5135 N N . CYS B 1 212 ? -13.656 21.672 23.344 1 82.5 212 CYS B N 1
ATOM 5136 C CA . CYS B 1 212 ? -12.836 21.766 24.547 1 82.5 212 CYS B CA 1
ATOM 5137 C C . CYS B 1 212 ? -13.008 23.141 25.203 1 82.5 212 CYS B C 1
ATOM 5139 O O . CYS B 1 212 ? -13.086 23.219 26.438 1 82.5 212 CYS B O 1
ATOM 5141 N N . ILE B 1 213 ? -13.078 24.172 24.391 1 79.94 213 ILE B N 1
ATOM 5142 C CA . ILE B 1 213 ? -13.281 25.516 24.922 1 79.94 213 ILE B CA 1
ATOM 5143 C C . ILE B 1 213 ? -14.656 25.625 25.562 1 79.94 213 ILE B C 1
ATOM 5145 O O . ILE B 1 213 ? -14.812 26.219 26.625 1 79.94 213 ILE B O 1
ATOM 5149 N N . GLU B 1 214 ? -15.625 24.953 24.906 1 77.5 214 GLU B N 1
ATOM 5150 C CA . GLU B 1 214 ? -16.984 24.969 25.438 1 77.5 214 GLU B CA 1
ATOM 5151 C C . GLU B 1 214 ? -17.047 24.203 26.766 1 77.5 214 GLU B C 1
ATOM 5153 O O . GLU B 1 214 ? -17.781 24.594 27.672 1 77.5 214 GLU B O 1
ATOM 5158 N N . TYR B 1 215 ? -16.391 23.172 26.781 1 80.12 215 TYR B N 1
ATOM 5159 C CA . TYR B 1 215 ? -16.344 22.375 28.016 1 80.12 215 TYR B CA 1
ATOM 5160 C C . TYR B 1 215 ? -15.758 23.188 29.156 1 80.12 215 TYR B C 1
ATOM 5162 O O . TYR B 1 215 ? -16.266 23.156 30.281 1 80.12 215 TYR B O 1
ATOM 5170 N N . ILE B 1 216 ? -14.703 23.922 28.875 1 79.19 216 ILE B N 1
ATOM 5171 C CA . ILE B 1 216 ? -14.023 24.703 29.906 1 79.19 216 ILE B CA 1
ATOM 5172 C C . ILE B 1 216 ? -14.906 25.891 30.312 1 79.19 216 ILE B C 1
ATOM 5174 O O . ILE B 1 216 ? -14.969 26.234 31.5 1 79.19 216 ILE B O 1
ATOM 5178 N N . LYS B 1 217 ? -15.68 26.391 29.391 1 78.38 217 LYS B N 1
ATOM 5179 C CA . LYS B 1 217 ? -16.531 27.547 29.672 1 78.38 217 LYS B CA 1
ATOM 5180 C C . LYS B 1 217 ? -17.812 27.125 30.391 1 78.38 217 LYS B C 1
ATOM 5182 O O . LYS B 1 217 ? -18.297 27.859 31.25 1 78.38 217 LYS B O 1
ATOM 5187 N N . SER B 1 218 ? -18.531 26.078 29.828 1 72.5 218 SER B N 1
ATOM 5188 C CA . SER B 1 218 ? -19.844 25.688 30.359 1 72.5 218 SER B CA 1
ATOM 5189 C C . SER B 1 218 ? -19.734 25.125 31.766 1 72.5 218 SER B C 1
ATOM 5191 O O . SER B 1 218 ? -20.672 25.219 32.562 1 72.5 218 SER B O 1
ATOM 5193 N N . ARG B 1 219 ? -18.641 25 32.469 1 65.25 219 ARG B N 1
ATOM 5194 C CA . ARG B 1 219 ? -18.438 24.469 33.812 1 65.25 219 ARG B CA 1
ATOM 5195 C C . ARG B 1 219 ? -19.516 23.438 34.156 1 65.25 219 ARG B C 1
ATOM 5197 O O . ARG B 1 219 ? -19.719 23.109 35.344 1 65.25 219 ARG B O 1
ATOM 5204 N N . LYS B 1 220 ? -20.359 23.062 33.125 1 65.19 220 LYS B N 1
ATOM 5205 C CA . LYS B 1 220 ? -21.438 22.141 33.469 1 65.19 220 LYS B CA 1
ATOM 5206 C C . LYS B 1 220 ? -20.969 20.688 33.438 1 65.19 220 LYS B C 1
ATOM 5208 O O . LYS B 1 220 ? -20.156 20.312 32.562 1 65.19 220 LYS B O 1
ATOM 5213 N N . ARG B 1 221 ? -21.172 19.969 34.5 1 61.12 221 ARG B N 1
ATOM 5214 C CA . ARG B 1 221 ? -20.781 18.578 34.75 1 61.12 221 ARG B CA 1
ATOM 5215 C C . ARG B 1 221 ? -21.359 17.641 33.719 1 61.12 221 ARG B C 1
ATOM 5217 O O . ARG B 1 221 ? -20.844 16.531 33.531 1 61.12 221 ARG B O 1
ATOM 5224 N N . THR B 1 222 ? -22.375 18.016 32.906 1 63.59 222 THR B N 1
ATOM 5225 C CA . THR B 1 222 ? -23.062 17.047 32.062 1 63.59 222 THR B CA 1
ATOM 5226 C C . THR B 1 222 ? -22.625 17.203 30.609 1 63.59 222 THR B C 1
ATOM 5228 O O . THR B 1 222 ? -23.359 16.812 29.688 1 63.59 222 THR B O 1
ATOM 5231 N N . PHE B 1 223 ? -21.547 17.812 30.406 1 72.44 223 PHE B N 1
ATOM 5232 C CA . PHE B 1 223 ? -21.141 18 29.016 1 72.44 223 PHE B CA 1
ATOM 5233 C C . PHE B 1 223 ? -20.719 16.672 28.391 1 72.44 223 PHE B C 1
ATOM 5235 O O . PHE B 1 223 ? -19.938 15.93 28.984 1 72.44 223 PHE B O 1
ATOM 5242 N N . LYS B 1 224 ? -21.453 16.234 27.344 1 74.56 224 LYS B N 1
ATOM 5243 C CA . LYS B 1 224 ? -21.094 15.023 26.625 1 74.56 224 LYS B CA 1
ATOM 5244 C C . LYS B 1 224 ? -20.359 15.359 25.328 1 74.56 224 LYS B C 1
ATOM 5246 O O . LYS B 1 224 ? -20.875 16.109 24.484 1 74.56 224 LYS B O 1
ATOM 5251 N N . PHE B 1 225 ? -19.125 14.992 25.328 1 78.25 225 PHE B N 1
ATOM 5252 C CA . PHE B 1 225 ? -18.344 15.188 24.125 1 78.25 225 PHE B CA 1
ATOM 5253 C C . PHE B 1 225 ? -18.953 14.438 22.953 1 78.25 225 PHE B C 1
ATOM 5255 O O . PHE B 1 225 ? -19.578 13.383 23.141 1 78.25 225 PHE B O 1
ATOM 5262 N N . SER B 1 226 ? -18.828 14.945 21.781 1 74.75 226 SER B N 1
ATOM 5263 C CA . SER B 1 226 ? -19.328 14.32 20.562 1 74.75 226 SER B CA 1
ATOM 5264 C C . SER B 1 226 ? -18.516 13.07 20.219 1 74.75 226 SER B C 1
ATOM 5266 O O . SER B 1 226 ? -17.375 12.922 20.672 1 74.75 226 SER B O 1
ATOM 5268 N N . LEU B 1 227 ? -19.109 12.188 19.547 1 74.56 227 LEU B N 1
ATOM 5269 C CA . LEU B 1 227 ? -18.422 10.992 19.078 1 74.56 227 LEU B CA 1
ATOM 5270 C C . LEU B 1 227 ? -17.234 11.359 18.203 1 74.56 227 LEU B C 1
ATOM 5272 O O . LEU B 1 227 ? -16.188 10.695 18.266 1 74.56 227 LEU B O 1
ATOM 5276 N N . PHE B 1 228 ? -17.391 12.461 17.594 1 75.31 228 PHE B N 1
ATOM 5277 C CA . PHE B 1 228 ? -16.312 12.945 16.734 1 75.31 228 PHE B CA 1
ATOM 5278 C C . PHE B 1 228 ? -15.086 13.312 17.562 1 75.31 228 PHE B C 1
ATOM 5280 O O . PHE B 1 228 ? -13.969 12.898 17.25 1 75.31 228 PHE B O 1
ATOM 5287 N N . THR B 1 229 ? -15.305 14.016 18.594 1 80.25 229 THR B N 1
ATOM 5288 C CA . THR B 1 229 ? -14.211 14.477 19.453 1 80.25 229 THR B CA 1
ATOM 5289 C C . THR B 1 229 ? -13.547 13.305 20.156 1 80.25 229 THR B C 1
ATOM 5291 O O . THR B 1 229 ? -12.32 13.234 20.234 1 80.25 229 THR B O 1
ATOM 5294 N N . LYS B 1 230 ? -14.367 12.406 20.547 1 85.06 230 LYS B N 1
ATOM 5295 C CA . LYS B 1 230 ? -13.82 11.258 21.266 1 85.06 230 LYS B CA 1
ATOM 5296 C C . LYS B 1 230 ? -13 10.367 20.328 1 85.06 230 LYS B C 1
ATOM 5298 O O . LYS B 1 230 ? -11.883 9.969 20.672 1 85.06 230 LYS B O 1
ATOM 5303 N N . LEU B 1 231 ? -13.508 10.188 19.156 1 82 231 LEU B N 1
ATOM 5304 C CA . LEU B 1 231 ? -12.844 9.305 18.203 1 82 231 LEU B CA 1
ATOM 5305 C C . LEU B 1 231 ? -11.578 9.953 17.656 1 82 231 LEU B C 1
ATOM 5307 O O . LEU B 1 231 ? -10.531 9.312 17.562 1 82 231 LEU B O 1
ATOM 5311 N N . THR B 1 232 ? -11.68 11.18 17.375 1 83.31 232 THR B N 1
ATOM 5312 C CA . THR B 1 232 ? -10.562 11.891 16.766 1 83.31 232 THR B CA 1
ATOM 5313 C C . THR B 1 232 ? -9.414 12.047 17.766 1 83.31 232 THR B C 1
ATOM 5315 O O . THR B 1 232 ? -8.258 11.797 17.422 1 83.31 232 THR B O 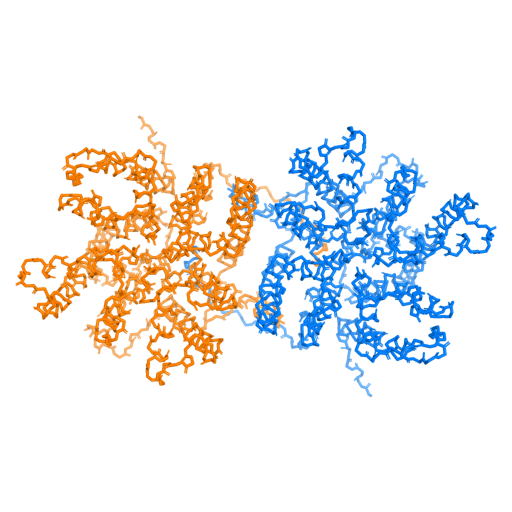1
ATOM 5318 N N . THR B 1 233 ? -9.766 12.406 18.953 1 87.94 233 THR B N 1
ATOM 5319 C CA . THR B 1 233 ? -8.734 12.641 19.953 1 87.94 233 THR B CA 1
ATOM 5320 C C . THR B 1 233 ? -8.07 11.328 20.375 1 87.94 233 THR B C 1
ATOM 5322 O O . THR B 1 233 ? -6.844 11.25 20.484 1 87.94 233 THR B O 1
ATOM 5325 N N . THR B 1 234 ? -8.867 10.359 20.5 1 89.94 234 THR B N 1
ATOM 5326 C CA . THR B 1 234 ? -8.312 9.078 20.922 1 89.94 234 THR B CA 1
ATOM 5327 C C . THR B 1 234 ? -7.414 8.5 19.828 1 89.94 234 THR B C 1
ATOM 5329 O O . THR B 1 234 ? -6.316 8.016 20.109 1 89.94 234 THR B O 1
ATOM 5332 N N . THR B 1 235 ? -7.867 8.57 18.625 1 88.88 235 THR B N 1
ATOM 5333 C CA . THR B 1 235 ? -7.09 8.016 17.531 1 88.88 235 THR B CA 1
ATOM 5334 C C . THR B 1 235 ? -5.805 8.82 17.328 1 88.88 235 THR B C 1
ATOM 5336 O O . THR B 1 235 ? -4.738 8.242 17.109 1 88.88 235 THR B O 1
ATOM 5339 N N . TYR B 1 236 ? -5.898 10.141 17.422 1 89.88 236 TYR B N 1
ATOM 5340 C CA . TYR B 1 236 ? -4.73 11 17.234 1 89.88 236 TYR B CA 1
ATOM 5341 C C . TYR B 1 236 ? -3.648 10.68 18.266 1 89.88 236 TYR B C 1
ATOM 5343 O O . TYR B 1 236 ? -2.486 10.477 17.906 1 89.88 236 TYR B O 1
ATOM 5351 N N . PHE B 1 237 ? -4.035 10.539 19.453 1 92.31 237 PHE B N 1
ATOM 5352 C CA . PHE B 1 237 ? -3.051 10.328 20.516 1 92.31 237 PHE B CA 1
ATOM 5353 C C . PHE B 1 237 ? -2.57 8.883 20.531 1 92.31 237 PHE B C 1
ATOM 5355 O O . PHE B 1 237 ? -1.426 8.609 20.891 1 92.31 237 PHE B O 1
ATOM 5362 N N . LEU B 1 238 ? -3.406 8.031 20.094 1 93.06 238 LEU B N 1
ATOM 5363 C CA . LEU B 1 238 ? -2.963 6.645 19.969 1 93.06 238 LEU B CA 1
ATOM 5364 C C . LEU B 1 238 ? -1.874 6.504 18.922 1 93.06 238 LEU B C 1
ATOM 5366 O O . LEU B 1 238 ? -0.848 5.863 19.156 1 93.06 238 LEU B O 1
ATOM 5370 N N . VAL B 1 239 ? -2.143 7.078 17.828 1 92.31 239 VAL B N 1
ATOM 5371 C CA . VAL B 1 239 ? -1.154 7.023 16.75 1 92.31 239 VAL B CA 1
ATOM 5372 C C . VAL B 1 239 ? 0.118 7.746 17.188 1 92.31 239 VAL B C 1
ATOM 5374 O O . VAL B 1 239 ? 1.228 7.309 16.875 1 92.31 239 VAL B O 1
ATOM 5377 N N . PHE B 1 240 ? -0.024 8.836 17.953 1 94.06 240 PHE B N 1
ATOM 5378 C CA . PHE B 1 240 ? 1.117 9.594 18.453 1 94.06 240 PHE B CA 1
ATOM 5379 C C . PHE B 1 240 ? 1.963 8.742 19.391 1 94.06 240 PHE B C 1
ATOM 5381 O O . PHE B 1 240 ? 3.188 8.688 19.25 1 94.06 240 PHE B O 1
ATOM 5388 N N . VAL B 1 241 ? 1.3 8.039 20.219 1 95.44 241 VAL B N 1
ATOM 5389 C CA . VAL B 1 241 ? 2.004 7.23 21.219 1 95.44 241 VAL B CA 1
ATOM 5390 C C . VAL B 1 241 ? 2.674 6.043 20.531 1 95.44 241 VAL B C 1
ATOM 5392 O O . VAL B 1 241 ? 3.83 5.727 20.812 1 95.44 241 VAL B O 1
ATOM 5395 N N . ILE B 1 242 ? 1.999 5.461 19.594 1 94.44 242 ILE B N 1
ATOM 5396 C CA . ILE B 1 242 ? 2.562 4.348 18.828 1 94.44 242 ILE B CA 1
ATOM 5397 C C . ILE B 1 242 ? 3.75 4.836 18.016 1 94.44 242 ILE B C 1
ATOM 5399 O O . ILE B 1 242 ? 4.758 4.133 17.891 1 94.44 242 ILE B O 1
ATOM 5403 N N . GLY B 1 243 ? 3.604 6.012 17.5 1 95 243 GLY B N 1
ATOM 5404 C CA . GLY B 1 243 ? 4.703 6.59 16.75 1 95 243 GLY B CA 1
ATOM 5405 C C . GLY B 1 243 ? 5.934 6.859 17.594 1 95 243 GLY B C 1
ATOM 5406 O O . GLY B 1 243 ? 7.051 6.504 17.219 1 95 243 GLY B O 1
ATOM 5407 N N . ALA B 1 244 ? 5.688 7.453 18.734 1 95.44 244 ALA B N 1
ATOM 5408 C CA . ALA B 1 244 ? 6.801 7.77 19.625 1 95.44 244 ALA B CA 1
ATOM 5409 C C . ALA B 1 244 ? 7.5 6.496 20.094 1 95.44 244 ALA B C 1
ATOM 5411 O O . ALA B 1 244 ? 8.727 6.406 20.062 1 95.44 244 ALA B O 1
ATOM 5412 N N . PHE B 1 245 ? 6.723 5.59 20.438 1 95.19 245 PHE B N 1
ATOM 5413 C CA . PHE B 1 245 ? 7.285 4.336 20.906 1 95.19 245 PHE B CA 1
ATOM 5414 C C . PHE B 1 245 ? 7.977 3.582 19.781 1 95.19 245 PHE B C 1
ATOM 5416 O O . PHE B 1 245 ? 9.039 2.996 19.984 1 95.19 245 PHE B O 1
ATOM 5423 N N . GLY B 1 246 ? 7.395 3.545 18.672 1 94.69 246 GLY B N 1
ATOM 5424 C CA . GLY B 1 246 ? 7.98 2.863 17.531 1 94.69 246 GLY B CA 1
ATOM 5425 C C . GLY B 1 246 ? 9.312 3.449 17.109 1 94.69 246 GLY B C 1
ATOM 5426 O O . GLY B 1 246 ? 10.266 2.715 16.844 1 94.69 246 GLY B O 1
ATOM 5427 N N . ILE B 1 247 ? 9.359 4.754 17.078 1 93.75 247 ILE B N 1
ATOM 5428 C CA . ILE B 1 247 ? 10.594 5.426 16.672 1 93.75 247 ILE B CA 1
ATOM 5429 C C . ILE B 1 247 ? 11.688 5.148 17.703 1 93.75 247 ILE B C 1
ATOM 5431 O O . ILE B 1 247 ? 12.828 4.848 17.344 1 93.75 247 ILE B O 1
ATOM 5435 N N . TRP B 1 248 ? 11.312 5.227 18.969 1 93.75 248 TRP B N 1
ATOM 5436 C CA . TRP B 1 248 ? 12.273 4.977 20.031 1 93.75 248 TRP B CA 1
ATOM 5437 C C . TRP B 1 248 ? 12.766 3.531 20 1 93.75 248 TRP B C 1
ATOM 5439 O O . TRP B 1 248 ? 13.961 3.273 20.109 1 93.75 248 TRP B O 1
ATOM 5449 N N . PHE B 1 249 ? 11.867 2.58 19.781 1 91.62 249 PHE B N 1
ATOM 5450 C CA . PHE B 1 249 ? 12.188 1.158 19.797 1 91.62 249 PHE B CA 1
ATOM 5451 C C . PHE B 1 249 ? 13.094 0.792 18.625 1 91.62 249 PHE B C 1
ATOM 5453 O O . PHE B 1 249 ? 14.031 0.004 18.781 1 91.62 249 PHE B O 1
ATOM 5460 N N . LEU B 1 250 ? 12.93 1.32 17.516 1 90.62 250 LEU B N 1
ATOM 5461 C CA . LEU B 1 250 ? 13.672 0.959 16.312 1 90.62 250 LEU B CA 1
ATOM 5462 C C . LEU B 1 250 ? 15.039 1.643 16.281 1 90.62 250 LEU B C 1
ATOM 5464 O O . LEU B 1 250 ? 15.984 1.127 15.688 1 90.62 250 LEU B O 1
ATOM 5468 N N . GLU B 1 251 ? 15.141 2.828 16.891 1 90.25 251 GLU B N 1
ATOM 5469 C CA . GLU B 1 251 ? 16.375 3.592 16.797 1 90.25 251 GLU B CA 1
ATOM 5470 C C . GLU B 1 251 ? 17.141 3.592 18.125 1 90.25 251 GLU B C 1
ATOM 5472 O O . GLU B 1 251 ? 18.25 4.113 18.203 1 90.25 251 GLU B O 1
ATOM 5477 N N . ARG B 1 252 ? 16.688 3.074 19.125 1 86 252 ARG B N 1
ATOM 5478 C CA . ARG B 1 252 ? 17.266 3.15 20.469 1 86 252 ARG B CA 1
ATOM 5479 C C . ARG B 1 252 ? 18.719 2.688 20.453 1 86 252 ARG B C 1
ATOM 5481 O O . ARG B 1 252 ? 19.578 3.311 21.094 1 86 252 ARG B O 1
ATOM 5488 N N . ASP B 1 253 ? 19 1.698 19.641 1 83.31 253 ASP B N 1
ATOM 5489 C CA . ASP B 1 253 ? 20.344 1.125 19.656 1 83.31 253 ASP B CA 1
ATOM 5490 C C . ASP B 1 253 ? 21.141 1.561 18.438 1 83.31 253 ASP B C 1
ATOM 5492 O O . ASP B 1 253 ? 22.25 1.067 18.203 1 83.31 253 ASP B O 1
ATOM 5496 N N . LEU B 1 254 ? 20.656 2.521 17.734 1 86.06 254 LEU B N 1
ATOM 5497 C CA . LEU B 1 254 ? 21.328 2.889 16.484 1 86.06 254 LEU B CA 1
ATOM 5498 C C . LEU B 1 254 ? 21.688 4.371 16.484 1 86.06 254 LEU B C 1
ATOM 5500 O O . LEU B 1 254 ? 22.609 4.789 17.188 1 86.06 254 LEU B O 1
ATOM 5504 N N . ALA B 1 255 ? 20.766 5.219 15.922 1 77 255 ALA B N 1
ATOM 5505 C CA . ALA B 1 255 ? 21.062 6.645 15.844 1 77 255 ALA B CA 1
ATOM 5506 C C . ALA B 1 255 ? 20.984 7.297 17.219 1 77 255 ALA B C 1
ATOM 5508 O O . ALA B 1 255 ? 21.688 8.281 17.484 1 77 255 ALA B O 1
ATOM 5509 N N . PHE B 1 256 ? 20.172 6.711 18.125 1 81.19 256 PHE B N 1
ATOM 5510 C CA . PHE B 1 256 ? 19.938 7.293 19.438 1 81.19 256 PHE B CA 1
ATOM 5511 C C . PHE B 1 256 ? 20.922 6.734 20.469 1 81.19 256 PHE B C 1
ATOM 5513 O O . PHE B 1 256 ? 20.922 7.156 21.625 1 81.19 256 PHE B O 1
ATOM 5520 N N . ALA B 1 257 ? 21.734 5.828 20.016 1 81.38 257 ALA B N 1
ATOM 5521 C CA . ALA B 1 257 ? 22.578 5.086 20.953 1 81.38 257 ALA B CA 1
ATOM 5522 C C . ALA B 1 257 ? 23.484 6.031 21.734 1 81.38 257 ALA B C 1
ATOM 5524 O O . ALA B 1 257 ? 23.781 5.793 22.906 1 81.38 257 ALA B O 1
ATOM 5525 N N . THR B 1 258 ? 23.875 7.129 21.141 1 83.5 258 THR B N 1
ATOM 5526 C CA . THR B 1 258 ? 24.844 8.023 21.766 1 83.5 258 THR B CA 1
ATOM 5527 C C . THR B 1 258 ? 24.125 9.102 22.578 1 83.5 258 THR B C 1
ATOM 5529 O O . THR B 1 258 ? 24.766 9.859 23.312 1 83.5 258 THR B O 1
ATOM 5532 N N . LEU B 1 259 ? 22.859 9.125 22.547 1 86.19 259 LEU B N 1
ATOM 5533 C CA . LEU B 1 259 ? 22.094 10.164 23.234 1 86.19 259 LEU B CA 1
ATOM 5534 C C . LEU B 1 259 ? 21.656 9.695 24.609 1 86.19 259 LEU B C 1
ATOM 5536 O O . LEU B 1 259 ? 21.562 8.5 24.875 1 86.19 259 LEU B O 1
ATOM 5540 N N . SER B 1 260 ? 21.5 10.594 25.516 1 88.75 260 SER B N 1
ATOM 5541 C CA . SER B 1 260 ? 20.953 10.297 26.844 1 88.75 260 SER B CA 1
ATOM 5542 C C . SER B 1 260 ? 19.484 9.883 26.75 1 88.75 260 SER B C 1
ATOM 5544 O O . SER B 1 260 ? 18.844 10.086 25.719 1 88.75 260 SER B O 1
ATOM 5546 N N . TRP B 1 261 ? 19.016 9.289 27.812 1 87.75 261 TRP B N 1
ATOM 5547 C CA . TRP B 1 261 ? 17.656 8.758 27.812 1 87.75 261 TRP B CA 1
ATOM 5548 C C . TRP B 1 261 ? 16.641 9.875 27.578 1 87.75 261 TRP B C 1
ATOM 5550 O O . TRP B 1 261 ? 15.648 9.672 26.859 1 87.75 261 TRP B O 1
ATOM 5560 N N . HIS B 1 262 ? 16.859 11.047 28.172 1 88.81 262 HIS B N 1
ATOM 5561 C CA . HIS B 1 262 ? 15.914 12.148 28.016 1 88.81 262 HIS B CA 1
ATOM 5562 C C . HIS B 1 262 ? 15.969 12.719 26.594 1 88.81 262 HIS B C 1
ATOM 5564 O O . HIS B 1 262 ? 14.953 13.156 26.062 1 88.81 262 HIS B O 1
ATOM 5570 N N . GLU B 1 263 ? 17.141 12.672 26 1 89.06 263 GLU B N 1
ATOM 5571 C CA . GLU B 1 263 ? 17.297 13.133 24.609 1 89.06 263 GLU B CA 1
ATOM 5572 C C . GLU B 1 263 ? 16.625 12.172 23.641 1 89.06 263 GLU B C 1
ATOM 5574 O O . GLU B 1 263 ? 16.031 12.602 22.641 1 89.06 263 GLU B O 1
ATOM 5579 N N . GLN B 1 264 ? 16.781 10.898 23.984 1 91.31 264 GLN B N 1
ATOM 5580 C CA . GLN B 1 264 ? 16.156 9.891 23.141 1 91.31 264 GLN B CA 1
ATOM 5581 C C . GLN B 1 264 ? 14.633 10.055 23.125 1 91.31 264 GLN B C 1
ATOM 5583 O O . GLN B 1 264 ? 14.008 10.008 22.062 1 91.31 264 GLN B O 1
ATOM 5588 N N . LEU B 1 265 ? 14.117 10.242 24.25 1 90.62 265 LEU B N 1
ATOM 5589 C CA . LEU B 1 265 ? 12.672 10.398 24.375 1 90.62 265 LEU B CA 1
ATOM 5590 C C . LEU B 1 265 ? 12.211 11.68 23.688 1 90.62 265 LEU B C 1
ATOM 5592 O O . LEU B 1 265 ? 11.172 11.695 23.016 1 90.62 265 LEU B O 1
ATOM 5596 N N . ALA B 1 266 ? 12.961 12.727 23.875 1 90.75 266 ALA B N 1
ATOM 5597 C CA . ALA B 1 266 ? 12.609 14 23.266 1 90.75 266 ALA B CA 1
ATOM 5598 C C . ALA B 1 266 ? 12.594 13.906 21.75 1 90.75 266 ALA B C 1
ATOM 5600 O O . ALA B 1 266 ? 11.68 14.398 21.094 1 90.75 266 ALA B O 1
ATOM 5601 N N . GLN B 1 267 ? 13.578 13.219 21.25 1 90.31 267 GLN B N 1
ATOM 5602 C CA . GLN B 1 267 ? 13.664 13.078 19.797 1 90.31 267 GLN B CA 1
ATOM 5603 C C . GLN B 1 267 ? 12.547 12.188 19.266 1 90.31 267 GLN B C 1
ATOM 5605 O O . GLN B 1 267 ? 11.93 12.492 18.234 1 90.31 267 GLN B O 1
ATOM 5610 N N . ALA B 1 268 ? 12.289 11.117 19.953 1 93.31 268 ALA B N 1
ATOM 5611 C CA . ALA B 1 268 ? 11.234 10.203 19.531 1 93.31 268 ALA B CA 1
ATOM 5612 C C . ALA B 1 268 ? 9.867 10.891 19.547 1 93.31 268 ALA B C 1
ATOM 5614 O O . ALA B 1 268 ? 9.086 10.766 18.609 1 93.31 268 ALA B O 1
ATOM 5615 N N . VAL B 1 269 ? 9.648 11.625 20.594 1 93.56 269 VAL B N 1
ATOM 5616 C CA . VAL B 1 269 ? 8.375 12.328 20.75 1 93.56 269 VAL B CA 1
ATOM 5617 C C . VAL B 1 269 ? 8.258 13.43 19.703 1 93.56 269 VAL B C 1
ATOM 5619 O O . VAL B 1 269 ? 7.195 13.617 19.109 1 93.56 269 VAL B O 1
ATOM 5622 N N . PHE B 1 270 ? 9.312 14.117 19.469 1 93.06 270 PHE B N 1
ATOM 5623 C CA . PHE B 1 270 ? 9.297 15.203 18.5 1 93.06 270 PHE B CA 1
ATOM 5624 C C . PHE B 1 270 ? 9.031 14.68 17.094 1 93.06 270 PHE B C 1
ATOM 5626 O O . PHE B 1 270 ? 8.18 15.219 16.375 1 93.06 270 PHE B O 1
ATOM 5633 N N . PHE B 1 271 ? 9.703 13.625 16.719 1 92.56 271 PHE B N 1
ATOM 5634 C CA . PHE B 1 271 ? 9.555 13.109 15.375 1 92.56 271 PHE B CA 1
ATOM 5635 C C . PHE B 1 271 ? 8.195 12.438 15.195 1 92.56 271 PHE B C 1
ATOM 5637 O O . PHE B 1 271 ? 7.633 12.445 14.102 1 92.56 271 PHE B O 1
ATOM 5644 N N . SER B 1 272 ? 7.695 11.883 16.25 1 94.19 272 SER B N 1
ATOM 5645 C CA . SER B 1 272 ? 6.332 11.367 16.156 1 94.19 272 SER B CA 1
ATOM 5646 C C . SER B 1 272 ? 5.332 12.5 15.93 1 94.19 272 SER B C 1
ATOM 5648 O O . SER B 1 272 ? 4.402 12.352 15.133 1 94.19 272 SER B O 1
ATOM 5650 N N . ALA B 1 273 ? 5.543 13.578 16.578 1 91.88 273 ALA B N 1
ATOM 5651 C CA . ALA B 1 273 ? 4.645 14.727 16.438 1 91.88 273 ALA B CA 1
ATOM 5652 C C . ALA B 1 273 ? 4.777 15.359 15.062 1 91.88 273 ALA B C 1
ATOM 5654 O O . ALA B 1 273 ? 3.773 15.703 14.43 1 91.88 273 ALA B O 1
ATOM 5655 N N . THR B 1 274 ? 5.977 15.469 14.594 1 90.94 274 THR B N 1
ATOM 5656 C CA . THR B 1 274 ? 6.207 16.188 13.336 1 90.94 274 THR B CA 1
ATOM 5657 C C . THR B 1 274 ? 5.758 15.344 12.148 1 90.94 274 THR B C 1
ATOM 5659 O O . THR B 1 274 ? 5.43 15.883 11.086 1 90.94 274 THR B O 1
ATOM 5662 N N . THR B 1 275 ? 5.75 14.008 12.305 1 90.56 275 THR B N 1
ATOM 5663 C CA . THR B 1 275 ? 5.328 13.141 11.211 1 90.56 275 THR B CA 1
ATOM 5664 C C . THR B 1 275 ? 3.82 13.242 10.984 1 90.56 275 THR B C 1
ATOM 5666 O O . THR B 1 275 ? 3.305 12.797 9.961 1 90.56 275 THR B O 1
ATOM 5669 N N . ARG B 1 276 ? 3.205 13.844 11.922 1 86.25 276 ARG B N 1
ATOM 5670 C CA . ARG B 1 276 ? 1.773 14.078 11.766 1 86.25 276 ARG B CA 1
ATOM 5671 C C . ARG B 1 276 ? 1.509 15.398 11.062 1 86.25 276 ARG B C 1
ATOM 5673 O O . ARG B 1 276 ? 0.811 16.266 11.594 1 86.25 276 ARG B O 1
ATOM 5680 N N . SER B 1 277 ? 2.098 15.609 9.953 1 77.5 277 SER B N 1
ATOM 5681 C CA . SER B 1 277 ? 1.831 16.656 8.977 1 77.5 277 SER B CA 1
ATOM 5682 C C . SER B 1 277 ? 2.619 17.922 9.305 1 77.5 277 SER B C 1
ATOM 5684 O O . SER B 1 277 ? 2.395 18.969 8.695 1 77.5 277 SER B O 1
ATOM 5686 N N . ALA B 1 278 ? 3.572 17.969 10.211 1 83.06 278 ALA B N 1
ATOM 5687 C CA . ALA B 1 278 ? 4.23 19.219 10.586 1 83.06 278 ALA B CA 1
ATOM 5688 C C . ALA B 1 278 ? 5.512 19.438 9.781 1 83.06 278 ALA B C 1
ATOM 5690 O O . ALA B 1 278 ? 5.836 20.562 9.391 1 83.06 278 ALA B O 1
ATOM 5691 N N . GLY B 1 279 ? 6.309 18.438 9.609 1 84.19 279 GLY B N 1
ATOM 5692 C CA . GLY B 1 279 ? 7.441 18.484 8.703 1 84.19 279 GLY B CA 1
ATOM 5693 C C . GLY B 1 279 ? 8.648 19.203 9.281 1 84.19 279 GLY B C 1
ATOM 5694 O O . GLY B 1 279 ? 9.586 19.547 8.555 1 84.19 279 GLY B O 1
ATOM 5695 N N . LEU B 1 280 ? 8.648 19.531 10.5 1 86.94 280 LEU B N 1
ATOM 5696 C CA . LEU B 1 280 ? 9.805 20.141 11.156 1 86.94 280 LEU B CA 1
ATOM 5697 C C . LEU B 1 280 ? 10.766 19.078 11.672 1 86.94 280 LEU B C 1
ATOM 5699 O O . LEU B 1 280 ? 10.336 17.984 12.078 1 86.94 280 LEU B O 1
ATOM 5703 N N . SER B 1 281 ? 12 19.375 11.5 1 87.81 281 SER B N 1
ATOM 5704 C CA . SER B 1 281 ? 12.984 18.375 11.898 1 87.81 281 SER B CA 1
ATOM 5705 C C . SER B 1 281 ? 14.062 19 12.789 1 87.81 281 SER B C 1
ATOM 5707 O O . SER B 1 281 ? 14.492 20.125 12.562 1 87.81 281 SER B O 1
ATOM 5709 N N . THR B 1 282 ? 14.43 18.281 13.758 1 85.06 282 THR B N 1
ATOM 5710 C CA . THR B 1 282 ? 15.508 18.688 14.641 1 85.06 282 THR B CA 1
ATOM 5711 C C . THR B 1 282 ? 16.844 18.125 14.18 1 85.06 282 THR B C 1
ATOM 5713 O O . THR B 1 282 ? 17.906 18.672 14.492 1 85.06 282 THR B O 1
ATOM 5716 N N . VAL B 1 283 ? 16.75 17 13.516 1 83.5 283 VAL B N 1
ATOM 5717 C CA . VAL B 1 283 ? 17.922 16.328 12.992 1 83.5 283 VAL B CA 1
ATOM 5718 C C . VAL B 1 283 ? 17.688 15.93 11.539 1 83.5 283 VAL B C 1
ATOM 5720 O O . VAL B 1 283 ? 16.547 15.828 11.094 1 83.5 283 VAL B O 1
ATOM 5723 N N . ASP B 1 284 ? 18.828 15.781 10.922 1 85.75 284 ASP B N 1
ATOM 5724 C CA . ASP B 1 284 ? 18.719 15.328 9.539 1 85.75 284 ASP B CA 1
ATOM 5725 C C . ASP B 1 284 ? 18.141 13.922 9.461 1 85.75 284 ASP B C 1
ATOM 5727 O O . ASP B 1 284 ? 18.609 13.008 10.148 1 85.75 284 ASP B O 1
ATOM 5731 N N . LEU B 1 285 ? 17.141 13.781 8.656 1 87.94 285 LEU B N 1
ATOM 5732 C CA . LEU B 1 285 ? 16.469 12.508 8.516 1 87.94 285 LEU B CA 1
ATOM 5733 C C . LEU B 1 285 ? 17.422 11.43 8 1 87.94 285 LEU B C 1
ATOM 5735 O O . LEU B 1 285 ? 17.188 10.242 8.234 1 87.94 285 LEU B O 1
ATOM 5739 N N . ALA B 1 286 ? 18.438 11.844 7.297 1 86.75 286 ALA B N 1
ATOM 5740 C CA . ALA B 1 286 ? 19.391 10.906 6.715 1 86.75 286 ALA B CA 1
ATOM 5741 C C . ALA B 1 286 ? 20.188 10.188 7.801 1 86.75 286 ALA B C 1
ATOM 5743 O O . ALA B 1 286 ? 20.844 9.18 7.531 1 86.75 286 ALA B O 1
ATOM 5744 N N . ALA B 1 287 ? 20.047 10.711 8.992 1 86.06 287 ALA B N 1
ATOM 5745 C CA . ALA B 1 287 ? 20.766 10.094 10.109 1 86.06 287 ALA B CA 1
ATOM 5746 C C . ALA B 1 287 ? 20.031 8.852 10.602 1 86.06 287 ALA B C 1
ATOM 5748 O O . ALA B 1 287 ? 20.609 8.016 11.297 1 86.06 287 ALA B O 1
ATOM 5749 N N . PHE B 1 288 ? 18.812 8.711 10.219 1 90.19 288 PHE B N 1
ATOM 5750 C CA . PHE B 1 288 ? 18.016 7.578 10.664 1 90.19 288 PHE B CA 1
ATOM 5751 C C . PHE B 1 288 ? 18.234 6.367 9.766 1 90.19 288 PHE B C 1
ATOM 5753 O O . PHE B 1 288 ? 18.672 6.508 8.625 1 90.19 288 PHE B O 1
ATOM 5760 N N . HIS B 1 289 ? 18 5.258 10.336 1 91.88 289 HIS B N 1
ATOM 5761 C CA . HIS B 1 289 ? 18.156 4.008 9.602 1 91.88 289 HIS B CA 1
ATOM 5762 C C . HIS B 1 289 ? 16.906 3.693 8.789 1 91.88 289 HIS B C 1
ATOM 5764 O O . HIS B 1 289 ? 15.852 4.309 8.992 1 91.88 289 HIS B O 1
ATOM 5770 N N . ILE B 1 290 ? 17 2.689 7.941 1 93 290 ILE B N 1
ATOM 5771 C CA . ILE B 1 290 ? 15.992 2.418 6.922 1 93 290 ILE B CA 1
ATOM 5772 C C . ILE B 1 290 ? 14.68 2.01 7.59 1 93 290 ILE B C 1
ATOM 5774 O O . ILE B 1 290 ? 13.617 2.512 7.23 1 93 290 ILE B O 1
ATOM 5778 N N . PRO B 1 291 ? 14.695 1.184 8.633 1 93.25 291 PRO B N 1
ATOM 5779 C CA . PRO B 1 291 ? 13.422 0.767 9.234 1 93.25 291 PRO B CA 1
ATOM 5780 C C . PRO B 1 291 ? 12.648 1.935 9.836 1 93.25 291 PRO B C 1
ATOM 5782 O O . PRO B 1 291 ? 11.422 1.995 9.703 1 93.25 291 PRO B O 1
ATOM 5785 N N . VAL B 1 292 ? 13.312 2.852 10.469 1 93.94 292 VAL B N 1
ATOM 5786 C CA . VAL B 1 292 ? 12.633 3.986 11.086 1 93.94 292 VAL B CA 1
ATOM 5787 C C . VAL B 1 292 ? 12.094 4.918 10 1 93.94 292 VAL B C 1
ATOM 5789 O O . VAL B 1 292 ? 11.016 5.488 10.148 1 93.94 292 VAL B O 1
ATOM 5792 N N . LEU B 1 293 ? 12.875 5.098 8.93 1 94.81 293 LEU B N 1
ATOM 5793 C CA . LEU B 1 293 ? 12.414 5.938 7.832 1 94.81 293 LEU B CA 1
ATOM 5794 C C . LEU B 1 293 ? 11.164 5.359 7.191 1 94.81 293 LEU B C 1
ATOM 5796 O O . LEU B 1 293 ? 10.258 6.105 6.793 1 94.81 293 LEU B O 1
ATOM 5800 N N . LEU B 1 294 ? 11.117 4.039 7.102 1 95.19 294 LEU B N 1
ATOM 5801 C CA . LEU B 1 294 ? 9.914 3.379 6.602 1 95.19 294 LEU B CA 1
ATOM 5802 C C . LEU B 1 294 ? 8.742 3.582 7.555 1 95.19 294 LEU B C 1
ATOM 5804 O O . LEU B 1 294 ? 7.629 3.881 7.121 1 95.19 294 LEU B O 1
ATOM 5808 N N . PHE B 1 295 ? 9.008 3.428 8.789 1 95 295 PHE B N 1
ATOM 5809 C CA . PHE B 1 295 ? 7.977 3.607 9.805 1 95 295 PHE B CA 1
ATOM 5810 C C . PHE B 1 295 ? 7.473 5.043 9.812 1 95 295 PHE B C 1
ATOM 5812 O O . PHE B 1 295 ? 6.266 5.281 9.883 1 95 295 PHE B O 1
ATOM 5819 N N . MET B 1 296 ? 8.398 5.961 9.75 1 94.5 296 MET B N 1
ATOM 5820 C CA . MET B 1 296 ? 8.023 7.371 9.703 1 94.5 296 MET B CA 1
ATOM 5821 C C . MET B 1 296 ? 7.215 7.676 8.445 1 94.5 296 MET B C 1
ATOM 5823 O O . MET B 1 296 ? 6.309 8.516 8.477 1 94.5 296 MET B O 1
ATOM 5827 N N . SER B 1 297 ? 7.578 7.016 7.324 1 95.44 297 SER B N 1
ATOM 5828 C CA . SER B 1 297 ? 6.816 7.207 6.094 1 95.44 297 SER B CA 1
ATOM 5829 C C . SER B 1 297 ? 5.367 6.766 6.266 1 95.44 297 SER B C 1
ATOM 5831 O O . SER B 1 297 ? 4.449 7.418 5.758 1 95.44 297 SER B O 1
ATOM 5833 N N . LEU B 1 298 ? 5.184 5.715 6.949 1 93.81 298 LEU B N 1
ATOM 5834 C CA . LEU B 1 298 ? 3.832 5.25 7.246 1 93.81 298 LEU B CA 1
ATOM 5835 C C . LEU B 1 298 ? 3.086 6.258 8.109 1 93.81 298 LEU B C 1
ATOM 5837 O O . LEU B 1 298 ? 1.911 6.543 7.867 1 93.81 298 LEU B O 1
ATOM 5841 N N . LEU B 1 299 ? 3.777 6.762 9.086 1 93.44 299 LEU B N 1
ATOM 5842 C CA . LEU B 1 299 ? 3.166 7.746 9.969 1 93.44 299 LEU B CA 1
ATOM 5843 C C . LEU B 1 299 ? 2.801 9.016 9.203 1 93.44 299 LEU B C 1
ATOM 5845 O O . LEU B 1 299 ? 1.768 9.633 9.469 1 93.44 299 LEU B O 1
ATOM 5849 N N . MET B 1 300 ? 3.664 9.367 8.266 1 94 300 MET B N 1
ATOM 5850 C CA . MET B 1 300 ? 3.416 10.578 7.488 1 94 300 MET B CA 1
ATOM 5851 C C . MET B 1 300 ? 2.164 10.422 6.633 1 94 300 MET B C 1
ATOM 5853 O O . MET B 1 300 ? 1.487 11.406 6.332 1 94 300 MET B O 1
ATOM 5857 N N . MET B 1 301 ? 1.92 9.227 6.258 1 92.81 301 MET B N 1
ATOM 5858 C CA . MET B 1 301 ? 0.749 8.984 5.422 1 92.81 301 MET B CA 1
ATOM 5859 C C . MET B 1 301 ? -0.539 9.188 6.215 1 92.81 301 MET B C 1
ATOM 5861 O O . MET B 1 301 ? -1.572 9.539 5.645 1 92.81 301 MET B O 1
ATOM 5865 N N . ILE B 1 302 ? -0.364 8.898 7.531 1 88.56 302 ILE B N 1
ATOM 5866 C CA . ILE B 1 302 ? -1.5 9.102 8.422 1 88.56 302 ILE B CA 1
ATOM 5867 C C . ILE B 1 302 ? -1.523 10.555 8.891 1 88.56 302 ILE B C 1
ATOM 5869 O O . ILE B 1 302 ? -0.68 10.969 9.695 1 88.56 302 ILE B O 1
ATOM 5873 N N . GLY B 1 303 ? -2.197 11.281 8.297 1 77.56 303 GLY B N 1
ATOM 5874 C CA . GLY B 1 303 ? -2.174 12.711 8.539 1 77.56 303 GLY B CA 1
ATOM 5875 C C . GLY B 1 303 ? -2.965 13.125 9.766 1 77.56 303 GLY B C 1
ATOM 5876 O O . GLY B 1 303 ? -2.98 12.414 10.766 1 77.56 303 GLY B O 1
ATOM 5877 N N . ALA B 1 304 ? -3.557 14.281 9.68 1 78.56 304 ALA B N 1
ATOM 5878 C CA . ALA B 1 304 ? -4.223 14.953 10.797 1 78.56 304 ALA B CA 1
ATOM 5879 C C . ALA B 1 304 ? -5.715 14.641 10.812 1 78.56 304 ALA B C 1
ATOM 5881 O O . ALA B 1 304 ? -6.191 13.82 10.023 1 78.56 304 ALA B O 1
ATOM 5882 N N . SER B 1 305 ? -6.336 15.086 11.781 1 77.19 305 SER B N 1
ATOM 5883 C CA . SER B 1 305 ? -7.773 14.898 11.945 1 77.19 305 SER B CA 1
ATOM 5884 C C . SER B 1 305 ? -8.555 15.703 10.922 1 77.19 305 SER B C 1
ATOM 5886 O O . SER B 1 305 ? -8.031 16.656 10.336 1 77.19 305 SER B O 1
ATOM 5888 N N . PRO B 1 306 ? -9.727 15.234 10.695 1 74.38 306 PRO B N 1
ATOM 5889 C CA . PRO B 1 306 ? -10.539 16.016 9.75 1 74.38 306 PRO B CA 1
ATOM 5890 C C . PRO B 1 306 ? -10.773 17.453 10.219 1 74.38 306 PRO B C 1
ATOM 5892 O O . PRO B 1 306 ? -10.867 17.703 11.422 1 74.38 306 PRO B O 1
ATOM 5895 N N . SER B 1 307 ? -10.914 18.312 9.32 1 72.31 307 SER B N 1
ATOM 5896 C CA . SER B 1 307 ? -11.148 19.734 9.609 1 72.31 307 SER B CA 1
ATOM 5897 C C . SER B 1 307 ? -9.977 20.344 10.375 1 72.31 307 SER B C 1
ATOM 5899 O O . SER B 1 307 ? -10.18 21.078 11.336 1 72.31 307 SER B O 1
ATOM 5901 N N . SER B 1 308 ? -8.953 19.797 10.102 1 75.5 308 SER B N 1
ATOM 5902 C CA . SER B 1 308 ? -7.695 20.328 10.625 1 75.5 308 SER B CA 1
ATOM 5903 C C . SER B 1 308 ? -6.832 20.922 9.508 1 75.5 308 SER B C 1
ATOM 5905 O O . SER B 1 308 ? -7.277 21.016 8.367 1 75.5 308 SER B O 1
ATOM 5907 N N . VAL B 1 309 ? -5.75 21.391 9.922 1 72.06 309 VAL B N 1
ATOM 5908 C CA . VAL B 1 309 ? -4.863 22.031 8.961 1 72.06 309 VAL B CA 1
ATOM 5909 C C . VAL B 1 309 ? -4.023 20.984 8.234 1 72.06 309 VAL B C 1
ATOM 5911 O O . VAL B 1 309 ? -3.332 21.297 7.266 1 72.06 309 VAL B O 1
ATOM 5914 N N . GLY B 1 310 ? -4.09 19.797 8.648 1 73.31 310 GLY B N 1
ATOM 5915 C CA . GLY B 1 310 ? -3.236 18.781 8.062 1 73.31 310 GLY B CA 1
ATOM 5916 C C . GLY B 1 310 ? -3.916 18 6.945 1 73.31 310 GLY B C 1
ATOM 5917 O O . GLY B 1 310 ? -5.102 18.203 6.672 1 73.31 310 GLY B O 1
ATOM 5918 N N . GLY B 1 311 ? -3.119 17.281 6.219 1 78.69 311 GLY B N 1
ATOM 5919 C CA . GLY B 1 311 ? -3.613 16.5 5.102 1 78.69 311 GLY B CA 1
ATOM 5920 C C . GLY B 1 311 ? -3.336 15.008 5.254 1 78.69 311 GLY B C 1
ATOM 5921 O O . GLY B 1 311 ? -3.236 14.5 6.371 1 78.69 311 GLY B O 1
ATOM 5922 N N . GLY B 1 312 ? -3.525 14.227 4.133 1 83.31 312 GLY B N 1
ATOM 5923 C CA . GLY B 1 312 ? -3.312 12.789 4.129 1 83.31 312 GLY B CA 1
ATOM 5924 C C . GLY B 1 312 ? -4.551 12 4.512 1 83.31 312 GLY B C 1
ATOM 5925 O O . GLY B 1 312 ? -5.676 12.484 4.348 1 83.31 312 GLY B O 1
ATOM 5926 N N . ILE B 1 313 ? -4.273 10.797 4.992 1 87.88 313 ILE B N 1
ATOM 5927 C CA . ILE B 1 313 ? -5.387 10 5.492 1 87.88 313 ILE B CA 1
ATOM 5928 C C . ILE B 1 313 ? -5.801 10.5 6.875 1 87.88 313 ILE B C 1
ATOM 5930 O O . ILE B 1 313 ? -5.008 10.469 7.816 1 87.88 313 ILE B O 1
ATOM 5934 N N . ARG B 1 314 ? -6.93 10.898 6.949 1 86.31 314 ARG B N 1
ATOM 5935 C CA . ARG B 1 314 ? -7.406 11.484 8.203 1 86.31 314 ARG B CA 1
ATOM 5936 C C . ARG B 1 314 ? -7.477 10.438 9.305 1 86.31 314 ARG B C 1
ATOM 5938 O O . ARG B 1 314 ? -7.707 9.258 9.031 1 86.31 314 ARG B O 1
ATOM 5945 N N . THR B 1 315 ? -7.352 10.875 10.492 1 85.56 315 THR B N 1
ATOM 5946 C CA . THR B 1 315 ? -7.332 9.977 11.641 1 85.56 315 THR B CA 1
ATOM 5947 C C . THR B 1 315 ? -8.68 9.281 11.797 1 85.56 315 THR B C 1
ATOM 5949 O O . THR B 1 315 ? -8.742 8.109 12.18 1 85.56 315 THR B O 1
ATOM 5952 N N . THR B 1 316 ? -9.75 9.961 11.508 1 82.94 316 THR B N 1
ATOM 5953 C CA . THR B 1 316 ? -11.07 9.352 11.633 1 82.94 316 THR B CA 1
ATOM 5954 C C . THR B 1 316 ? -11.25 8.234 10.609 1 82.94 316 THR B C 1
ATOM 5956 O O . THR B 1 316 ? -11.875 7.211 10.906 1 82.94 316 THR B O 1
ATOM 5959 N N . THR B 1 317 ? -10.688 8.523 9.469 1 85.56 317 THR B N 1
ATOM 5960 C CA . THR B 1 317 ? -10.758 7.504 8.43 1 85.56 317 THR B CA 1
ATOM 5961 C C . THR B 1 317 ? -10.023 6.238 8.867 1 85.56 317 THR B C 1
ATOM 5963 O O . THR B 1 317 ? -10.531 5.129 8.695 1 85.56 317 THR B O 1
ATOM 5966 N N . LEU B 1 318 ? -8.914 6.43 9.414 1 87.88 318 LEU B N 1
ATOM 5967 C CA . LEU B 1 318 ? -8.141 5.297 9.914 1 87.88 318 LEU B CA 1
ATOM 5968 C C . LEU B 1 318 ? -8.891 4.574 11.031 1 87.88 318 LEU B C 1
ATOM 5970 O O . LEU B 1 318 ? -8.883 3.344 11.086 1 87.88 318 LEU B O 1
ATOM 5974 N N . ALA B 1 319 ? -9.484 5.312 11.891 1 87.56 319 ALA B N 1
ATOM 5975 C CA . ALA B 1 319 ? -10.227 4.73 13.008 1 87.56 319 ALA B CA 1
ATOM 5976 C C . ALA B 1 319 ? -11.406 3.896 12.508 1 87.56 319 ALA B C 1
ATOM 5978 O O . ALA B 1 319 ? -11.609 2.768 12.961 1 87.56 319 ALA B O 1
ATOM 5979 N N . VAL B 1 320 ? -12.117 4.484 11.594 1 86.19 320 VAL B N 1
ATOM 5980 C CA . VAL B 1 320 ? -13.281 3.787 11.055 1 86.19 320 VAL B CA 1
ATOM 5981 C C . VAL B 1 320 ? -12.828 2.514 10.344 1 86.19 320 VAL B C 1
ATOM 5983 O O . VAL B 1 320 ? -13.461 1.463 10.477 1 86.19 320 VAL B O 1
ATOM 5986 N N . MET B 1 321 ? -11.781 2.635 9.641 1 87.56 321 MET B N 1
ATOM 5987 C CA . MET B 1 321 ? -11.25 1.469 8.945 1 87.56 321 MET B CA 1
ATOM 5988 C C . MET B 1 321 ? -10.836 0.384 9.93 1 87.56 321 MET B C 1
ATOM 5990 O O . MET B 1 321 ? -11.18 -0.786 9.758 1 87.56 321 MET B O 1
ATOM 5994 N N . ALA B 1 322 ? -10.102 0.746 10.922 1 88.38 322 ALA B N 1
ATOM 5995 C CA . ALA B 1 322 ? -9.617 -0.207 11.922 1 88.38 322 ALA B CA 1
ATOM 5996 C C . ALA B 1 322 ? -10.781 -0.855 12.664 1 88.38 322 ALA B C 1
ATOM 5998 O O . ALA B 1 322 ? -10.773 -2.062 12.922 1 88.38 322 ALA B O 1
ATOM 5999 N N . LEU B 1 323 ? -11.758 -0.064 12.992 1 87.81 323 LEU B N 1
ATOM 6000 C CA . LEU B 1 323 ? -12.922 -0.575 13.703 1 87.81 323 LEU B CA 1
ATOM 6001 C C . LEU B 1 323 ? -13.742 -1.499 12.812 1 87.81 323 LEU B C 1
ATOM 6003 O O . LEU B 1 323 ? -14.273 -2.508 13.281 1 87.81 323 LEU B O 1
ATOM 6007 N N . THR B 1 324 ? -13.844 -1.088 11.57 1 86.31 324 THR B N 1
ATOM 6008 C CA . THR B 1 324 ? -14.57 -1.93 10.625 1 86.31 324 THR B CA 1
ATOM 6009 C C . THR B 1 324 ? -13.859 -3.268 10.438 1 86.31 324 THR B C 1
ATOM 6011 O O . THR B 1 324 ? -14.5 -4.316 10.391 1 86.31 324 THR B O 1
ATOM 6014 N N . LEU B 1 325 ? -12.594 -3.256 10.312 1 86.81 325 LEU B N 1
ATOM 6015 C CA . LEU B 1 325 ? -11.805 -4.473 10.172 1 86.81 325 LEU B CA 1
ATOM 6016 C C . LEU B 1 325 ? -11.945 -5.359 11.398 1 86.81 325 LEU B C 1
ATOM 6018 O O . LEU B 1 325 ? -12.086 -6.578 11.281 1 86.81 325 LEU B O 1
ATOM 6022 N N . ARG B 1 326 ? -11.883 -4.773 12.508 1 86.19 326 ARG B N 1
ATOM 6023 C CA . ARG B 1 326 ? -12.031 -5.523 13.75 1 86.19 326 ARG B CA 1
ATOM 6024 C C . ARG B 1 326 ? -13.422 -6.152 13.844 1 86.19 326 ARG B C 1
ATOM 6026 O O . ARG B 1 326 ? -13.555 -7.312 14.234 1 86.19 326 ARG B O 1
ATOM 6033 N N . SER B 1 327 ? -14.414 -5.332 13.516 1 84.19 327 SER B N 1
ATOM 6034 C CA . SER B 1 327 ? -15.781 -5.84 13.547 1 84.19 327 SER B CA 1
ATOM 6035 C C . SER B 1 327 ? -15.969 -6.977 12.539 1 84.19 327 SER B C 1
ATOM 6037 O O . SER B 1 327 ? -16.625 -7.973 12.844 1 84.19 327 SER B O 1
ATOM 6039 N N . PHE B 1 328 ? -15.391 -6.812 11.453 1 80.62 328 PHE B N 1
ATOM 6040 C CA . PHE B 1 328 ? -15.477 -7.84 10.422 1 80.62 328 PHE B CA 1
ATOM 6041 C C . PHE B 1 328 ? -14.781 -9.117 10.867 1 80.62 328 PHE B C 1
ATOM 6043 O O . PHE B 1 328 ? -15.305 -10.219 10.672 1 80.62 328 PHE B O 1
ATOM 6050 N N . ALA B 1 329 ? -13.672 -8.984 11.461 1 77.06 329 ALA B N 1
ATOM 6051 C CA . ALA B 1 329 ? -12.906 -10.125 11.953 1 77.06 329 ALA B CA 1
ATOM 6052 C C . ALA B 1 329 ? -13.656 -10.859 13.062 1 77.06 329 ALA B C 1
ATOM 6054 O O . ALA B 1 329 ? -13.523 -12.07 13.219 1 77.06 329 ALA B O 1
ATOM 6055 N N . MET B 1 330 ? -14.422 -10.078 13.781 1 79.75 330 MET B N 1
ATOM 6056 C CA . MET B 1 330 ? -15.195 -10.656 14.875 1 79.75 330 MET B CA 1
ATOM 6057 C C . MET B 1 330 ? -16.547 -11.172 14.391 1 79.75 330 MET B C 1
ATOM 6059 O O . MET B 1 330 ? -17.312 -11.742 15.164 1 79.75 330 MET B O 1
ATOM 6063 N N . GLY B 1 331 ? -16.844 -10.969 13.094 1 73.62 331 GLY B N 1
ATOM 6064 C CA . GLY B 1 331 ? -18.078 -11.469 12.5 1 73.62 331 GLY B CA 1
ATOM 6065 C C . GLY B 1 331 ? -19.281 -10.602 12.82 1 73.62 331 GLY B C 1
ATOM 6066 O O . GLY B 1 331 ? -20.422 -11.086 12.789 1 73.62 331 GLY B O 1
ATOM 6067 N N . LYS B 1 332 ? -19.031 -9.367 13.227 1 73.94 332 LYS B N 1
ATOM 6068 C CA . LYS B 1 332 ? -20.125 -8.469 13.547 1 73.94 332 LYS B CA 1
ATOM 6069 C C . LYS B 1 332 ? -20.594 -7.707 12.312 1 73.94 332 LYS B C 1
ATOM 6071 O O . LYS B 1 332 ? -19.781 -7.32 11.469 1 73.94 332 LYS B O 1
ATOM 6076 N N . LYS B 1 333 ? -21.844 -7.621 12.133 1 69.19 333 LYS B N 1
ATOM 6077 C CA . LYS B 1 333 ? -22.406 -6.961 10.969 1 69.19 333 LYS B CA 1
ATOM 6078 C C . LYS B 1 333 ? -22.281 -5.445 11.078 1 69.19 333 LYS B C 1
ATOM 6080 O O . LYS B 1 333 ? -22.109 -4.754 10.07 1 69.19 333 LYS B O 1
ATOM 6085 N N . HIS B 1 334 ? -22.406 -5.016 12.391 1 72.88 334 HIS B N 1
ATOM 6086 C CA . HIS B 1 334 ? -22.391 -3.568 12.578 1 72.88 334 HIS B CA 1
ATOM 6087 C C . HIS B 1 334 ? -21.188 -3.123 13.398 1 72.88 334 HIS B C 1
ATOM 6089 O O . HIS B 1 334 ? -20.719 -3.855 14.273 1 72.88 334 HIS B O 1
ATOM 6095 N N . VAL B 1 335 ? -20.672 -2.033 12.984 1 75.69 335 VAL B N 1
ATOM 6096 C CA . VAL B 1 335 ? -19.5 -1.468 13.664 1 75.69 335 VAL B CA 1
ATOM 6097 C C . VAL B 1 335 ? -19.969 -0.499 14.758 1 75.69 335 VAL B C 1
ATOM 6099 O O . VAL B 1 335 ? -20.688 0.462 14.477 1 75.69 335 VAL B O 1
ATOM 6102 N N . HIS B 1 336 ? -19.688 -0.83 15.969 1 75.38 336 HIS B N 1
ATOM 6103 C CA . HIS B 1 336 ? -20.062 0.015 17.094 1 75.38 336 HIS B CA 1
ATOM 6104 C C . HIS B 1 336 ? -18.828 0.627 17.766 1 75.38 336 HIS B C 1
ATOM 6106 O O . HIS B 1 336 ? -17.797 -0.025 17.875 1 75.38 336 HIS B O 1
ATOM 6112 N N . VAL B 1 337 ? -18.938 1.965 18 1 71.44 337 VAL B N 1
ATOM 6113 C CA . VAL B 1 337 ? -17.859 2.631 18.734 1 71.44 337 VAL B CA 1
ATOM 6114 C C . VAL B 1 337 ? -18.469 3.592 19.766 1 71.44 337 VAL B C 1
ATOM 6116 O O . VAL B 1 337 ? -19.328 4.414 19.422 1 71.44 337 VAL B O 1
ATOM 6119 N N . PHE B 1 338 ? -18.016 3.523 21.016 1 69.56 338 PHE B N 1
ATOM 6120 C CA . PHE B 1 338 ? -18.469 4.367 22.109 1 69.56 338 PHE B CA 1
ATOM 6121 C C . PHE B 1 338 ? -19.984 4.363 22.219 1 69.56 338 PHE B C 1
ATOM 6123 O O . PHE B 1 338 ? -20.594 5.418 22.391 1 69.56 338 PHE B O 1
ATOM 6130 N N . GLY B 1 339 ? -20.562 3.262 21.875 1 66.75 339 GLY B N 1
ATOM 6131 C CA . GLY B 1 339 ? -21.984 3.068 22.062 1 66.75 339 GLY B CA 1
ATOM 6132 C C . GLY B 1 339 ? -22.797 3.498 20.844 1 66.75 339 GLY B C 1
ATOM 6133 O O . GLY B 1 339 ? -24.031 3.561 20.922 1 66.75 339 GLY B O 1
ATOM 6134 N N . ARG B 1 340 ? -22.125 3.883 19.781 1 72.06 340 ARG B N 1
ATOM 6135 C CA . ARG B 1 340 ? -22.859 4.316 18.594 1 72.06 340 ARG B CA 1
ATOM 6136 C C . ARG B 1 340 ? -22.453 3.494 17.375 1 72.06 340 ARG B C 1
ATOM 6138 O O . ARG B 1 340 ? -21.359 2.916 17.344 1 72.06 340 ARG B O 1
ATOM 6145 N N . ARG B 1 341 ? -23.406 3.436 16.391 1 76.75 341 ARG B N 1
ATOM 6146 C CA . ARG B 1 341 ? -23.172 2.672 15.18 1 76.75 341 ARG B CA 1
ATOM 6147 C C . ARG B 1 341 ? -22.609 3.564 14.07 1 76.75 341 ARG B C 1
ATOM 6149 O O . ARG B 1 341 ? -23.062 4.699 13.898 1 76.75 341 ARG B O 1
ATOM 6156 N N . ILE B 1 342 ? -21.641 3.119 13.453 1 77.19 342 ILE B N 1
ATOM 6157 C CA . ILE B 1 342 ? -21.062 3.855 12.336 1 77.19 342 ILE B CA 1
ATOM 6158 C C . ILE B 1 342 ? -21.859 3.564 11.055 1 77.19 342 ILE B C 1
ATOM 6160 O O . ILE B 1 342 ? -22.172 2.408 10.766 1 77.19 342 ILE B O 1
ATOM 6164 N N . HIS B 1 343 ? -22.109 4.594 10.344 1 77.75 343 HIS B N 1
ATOM 6165 C CA . HIS B 1 343 ? -22.875 4.461 9.109 1 77.75 343 HIS B CA 1
ATOM 6166 C C . HIS B 1 343 ? -22.094 3.682 8.055 1 77.75 343 HIS B C 1
ATOM 6168 O O . HIS B 1 343 ? -20.875 3.854 7.922 1 77.75 343 HIS B O 1
ATOM 6174 N N . GLU B 1 344 ? -22.781 2.867 7.285 1 77.06 344 GLU B N 1
ATOM 6175 C CA . GLU B 1 344 ? -22.188 2.037 6.246 1 77.06 344 GLU B CA 1
ATOM 6176 C C . GLU B 1 344 ? -21.531 2.891 5.164 1 77.06 344 GLU B C 1
ATOM 6178 O O . GLU B 1 344 ? -20.516 2.498 4.586 1 77.06 344 GLU B O 1
ATOM 6183 N N . GLU B 1 345 ? -22.078 4.023 5.047 1 76.06 345 GLU B N 1
ATOM 6184 C CA . GLU B 1 345 ? -21.531 4.922 4.035 1 76.06 345 GLU B CA 1
ATOM 6185 C C . GLU B 1 345 ? -20.141 5.41 4.43 1 76.06 345 GLU B C 1
ATOM 6187 O O . GLU B 1 345 ? -19.266 5.555 3.578 1 76.06 345 GLU B O 1
ATOM 6192 N N . ASP B 1 346 ? -20 5.68 5.695 1 78.38 346 ASP B N 1
ATOM 6193 C CA . ASP B 1 346 ? -18.719 6.137 6.188 1 78.38 346 ASP B CA 1
ATOM 6194 C C . ASP B 1 346 ? -17.672 5.023 6.117 1 78.38 346 ASP B C 1
ATOM 6196 O O . ASP B 1 346 ? -16.5 5.281 5.867 1 78.38 346 ASP B O 1
ATOM 6200 N N . GLN B 1 347 ? -18.172 3.887 6.305 1 83.44 347 GLN B N 1
ATOM 6201 C CA . GLN B 1 347 ? -17.281 2.738 6.18 1 83.44 347 GLN B CA 1
ATOM 6202 C C . GLN B 1 347 ? -16.797 2.574 4.742 1 83.44 347 GLN B C 1
ATOM 6204 O O . GLN B 1 347 ? -15.602 2.389 4.504 1 83.44 347 GLN B O 1
ATOM 6209 N N . GLN B 1 348 ? -17.703 2.693 3.85 1 82.69 348 GLN B N 1
ATOM 6210 C CA . GLN B 1 348 ? -17.359 2.547 2.439 1 82.69 348 GLN B CA 1
ATOM 6211 C C . GLN B 1 348 ? -16.406 3.648 1.984 1 82.69 348 GLN B C 1
ATOM 6213 O O . GLN B 1 348 ? -15.445 3.385 1.254 1 82.69 348 GLN B O 1
ATOM 6218 N N . LYS B 1 349 ? -16.672 4.82 2.467 1 83.44 349 LYS B N 1
ATOM 6219 C CA . LYS B 1 349 ? -15.82 5.953 2.111 1 83.44 349 LYS B CA 1
ATOM 6220 C C . LYS B 1 349 ? -14.391 5.75 2.609 1 83.44 349 LYS B C 1
ATOM 6222 O O . LYS B 1 349 ? -13.43 6.078 1.91 1 83.44 349 LYS B O 1
ATOM 6227 N N . SER B 1 350 ? -14.328 5.277 3.793 1 86.75 350 SER B N 1
ATOM 6228 C CA . SER B 1 350 ? -13.008 5.062 4.371 1 86.75 350 SER B CA 1
ATOM 6229 C C . SER B 1 350 ? -12.203 4.055 3.553 1 86.75 350 SER B C 1
ATOM 6231 O O . SER B 1 350 ? -11.008 4.238 3.336 1 86.75 350 SER B O 1
ATOM 6233 N N . PHE B 1 351 ? -12.836 3.059 3.031 1 87.88 351 PHE B N 1
ATOM 6234 C CA . PHE B 1 351 ? -12.148 2.033 2.252 1 87.88 351 PHE B CA 1
ATOM 6235 C C . PHE B 1 351 ? -11.789 2.557 0.866 1 87.88 351 PHE B C 1
ATOM 6237 O O . PHE B 1 351 ? -10.758 2.182 0.305 1 87.88 351 PHE B O 1
ATOM 6244 N N . VAL B 1 352 ? -12.641 3.361 0.411 1 86.12 352 VAL B N 1
ATOM 6245 C CA . VAL B 1 352 ? -12.375 3.98 -0.882 1 86.12 352 VAL B CA 1
ATOM 6246 C C . VAL B 1 352 ? -11.133 4.867 -0.782 1 86.12 352 VAL B C 1
ATOM 6248 O O . VAL B 1 352 ? -10.266 4.832 -1.658 1 86.12 352 VAL B O 1
ATOM 6251 N N . VAL B 1 353 ? -11.055 5.586 0.286 1 88.5 353 VAL B N 1
ATOM 6252 C CA . VAL B 1 353 ? -9.93 6.488 0.494 1 88.5 353 VAL B CA 1
ATOM 6253 C C . VAL B 1 353 ? -8.633 5.688 0.58 1 88.5 353 VAL B C 1
ATOM 6255 O O . VAL B 1 353 ? -7.641 6.035 -0.062 1 88.5 353 VAL B O 1
ATOM 6258 N N . LEU B 1 354 ? -8.648 4.645 1.256 1 90.38 354 LEU B N 1
ATOM 6259 C CA . LEU B 1 354 ? -7.445 3.828 1.41 1 90.38 354 LEU B CA 1
ATOM 6260 C C . LEU B 1 354 ? -7.031 3.211 0.079 1 90.38 354 LEU B C 1
ATOM 6262 O O . LEU B 1 354 ? -5.844 3.164 -0.247 1 90.38 354 LEU B O 1
ATOM 6266 N N . SER B 1 355 ? -7.984 2.717 -0.633 1 91.31 355 SER B N 1
ATOM 6267 C CA . SER B 1 355 ? -7.695 2.064 -1.906 1 91.31 355 SER B CA 1
ATOM 6268 C C . SER B 1 355 ? -7.082 3.043 -2.902 1 91.31 355 SER B C 1
ATOM 6270 O O . SER B 1 355 ? -6.066 2.744 -3.529 1 91.31 355 SER B O 1
ATOM 6272 N N . ILE B 1 356 ? -7.68 4.18 -2.951 1 90.88 356 ILE B N 1
ATOM 6273 C CA . ILE B 1 356 ? -7.176 5.18 -3.885 1 90.88 356 ILE B CA 1
ATOM 6274 C C . ILE B 1 356 ? -5.82 5.695 -3.408 1 90.88 356 ILE B C 1
ATOM 6276 O O . ILE B 1 356 ? -4.91 5.906 -4.215 1 90.88 356 ILE B O 1
ATOM 6280 N N . PHE B 1 357 ? -5.754 5.922 -2.117 1 93.25 357 PHE B N 1
ATOM 6281 C CA . PHE B 1 357 ? -4.496 6.395 -1.55 1 93.25 357 PHE B CA 1
ATOM 6282 C C . PHE B 1 357 ? -3.355 5.441 -1.888 1 93.25 357 PHE B C 1
ATOM 6284 O O . PHE B 1 357 ? -2.305 5.867 -2.369 1 93.25 357 PHE B O 1
ATOM 6291 N N . THR B 1 358 ? -3.537 4.152 -1.683 1 92.88 358 THR B N 1
ATOM 6292 C CA . THR B 1 358 ? -2.502 3.154 -1.928 1 92.88 358 THR B CA 1
ATOM 6293 C C . THR B 1 358 ? -2.189 3.055 -3.418 1 92.88 358 THR B C 1
ATOM 6295 O O . THR B 1 358 ? -1.024 2.938 -3.807 1 92.88 358 THR B O 1
ATOM 6298 N N . GLY B 1 359 ? -3.178 3.1 -4.23 1 92.88 359 GLY B N 1
ATOM 6299 C CA . GLY B 1 359 ? -2.971 3.061 -5.672 1 92.88 359 GLY B CA 1
ATOM 6300 C C . GLY B 1 359 ? -2.188 4.25 -6.191 1 92.88 359 GLY B C 1
ATOM 6301 O O . GLY B 1 359 ? -1.261 4.086 -6.988 1 92.88 359 GLY B O 1
ATOM 6302 N N . LEU B 1 360 ? -2.539 5.414 -5.699 1 94.75 360 LEU B N 1
ATOM 6303 C CA . LEU B 1 360 ? -1.865 6.629 -6.148 1 94.75 360 LEU B CA 1
ATOM 6304 C C . LEU B 1 360 ? -0.428 6.672 -5.641 1 94.75 360 LEU B C 1
ATOM 6306 O O . LEU B 1 360 ? 0.466 7.156 -6.336 1 94.75 360 LEU B O 1
ATOM 6310 N N . LEU B 1 361 ? -0.296 6.227 -4.426 1 95.62 361 LEU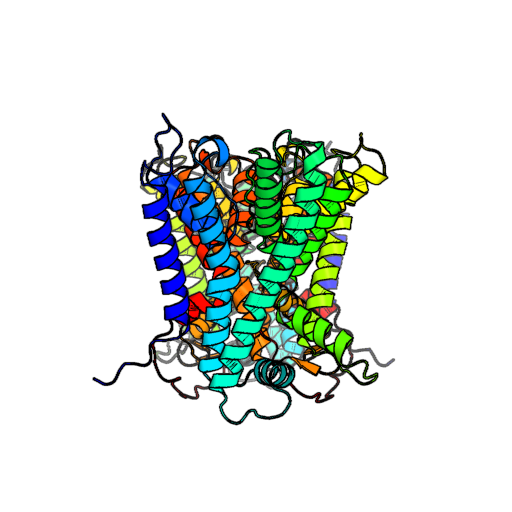 B N 1
ATOM 6311 C CA . LEU B 1 361 ? 1.053 6.18 -3.873 1 95.62 361 LEU B CA 1
ATOM 6312 C C . LEU B 1 361 ? 1.957 5.285 -4.711 1 95.62 361 LEU B C 1
ATOM 6314 O O . LEU B 1 361 ? 3.074 5.672 -5.059 1 95.62 361 LEU B O 1
ATOM 6318 N N . PHE B 1 362 ? 1.485 4.105 -5.078 1 94.56 362 PHE B N 1
ATOM 6319 C CA . PHE B 1 362 ? 2.264 3.172 -5.887 1 94.56 362 PHE B CA 1
ATOM 6320 C C . PHE B 1 362 ? 2.549 3.758 -7.262 1 94.56 362 PHE B C 1
ATOM 6322 O O . PHE B 1 362 ? 3.67 3.656 -7.766 1 94.56 362 PHE B O 1
ATOM 6329 N N . LEU B 1 363 ? 1.566 4.328 -7.793 1 95.06 363 LEU B N 1
ATOM 6330 C CA . LEU B 1 363 ? 1.729 4.922 -9.117 1 95.06 363 LEU B CA 1
ATOM 6331 C C . LEU B 1 363 ? 2.754 6.047 -9.086 1 95.06 363 LEU B C 1
ATOM 6333 O O . LEU B 1 363 ? 3.578 6.172 -9.992 1 95.06 363 LEU B O 1
ATOM 6337 N N . ALA B 1 364 ? 2.664 6.844 -8.07 1 97.62 364 ALA B N 1
ATOM 6338 C CA . ALA B 1 364 ? 3.604 7.953 -7.938 1 97.62 364 ALA B CA 1
ATOM 6339 C C . ALA B 1 364 ? 5.035 7.449 -7.809 1 97.62 364 ALA B C 1
ATOM 6341 O O . ALA B 1 364 ? 5.945 7.973 -8.453 1 97.62 364 ALA B O 1
ATOM 6342 N N . ILE B 1 365 ? 5.211 6.438 -6.988 1 97 365 ILE B N 1
ATOM 6343 C CA . ILE B 1 365 ? 6.535 5.863 -6.801 1 97 365 ILE B CA 1
ATOM 6344 C C . ILE B 1 365 ? 7.051 5.297 -8.125 1 97 365 ILE B C 1
ATOM 6346 O O . ILE B 1 365 ? 8.203 5.523 -8.5 1 97 365 ILE B O 1
ATOM 6350 N N . LEU B 1 366 ? 6.188 4.602 -8.828 1 95.69 366 LEU B N 1
ATOM 6351 C CA . LEU B 1 366 ? 6.551 4.004 -10.102 1 95.69 366 LEU B CA 1
ATOM 6352 C C . LEU B 1 366 ? 6.945 5.078 -11.117 1 95.69 366 LEU B C 1
ATOM 6354 O O . LEU B 1 366 ? 7.965 4.953 -11.789 1 95.69 366 LEU B O 1
ATOM 6358 N N . LEU B 1 367 ? 6.203 6.117 -11.195 1 96.44 367 LEU B N 1
ATOM 6359 C CA . LEU B 1 367 ? 6.465 7.188 -12.156 1 96.44 367 LEU B CA 1
ATOM 6360 C C . LEU B 1 367 ? 7.781 7.887 -11.836 1 96.44 367 LEU B C 1
ATOM 6362 O O . LEU B 1 367 ? 8.609 8.094 -12.727 1 96.44 367 LEU B O 1
ATOM 6366 N N . ILE B 1 368 ? 7.949 8.25 -10.602 1 97.19 368 ILE B N 1
ATOM 6367 C CA . ILE B 1 368 ? 9.156 8.977 -10.219 1 97.19 368 ILE B CA 1
ATOM 6368 C C . ILE B 1 368 ? 10.383 8.102 -10.461 1 97.19 368 ILE B C 1
ATOM 6370 O O . ILE B 1 368 ? 11.406 8.586 -10.953 1 97.19 368 ILE B O 1
ATOM 6374 N N . MET B 1 369 ? 10.289 6.793 -10.133 1 95.25 369 MET B N 1
ATOM 6375 C CA . MET B 1 369 ? 11.414 5.895 -10.359 1 95.25 369 MET B CA 1
ATOM 6376 C C . MET B 1 369 ? 11.703 5.746 -11.852 1 95.25 369 MET B C 1
ATOM 6378 O O . MET B 1 369 ? 12.852 5.539 -12.25 1 95.25 369 MET B O 1
ATOM 6382 N N . THR B 1 370 ? 10.68 5.828 -12.695 1 93.88 370 THR B N 1
ATOM 6383 C CA . THR B 1 370 ? 10.859 5.75 -14.141 1 93.88 370 THR B CA 1
ATOM 6384 C C . THR B 1 370 ? 11.516 7.016 -14.672 1 93.88 370 THR B C 1
ATOM 6386 O O . THR B 1 370 ? 12.422 6.945 -15.508 1 93.88 370 THR B O 1
ATOM 6389 N N . PHE B 1 371 ? 11.086 8.172 -14.133 1 95.31 371 PHE B N 1
ATOM 6390 C CA . PHE B 1 371 ? 11.641 9.445 -14.586 1 95.31 371 PHE B CA 1
ATOM 6391 C C . PHE B 1 371 ? 13.078 9.602 -14.117 1 95.31 371 PHE B C 1
ATOM 6393 O O . PHE B 1 371 ? 13.906 10.203 -14.812 1 95.31 371 PHE B O 1
ATOM 6400 N N . GLU B 1 372 ? 13.367 9.086 -12.914 1 94.44 372 GLU B N 1
ATOM 6401 C CA . GLU B 1 372 ? 14.68 9.281 -12.305 1 94.44 372 GLU B CA 1
ATOM 6402 C C . GLU B 1 372 ? 15.562 8.055 -12.492 1 94.44 372 GLU B C 1
ATOM 6404 O O . GLU B 1 372 ? 16.438 7.777 -11.672 1 94.44 372 GLU B O 1
ATOM 6409 N N . GLN B 1 373 ? 15.406 7.305 -13.453 1 87.81 373 GLN B N 1
ATOM 6410 C CA . GLN B 1 373 ? 16.125 6.059 -13.695 1 87.81 373 GLN B CA 1
ATOM 6411 C C . GLN B 1 373 ? 17.625 6.312 -13.867 1 87.81 373 GLN B C 1
ATOM 6413 O O . GLN B 1 373 ? 18.453 5.496 -13.453 1 87.81 373 GLN B O 1
ATOM 6418 N N . ASP B 1 374 ? 18.016 7.395 -14.375 1 86.06 374 ASP B N 1
ATOM 6419 C CA . ASP B 1 374 ? 19.422 7.707 -14.672 1 86.06 374 ASP B CA 1
ATOM 6420 C C . ASP B 1 374 ? 20.047 8.508 -13.539 1 86.06 374 ASP B C 1
ATOM 6422 O O . ASP B 1 374 ? 21.172 9 -13.672 1 86.06 374 ASP B O 1
ATOM 6426 N N . THR B 1 375 ? 19.328 8.641 -12.438 1 90.19 375 THR B N 1
ATOM 6427 C CA . THR B 1 375 ? 19.844 9.406 -11.312 1 90.19 375 THR B CA 1
ATOM 6428 C C . THR B 1 375 ? 20.109 8.5 -10.117 1 90.19 375 THR B C 1
ATOM 6430 O O . THR B 1 375 ? 19.625 7.371 -10.07 1 90.19 375 THR B O 1
ATOM 6433 N N . PRO B 1 376 ? 20.922 8.867 -9.219 1 91.12 376 PRO B N 1
ATOM 6434 C CA . PRO B 1 376 ? 21.25 8.047 -8.062 1 91.12 376 PRO B CA 1
ATOM 6435 C C . PRO B 1 376 ? 20.156 8.031 -7.004 1 91.12 376 PRO B C 1
ATOM 6437 O O . PRO B 1 376 ? 20.375 7.586 -5.875 1 91.12 376 PRO B O 1
ATOM 6440 N N . VAL B 1 377 ? 19.016 8.492 -7.344 1 93.12 377 VAL B N 1
ATOM 6441 C CA . VAL B 1 377 ? 17.906 8.523 -6.398 1 93.12 377 VAL B CA 1
ATOM 6442 C C . VAL B 1 377 ? 17.5 7.102 -6.035 1 93.12 377 VAL B C 1
ATOM 6444 O O . VAL B 1 377 ? 17.344 6.246 -6.91 1 93.12 377 VAL B O 1
ATOM 6447 N N . THR B 1 378 ? 17.391 6.844 -4.754 1 93.62 378 THR B N 1
ATOM 6448 C CA . THR B 1 378 ? 17.062 5.508 -4.262 1 93.62 378 THR B CA 1
ATOM 6449 C C . THR B 1 378 ? 15.562 5.363 -4.051 1 93.62 378 THR B C 1
ATOM 6451 O O . THR B 1 378 ? 14.844 6.359 -3.957 1 93.62 378 THR B O 1
ATOM 6454 N N . LEU B 1 379 ? 15.094 4.109 -4.02 1 94.56 379 LEU B N 1
ATOM 6455 C CA . LEU B 1 379 ? 13.688 3.807 -3.803 1 94.56 379 LEU B CA 1
ATOM 6456 C C . LEU B 1 379 ? 13.219 4.336 -2.451 1 94.56 379 LEU B C 1
ATOM 6458 O O . LEU B 1 379 ? 12.094 4.84 -2.332 1 94.56 379 LEU B O 1
ATOM 6462 N N . LEU B 1 380 ? 14.047 4.246 -1.45 1 94.69 380 LEU B N 1
ATOM 6463 C CA . LEU B 1 380 ? 13.703 4.727 -0.115 1 94.69 380 LEU B CA 1
ATOM 6464 C C . LEU B 1 380 ? 13.453 6.23 -0.126 1 94.69 380 LEU B C 1
ATOM 6466 O O . LEU B 1 380 ? 12.484 6.707 0.47 1 94.69 380 LEU B O 1
ATOM 6470 N N . GLN B 1 381 ? 14.305 6.938 -0.792 1 95.56 381 GLN B N 1
ATOM 6471 C CA . GLN B 1 381 ? 14.164 8.383 -0.87 1 95.56 381 GLN B CA 1
ATOM 6472 C C . GLN B 1 381 ? 12.859 8.773 -1.558 1 95.56 381 GLN B C 1
ATOM 6474 O O . GLN B 1 381 ? 12.164 9.695 -1.114 1 95.56 381 GLN B O 1
ATOM 6479 N N . VAL B 1 382 ? 12.586 8.047 -2.596 1 95.88 382 VAL B N 1
ATOM 6480 C CA . VAL B 1 382 ? 11.359 8.328 -3.342 1 95.88 382 VAL B CA 1
ATOM 6481 C C . VAL B 1 382 ? 10.141 7.988 -2.486 1 95.88 382 VAL B C 1
ATOM 6483 O O . VAL B 1 382 ? 9.156 8.727 -2.482 1 95.88 382 VAL B O 1
ATOM 6486 N N . LEU B 1 383 ? 10.219 6.934 -1.773 1 95.94 383 LEU B N 1
ATOM 6487 C CA . LEU B 1 383 ? 9.117 6.527 -0.903 1 95.94 383 LEU B CA 1
ATOM 6488 C C . LEU B 1 383 ? 8.875 7.566 0.184 1 95.94 383 LEU B C 1
ATOM 6490 O O . LEU B 1 383 ? 7.727 7.93 0.453 1 95.94 383 LEU B O 1
ATOM 6494 N N . VAL B 1 384 ? 9.898 8.07 0.791 1 95.62 384 VAL B N 1
ATOM 6495 C CA . VAL B 1 384 ? 9.781 9.062 1.857 1 95.62 384 VAL B CA 1
ATOM 6496 C C . VAL B 1 384 ? 9.219 10.359 1.295 1 95.62 384 VAL B C 1
ATOM 6498 O O . VAL B 1 384 ? 8.297 10.945 1.873 1 95.62 384 VAL B O 1
ATOM 6501 N N . GLU B 1 385 ? 9.727 10.766 0.147 1 96.31 385 GLU B N 1
ATOM 6502 C CA . GLU B 1 385 ? 9.289 12.016 -0.461 1 96.31 385 GLU B CA 1
ATOM 6503 C C . GLU B 1 385 ? 7.824 11.938 -0.887 1 96.31 385 GLU B C 1
ATOM 6505 O O . GLU B 1 385 ? 7.07 12.898 -0.714 1 96.31 385 GLU B O 1
ATOM 6510 N N . THR B 1 386 ? 7.461 10.797 -1.471 1 96.69 386 THR B N 1
ATOM 6511 C CA . THR B 1 386 ? 6.086 10.633 -1.924 1 96.69 386 THR B CA 1
ATOM 6512 C C . THR B 1 386 ? 5.133 10.539 -0.735 1 96.69 386 THR B C 1
ATOM 6514 O O . THR B 1 386 ? 4.035 11.094 -0.764 1 96.69 386 THR B O 1
ATOM 6517 N N . ALA B 1 387 ? 5.52 9.82 0.291 1 95.5 387 ALA B N 1
ATOM 6518 C CA . ALA B 1 387 ? 4.711 9.727 1.504 1 95.5 387 ALA B CA 1
ATOM 6519 C C . ALA B 1 387 ? 4.547 11.102 2.152 1 95.5 387 ALA B C 1
ATOM 6521 O O . ALA B 1 387 ? 3.459 11.453 2.617 1 95.5 387 ALA B O 1
ATOM 6522 N N . SER B 1 388 ? 5.621 11.852 2.18 1 95.25 388 SER B N 1
ATOM 6523 C CA . SER B 1 388 ? 5.605 13.188 2.754 1 95.25 388 SER B CA 1
ATOM 6524 C C . SER B 1 388 ? 4.715 14.125 1.945 1 95.25 388 SER B C 1
ATOM 6526 O O . SER B 1 388 ? 3.939 14.898 2.512 1 95.25 388 SER B O 1
ATOM 6528 N N . ALA B 1 389 ? 4.836 14.023 0.61 1 95.81 389 ALA B N 1
ATOM 6529 C CA . ALA B 1 389 ? 4.027 14.875 -0.262 1 95.81 389 ALA B CA 1
ATOM 6530 C C . ALA B 1 389 ? 2.549 14.516 -0.162 1 95.81 389 ALA B C 1
ATOM 6532 O O . ALA B 1 389 ? 1.696 15.391 -0.035 1 95.81 389 ALA B O 1
ATOM 6533 N N . PHE B 1 390 ? 2.279 13.242 -0.174 1 94.75 390 PHE B N 1
ATOM 6534 C CA . PHE B 1 390 ? 0.895 12.789 -0.144 1 94.75 390 PHE B CA 1
ATOM 6535 C C . PHE B 1 390 ? 0.271 13.039 1.224 1 94.75 390 PHE B C 1
ATOM 6537 O O . PHE B 1 390 ? -0.923 13.328 1.325 1 94.75 390 PHE B O 1
ATOM 6544 N N . GLY B 1 391 ? 1.021 12.914 2.254 1 92.25 391 GLY B N 1
ATOM 6545 C CA . GLY B 1 391 ? 0.551 13.188 3.604 1 92.25 391 GLY B CA 1
ATOM 6546 C C . GLY B 1 391 ? 0.668 14.648 3.992 1 92.25 391 GLY B C 1
ATOM 6547 O O . GLY B 1 391 ? 0.276 15.039 5.094 1 92.25 391 GLY B O 1
ATOM 6548 N N . THR B 1 392 ? 1.197 15.445 3.193 1 91.75 392 THR B N 1
ATOM 6549 C CA . THR B 1 392 ? 1.44 16.859 3.436 1 91.75 392 THR B CA 1
ATOM 6550 C C . THR B 1 392 ? 2.227 17.062 4.727 1 91.75 392 THR B C 1
ATOM 6552 O O . THR B 1 392 ? 1.854 17.891 5.562 1 91.75 392 THR B O 1
ATOM 6555 N N . CYS B 1 393 ? 3.209 16.281 4.91 1 90.94 393 CYS B N 1
ATOM 6556 C CA . CYS B 1 393 ? 4.027 16.328 6.117 1 90.94 393 CYS B CA 1
ATOM 6557 C C . CYS B 1 393 ? 5.203 17.281 5.934 1 90.94 393 CYS B C 1
ATOM 6559 O O . CYS B 1 393 ? 5.441 18.156 6.773 1 90.94 393 CYS B O 1
ATOM 6561 N N . GLY B 1 394 ? 6.039 17.125 4.898 1 90.19 394 GLY B N 1
ATOM 6562 C CA . GLY B 1 394 ? 7.102 18.062 4.598 1 90.19 394 GLY B CA 1
ATOM 6563 C C . GLY B 1 394 ? 8.484 17.547 4.949 1 90.19 394 GLY B C 1
ATOM 6564 O O . GLY B 1 394 ? 9.492 18.156 4.586 1 90.19 394 GLY B O 1
ATOM 6565 N N . LEU B 1 395 ? 8.516 16.438 5.648 1 91.06 395 LEU B N 1
ATOM 6566 C CA . LEU B 1 395 ? 9.82 15.852 5.91 1 91.06 395 LEU B CA 1
ATOM 6567 C C . LEU B 1 395 ? 10.445 15.312 4.621 1 91.06 395 LEU B C 1
ATOM 6569 O O . LEU B 1 395 ? 9.742 14.742 3.783 1 91.06 395 LEU B O 1
ATOM 6573 N N . SER B 1 396 ? 11.711 15.516 4.473 1 90.81 396 SER B N 1
ATOM 6574 C CA . SER B 1 396 ? 12.398 15.148 3.242 1 90.81 396 SER B CA 1
ATOM 6575 C C . SER B 1 396 ? 13.789 14.586 3.531 1 90.81 396 SER B C 1
ATOM 6577 O O . SER B 1 396 ? 14.383 14.891 4.57 1 90.81 396 SER B O 1
ATOM 6579 N N . LEU B 1 397 ? 14.242 13.781 2.646 1 91.56 397 LEU B N 1
ATOM 6580 C CA . LEU B 1 397 ? 15.625 13.305 2.695 1 91.56 397 LEU B CA 1
ATOM 6581 C C . LEU B 1 397 ? 16.531 14.172 1.826 1 91.56 397 LEU B C 1
ATOM 6583 O O . LEU B 1 397 ? 17.641 13.773 1.495 1 91.56 397 LEU B O 1
ATOM 6587 N N . GLY B 1 398 ? 15.992 15.266 1.374 1 87.06 398 GLY B N 1
ATOM 6588 C CA . GLY B 1 398 ? 16.797 16.266 0.697 1 87.06 398 GLY B CA 1
ATOM 6589 C C . GLY B 1 398 ? 16.891 16.047 -0.8 1 87.06 398 GLY B C 1
ATOM 6590 O O . GLY B 1 398 ? 17.797 16.562 -1.452 1 87.06 398 GLY B O 1
ATOM 6591 N N . ILE B 1 399 ? 15.977 15.25 -1.408 1 90.88 399 ILE B N 1
ATOM 6592 C CA . ILE B 1 399 ? 16.109 14.922 -2.824 1 90.88 399 ILE B CA 1
ATOM 6593 C C . ILE B 1 399 ? 15.117 15.742 -3.641 1 90.88 399 ILE B C 1
ATOM 6595 O O . ILE B 1 399 ? 15.141 15.703 -4.875 1 90.88 399 ILE B O 1
ATOM 6599 N N . THR B 1 400 ? 14.281 16.5 -3.021 1 91.62 400 THR B N 1
ATOM 6600 C CA . THR B 1 400 ? 13.195 17.188 -3.709 1 91.62 400 THR B CA 1
ATOM 6601 C C . THR B 1 400 ? 13.742 18.141 -4.77 1 91.62 400 THR B C 1
ATOM 6603 O O . THR B 1 400 ? 13.227 18.203 -5.883 1 91.62 400 THR B O 1
ATOM 6606 N N . SER B 1 401 ? 14.836 18.844 -4.453 1 91.19 401 SER B N 1
ATOM 6607 C CA . SER B 1 401 ? 15.414 19.828 -5.363 1 91.19 401 SER B CA 1
ATOM 6608 C C . SER B 1 401 ? 16.141 19.141 -6.52 1 91.19 401 SER B C 1
ATOM 6610 O O . SER B 1 401 ? 16.281 19.734 -7.594 1 91.19 401 SER B O 1
ATOM 6612 N N . ASP B 1 402 ? 16.531 17.906 -6.336 1 92.12 402 ASP B N 1
ATOM 6613 C CA . ASP B 1 402 ? 17.344 17.203 -7.328 1 92.12 402 ASP B CA 1
ATOM 6614 C C . ASP B 1 402 ? 16.469 16.406 -8.289 1 92.12 402 ASP B C 1
ATOM 6616 O O . ASP B 1 402 ? 16.953 15.859 -9.281 1 92.12 402 ASP B O 1
ATOM 6620 N N . LEU B 1 403 ? 15.234 16.391 -8.016 1 94.31 403 LEU B N 1
ATOM 6621 C CA . LEU B 1 403 ? 14.328 15.617 -8.852 1 94.31 403 LEU B CA 1
ATOM 6622 C C . LEU B 1 403 ? 14.039 16.344 -10.156 1 94.31 403 LEU B C 1
ATOM 6624 O O . LEU B 1 403 ? 14.117 17.578 -10.227 1 94.31 403 LEU B O 1
ATOM 6628 N N . SER B 1 404 ? 13.781 15.586 -11.188 1 96 404 SER B N 1
ATOM 6629 C CA . SER B 1 404 ? 13.414 16.141 -12.484 1 96 404 SER B CA 1
ATOM 6630 C C . SER B 1 404 ? 12.055 16.828 -12.43 1 96 404 SER B C 1
ATOM 6632 O O . SER B 1 404 ? 11.32 16.688 -11.445 1 96 404 SER B O 1
ATOM 6634 N N . LEU B 1 405 ? 11.711 17.625 -13.43 1 95.44 405 LEU B N 1
ATOM 6635 C CA . LEU B 1 405 ? 10.477 18.391 -13.477 1 95.44 405 LEU B CA 1
ATOM 6636 C C . LEU B 1 405 ? 9.258 17.469 -13.445 1 95.44 405 LEU B C 1
ATOM 6638 O O . LEU B 1 405 ? 8.328 17.672 -12.672 1 95.44 405 LEU B O 1
ATOM 6642 N N . PRO B 1 406 ? 9.273 16.406 -14.234 1 96.5 406 PRO B N 1
ATOM 6643 C CA . PRO B 1 406 ? 8.117 15.516 -14.172 1 96.5 406 PRO B CA 1
ATOM 6644 C C . PRO B 1 406 ? 7.906 14.914 -12.781 1 96.5 406 PRO B C 1
ATOM 6646 O O . PRO B 1 406 ? 6.766 14.734 -12.344 1 96.5 406 PRO B O 1
ATOM 6649 N N . SER B 1 407 ? 9.008 14.57 -12.156 1 97.19 407 SER B N 1
ATOM 6650 C CA . SER B 1 407 ? 8.914 14.031 -10.805 1 97.19 407 SER B CA 1
ATOM 6651 C C . SER B 1 407 ? 8.359 15.07 -9.828 1 97.19 407 SER B C 1
ATOM 6653 O O . SER B 1 407 ? 7.551 14.742 -8.961 1 97.19 407 SER B O 1
ATOM 6655 N N . GLN B 1 408 ? 8.797 16.328 -9.969 1 97.5 408 GLN B N 1
ATOM 6656 C CA . GLN B 1 408 ? 8.289 17.391 -9.117 1 97.5 408 GLN B CA 1
ATOM 6657 C C . GLN B 1 408 ? 6.805 17.641 -9.359 1 97.5 408 GLN B C 1
ATOM 6659 O O . GLN B 1 408 ? 6.066 17.984 -8.43 1 97.5 408 GLN B O 1
ATOM 6664 N N . VAL B 1 409 ? 6.387 17.438 -10.562 1 97.56 409 VAL B N 1
ATOM 6665 C CA . VAL B 1 409 ? 4.973 17.594 -10.891 1 97.56 409 VAL B CA 1
ATOM 6666 C C . VAL B 1 409 ? 4.152 16.516 -10.195 1 97.56 409 VAL B C 1
ATOM 6668 O O . VAL B 1 409 ? 3.059 16.781 -9.695 1 97.56 409 VAL B O 1
ATOM 6671 N N . VAL B 1 410 ? 4.684 15.312 -10.188 1 97.69 410 VAL B N 1
ATOM 6672 C CA . VAL B 1 410 ? 4.004 14.219 -9.5 1 97.69 410 VAL B CA 1
ATOM 6673 C C . VAL B 1 410 ? 3.848 14.562 -8.016 1 97.69 410 VAL B C 1
ATOM 6675 O O . VAL B 1 410 ? 2.773 14.367 -7.441 1 97.69 410 VAL B O 1
ATOM 6678 N N . LEU B 1 411 ? 4.902 15.086 -7.457 1 97.69 411 LEU B N 1
ATOM 6679 C CA . LEU B 1 411 ? 4.848 15.469 -6.051 1 97.69 411 LEU B CA 1
ATOM 6680 C C . LEU B 1 411 ? 3.838 16.594 -5.828 1 97.69 411 LEU B C 1
ATOM 6682 O O . LEU B 1 411 ? 3.105 16.578 -4.832 1 97.69 411 LEU B O 1
ATOM 6686 N N . MET B 1 412 ? 3.766 17.547 -6.75 1 97.69 412 MET B N 1
ATOM 6687 C CA . MET B 1 412 ? 2.816 18.641 -6.637 1 97.69 412 MET B CA 1
ATOM 6688 C C . MET B 1 412 ? 1.38 18.125 -6.664 1 97.69 412 MET B C 1
ATOM 6690 O O . MET B 1 412 ? 0.548 18.562 -5.863 1 97.69 412 MET B O 1
ATOM 6694 N N . VAL B 1 413 ? 1.16 17.203 -7.539 1 97.12 413 VAL B N 1
ATOM 6695 C CA . VAL B 1 413 ? -0.182 16.641 -7.66 1 97.12 413 VAL B CA 1
ATOM 6696 C C . VAL B 1 413 ? -0.553 15.898 -6.379 1 97.12 413 VAL B C 1
ATOM 6698 O O . VAL B 1 413 ? -1.678 16.016 -5.887 1 97.12 413 VAL B O 1
ATOM 6701 N N . LEU B 1 414 ? 0.387 15.203 -5.848 1 96.69 414 LEU B N 1
ATOM 6702 C CA . LEU B 1 414 ? 0.142 14.469 -4.609 1 96.69 414 LEU B CA 1
ATOM 6703 C C . LEU B 1 414 ? -0.154 15.422 -3.459 1 96.69 414 LEU B C 1
ATOM 6705 O O . LEU B 1 414 ? -1.025 15.156 -2.631 1 96.69 414 LEU B O 1
ATOM 6709 N N . MET B 1 415 ? 0.589 16.516 -3.43 1 95.94 415 MET B N 1
ATOM 6710 C CA . MET B 1 415 ? 0.366 17.484 -2.365 1 95.94 415 MET B CA 1
ATOM 6711 C C . MET B 1 415 ? -1.035 18.078 -2.455 1 95.94 415 MET B C 1
ATOM 6713 O O . MET B 1 415 ? -1.71 18.25 -1.437 1 95.94 415 MET B O 1
ATOM 6717 N N . VAL B 1 416 ? -1.486 18.344 -3.662 1 94.12 416 VAL B N 1
ATOM 6718 C CA . VAL B 1 416 ? -2.807 18.922 -3.867 1 94.12 416 VAL B CA 1
ATOM 6719 C C . VAL B 1 416 ? -3.885 17.938 -3.443 1 94.12 416 VAL B C 1
ATOM 6721 O O . VAL B 1 416 ? -4.809 18.281 -2.707 1 94.12 416 VAL B O 1
ATOM 6724 N N . ILE B 1 417 ? -3.727 16.703 -3.854 1 92.94 417 ILE B N 1
ATOM 6725 C CA . ILE B 1 417 ? -4.715 15.688 -3.525 1 92.94 417 ILE B CA 1
ATOM 6726 C C . ILE B 1 417 ? -4.707 15.422 -2.021 1 92.94 417 ILE B C 1
ATOM 6728 O O . ILE B 1 417 ? -5.762 15.234 -1.411 1 92.94 417 ILE B O 1
ATOM 6732 N N . GLY B 1 418 ? -3.531 15.383 -1.51 1 90.75 418 GLY B N 1
ATOM 6733 C CA . GLY B 1 418 ? -3.412 15.156 -0.079 1 90.75 418 GLY B CA 1
ATOM 6734 C C . GLY B 1 418 ? -4.078 16.234 0.757 1 90.75 418 GLY B C 1
ATOM 6735 O O . GLY B 1 418 ? -4.676 15.938 1.794 1 90.75 418 GLY B O 1
ATOM 6736 N N . ARG B 1 419 ? -4.004 17.391 0.347 1 89.06 419 ARG B N 1
ATOM 6737 C CA . ARG B 1 419 ? -4.551 18.531 1.094 1 89.06 419 ARG B CA 1
ATOM 6738 C C . ARG B 1 419 ? -6.062 18.625 0.904 1 89.06 419 ARG B C 1
ATOM 6740 O O . ARG B 1 419 ? -6.809 18.75 1.877 1 89.06 419 ARG B O 1
ATOM 6747 N N . VAL B 1 420 ? -6.477 18.578 -0.313 1 85.12 420 VAL B N 1
ATOM 6748 C CA . VAL B 1 420 ? -7.895 18.734 -0.617 1 85.12 420 VAL B CA 1
ATOM 6749 C C . VAL B 1 420 ? -8.664 17.516 -0.121 1 85.12 420 VAL B C 1
ATOM 6751 O O . VAL B 1 420 ? -9.797 17.641 0.353 1 85.12 420 VAL B O 1
ATOM 6754 N N . GLY B 1 421 ? -8.031 16.438 -0.206 1 85.56 421 GLY B N 1
ATOM 6755 C CA . GLY B 1 421 ? -8.703 15.203 0.168 1 85.56 421 GLY B CA 1
ATOM 6756 C C . GLY B 1 421 ? -9.125 14.367 -1.025 1 85.56 421 GLY B C 1
ATOM 6757 O O . GLY B 1 421 ? -9.594 14.906 -2.029 1 85.56 421 GLY B O 1
ATOM 6758 N N . ILE B 1 422 ? -8.992 13.141 -0.881 1 86.94 422 ILE B N 1
ATOM 6759 C CA . ILE B 1 422 ? -9.258 12.203 -1.973 1 86.94 422 ILE B CA 1
ATOM 6760 C C . ILE B 1 422 ? -10.75 12.234 -2.32 1 86.94 422 ILE B C 1
ATOM 6762 O O . ILE B 1 422 ? -11.117 12.289 -3.496 1 86.94 422 ILE B O 1
ATOM 6766 N N . ILE B 1 423 ? -11.586 12.258 -1.339 1 81.12 423 ILE B N 1
ATOM 6767 C CA . ILE B 1 423 ? -13.031 12.242 -1.559 1 81.12 423 ILE B CA 1
ATOM 6768 C C . ILE B 1 423 ? -13.461 13.531 -2.252 1 81.12 423 ILE B C 1
ATOM 6770 O O . ILE B 1 423 ? -14.273 13.5 -3.182 1 81.12 423 ILE B O 1
ATOM 6774 N N . ALA B 1 424 ? -12.922 14.625 -1.782 1 79.31 424 ALA B N 1
ATOM 6775 C CA . ALA B 1 424 ? -13.273 15.914 -2.373 1 79.31 424 ALA B CA 1
ATOM 6776 C C . ALA B 1 424 ? -12.859 15.977 -3.842 1 79.31 424 ALA B C 1
ATOM 6778 O O . ALA B 1 424 ? -13.609 16.484 -4.684 1 79.31 424 ALA B O 1
ATOM 6779 N N . VAL B 1 425 ? -11.758 15.461 -4.145 1 85.31 425 VAL B N 1
ATOM 6780 C CA . VAL B 1 425 ? -11.266 15.469 -5.52 1 85.31 425 VAL B CA 1
ATOM 6781 C C . VAL B 1 425 ? -12.133 14.547 -6.383 1 85.31 425 VAL B C 1
ATOM 6783 O O . VAL B 1 425 ? -12.492 14.906 -7.508 1 85.31 425 VAL B O 1
ATOM 6786 N N . LEU B 1 426 ? -12.453 13.422 -5.824 1 81.19 426 LEU B N 1
ATOM 6787 C CA . LEU B 1 426 ? -13.273 12.469 -6.566 1 81.19 426 LEU B CA 1
ATOM 6788 C C . LEU B 1 426 ? -14.648 13.055 -6.875 1 81.19 426 LEU B C 1
ATOM 6790 O O . LEU B 1 426 ? -15.156 12.898 -7.988 1 81.19 426 LEU B O 1
ATOM 6794 N N . PHE B 1 427 ? -15.25 13.695 -5.945 1 76.5 427 PHE B N 1
ATOM 6795 C CA . PHE B 1 427 ? -16.594 14.234 -6.094 1 76.5 427 PHE B CA 1
ATOM 6796 C C . PHE B 1 427 ? -16.578 15.508 -6.93 1 76.5 427 PHE B C 1
ATOM 6798 O O . PHE B 1 427 ? -17.625 15.953 -7.418 1 76.5 427 PHE B O 1
ATOM 6805 N N . SER B 1 428 ? -15.469 16.109 -6.949 1 77.94 428 SER B N 1
ATOM 6806 C CA . SER B 1 428 ? -15.367 17.281 -7.805 1 77.94 428 SER B CA 1
ATOM 6807 C C . SER B 1 428 ? -15.578 16.922 -9.273 1 77.94 428 SER B C 1
ATOM 6809 O O . SER B 1 428 ? -16.016 17.75 -10.062 1 77.94 428 SER B O 1
ATOM 6811 N N . PHE B 1 429 ? -15.266 15.68 -9.609 1 74.75 429 PHE B N 1
ATOM 6812 C CA . PHE B 1 429 ? -15.414 15.25 -10.992 1 74.75 429 PHE B CA 1
ATOM 6813 C C . PHE B 1 429 ? -16.781 14.633 -11.227 1 74.75 429 PHE B C 1
ATOM 6815 O O . PHE B 1 429 ? -17.141 14.297 -12.359 1 74.75 429 PHE B O 1
ATOM 6822 N N . LYS B 1 430 ? -17.484 14.305 -10.102 1 69.56 430 LYS B N 1
ATOM 6823 C CA . LYS B 1 430 ? -18.828 13.734 -10.219 1 69.56 430 LYS B CA 1
ATOM 6824 C C . LYS B 1 430 ? -19.766 14.68 -10.945 1 69.56 430 LYS B C 1
ATOM 6826 O O . LYS B 1 430 ? -19.812 15.875 -10.648 1 69.56 430 LYS B O 1
ATOM 6831 N N . GLY B 1 431 ? -20.141 14.289 -12.195 1 56.84 431 GLY B N 1
ATOM 6832 C CA . GLY B 1 431 ? -21.125 15.07 -12.914 1 56.84 431 GLY B CA 1
ATOM 6833 C C . GLY B 1 431 ? -22.484 15.094 -12.234 1 56.84 431 GLY B C 1
ATOM 6834 O O . GLY B 1 431 ? -22.734 14.297 -11.328 1 56.84 431 GLY B O 1
ATOM 6835 N N . ASP B 1 432 ? -23.234 16.156 -12.188 1 49.53 432 ASP B N 1
ATOM 6836 C CA . ASP B 1 432 ? -24.578 16.391 -11.688 1 49.53 432 ASP B CA 1
ATOM 6837 C C . ASP B 1 432 ? -25.5 15.234 -12.031 1 49.53 432 ASP B C 1
ATOM 6839 O O . ASP B 1 432 ? -26.734 15.398 -12.062 1 49.53 432 ASP B O 1
ATOM 6843 N N . ARG B 1 433 ? -25 14.047 -12.477 1 46.47 433 ARG B N 1
ATOM 6844 C CA . ARG B 1 433 ? -26.094 13.195 -12.93 1 46.47 433 ARG B CA 1
ATOM 6845 C C . ARG B 1 433 ? -26.844 12.586 -11.75 1 46.47 433 ARG B C 1
ATOM 6847 O O . ARG B 1 433 ? -26.219 12.141 -10.773 1 46.47 433 ARG B O 1
ATOM 6854 N N . LYS B 1 434 ? -28 12.75 -11.664 1 44.34 434 LYS B N 1
ATOM 6855 C CA . LYS B 1 434 ? -29.078 12.234 -10.82 1 44.34 434 LYS B CA 1
ATOM 6856 C C . LYS B 1 434 ? -28.969 10.719 -10.656 1 44.34 434 LYS B C 1
ATOM 6858 O O . LYS B 1 434 ? -28.672 10.008 -11.625 1 44.34 434 LYS B O 1
ATOM 6863 N N . GLY B 1 435 ? -28.469 10.109 -9.539 1 47.59 435 GLY B N 1
ATOM 6864 C CA . GLY B 1 435 ? -28.484 8.719 -9.109 1 47.59 435 GLY B CA 1
ATOM 6865 C C . GLY B 1 435 ? -29.531 7.891 -9.82 1 47.59 435 GLY B C 1
ATOM 6866 O O . GLY B 1 435 ? -30.719 8.203 -9.766 1 47.59 435 GLY B O 1
ATOM 6867 N N . GLU B 1 436 ? -29.234 7.426 -10.898 1 44.88 436 GLU B N 1
ATOM 6868 C CA . GLU B 1 436 ? -30.203 6.539 -11.539 1 44.88 436 GLU B CA 1
ATOM 6869 C C . GLU B 1 436 ? -30.594 5.387 -10.617 1 44.88 436 GLU B C 1
ATOM 6871 O O . GLU B 1 436 ? -29.719 4.695 -10.078 1 44.88 436 GLU B O 1
ATOM 6876 N N . GLN B 1 437 ? -31.703 5.398 -9.938 1 41.5 437 GLN B N 1
ATOM 6877 C CA . GLN B 1 437 ? -32.438 4.406 -9.164 1 41.5 437 GLN B CA 1
ATOM 6878 C C . GLN B 1 437 ? -32.625 3.117 -9.961 1 41.5 437 GLN B C 1
ATOM 6880 O O . GLN B 1 437 ? -33.75 2.785 -10.344 1 41.5 437 GLN B O 1
ATOM 6885 N N . TYR B 1 438 ? -31.844 2.664 -10.922 1 41.28 438 TYR B N 1
ATOM 6886 C CA . TYR B 1 438 ? -32.312 1.416 -11.516 1 41.28 438 TYR B CA 1
ATOM 6887 C C . TYR B 1 438 ? -31.938 0.223 -10.641 1 41.28 438 TYR B C 1
ATOM 6889 O O . TYR B 1 438 ? -30.781 0.081 -10.234 1 41.28 438 TYR B O 1
ATOM 6897 N N . GLN B 1 439 ? -32.844 -0.401 -9.977 1 45.81 439 GLN B N 1
ATOM 6898 C CA . GLN B 1 439 ? -32.812 -1.599 -9.148 1 45.81 439 GLN B CA 1
ATOM 6899 C C . GLN B 1 439 ? -32.406 -2.822 -9.953 1 45.81 439 GLN B C 1
ATOM 6901 O O . GLN B 1 439 ? -33.125 -3.268 -10.836 1 45.81 439 GLN B O 1
ATOM 6906 N N . TYR B 1 440 ? -31.266 -3.152 -10.227 1 47.5 440 TYR B N 1
ATOM 6907 C CA . TYR B 1 440 ? -30.891 -4.387 -10.906 1 47.5 440 TYR B CA 1
ATOM 6908 C C . TYR B 1 440 ? -30.766 -5.543 -9.922 1 47.5 440 TYR B C 1
ATOM 6910 O O . TYR B 1 440 ? -30.609 -5.324 -8.719 1 47.5 440 TYR B O 1
ATOM 6918 N N . SER B 1 441 ? -30.922 -6.93 -10.406 1 48.88 441 SER B N 1
ATOM 6919 C CA . SER B 1 441 ? -30.859 -8.172 -9.648 1 48.88 441 SER B CA 1
ATOM 6920 C C . SER B 1 441 ? -29.484 -8.383 -9.047 1 48.88 441 SER B C 1
ATOM 6922 O O . SER B 1 441 ? -28.469 -8.016 -9.648 1 48.88 441 SER B O 1
ATOM 6924 N N . THR B 1 442 ? -29.422 -8.75 -7.805 1 46.03 442 THR B N 1
ATOM 6925 C CA . THR B 1 442 ? -28.219 -8.844 -6.984 1 46.03 442 THR B CA 1
ATOM 6926 C C . THR B 1 442 ? -27.594 -10.234 -7.098 1 46.03 442 THR B C 1
ATOM 6928 O O . THR B 1 442 ? -28.297 -11.242 -7.047 1 46.03 442 THR B O 1
ATOM 6931 N N . GLU B 1 443 ? -26.516 -10.5 -7.773 1 42.69 443 GLU B N 1
ATOM 6932 C CA . GLU B 1 443 ? -25.797 -11.773 -7.758 1 42.69 443 GLU B CA 1
ATOM 6933 C C . GLU B 1 443 ? -24.547 -11.695 -6.902 1 42.69 443 GLU B C 1
ATOM 6935 O O . GLU B 1 443 ? -23.828 -10.688 -6.93 1 42.69 443 GLU B O 1
ATOM 6940 N N . ARG B 1 444 ? -24.312 -12.719 -5.992 1 36.97 444 ARG B N 1
ATOM 6941 C CA . ARG B 1 444 ? -23.172 -12.797 -5.098 1 36.97 444 ARG B CA 1
ATOM 6942 C C . ARG B 1 444 ? -21.938 -13.32 -5.832 1 36.97 444 ARG B C 1
ATOM 6944 O O . ARG B 1 444 ? -22.031 -14.242 -6.641 1 36.97 444 ARG B O 1
ATOM 6951 N N . ILE B 1 445 ? -20.906 -12.562 -5.859 1 36.81 445 ILE B N 1
ATOM 6952 C CA . ILE B 1 445 ? -19.656 -12.93 -6.516 1 36.81 445 ILE B CA 1
ATOM 6953 C C . ILE B 1 445 ? -18.641 -13.414 -5.477 1 36.81 445 ILE B C 1
ATOM 6955 O O . ILE B 1 445 ? -18.594 -12.898 -4.359 1 36.81 445 ILE B O 1
ATOM 6959 N N . LEU B 1 446 ? -18 -14.547 -5.645 1 33.03 446 LEU B N 1
ATOM 6960 C CA . LEU B 1 446 ? -17 -15.109 -4.742 1 33.03 446 LEU B CA 1
ATOM 6961 C C . LEU B 1 446 ? -15.781 -14.203 -4.645 1 33.03 446 LEU B C 1
ATOM 6963 O O . LEU B 1 446 ? -15.195 -13.828 -5.66 1 33.03 446 LEU B O 1
ATOM 6967 N N . ILE B 1 447 ? -15.703 -13.469 -3.438 1 36.25 447 ILE B N 1
ATOM 6968 C CA . ILE B 1 447 ? -14.578 -12.578 -3.156 1 36.25 447 ILE B CA 1
ATOM 6969 C C . ILE B 1 447 ? -13.516 -13.336 -2.361 1 36.25 447 ILE B C 1
ATOM 6971 O O . ILE B 1 447 ? -13.844 -14.188 -1.53 1 36.25 447 ILE B O 1
ATOM 6975 N N . GLY B 1 448 ? -12.281 -13.688 -2.758 1 39.69 448 GLY B N 1
ATOM 6976 C CA . GLY B 1 448 ? -11.219 -14.383 -2.053 1 39.69 448 GLY B CA 1
ATOM 6977 C C . GLY B 1 448 ? -10.141 -13.445 -1.529 1 39.69 448 GLY B C 1
ATOM 6978 O O . GLY B 1 448 ? -10 -12.32 -2.014 1 39.69 448 GLY B O 1
#

Organism: NCBI:txid1246626

pLDDT: mean 81.73, std 15.82, range [26.75, 97.69]

Solvent-accessible surface area (backbone atoms only — not comparable to full-atom values): 44664 Å² total; per-residue (Å²): 131,85,74,70,79,71,57,58,42,39,53,50,55,47,50,51,52,49,50,24,50,54,44,15,54,57,60,49,36,71,87,28,35,29,92,90,57,84,76,52,62,68,52,21,40,48,39,20,42,18,30,30,37,9,12,27,49,54,63,66,59,58,49,76,40,32,30,72,65,28,50,51,51,48,50,48,36,29,47,40,34,18,52,45,48,45,44,46,44,53,47,40,50,56,66,67,59,60,78,46,66,62,56,54,47,51,30,40,70,68,36,73,89,75,72,80,52,77,65,62,36,51,53,48,48,43,51,49,50,52,50,51,52,49,48,53,30,48,52,38,13,52,54,44,11,60,58,31,47,78,76,34,92,48,65,69,59,14,37,50,53,13,35,46,48,21,43,19,28,28,29,13,17,21,54,47,75,73,69,49,52,39,38,92,44,59,86,36,64,64,63,50,50,54,42,47,51,31,33,48,62,22,19,57,10,52,68,42,52,50,51,52,51,46,52,67,68,60,72,53,90,78,73,74,78,50,70,62,44,52,50,33,50,50,42,48,50,47,53,37,50,51,36,19,50,49,43,36,68,68,28,46,83,54,70,34,51,84,47,52,74,68,53,36,50,51,50,19,46,48,51,26,52,20,29,39,2,19,17,56,39,47,62,66,59,74,64,51,53,69,41,49,50,52,51,46,26,54,42,9,34,39,17,12,19,60,74,26,28,31,13,27,42,14,32,41,18,51,48,48,44,52,45,43,49,51,23,50,42,61,57,38,92,66,37,70,55,98,81,29,18,55,36,68,65,40,48,51,49,26,46,48,45,51,52,51,50,54,52,50,50,51,49,48,46,42,50,35,41,55,72,41,61,92,45,90,70,48,69,66,54,46,48,34,40,48,24,13,26,30,2,11,6,17,47,57,78,76,52,65,55,74,47,54,68,70,42,49,48,51,42,49,52,31,23,49,40,14,44,68,20,60,62,41,56,42,52,37,66,34,66,90,67,72,63,76,83,74,85,59,60,72,48,82,60,84,57,79,131,83,73,70,79,72,57,60,42,39,52,48,55,46,50,50,52,48,51,24,49,54,45,15,53,57,60,50,37,71,88,27,34,29,91,89,57,84,76,52,61,69,53,21,38,47,38,20,43,18,31,31,37,9,12,28,50,52,62,65,58,57,49,74,39,32,30,74,64,28,50,49,51,48,50,49,37,28,47,40,35,16,53,46,48,45,43,46,45,53,48,40,52,53,67,67,59,59,79,46,65,61,55,54,48,51,30,40,69,67,38,74,88,76,71,80,51,77,64,62,38,50,51,49,48,43,51,48,51,52,51,52,52,49,47,54,31,48,52,37,13,51,53,44,11,60,60,32,47,78,79,34,91,48,64,69,57,14,36,51,52,14,35,47,46,20,43,19,27,28,28,13,18,21,55,48,75,74,68,51,52,39,39,91,44,61,85,36,65,64,62,51,50,54,43,47,51,31,32,48,62,22,18,58,9,51,67,42,52,51,50,50,53,45,52,68,68,60,72,53,90,78,72,74,80,50,70,64,43,54,49,34,51,50,42,49,51,47,52,38,50,51,36,19,49,48,42,36,68,68,28,46,83,56,72,34,50,86,48,53,73,69,53,35,51,51,51,18,46,47,51,27,51,19,29,39,2,19,17,54,38,48,60,68,58,76,63,51,54,70,41,48,50,53,52,45,26,54,41,9,34,39,16,12,20,63,75,25,27,29,12,26,43,12,33,41,19,51,47,47,45,54,47,42,49,50,24,51,42,60,57,39,91,65,37,70,56,98,81,29,18,56,37,68,65,39,50,51,49,26,47,49,46,51,52,50,49,54,52,49,51,50,49,47,48,42,48,37,43,54,72,40,61,91,46,90,70,48,72,66,56,45,48,34,41,48,24,13,26,30,2,11,5,17,48,58,77,75,53,64,54,75,47,53,67,71,42,49,49,52,42,48,52,32,23,50,41,14,44,67,18,60,61,41,56,41,52,37,68,34,65,90,67,72,64,76,81,74,85,59,61,71,47,83,60,83,58,80

InterPro domains:
  IPR003445 Cation transporter [PF02386] (36-429)

Radius of gyration: 29.68 Å; Cα contacts (8 Å, |Δi|>4): 1524; chains: 2; bounding box: 60×84×66 Å

Nearest PDB structures (foldseek):
  7zp9-assembly1_I  TM=9.217E-01  e=3.812E-26  Vibrio alginolyticus
  7zp9-assembly1_M  TM=9.233E-01  e=9.004E-26  Vibrio alginolyticus
  7zpo-assembly1_M  TM=9.179E-01  e=5.474E-26  Vibrio alginolyticus
  4j7c-assembly1_I  TM=8.971E-01  e=2.127E-25  Bacillus subtilis subsp. subtilis str. 168
  8poo-assembly2_A  TM=9.437E-01  e=5.573E-22  Bacillus subtilis subsp. subtilis str. 168